Protein AF-0000000080300643 (afdb_homodimer)

pLDDT: mean 88.09, std 9.13, range [44.44, 97.56]

InterPro domains:
  IPR027417 P-loop containing nucleoside triphosphate hydrolase [G3DSA:3.40.50.300] (1-395)
  IPR027417 P-loop containing nucleoside triphosphate hydrolase [SSF52540] (1-370)

Organism: Bacteroides stercoris (NCBI:txid46506)

Solvent-accessible surface area (backbone atoms only — not comparable to full-atom values): 63311 Å² total; per-residue (Å²): 123,35,39,37,31,41,36,39,28,17,31,28,78,31,62,74,45,74,41,74,66,63,46,49,54,60,32,54,25,38,37,32,34,56,62,70,70,30,63,66,28,54,49,46,58,57,59,24,53,43,70,57,20,35,58,72,56,75,82,40,20,23,87,58,33,83,82,42,66,42,37,42,36,39,32,35,68,82,69,52,76,32,41,27,23,74,75,36,30,52,44,49,78,65,34,44,74,45,66,48,59,78,53,72,37,54,38,38,45,74,44,76,53,98,85,43,71,47,58,42,44,40,62,36,46,63,61,46,72,60,39,76,72,62,64,63,93,40,72,78,81,77,52,64,72,58,50,25,60,72,65,39,80,51,22,81,66,60,71,86,60,68,66,52,76,70,34,44,71,56,51,50,49,47,60,74,73,40,66,66,71,59,64,72,35,65,86,41,41,53,62,52,50,50,38,49,50,54,58,44,66,47,72,64,93,51,52,63,69,56,49,53,49,48,39,61,74,67,54,53,86,72,74,95,46,70,60,60,50,52,51,37,49,56,47,44,74,74,40,92,50,80,48,70,64,58,38,49,48,49,49,48,49,55,52,48,40,46,64,72,45,50,74,52,39,59,43,16,47,51,26,40,53,50,50,45,50,51,51,50,50,34,53,50,40,56,64,64,45,86,51,55,92,81,44,87,59,50,70,43,82,52,93,61,15,36,28,33,67,64,70,57,45,89,76,46,38,68,24,52,48,50,55,54,52,46,54,51,51,50,50,32,60,62,69,65,69,59,63,28,31,41,36,38,38,40,73,65,72,38,54,40,17,64,45,52,45,40,42,50,52,49,53,53,51,51,50,37,48,52,29,53,76,68,73,32,44,33,35,41,36,39,42,37,41,55,57,58,90,50,28,64,62,57,29,65,53,70,87,54,51,44,80,41,69,67,66,85,62,59,34,44,67,47,68,68,56,52,52,49,52,68,48,42,77,38,79,88,47,23,66,58,40,58,47,40,58,56,30,53,50,94,69,30,84,78,47,73,45,38,69,58,27,54,75,68,72,44,68,59,75,50,20,27,34,58,49,37,47,51,52,20,44,48,31,36,47,41,55,73,73,36,88,80,57,73,26,30,42,62,36,30,31,41,38,50,38,23,50,53,46,44,54,54,51,67,70,49,80,53,64,72,60,44,54,52,45,67,68,43,73,55,70,68,52,29,51,48,50,44,38,74,74,69,45,86,71,62,63,64,64,37,43,46,39,69,52,51,62,52,78,72,72,71,77,61,67,72,57,54,26,50,58,46,25,62,38,58,70,30,57,59,52,43,51,56,56,58,50,71,80,105,123,35,39,38,32,41,36,40,27,17,32,30,76,32,63,76,42,75,42,75,66,64,46,50,56,60,33,54,24,37,37,31,36,55,62,68,71,32,63,68,29,55,48,47,58,58,58,24,52,45,69,55,21,36,57,72,56,74,82,41,20,23,88,58,33,83,81,43,66,42,37,43,36,41,32,34,69,83,69,52,75,32,42,28,23,75,75,37,30,52,45,49,80,64,34,45,75,44,66,49,60,76,52,73,37,56,38,38,45,74,44,76,54,98,87,44,73,47,59,42,43,41,61,34,46,63,64,46,72,60,39,75,70,60,63,63,94,38,73,79,83,79,50,64,72,59,50,25,60,72,65,39,81,53,21,80,66,62,71,84,60,71,65,52,76,68,34,43,71,54,50,50,50,48,59,74,72,39,67,67,70,59,64,72,34,65,85,42,41,52,60,52,50,49,38,49,51,54,59,45,67,48,72,67,92,51,51,64,68,55,49,52,48,49,38,62,74,67,54,52,86,73,73,95,47,70,58,60,51,52,51,37,49,57,47,42,75,75,40,92,50,79,50,71,65,57,37,49,50,49,48,48,49,54,52,48,41,46,63,72,46,50,72,54,40,59,43,16,49,51,25,40,50,49,51,44,51,50,51,52,50,34,52,50,41,57,63,65,44,87,50,54,91,82,44,86,57,49,70,41,82,53,93,59,15,37,30,34,67,62,70,57,45,90,77,46,38,70,24,52,48,49,56,53,53,47,54,53,51,50,50,34,61,62,68,64,73,59,65,29,32,39,36,38,38,40,74,66,72,38,54,40,18,63,45,52,44,40,41,50,51,48,54,53,50,50,51,38,50,52,30,52,76,69,73,31,43,33,35,41,34,38,42,39,41,55,58,58,90,51,29,64,62,56,29,65,52,69,87,53,50,43,79,39,68,68,66,86,59,60,34,46,67,48,69,67,56,51,51,50,52,70,48,42,77,38,80,88,48,25,66,58,40,59,46,39,59,56,29,52,51,95,67,30,84,77,48,74,44,38,67,58,27,54,75,68,73,44,68,58,74,50,20,26,35,57,49,38,48,52,50,20,45,50,30,35,47,40,56,73,72,36,86,82,56,73,24,29,42,62,36,29,29,40,38,51,38,23,48,52,46,42,54,55,51,66,70,48,78,54,65,71,58,45,54,52,45,67,69,43,73,53,71,70,52,29,51,48,50,43,40,73,73,69,43,86,70,62,63,66,64,37,42,47,39,69,53,50,61,51,77,74,71,71,78,62,68,73,56,54,26,49,58,47,26,62,37,57,71,30,58,59,52,42,50,55,57,58,51,71,79,104

Sequence (1164 aa):
MVITELHIENIKGLQNFELKQSIQPNRPNILVAPNGFGKTSLAIAFKSLKNSKLDLDESSYYNGDNSNKPILRLKLSTGENLEADDSHNSISSKFDIYVINCQLKPKATAQRYGGRTIARASNDISPTVMIQTIPPKINFDYSLPRNKRDFGINGKLLTDISNIYSQYNLIIRISENINFEEFSLVRFKTPFNAIIAKINSIDNRKTAHSIKDEIIRENIIDINNQELTNLCDIIRQNSAFDNIVDVFLVAWQIIHVRNSMGVNYRKALAYANFLKKQVEIDSTLEKINPVSDRFEIKSAIKDHSLIIEWPKANMISNGQRDILTFISRLMECHYKESKACILVIDEFFDYLDDANLVAFQYYISTLIDSYRKNRRIIFPILLTHIDPNYLKHFCFNDKRLNICYLKNYKGKISDKMAQFIGARENLLIKNAVDTYYLHYHPNIDTIDITEEFKQLSLNLDWGTPRMFKKKVDRELRKYLLEPGKTYDPLAVCVSIRIKIEENAYNYIDADAHKQEFLITHGTTEKLNYAHDQGIVVPETYYLLGIIYNHPLHIAGDNDMSKQLSMKLENETIKSMIRHLWEMVITELHIENIKGLQNFELKQSIQPNRPNILVAPNGFGKTSLAIAFKSLKNSKLDLDESSYYNGDNSNKPILRLKLSTGENLEADDSHNSISSKFDIYVINCQLKPKATAQRYGGRTIARASNDISPTVMIQTIPPKINFDYSLPRNKRDFGINGKLLTDISNIYSQYNLIIRISENINFEEFSLVRFKTPFNAIIAKINSIDNRKTAHSIKDEIIRENIIDINNQELTNLCDIIRQNSAFDNIVDVFLVAWQIIHVRNSMGVNYRKALAYANFLKKQVEIDSTLEKINPVSDRFEIKSAIKDHSLIIEWPKANMISNGQRDILTFISRLMECHYKESKACILVIDEFFDYLDDANLVAFQYYISTLIDSYRKNRRIIFPILLTHIDPNYLKHFCFNDKRLNICYLKNYKGKISDKMAQFIGARENLLIKNAVDTYYLHYHPNIDTIDITEEFKQLSLNLDWGTPRMFKKKVDRELRKYLLEPGKTYDPLAVCVSIRIKIEENAYNYIDADAHKQEFLITHGTTEKLNYAHDQGIVVPETYYLLGIIYNHPLHIAGDNDMSKQLSMKLENETIKSMIRHLWE

Radius of gyration: 38.26 Å; Cα contacts (8 Å, |Δi|>4): 1865; chains: 2; bounding box: 90×126×102 Å

Nearest PDB structures (foldseek):
  1zr5-assembly2_B  TM=3.751E-01  e=1.104E+00  Homo sapiens
  2xd7-assembly2_B  TM=3.244E-01  e=1.161E+00  Homo sapiens
  7d3y-assembly1_B  TM=2.334E-01  e=1.925E+00  Oryza sativa Indica Group
  4cw7-assembly3_F  TM=3.597E-01  e=5.565E+00  Pyrococcus abyssi GE5
  1zr5-assembly2_B  TM=3.751E-01  e=1.079E+00  Homo sapiens

Structure (mmCIF, N/CA/C/O backbone):
data_AF-0000000080300643-model_v1
#
loop_
_entity.id
_entity.type
_entity.pdbx_description
1 polymer 'Putative DNA replication and repair protein, RecF-like'
#
loop_
_atom_site.group_PDB
_atom_site.id
_atom_site.type_symbol
_atom_site.label_atom_id
_atom_site.label_alt_id
_atom_site.label_comp_id
_atom_site.label_asym_id
_atom_site.label_entity_id
_atom_site.label_seq_id
_atom_site.pdbx_PDB_ins_code
_atom_site.Cartn_x
_atom_site.Cartn_y
_atom_site.Cartn_z
_atom_site.occupancy
_atom_site.B_iso_or_equiv
_atom_site.auth_seq_id
_atom_site.auth_comp_id
_atom_site.auth_asym_id
_atom_site.auth_atom_id
_atom_site.pdbx_PDB_model_num
ATOM 1 N N . MET A 1 1 ? -7.188 31 -7.984 1 88.94 1 MET A N 1
ATOM 2 C CA . MET A 1 1 ? -6.176 30.484 -8.906 1 88.94 1 MET A CA 1
ATOM 3 C C . MET A 1 1 ? -6.191 28.953 -8.93 1 88.94 1 MET A C 1
ATOM 5 O O . MET A 1 1 ? -6.121 28.312 -7.879 1 88.94 1 MET A O 1
ATOM 9 N N . VAL A 1 2 ? -6.465 28.344 -10.062 1 93.88 2 VAL A N 1
ATOM 10 C CA . VAL A 1 2 ? -6.523 26.906 -10.273 1 93.88 2 VAL A CA 1
ATOM 11 C C . VAL A 1 2 ? -5.602 26.516 -11.43 1 93.88 2 VAL A C 1
ATOM 13 O O . VAL A 1 2 ? -5.43 27.281 -12.383 1 93.88 2 VAL A O 1
ATOM 16 N N . ILE A 1 3 ? -4.867 25.469 -11.281 1 95.88 3 ILE A N 1
ATOM 17 C CA . ILE A 1 3 ? -4.102 24.938 -12.406 1 95.88 3 ILE A CA 1
ATOM 18 C C . ILE A 1 3 ? -5.012 24.094 -13.297 1 95.88 3 ILE A C 1
ATOM 20 O O . ILE A 1 3 ? -5.461 23.016 -12.898 1 95.88 3 ILE A O 1
ATOM 24 N N . THR A 1 4 ? -5.172 24.469 -14.461 1 95.19 4 THR A N 1
ATOM 25 C CA . THR A 1 4 ? -6.184 23.859 -15.312 1 95.19 4 THR A CA 1
ATOM 26 C C . THR A 1 4 ? -5.555 22.797 -16.219 1 95.19 4 THR A C 1
ATOM 28 O O . THR A 1 4 ? -6.223 21.859 -16.641 1 95.19 4 THR A O 1
ATOM 31 N N . GLU A 1 5 ? -4.332 23.094 -16.578 1 95.25 5 GLU A N 1
ATOM 32 C CA . GLU A 1 5 ? -3.639 22.141 -17.438 1 95.25 5 GLU A CA 1
ATOM 33 C C . GLU A 1 5 ? -2.174 22 -17.031 1 95.25 5 GLU A C 1
ATOM 35 O O . GLU A 1 5 ? -1.547 22.969 -16.594 1 95.25 5 GLU A O 1
ATOM 40 N N . LEU A 1 6 ? -1.697 20.828 -17.156 1 95.94 6 LEU A N 1
ATOM 41 C CA . LEU A 1 6 ? -0.293 20.5 -16.938 1 95.94 6 LEU A CA 1
ATOM 42 C C . LEU A 1 6 ? 0.27 19.719 -18.125 1 95.94 6 LEU A C 1
ATOM 44 O O . LEU A 1 6 ? -0.333 18.75 -18.578 1 95.94 6 LEU A O 1
ATOM 48 N N . HIS A 1 7 ? 1.347 20.266 -18.688 1 96.56 7 HIS A N 1
ATOM 49 C CA . HIS A 1 7 ? 1.972 19.625 -19.859 1 96.56 7 HIS A CA 1
ATOM 50 C C . HIS A 1 7 ? 3.455 19.375 -19.609 1 96.56 7 HIS A C 1
ATOM 52 O O . HIS A 1 7 ? 4.164 20.25 -19.094 1 96.56 7 HIS A O 1
ATOM 58 N N . ILE A 1 8 ? 3.902 18.172 -19.875 1 96.5 8 ILE A N 1
ATOM 59 C CA . ILE A 1 8 ? 5.305 17.781 -19.719 1 96.5 8 ILE A CA 1
ATOM 60 C C . ILE A 1 8 ? 5.812 17.172 -21.016 1 96.5 8 ILE A C 1
ATOM 62 O O . ILE A 1 8 ? 5.133 16.328 -21.625 1 96.5 8 ILE A O 1
ATOM 66 N N . GLU A 1 9 ? 7.012 17.641 -21.438 1 96.38 9 GLU A N 1
ATOM 67 C CA . GLU A 1 9 ? 7.641 17.062 -22.625 1 96.38 9 GLU A CA 1
ATOM 68 C C . GLU A 1 9 ? 9.07 16.609 -22.328 1 96.38 9 GLU A C 1
ATOM 70 O O . GLU A 1 9 ? 9.844 17.344 -21.703 1 96.38 9 GLU A O 1
ATOM 75 N N . ASN A 1 10 ? 9.398 15.391 -22.656 1 95 10 ASN A N 1
ATOM 76 C CA . ASN A 1 10 ? 10.758 14.852 -22.734 1 95 10 ASN A CA 1
ATOM 77 C C . ASN A 1 10 ? 11.422 14.82 -21.359 1 95 10 ASN A C 1
ATOM 79 O O . ASN A 1 10 ? 12.547 15.305 -21.203 1 95 10 ASN A O 1
ATOM 83 N N . ILE A 1 11 ? 10.867 14.297 -20.438 1 93.94 11 ILE A N 1
ATOM 84 C CA . ILE A 1 11 ? 11.445 14.117 -19.109 1 93.94 11 ILE A CA 1
ATOM 85 C C . ILE A 1 11 ? 11.32 12.656 -18.688 1 93.94 11 ILE A C 1
ATOM 87 O O . ILE A 1 11 ? 10.211 12.141 -18.516 1 93.94 11 ILE A O 1
ATOM 91 N N . LYS A 1 12 ? 12.398 12.016 -18.594 1 89.5 12 LYS A N 1
ATOM 92 C CA . LYS A 1 12 ? 12.516 10.617 -18.203 1 89.5 12 LYS A CA 1
ATOM 93 C C . LYS A 1 12 ? 11.602 9.734 -19.047 1 89.5 12 LYS A C 1
ATOM 95 O O . LYS A 1 12 ? 11.742 9.688 -20.281 1 89.5 12 LYS A O 1
ATOM 100 N N . GLY A 1 13 ? 10.5 9.273 -18.484 1 84.44 13 GLY A N 1
ATOM 101 C CA . GLY A 1 13 ? 9.641 8.344 -19.203 1 84.44 13 GLY A CA 1
ATOM 102 C C . GLY A 1 13 ? 8.492 9.031 -19.922 1 84.44 13 GLY A C 1
ATOM 103 O O . GLY A 1 13 ? 7.727 8.383 -20.641 1 84.44 13 GLY A O 1
ATOM 104 N N . LEU A 1 14 ? 8.422 10.328 -19.828 1 89.06 14 LEU A N 1
ATOM 105 C CA . LEU A 1 14 ? 7.328 11.07 -20.438 1 89.06 14 LEU A CA 1
ATOM 106 C C . LEU A 1 14 ? 7.809 11.82 -21.688 1 89.06 14 LEU A C 1
ATOM 108 O O . LEU A 1 14 ? 8.523 12.82 -21.578 1 89.06 14 LEU A O 1
ATOM 112 N N . GLN A 1 15 ? 7.426 11.336 -22.812 1 90.88 15 GLN A N 1
ATOM 113 C CA . GLN A 1 15 ? 7.727 12.055 -24.047 1 90.88 15 GLN A CA 1
ATOM 114 C C . GLN A 1 15 ? 6.793 13.25 -24.234 1 90.88 15 GLN A C 1
ATOM 116 O O . GLN A 1 15 ? 7.242 14.344 -24.578 1 90.88 15 GLN A O 1
ATOM 121 N N . ASN A 1 16 ? 5.605 12.992 -24.156 1 92.62 16 ASN A N 1
ATOM 122 C CA . ASN A 1 16 ? 4.543 13.984 -24.234 1 92.62 16 ASN A CA 1
ATOM 123 C C . ASN A 1 16 ? 3.361 13.617 -23.344 1 92.62 16 ASN A C 1
ATOM 125 O O . ASN A 1 16 ? 2.662 12.633 -23.609 1 92.62 16 ASN A O 1
ATOM 129 N N . PHE A 1 17 ? 3.182 14.453 -22.281 1 93.38 17 PHE A N 1
ATOM 130 C CA . PHE A 1 17 ? 2.121 14.172 -21.328 1 93.38 17 PHE A CA 1
ATOM 131 C C . PHE A 1 17 ? 1.286 15.422 -21.062 1 93.38 17 PHE A C 1
ATOM 133 O O . PHE A 1 17 ? 1.824 16.516 -20.938 1 93.38 17 PHE A O 1
ATOM 140 N N . GLU A 1 18 ? -0.03 15.188 -21.125 1 93.31 18 GLU A N 1
ATOM 141 C CA . GLU A 1 18 ? -0.949 16.281 -20.844 1 93.31 18 GLU A CA 1
ATOM 142 C C . GLU A 1 18 ? -2.01 15.867 -19.828 1 93.31 18 GLU A C 1
ATOM 144 O O . GLU A 1 18 ? -2.615 14.805 -19.953 1 93.31 18 GLU A O 1
ATOM 149 N N . LEU A 1 19 ? -2.135 16.609 -18.797 1 92.25 19 LEU A N 1
ATOM 150 C CA . LEU A 1 19 ? -3.215 16.453 -17.828 1 92.25 19 LEU A CA 1
ATOM 151 C C . LEU A 1 19 ? -4.207 17.609 -17.938 1 92.25 19 LEU A C 1
ATOM 153 O O . LEU A 1 19 ? -3.863 18.766 -17.672 1 92.25 19 LEU A O 1
ATOM 157 N N . LYS A 1 20 ? -5.453 17.312 -18.281 1 89 20 LYS A N 1
ATOM 158 C CA . LYS A 1 20 ? -6.465 18.344 -18.516 1 89 20 LYS A CA 1
ATOM 159 C C . LYS A 1 20 ? -7.402 18.469 -17.328 1 89 20 LYS A C 1
ATOM 161 O O . LYS A 1 20 ? -8.25 19.375 -17.297 1 89 20 LYS A O 1
ATOM 166 N N . GLN A 1 21 ? -7.246 17.703 -16.406 1 89.44 21 GLN A N 1
ATOM 167 C CA . GLN A 1 21 ? -8.023 17.844 -15.18 1 89.44 21 GLN A CA 1
ATOM 168 C C . GLN A 1 21 ? -7.387 18.875 -14.25 1 89.44 21 GLN A C 1
ATOM 170 O O . GLN A 1 21 ? -6.164 18.938 -14.109 1 89.44 21 GLN A O 1
ATOM 175 N N . SER A 1 22 ? -8.195 19.625 -13.648 1 93.19 22 SER A N 1
ATOM 176 C CA . SER A 1 22 ? -7.715 20.766 -12.859 1 93.19 22 SER A CA 1
ATOM 177 C C . SER A 1 22 ? -7.121 20.281 -11.531 1 93.19 22 SER A C 1
ATOM 179 O O . SER A 1 22 ? -7.637 19.359 -10.914 1 93.19 22 SER A O 1
ATOM 181 N N . ILE A 1 23 ? -6.086 20.891 -11.172 1 94.25 23 ILE A N 1
ATOM 182 C CA . ILE A 1 23 ? -5.496 20.734 -9.844 1 94.25 23 ILE A CA 1
ATOM 183 C C . ILE A 1 23 ? -5.992 21.844 -8.93 1 94.25 23 ILE A C 1
ATOM 185 O O . ILE A 1 23 ? -5.832 23.031 -9.234 1 94.25 23 ILE A O 1
ATOM 189 N N . GLN A 1 24 ? -6.555 21.469 -7.832 1 93.62 24 GLN A N 1
ATOM 190 C CA . GLN A 1 24 ? -7.273 22.406 -6.973 1 93.62 24 GLN A CA 1
ATOM 191 C C . GLN A 1 24 ? -6.371 22.922 -5.855 1 93.62 24 GLN A C 1
ATOM 193 O O . GLN A 1 24 ? -5.547 22.188 -5.32 1 93.62 24 GLN A O 1
ATOM 198 N N . PRO A 1 25 ? -6.547 24.188 -5.543 1 94.25 25 PRO A N 1
ATOM 199 C CA . PRO A 1 25 ? -5.777 24.766 -4.434 1 94.25 25 PRO A CA 1
ATOM 200 C C . PRO A 1 25 ? -6.316 24.359 -3.066 1 94.25 25 PRO A C 1
ATOM 202 O O . PRO A 1 25 ? -7.531 24.188 -2.902 1 94.25 25 PRO A O 1
ATOM 205 N N . ASN A 1 26 ? -5.473 24.203 -2.143 1 91.88 26 ASN A N 1
ATOM 206 C CA . ASN A 1 26 ? -5.773 24.016 -0.728 1 91.88 26 ASN A CA 1
ATOM 207 C C . ASN A 1 26 ? -6.656 22.781 -0.507 1 91.88 26 ASN A C 1
ATOM 209 O O . ASN A 1 26 ? -7.617 22.844 0.263 1 91.88 26 ASN A O 1
ATOM 213 N N . ARG A 1 27 ? -6.457 21.781 -1.267 1 88.88 27 ARG A N 1
ATOM 214 C CA . ARG A 1 27 ? -7.023 20.438 -1.088 1 88.88 27 ARG A CA 1
ATOM 215 C C . ARG A 1 27 ? -6.109 19.375 -1.677 1 88.88 27 ARG A C 1
ATOM 217 O O . ARG A 1 27 ? -5.324 19.656 -2.588 1 88.88 27 ARG A O 1
ATOM 224 N N . PRO A 1 28 ? -6.176 18.219 -1.135 1 88.19 28 PRO A N 1
ATOM 225 C CA . PRO A 1 28 ? -5.316 17.156 -1.669 1 88.19 28 PRO A CA 1
ATOM 226 C C . PRO A 1 28 ? -5.691 16.75 -3.096 1 88.19 28 PRO A C 1
ATOM 228 O O . PRO A 1 28 ? -6.863 16.484 -3.379 1 88.19 28 PRO A O 1
ATOM 231 N N . ASN A 1 29 ? -4.73 16.844 -3.975 1 91.44 29 ASN A N 1
ATOM 232 C CA . ASN A 1 29 ? -4.855 16.312 -5.332 1 91.44 29 ASN A CA 1
ATOM 233 C C . ASN A 1 29 ? -4.141 14.977 -5.484 1 91.44 29 ASN A C 1
ATOM 235 O O . ASN A 1 29 ? -2.91 14.914 -5.441 1 91.44 29 ASN A O 1
ATOM 239 N N . ILE A 1 30 ? -4.867 13.945 -5.648 1 88.44 30 ILE A N 1
ATOM 240 C CA . ILE A 1 30 ? -4.281 12.609 -5.773 1 88.44 30 ILE A CA 1
ATOM 241 C C . ILE A 1 30 ? -4.211 12.219 -7.246 1 88.44 30 ILE A C 1
ATOM 243 O O . ILE A 1 30 ? -5.238 12.086 -7.91 1 88.44 30 ILE A O 1
ATOM 247 N N . LEU A 1 31 ? -3.031 12.141 -7.707 1 90.25 31 LEU A N 1
ATOM 248 C CA . LEU A 1 31 ? -2.811 11.68 -9.07 1 90.25 31 LEU A CA 1
ATOM 249 C C . LEU A 1 31 ? -2.486 10.195 -9.102 1 90.25 31 LEU A C 1
ATOM 251 O O . LEU A 1 31 ? -1.458 9.766 -8.57 1 90.25 31 LEU A O 1
ATOM 255 N N . VAL A 1 32 ? -3.354 9.461 -9.719 1 86.06 32 VAL A N 1
ATOM 256 C CA . VAL A 1 32 ? -3.256 8.008 -9.703 1 86.06 32 VAL A CA 1
ATOM 257 C C . VAL A 1 32 ? -2.748 7.512 -11.055 1 86.06 32 VAL A C 1
ATOM 259 O O . VAL A 1 32 ? -3.225 7.949 -12.109 1 86.06 32 VAL A O 1
ATOM 262 N N . ALA A 1 33 ? -1.729 6.668 -10.992 1 87.12 33 ALA A N 1
ATOM 263 C CA . ALA A 1 33 ? -1.2 6.031 -12.195 1 87.12 33 ALA A CA 1
ATOM 264 C C . ALA A 1 33 ? -0.633 4.652 -11.883 1 87.12 33 ALA A C 1
ATOM 266 O O . ALA A 1 33 ? -0.049 4.441 -10.82 1 87.12 33 ALA A O 1
ATOM 267 N N . PRO A 1 34 ? -0.858 3.734 -12.812 1 85.25 34 PRO A N 1
ATOM 268 C CA . PRO A 1 34 ? -0.261 2.414 -12.594 1 85.25 34 PRO A CA 1
ATOM 269 C C . PRO A 1 34 ? 1.265 2.443 -12.625 1 85.25 34 PRO A C 1
ATOM 271 O O . PRO A 1 34 ? 1.86 3.484 -12.914 1 85.25 34 PRO A O 1
ATOM 274 N N . ASN A 1 35 ? 1.796 1.328 -12.273 1 85.19 35 ASN A N 1
ATOM 275 C CA . ASN A 1 35 ? 3.25 1.214 -12.258 1 85.19 35 ASN A CA 1
ATOM 276 C C . ASN A 1 35 ? 3.852 1.514 -13.633 1 85.19 35 ASN A C 1
ATOM 278 O O . ASN A 1 35 ? 3.383 0.995 -14.648 1 85.19 35 ASN A O 1
ATOM 282 N N . GLY A 1 36 ? 4.785 2.443 -13.68 1 83.69 36 GLY A N 1
ATOM 283 C CA . GLY A 1 36 ? 5.551 2.695 -14.891 1 83.69 36 GLY A CA 1
ATOM 284 C C . GLY A 1 36 ? 4.934 3.768 -15.766 1 83.69 36 GLY A C 1
ATOM 285 O O . GLY A 1 36 ? 5.426 4.031 -16.875 1 83.69 36 GLY A O 1
ATOM 286 N N . PHE A 1 37 ? 3.877 4.418 -15.273 1 83.75 37 PHE A N 1
ATOM 287 C CA . PHE A 1 37 ? 3.188 5.344 -16.156 1 83.75 37 PHE A CA 1
ATOM 288 C C . PHE A 1 37 ? 3.758 6.75 -16.031 1 83.75 37 PHE A C 1
ATOM 290 O O . PHE A 1 37 ? 3.266 7.691 -16.656 1 83.75 37 PHE A O 1
ATOM 297 N N . GLY A 1 38 ? 4.738 6.922 -15.156 1 86.19 38 GLY A N 1
ATOM 298 C CA . GLY A 1 38 ? 5.398 8.219 -15.211 1 86.19 38 GLY A CA 1
ATOM 299 C C . GLY A 1 38 ? 5.215 9.031 -13.945 1 86.19 38 GLY A C 1
ATOM 300 O O . GLY A 1 38 ? 5.477 10.242 -13.938 1 86.19 38 GLY A O 1
ATOM 301 N N . LYS A 1 39 ? 4.723 8.555 -12.922 1 88.56 39 LYS A N 1
ATOM 302 C CA . LYS A 1 39 ? 4.59 9.273 -11.656 1 88.56 39 LYS A CA 1
ATOM 303 C C . LYS A 1 39 ? 5.914 9.906 -11.242 1 88.56 39 LYS A C 1
ATOM 305 O O . LYS A 1 39 ? 5.973 11.102 -10.961 1 88.56 39 LYS A O 1
ATOM 310 N N . THR A 1 40 ? 6.961 9.102 -11.32 1 87.94 40 THR A N 1
ATOM 311 C CA . THR A 1 40 ? 8.281 9.586 -10.938 1 87.94 40 THR A CA 1
ATOM 312 C C . THR A 1 40 ? 8.773 10.648 -11.922 1 87.94 40 THR A C 1
ATOM 314 O O . THR A 1 40 ? 9.445 11.602 -11.523 1 87.94 40 THR A O 1
ATOM 317 N N . SER A 1 41 ? 8.43 10.492 -13.188 1 91.31 41 SER A N 1
ATOM 318 C CA . SER A 1 41 ? 8.797 11.484 -14.195 1 91.31 41 SER A CA 1
ATOM 319 C C . SER A 1 41 ? 8.164 12.836 -13.906 1 91.31 41 SER A C 1
ATOM 321 O O . SER A 1 41 ? 8.812 13.875 -14.055 1 91.31 41 SER A O 1
ATOM 323 N N . LEU A 1 42 ? 6.93 12.75 -13.516 1 93.94 42 LEU A N 1
ATOM 324 C CA . LEU A 1 42 ? 6.219 13.969 -13.156 1 93.94 42 LEU A CA 1
ATOM 325 C C . LEU A 1 42 ? 6.875 14.641 -11.953 1 93.94 42 LEU A C 1
ATOM 327 O O . LEU A 1 42 ? 7.074 15.859 -11.945 1 93.94 42 LEU A O 1
ATOM 331 N N . ALA A 1 43 ? 7.211 13.898 -10.969 1 93.19 43 ALA A N 1
ATOM 332 C CA . ALA A 1 43 ? 7.879 14.422 -9.781 1 93.19 43 ALA A CA 1
ATOM 333 C C . ALA A 1 43 ? 9.227 15.047 -10.148 1 93.19 43 ALA A C 1
ATOM 335 O O . ALA A 1 43 ? 9.586 16.109 -9.617 1 93.19 43 ALA A O 1
ATOM 336 N N . ILE A 1 44 ? 9.93 14.422 -11.039 1 93.31 44 ILE A N 1
ATOM 337 C CA . ILE A 1 44 ? 11.242 14.891 -11.453 1 93.31 44 ILE A CA 1
ATOM 338 C C . ILE A 1 44 ? 11.102 16.203 -12.211 1 93.31 44 ILE A C 1
ATOM 340 O O . ILE A 1 44 ? 11.953 17.094 -12.078 1 93.31 44 ILE A O 1
ATOM 344 N N . ALA A 1 45 ? 10.031 16.344 -12.961 1 95.62 45 ALA A N 1
ATOM 345 C CA . ALA A 1 45 ? 9.781 17.578 -13.68 1 95.62 45 ALA A CA 1
ATOM 346 C C . ALA A 1 45 ? 9.711 18.766 -12.727 1 95.62 45 ALA A C 1
ATOM 348 O O . ALA A 1 45 ? 10.336 19.812 -12.961 1 95.62 45 ALA A O 1
ATOM 349 N N . PHE A 1 46 ? 9.031 18.609 -11.664 1 96.06 46 PHE A N 1
ATOM 350 C CA . PHE A 1 46 ? 8.883 19.672 -10.68 1 96.06 46 PHE A CA 1
ATOM 351 C C . PHE A 1 46 ? 10.156 19.828 -9.859 1 96.06 46 PHE A C 1
ATOM 353 O O . PHE A 1 46 ? 10.555 20.953 -9.547 1 96.06 46 PHE A O 1
ATOM 360 N N . LYS A 1 47 ? 10.75 18.719 -9.547 1 93.56 47 LYS A N 1
ATOM 361 C CA . LYS A 1 47 ? 11.969 18.734 -8.734 1 93.56 47 LYS A CA 1
ATOM 362 C C . LYS A 1 47 ? 13.102 19.469 -9.469 1 93.56 47 LYS A C 1
ATOM 364 O O . LYS A 1 47 ? 13.961 20.078 -8.836 1 93.56 47 LYS A O 1
ATOM 369 N N . SER A 1 48 ? 13.07 19.406 -10.75 1 95.5 48 SER A N 1
ATOM 370 C CA . SER A 1 48 ? 14.156 19.938 -11.57 1 95.5 48 SER A CA 1
ATOM 371 C C . SER A 1 48 ? 13.977 21.422 -11.844 1 95.5 48 SER A C 1
ATOM 373 O O . SER A 1 48 ? 14.812 22.047 -12.508 1 95.5 48 SER A O 1
ATOM 375 N N . LEU A 1 49 ? 12.914 22 -11.344 1 95.06 49 LEU A N 1
ATOM 376 C CA . LEU A 1 49 ? 12.672 23.422 -11.539 1 95.06 49 LEU A CA 1
ATOM 377 C C . LEU A 1 49 ? 13.586 24.266 -10.656 1 95.06 49 LEU A C 1
ATOM 379 O O . LEU A 1 49 ? 13.539 24.156 -9.43 1 95.06 49 LEU A O 1
ATOM 383 N N . LYS A 1 50 ? 14.391 25.031 -11.266 1 93.12 50 LYS A N 1
ATOM 384 C CA . LYS A 1 50 ? 15.203 26.031 -10.586 1 93.12 50 LYS A CA 1
ATOM 385 C C . LYS A 1 50 ? 14.641 27.438 -10.828 1 93.12 50 LYS A C 1
ATOM 387 O O . LYS A 1 50 ? 13.586 27.594 -11.453 1 93.12 50 LYS A O 1
ATOM 392 N N . ASN A 1 51 ? 15.352 28.375 -10.359 1 91 51 ASN A N 1
ATOM 393 C CA . ASN A 1 51 ? 14.844 29.734 -10.477 1 91 51 ASN A CA 1
ATOM 394 C C . ASN A 1 51 ? 14.859 30.219 -11.922 1 91 51 ASN A C 1
ATOM 396 O O . ASN A 1 51 ? 13.938 30.891 -12.367 1 91 51 ASN A O 1
ATOM 400 N N . SER A 1 52 ? 15.859 29.75 -12.672 1 92.56 52 SER A N 1
ATOM 401 C CA . SER A 1 52 ? 16.047 30.359 -13.984 1 92.56 52 SER A CA 1
ATOM 402 C C . SER A 1 52 ? 15.68 29.391 -15.102 1 92.56 52 SER A C 1
ATOM 404 O O . SER A 1 52 ? 15.43 29.812 -16.234 1 92.56 52 SER A O 1
ATOM 406 N N . LYS A 1 53 ? 15.68 28.156 -14.727 1 94.31 53 LYS A N 1
ATOM 407 C CA . LYS A 1 53 ? 15.477 27.188 -15.805 1 94.31 53 LYS A CA 1
ATOM 408 C C . LYS A 1 53 ? 15.039 25.828 -15.25 1 94.31 53 LYS A C 1
ATOM 410 O O . LYS A 1 53 ? 14.945 25.656 -14.031 1 94.31 53 LYS A O 1
ATOM 415 N N . LEU A 1 54 ? 14.68 25 -16.188 1 95.62 54 LEU A N 1
ATOM 416 C CA . LEU A 1 54 ? 14.484 23.578 -15.906 1 95.62 54 LEU A CA 1
ATOM 417 C C . LEU A 1 54 ? 15.781 22.812 -16.109 1 95.62 54 LEU A C 1
ATOM 419 O O . LEU A 1 54 ? 16.234 22.625 -17.234 1 95.62 54 LEU A O 1
ATOM 423 N N . ASP A 1 55 ? 16.328 22.359 -14.953 1 94.12 55 ASP A N 1
ATOM 424 C CA . ASP A 1 55 ? 17.656 21.75 -14.969 1 94.12 55 ASP A CA 1
ATOM 425 C C . ASP A 1 55 ? 17.578 20.25 -14.68 1 94.12 55 ASP A C 1
ATOM 427 O O . ASP A 1 55 ? 17.562 19.844 -13.516 1 94.12 55 ASP A O 1
ATOM 431 N N . LEU A 1 56 ? 17.688 19.438 -15.734 1 92.81 56 LEU A N 1
ATOM 432 C CA . LEU A 1 56 ? 17.594 18 -15.578 1 92.81 56 LEU A CA 1
ATOM 433 C C . LEU A 1 56 ? 18.969 17.375 -15.398 1 92.81 56 LEU A C 1
ATOM 435 O O . LEU A 1 56 ? 19.938 17.797 -16.031 1 92.81 56 LEU A O 1
ATOM 439 N N . ASP A 1 57 ? 19 16.438 -14.508 1 88.06 57 ASP A N 1
ATOM 440 C CA . ASP A 1 57 ? 20.188 15.594 -14.445 1 88.06 57 ASP A CA 1
ATOM 441 C C . ASP A 1 57 ? 20.328 14.734 -15.695 1 88.06 57 ASP A C 1
ATOM 443 O O . ASP A 1 57 ? 19.344 14.453 -16.375 1 88.06 57 ASP A O 1
ATOM 447 N N . GLU A 1 58 ? 21.469 14.234 -15.938 1 84.62 58 GLU A N 1
ATOM 448 C CA . GLU A 1 58 ? 21.766 13.461 -17.141 1 84.62 58 GLU A CA 1
ATOM 449 C C . GLU A 1 58 ? 20.891 12.219 -17.234 1 84.62 58 GLU A C 1
ATOM 451 O O . GLU A 1 58 ? 20.469 11.836 -18.328 1 84.62 58 GLU A O 1
ATOM 456 N N . SER A 1 59 ? 20.578 11.68 -16.156 1 82.75 59 SER A N 1
ATOM 457 C CA . SER A 1 59 ? 19.812 10.43 -16.141 1 82.75 59 SER A CA 1
ATOM 458 C C . SER A 1 59 ? 18.312 10.695 -16.25 1 82.75 59 SER A C 1
ATOM 460 O O . SER A 1 59 ? 17.531 9.766 -16.422 1 82.75 59 SER A O 1
ATOM 462 N N . SER A 1 60 ? 17.938 11.961 -16.312 1 90.38 60 SER A N 1
ATOM 463 C CA . SER A 1 60 ? 16.516 12.273 -16.234 1 90.38 60 SER A CA 1
ATOM 464 C C . SER A 1 60 ? 15.984 12.75 -17.578 1 90.38 60 SER A C 1
ATOM 466 O O . SER A 1 60 ? 14.82 13.156 -17.688 1 90.38 60 SER A O 1
ATOM 468 N N . TYR A 1 61 ? 16.875 12.703 -18.609 1 91.31 61 TYR A N 1
ATOM 469 C CA . TYR A 1 61 ? 16.391 13.031 -19.953 1 91.31 61 TYR A CA 1
ATOM 470 C C . TYR A 1 61 ? 15.586 11.883 -20.547 1 91.31 61 TYR A C 1
ATOM 472 O O . TYR A 1 61 ? 15.859 10.711 -20.25 1 91.31 61 TYR A O 1
ATOM 480 N N . TYR A 1 62 ? 14.648 12.258 -21.312 1 89.44 62 TYR A N 1
ATOM 481 C CA . TYR A 1 62 ? 13.852 11.234 -21.969 1 89.44 62 TYR A CA 1
ATOM 482 C C . TYR A 1 62 ? 14.742 10.32 -22.812 1 89.44 62 TYR A C 1
ATOM 484 O O . TYR A 1 62 ? 15.516 10.797 -23.656 1 89.44 62 TYR A O 1
ATOM 492 N N . ASN A 1 63 ? 14.703 9.031 -22.531 1 80.19 63 ASN A N 1
ATOM 493 C CA . ASN A 1 63 ? 15.5 8.008 -23.203 1 80.19 63 ASN A CA 1
ATOM 494 C C . ASN A 1 63 ? 16.984 8.242 -23 1 80.19 63 ASN A C 1
ATOM 496 O O . ASN A 1 63 ? 17.812 7.805 -23.812 1 80.19 63 ASN A O 1
ATOM 500 N N . GLY A 1 64 ? 17.328 9.078 -22.031 1 82.44 64 GLY A N 1
ATOM 501 C CA . GLY A 1 64 ? 18.719 9.359 -21.75 1 82.44 64 GLY A CA 1
ATOM 502 C C . GLY A 1 64 ? 19.391 10.211 -22.812 1 82.44 64 GLY A C 1
ATOM 503 O O . GLY A 1 64 ? 20.625 10.242 -22.906 1 82.44 64 GLY A O 1
ATOM 504 N N . ASP A 1 65 ? 18.641 10.852 -23.672 1 87.94 65 ASP A N 1
ATOM 505 C CA . ASP A 1 65 ? 19.141 11.641 -24.797 1 87.94 65 ASP A CA 1
ATOM 506 C C . ASP A 1 65 ? 19.031 13.141 -24.5 1 87.94 65 ASP A C 1
ATOM 508 O O . ASP A 1 65 ? 17.922 13.688 -24.438 1 87.94 65 ASP A O 1
ATOM 512 N N . ASN A 1 66 ? 20.109 13.781 -24.422 1 90.31 66 ASN A N 1
ATOM 513 C CA . ASN A 1 66 ? 20.172 15.188 -24.062 1 90.31 66 ASN A CA 1
ATOM 514 C C . ASN A 1 66 ? 19.656 16.078 -25.172 1 90.31 66 ASN A C 1
ATOM 516 O O . ASN A 1 66 ? 19.406 17.281 -24.969 1 90.31 66 ASN A O 1
ATOM 520 N N . SER A 1 67 ? 19.359 15.523 -26.312 1 91.19 67 SER A N 1
ATOM 521 C CA . SER A 1 67 ? 18.781 16.281 -27.422 1 91.19 67 SER A CA 1
ATOM 522 C C . SER A 1 67 ? 17.281 16.5 -27.219 1 91.19 67 SER A C 1
ATOM 524 O O . SER A 1 67 ? 16.688 17.391 -27.812 1 91.19 67 SER A O 1
ATOM 526 N N . ASN A 1 68 ? 16.734 15.664 -26.453 1 93.31 68 ASN A N 1
ATOM 527 C CA . ASN A 1 68 ? 15.336 15.828 -26.078 1 93.31 68 ASN A CA 1
ATOM 528 C C . ASN A 1 68 ? 15.164 16.906 -25.016 1 93.31 68 ASN A C 1
ATOM 530 O O . ASN A 1 68 ? 15.203 16.609 -23.812 1 93.31 68 ASN A O 1
ATOM 534 N N . LYS A 1 69 ? 14.852 18.078 -25.453 1 93.94 69 LYS A N 1
ATOM 535 C CA . LYS A 1 69 ? 14.781 19.219 -24.531 1 93.94 69 LYS A CA 1
ATOM 536 C C . LYS A 1 69 ? 13.523 19.156 -23.672 1 93.94 69 LYS A C 1
ATOM 538 O O . LYS A 1 69 ? 12.422 18.953 -24.188 1 93.94 69 LYS A O 1
ATOM 543 N N . PRO A 1 70 ? 13.711 19.281 -22.375 1 95.75 70 PRO A N 1
ATOM 544 C CA . PRO A 1 70 ? 12.562 19.172 -21.469 1 95.75 70 PRO A CA 1
ATOM 545 C C . PRO A 1 70 ? 11.703 20.422 -21.438 1 95.75 70 PRO A C 1
ATOM 547 O O . PRO A 1 70 ? 12.219 21.531 -21.625 1 95.75 70 PRO A O 1
ATOM 550 N N . ILE A 1 71 ? 10.391 20.266 -21.328 1 97.19 71 ILE A N 1
ATOM 551 C CA . ILE A 1 71 ? 9.445 21.375 -21.188 1 97.19 71 ILE A CA 1
ATOM 552 C C . ILE A 1 71 ? 8.414 21.031 -20.125 1 97.19 71 ILE A C 1
ATOM 554 O O . ILE A 1 71 ? 7.941 19.906 -20.031 1 97.19 71 ILE A O 1
ATOM 558 N N . LEU A 1 72 ? 8.133 21.953 -19.234 1 97.44 72 LEU A N 1
ATOM 559 C CA . LEU A 1 72 ? 7.023 21.922 -18.281 1 97.44 72 LEU A CA 1
ATOM 560 C C . LEU A 1 72 ? 6.148 23.156 -18.422 1 97.44 72 LEU A C 1
ATOM 562 O O . LEU A 1 72 ? 6.641 24.281 -18.328 1 97.44 72 LEU A O 1
ATOM 566 N N . ARG A 1 73 ? 4.828 22.922 -18.719 1 97.31 73 ARG A N 1
ATOM 567 C CA . ARG A 1 73 ? 3.889 24.031 -18.891 1 97.31 73 ARG A CA 1
ATOM 568 C C . ARG A 1 73 ? 2.705 23.891 -17.938 1 97.31 73 ARG A C 1
ATOM 570 O O . ARG A 1 73 ? 2.203 22.797 -17.719 1 97.31 73 ARG A O 1
ATOM 577 N N . LEU A 1 74 ? 2.328 25.016 -17.359 1 97.06 74 LEU A N 1
ATOM 578 C CA . LEU A 1 74 ? 1.153 25.094 -16.5 1 97.06 74 LEU A CA 1
ATOM 579 C C . LEU A 1 74 ? 0.201 26.188 -17 1 97.06 74 LEU A C 1
ATOM 581 O O . LEU A 1 74 ? 0.622 27.312 -17.25 1 97.06 74 LEU A O 1
ATOM 585 N N . LYS A 1 75 ? -1.022 25.812 -17.188 1 96.75 75 LYS A N 1
ATOM 586 C CA . LYS A 1 75 ? -2.07 26.781 -17.469 1 96.75 75 LYS A CA 1
ATOM 587 C C . LYS A 1 75 ? -2.906 27.078 -16.234 1 96.75 75 LYS A C 1
ATOM 589 O O . LYS A 1 75 ? -3.365 26.156 -15.555 1 96.75 75 LYS A O 1
ATOM 594 N N . LEU A 1 76 ? -3.068 28.375 -15.961 1 95.88 76 LEU A N 1
ATOM 595 C CA . LEU A 1 76 ? -3.811 28.781 -14.773 1 95.88 76 LEU A CA 1
ATOM 596 C C . LEU A 1 76 ? -5.199 29.297 -15.148 1 95.88 76 LEU A C 1
ATOM 598 O O . LEU A 1 76 ? -5.41 29.75 -16.266 1 95.88 76 LEU A O 1
ATOM 602 N N . SER A 1 77 ? -6.113 29.172 -14.258 1 93.69 77 SER A N 1
ATOM 603 C CA . SER A 1 77 ? -7.48 29.641 -14.469 1 93.69 77 SER A CA 1
ATOM 604 C C . SER A 1 77 ? -7.516 31.156 -14.672 1 93.69 77 SER A C 1
ATOM 606 O O . SER A 1 77 ? -8.469 31.688 -15.25 1 93.69 77 SER A O 1
ATOM 608 N N . THR A 1 78 ? -6.5 31.844 -14.227 1 92.31 78 THR A N 1
ATOM 609 C CA . THR A 1 78 ? -6.395 33.281 -14.391 1 92.31 78 THR A CA 1
ATOM 610 C C . THR A 1 78 ? -6.074 33.656 -15.836 1 92.31 78 THR A C 1
ATOM 612 O O . THR A 1 78 ? -6.148 34.812 -16.219 1 92.31 78 THR A O 1
ATOM 615 N N . GLY A 1 79 ? -5.68 32.625 -16.656 1 91.38 79 GLY A N 1
ATOM 616 C CA . GLY A 1 79 ? -5.348 32.875 -18.047 1 91.38 79 GLY A CA 1
ATOM 617 C C . GLY A 1 79 ? -3.854 32.875 -18.312 1 91.38 79 GLY A C 1
ATOM 618 O O . GLY A 1 79 ? -3.424 32.875 -19.469 1 91.38 79 GLY A O 1
ATOM 619 N N . GLU A 1 80 ? -3.076 32.875 -17.266 1 94.5 80 GLU A N 1
ATOM 620 C CA . GLU A 1 80 ? -1.623 32.875 -17.406 1 94.5 80 GLU A CA 1
ATOM 621 C C . GLU A 1 80 ? -1.106 31.516 -17.844 1 94.5 80 GLU A C 1
ATOM 623 O O . GLU A 1 80 ? -1.612 30.484 -17.406 1 94.5 80 GLU A O 1
ATOM 628 N N . ASN A 1 81 ? -0.175 31.562 -18.766 1 95.75 81 ASN A N 1
ATOM 629 C CA . ASN A 1 81 ? 0.555 30.375 -19.203 1 95.75 81 ASN A CA 1
ATOM 630 C C . ASN A 1 81 ? 2.012 30.422 -18.75 1 95.75 81 ASN A C 1
ATOM 632 O O . ASN A 1 81 ? 2.781 31.281 -19.188 1 95.75 81 ASN A O 1
ATOM 636 N N . LEU A 1 82 ? 2.32 29.531 -17.875 1 97 82 LEU A N 1
ATOM 637 C CA . LEU A 1 82 ? 3.678 29.469 -17.344 1 97 82 LEU A CA 1
ATOM 638 C C . LEU A 1 82 ? 4.461 28.328 -18 1 97 82 LEU A C 1
ATOM 640 O O . LEU A 1 82 ? 3.898 27.281 -18.297 1 97 82 LEU A O 1
ATOM 644 N N . GLU A 1 83 ? 5.707 28.578 -18.234 1 97.31 83 GLU A N 1
ATOM 645 C CA . GLU A 1 83 ? 6.523 27.578 -18.906 1 97.31 83 GLU A CA 1
ATOM 646 C C . GLU A 1 83 ? 7.953 27.578 -18.391 1 97.31 83 GLU A C 1
ATOM 648 O O . GLU A 1 83 ? 8.461 28.625 -17.953 1 97.31 83 GLU A O 1
ATOM 653 N N . ALA A 1 84 ? 8.508 26.422 -18.312 1 97.56 84 ALA A N 1
ATOM 654 C CA . ALA A 1 84 ? 9.922 26.25 -17.984 1 97.56 84 ALA A CA 1
ATOM 655 C C . ALA A 1 84 ? 10.609 25.281 -18.938 1 97.56 84 ALA A C 1
ATOM 657 O O . ALA A 1 84 ? 10.031 24.266 -19.312 1 97.56 84 ALA A O 1
ATOM 658 N N . ASP A 1 85 ? 11.703 25.672 -19.469 1 96.44 85 ASP A N 1
ATOM 659 C CA . ASP A 1 85 ? 12.562 24.844 -20.297 1 96.44 85 ASP A CA 1
ATOM 660 C C . ASP A 1 85 ? 14.023 24.938 -19.875 1 96.44 85 ASP A C 1
ATOM 662 O O . ASP A 1 85 ? 14.312 25.297 -18.719 1 96.44 85 ASP A O 1
ATOM 666 N N . ASP A 1 86 ? 14.945 24.547 -20.719 1 93.75 86 ASP A N 1
ATOM 667 C CA . ASP A 1 86 ? 16.344 24.484 -20.328 1 93.75 86 ASP A CA 1
ATOM 668 C C . ASP A 1 86 ? 16.984 25.875 -20.328 1 93.75 86 ASP A C 1
ATOM 670 O O . ASP A 1 86 ? 18.141 26.047 -19.953 1 93.75 86 ASP A O 1
ATOM 674 N N . SER A 1 87 ? 16.156 26.906 -20.641 1 92.88 87 SER A N 1
ATOM 675 C CA . SER A 1 87 ? 16.734 28.25 -20.734 1 92.88 87 SER A CA 1
ATOM 676 C C . SER A 1 87 ? 15.891 29.266 -19.969 1 92.88 87 SER A C 1
ATOM 678 O O . SER A 1 87 ? 16.359 30.375 -19.688 1 92.88 87 SER A O 1
ATOM 680 N N . HIS A 1 88 ? 14.734 28.875 -19.766 1 94.69 88 HIS A N 1
ATOM 681 C CA . HIS A 1 88 ? 13.812 29.844 -19.188 1 94.69 88 HIS A CA 1
ATOM 682 C C . HIS A 1 88 ? 12.875 29.172 -18.188 1 94.69 88 HIS A C 1
ATOM 684 O O . HIS A 1 88 ? 12.602 27.969 -18.297 1 94.69 88 HIS A O 1
ATOM 690 N N . ASN A 1 89 ? 12.414 29.953 -17.109 1 96.25 89 ASN A N 1
ATOM 691 C CA . ASN A 1 89 ? 11.445 29.453 -16.141 1 96.25 89 ASN A CA 1
ATOM 692 C C . ASN A 1 89 ? 10.531 30.578 -15.641 1 96.25 89 ASN A C 1
ATOM 694 O O . ASN A 1 89 ? 10.914 31.359 -14.781 1 96.25 89 ASN A O 1
ATOM 698 N N . SER A 1 90 ? 9.344 30.578 -16.078 1 95.62 90 SER A N 1
ATOM 699 C CA . SER A 1 90 ? 8.367 31.562 -15.633 1 95.62 90 SER A CA 1
ATOM 700 C C . SER A 1 90 ? 7.543 31.031 -14.469 1 95.62 90 SER A C 1
ATOM 702 O O . SER A 1 90 ? 6.832 31.797 -13.797 1 95.62 90 SER A O 1
ATOM 704 N N . ILE A 1 91 ? 7.691 29.797 -14.125 1 96.06 91 ILE A N 1
ATOM 705 C CA . ILE A 1 91 ? 6.918 29.156 -13.062 1 96.06 91 ILE A CA 1
ATOM 706 C C . ILE A 1 91 ? 7.41 29.656 -11.703 1 96.06 91 ILE A C 1
ATOM 708 O O . ILE A 1 91 ? 6.613 29.844 -10.781 1 96.06 91 ILE A O 1
ATOM 712 N N . SER A 1 92 ? 8.664 29.906 -11.594 1 92.12 92 SER A N 1
ATOM 713 C CA . SER A 1 92 ? 9.289 30.297 -10.336 1 92.12 92 SER A CA 1
ATOM 714 C C . SER A 1 92 ? 8.805 31.672 -9.875 1 92.12 92 SER A C 1
ATOM 716 O O . SER A 1 92 ? 8.898 32 -8.695 1 92.12 92 SER A O 1
ATOM 718 N N . SER A 1 93 ? 8.281 32.438 -10.805 1 90.69 93 SER A N 1
ATOM 719 C CA . SER A 1 93 ? 7.793 33.781 -10.445 1 90.69 93 SER A CA 1
ATOM 720 C C . SER A 1 93 ? 6.477 33.688 -9.688 1 90.69 93 SER A C 1
ATOM 722 O O . SER A 1 93 ? 6.152 34.594 -8.906 1 90.69 93 SER A O 1
ATOM 724 N N . LYS A 1 94 ? 5.812 32.594 -9.867 1 91.94 94 LYS A N 1
ATOM 725 C CA . LYS A 1 94 ? 4.477 32.5 -9.289 1 91.94 94 LYS A CA 1
ATOM 726 C C . LYS A 1 94 ? 4.426 31.469 -8.172 1 91.94 94 LYS A C 1
ATOM 728 O O . LYS A 1 94 ? 3.584 31.562 -7.273 1 91.94 94 LYS A O 1
ATOM 733 N N . PHE A 1 95 ? 5.23 30.453 -8.359 1 94.44 95 PHE A N 1
ATOM 734 C CA . PHE A 1 95 ? 5.098 29.344 -7.434 1 94.44 95 PHE A CA 1
ATOM 735 C C . PHE A 1 95 ? 6.445 29 -6.805 1 94.44 95 PHE A C 1
ATOM 737 O O . PHE A 1 95 ? 7.477 29.047 -7.477 1 94.44 95 PHE A O 1
ATOM 744 N N . ASP A 1 96 ? 6.395 28.672 -5.512 1 93.62 96 ASP A N 1
ATOM 745 C CA . ASP A 1 96 ? 7.469 27.906 -4.895 1 93.62 96 ASP A CA 1
ATOM 746 C C . ASP A 1 96 ? 7.223 26.406 -5.039 1 93.62 96 ASP A C 1
ATOM 748 O O . ASP A 1 96 ? 6.094 25.938 -4.879 1 93.62 96 ASP A O 1
ATOM 752 N N . ILE A 1 97 ? 8.242 25.734 -5.422 1 94.31 97 ILE A N 1
ATOM 753 C CA . ILE A 1 97 ? 8.094 24.312 -5.695 1 94.31 97 ILE A CA 1
ATOM 754 C C . ILE A 1 97 ? 8.781 23.5 -4.598 1 94.31 97 ILE A C 1
ATOM 756 O O . ILE A 1 97 ? 9.93 23.766 -4.238 1 94.31 97 ILE A O 1
ATOM 760 N N . TYR A 1 98 ? 8.078 22.578 -4.078 1 93.12 98 TYR A N 1
ATOM 761 C CA . TYR A 1 98 ? 8.617 21.641 -3.105 1 93.12 98 TYR A CA 1
ATOM 762 C C . TYR A 1 98 ? 8.305 20.203 -3.504 1 93.12 98 TYR A C 1
ATOM 764 O O . TYR A 1 98 ? 7.152 19.859 -3.77 1 93.12 98 TYR A O 1
ATOM 772 N N . VAL A 1 99 ? 9.32 19.359 -3.59 1 92.81 99 VAL A N 1
ATOM 773 C CA . VAL A 1 99 ? 9.125 17.953 -3.941 1 92.81 99 VAL A CA 1
ATOM 774 C C . VAL A 1 99 ? 9.664 17.062 -2.822 1 92.81 99 VAL A C 1
ATOM 776 O O . VAL A 1 99 ? 10.82 17.203 -2.406 1 92.81 99 VAL A O 1
ATOM 779 N N . ILE A 1 100 ? 8.82 16.219 -2.312 1 90.44 100 ILE A N 1
ATOM 780 C CA . ILE A 1 100 ? 9.195 15.266 -1.272 1 90.44 100 ILE A CA 1
ATOM 781 C C . ILE A 1 100 ? 9.297 13.859 -1.87 1 90.44 100 ILE A C 1
ATOM 783 O O . ILE A 1 100 ? 8.32 13.344 -2.432 1 90.44 100 ILE A O 1
ATOM 787 N N . ASN A 1 101 ? 10.391 13.289 -1.848 1 84.94 101 ASN A N 1
ATOM 788 C CA . ASN A 1 101 ? 10.648 11.922 -2.287 1 84.94 101 ASN A CA 1
ATOM 789 C C . ASN A 1 101 ? 11.477 11.156 -1.265 1 84.94 101 ASN A C 1
ATOM 791 O O . ASN A 1 101 ? 11.812 11.688 -0.203 1 84.94 101 ASN A O 1
ATOM 795 N N . CYS A 1 102 ? 11.695 9.891 -1.583 1 76 102 CYS A N 1
ATOM 796 C CA . CYS A 1 102 ? 12.508 9.062 -0.696 1 76 102 CYS A CA 1
ATOM 797 C C . CYS A 1 102 ? 13.922 9.617 -0.593 1 76 102 CYS A C 1
ATOM 799 O O . CYS A 1 102 ? 14.508 10.031 -1.594 1 76 102 CYS A O 1
ATOM 801 N N . GLN A 1 103 ? 14.43 9.68 0.565 1 73 103 GLN A N 1
ATOM 802 C CA . GLN A 1 103 ? 15.734 10.297 0.799 1 73 103 GLN A CA 1
ATOM 803 C C . GLN A 1 103 ? 16.828 9.234 0.87 1 73 103 GLN A C 1
ATOM 805 O O . GLN A 1 103 ? 17.953 9.531 1.271 1 73 103 GLN A O 1
ATOM 810 N N . LEU A 1 104 ? 16.453 8.047 0.465 1 76.62 104 LEU A N 1
ATOM 811 C CA . LEU A 1 104 ? 17.453 6.988 0.456 1 76.62 104 LEU A CA 1
ATOM 812 C C . LEU A 1 104 ? 18.422 7.16 -0.715 1 76.62 104 LEU A C 1
ATOM 814 O O . LEU A 1 104 ? 17.984 7.328 -1.858 1 76.62 104 LEU A O 1
ATOM 818 N N . LYS A 1 105 ? 19.703 7.309 -0.476 1 73.69 105 LYS A N 1
ATOM 819 C CA . LYS A 1 105 ? 20.719 7.469 -1.505 1 73.69 105 LYS A CA 1
ATOM 820 C C . LYS A 1 105 ? 21.828 6.438 -1.339 1 73.69 105 LYS A C 1
ATOM 822 O O . LYS A 1 105 ? 22.234 6.125 -0.216 1 73.69 105 LYS A O 1
ATOM 827 N N . PRO A 1 106 ? 22.172 5.879 -2.504 1 72.69 106 PRO A N 1
ATOM 828 C CA . PRO A 1 106 ? 23.344 4.992 -2.42 1 72.69 106 PRO A CA 1
ATOM 829 C C . PRO A 1 106 ? 24.641 5.75 -2.127 1 72.69 106 PRO A C 1
ATOM 831 O O . PRO A 1 106 ? 24.828 6.859 -2.631 1 72.69 106 PRO A O 1
ATOM 834 N N . LYS A 1 107 ? 25.375 5.328 -1.255 1 68.31 107 LYS A N 1
ATOM 835 C CA . LYS A 1 107 ? 26.656 5.93 -0.893 1 68.31 107 LYS A CA 1
ATOM 836 C C . LYS A 1 107 ? 27.797 4.938 -1.086 1 68.31 107 LYS A C 1
ATOM 838 O O . LYS A 1 107 ? 27.656 3.746 -0.805 1 68.31 107 LYS A O 1
ATOM 843 N N . ALA A 1 108 ? 28.75 5.352 -1.808 1 70.94 108 ALA A N 1
ATOM 844 C CA . ALA A 1 108 ? 29.922 4.52 -1.999 1 70.94 108 ALA A CA 1
ATOM 845 C C . ALA A 1 108 ? 31.078 4.996 -1.12 1 70.94 108 ALA A C 1
ATOM 847 O O . ALA A 1 108 ? 31.328 6.199 -1.007 1 70.94 108 ALA A O 1
ATOM 848 N N . THR A 1 109 ? 31.578 4.16 -0.258 1 63.47 109 THR A N 1
ATOM 849 C CA . THR A 1 109 ? 32.75 4.469 0.541 1 63.47 109 THR A CA 1
ATOM 850 C C . THR A 1 109 ? 33.969 3.656 0.068 1 63.47 109 THR A C 1
ATOM 852 O O . THR A 1 109 ? 33.844 2.465 -0.22 1 63.47 109 THR A O 1
ATOM 855 N N . ALA A 1 110 ? 35 4.363 -0.343 1 61.97 110 ALA A N 1
ATOM 856 C CA . ALA A 1 110 ? 36.219 3.697 -0.767 1 61.97 110 ALA A CA 1
ATOM 857 C C . ALA A 1 110 ? 37.125 3.424 0.424 1 61.97 110 ALA A C 1
ATOM 859 O O . ALA A 1 110 ? 37.375 4.316 1.234 1 61.97 110 ALA A O 1
ATOM 860 N N . GLN A 1 111 ? 37.312 2.17 0.793 1 60.66 111 GLN A N 1
ATOM 861 C CA . GLN A 1 111 ? 38.25 1.824 1.846 1 60.66 111 GLN A CA 1
ATOM 862 C C . GLN A 1 111 ? 39.531 1.225 1.261 1 60.66 111 GLN A C 1
ATOM 864 O O . GLN A 1 111 ? 39.469 0.383 0.362 1 60.66 111 GLN A O 1
ATOM 869 N N . ARG A 1 112 ? 40.688 1.816 1.582 1 60.59 112 ARG A N 1
ATOM 870 C CA . ARG A 1 112 ? 41.969 1.326 1.128 1 60.59 112 ARG A CA 1
ATOM 871 C C . ARG A 1 112 ? 42.438 0.135 1.962 1 60.59 112 ARG A C 1
ATOM 873 O O . ARG A 1 112 ? 42.469 0.205 3.193 1 60.59 112 ARG A O 1
ATOM 880 N N . TYR A 1 113 ? 42.281 -1.068 1.472 1 55.78 113 TYR A N 1
ATOM 881 C CA . TYR A 1 113 ? 42.875 -2.215 2.15 1 55.78 113 TYR A CA 1
ATOM 882 C C . TYR A 1 113 ? 44.125 -2.715 1.403 1 55.78 113 TYR A C 1
ATOM 884 O O . TYR A 1 113 ? 44 -3.211 0.279 1 55.78 113 TYR A O 1
ATOM 892 N N . GLY A 1 114 ? 45.281 -2.889 2.045 1 54.34 114 GLY A N 1
ATOM 893 C CA . GLY A 1 114 ? 46.562 -3.412 1.558 1 54.34 114 GLY A CA 1
ATOM 894 C C . GLY A 1 114 ? 46.938 -2.883 0.185 1 54.34 114 GLY A C 1
ATOM 895 O O . GLY A 1 114 ? 47.406 -3.637 -0.667 1 54.34 114 GLY A O 1
ATOM 896 N N . GLY A 1 115 ? 46.562 -1.519 -0.189 1 57.62 115 GLY A N 1
ATOM 897 C CA . GLY A 1 115 ? 46.938 -0.903 -1.455 1 57.62 115 GLY A CA 1
ATOM 898 C C . GLY A 1 115 ? 45.812 -0.885 -2.457 1 57.62 115 GLY A C 1
ATOM 899 O O . GLY A 1 115 ? 45.875 -0.211 -3.486 1 57.62 115 GLY A O 1
ATOM 900 N N . ARG A 1 116 ? 45 -1.855 -2.297 1 60.59 116 ARG A N 1
ATOM 901 C CA . ARG A 1 116 ? 43.844 -1.875 -3.215 1 60.59 116 ARG A CA 1
ATOM 902 C C . ARG A 1 116 ? 42.656 -1.127 -2.627 1 60.59 116 ARG A C 1
ATOM 904 O O . ARG A 1 116 ? 42.438 -1.179 -1.419 1 60.59 116 ARG A O 1
ATOM 911 N N . THR A 1 117 ? 42.031 -0.199 -3.379 1 59.44 117 THR A N 1
ATOM 912 C CA . THR A 1 117 ? 40.875 0.555 -2.971 1 59.44 117 THR A CA 1
ATOM 913 C C . THR A 1 117 ? 39.594 -0.246 -3.236 1 59.44 117 THR A C 1
ATOM 915 O O . THR A 1 117 ? 39.312 -0.642 -4.375 1 59.44 117 THR A O 1
ATOM 918 N N . ILE A 1 118 ? 39.031 -0.815 -2.146 1 63.31 118 ILE A N 1
ATOM 919 C CA . ILE A 1 118 ? 37.75 -1.532 -2.277 1 63.31 118 ILE A CA 1
ATOM 920 C C . ILE A 1 118 ? 36.594 -0.58 -2.016 1 63.31 118 ILE A C 1
ATOM 922 O O . ILE A 1 118 ? 36.562 0.119 -1 1 63.31 118 ILE A O 1
ATOM 926 N N . ALA A 1 119 ? 35.781 -0.41 -3.031 1 61 119 ALA A N 1
ATOM 927 C CA . ALA A 1 119 ? 34.594 0.432 -2.896 1 61 119 ALA A CA 1
ATOM 928 C C . ALA A 1 119 ? 33.438 -0.352 -2.299 1 61 119 ALA A C 1
ATOM 930 O O . ALA A 1 119 ? 33.156 -1.482 -2.711 1 61 119 ALA A O 1
ATOM 931 N N . ARG A 1 120 ? 33.062 0.122 -1.08 1 66 120 ARG A N 1
ATOM 932 C CA . ARG A 1 120 ? 31.859 -0.45 -0.477 1 66 120 ARG A CA 1
ATOM 933 C C . ARG A 1 120 ? 30.656 0.472 -0.663 1 66 120 ARG A C 1
ATOM 935 O O . ARG A 1 120 ? 30.781 1.694 -0.571 1 66 120 ARG A O 1
ATOM 942 N N . ALA A 1 121 ? 29.469 -0.219 -1.085 1 70.06 121 ALA A N 1
ATOM 943 C CA . ALA A 1 121 ? 28.266 0.569 -1.321 1 70.06 121 ALA A CA 1
ATOM 944 C C . ALA A 1 121 ? 27.25 0.359 -0.204 1 70.06 121 ALA A C 1
ATOM 946 O O . ALA A 1 121 ? 27.156 -0.73 0.368 1 70.06 121 ALA A O 1
ATOM 947 N N . SER A 1 122 ? 26.781 1.48 0.391 1 71.75 122 SER A N 1
ATOM 948 C CA . SER A 1 122 ? 25.703 1.412 1.363 1 71.75 122 SER A CA 1
ATOM 949 C C . SER A 1 122 ? 24.609 2.438 1.052 1 71.75 122 SER A C 1
ATOM 951 O O . SER A 1 122 ? 24.812 3.34 0.238 1 71.75 122 SER A O 1
ATOM 953 N N . ASN A 1 123 ? 23.469 2.123 1.558 1 75.44 123 ASN A N 1
ATOM 954 C CA . ASN A 1 123 ? 22.391 3.111 1.47 1 75.44 123 ASN A CA 1
ATOM 955 C C . ASN A 1 123 ? 22.344 3.998 2.711 1 75.44 123 ASN A C 1
ATOM 957 O O . ASN A 1 123 ? 22.453 3.506 3.836 1 75.44 123 ASN A O 1
ATOM 961 N N . ASP A 1 124 ? 22.328 5.27 2.443 1 81.06 124 ASP A N 1
ATOM 962 C CA . ASP A 1 124 ? 22.219 6.234 3.533 1 81.06 124 ASP A CA 1
ATOM 963 C C . ASP A 1 124 ? 21.031 7.18 3.314 1 81.06 124 ASP A C 1
ATOM 965 O O . ASP A 1 124 ? 20.578 7.355 2.182 1 81.06 124 ASP A O 1
ATOM 969 N N . ILE A 1 125 ? 20.609 7.668 4.48 1 85.44 125 ILE A N 1
ATOM 970 C CA . ILE A 1 125 ? 19.547 8.672 4.414 1 85.44 125 ILE A CA 1
ATOM 971 C C . ILE A 1 125 ? 20.156 10.07 4.422 1 85.44 125 ILE A C 1
ATOM 973 O O . ILE A 1 125 ? 20.906 10.422 5.34 1 85.44 125 ILE A O 1
ATOM 977 N N . SER A 1 126 ? 19.906 10.883 3.461 1 86.88 126 SER A N 1
ATOM 978 C CA . SER A 1 126 ? 20.406 12.25 3.41 1 86.88 126 SER A CA 1
ATOM 979 C C . SER A 1 126 ? 19.812 13.094 4.543 1 86.88 126 SER A C 1
ATOM 981 O O . SER A 1 126 ? 18.625 12.984 4.859 1 86.88 126 SER A O 1
ATOM 983 N N . PRO A 1 127 ? 20.688 13.82 5.18 1 89.88 127 PRO A N 1
ATOM 984 C CA . PRO A 1 127 ? 20.156 14.711 6.215 1 89.88 127 PRO A CA 1
ATOM 985 C C . PRO A 1 127 ? 19.125 15.703 5.664 1 89.88 127 PRO A C 1
ATOM 987 O O . PRO A 1 127 ? 19.172 16.047 4.48 1 89.88 127 PRO A O 1
ATOM 990 N N . THR A 1 128 ? 18.25 16.062 6.488 1 91.44 128 THR A N 1
ATOM 991 C CA . THR A 1 128 ? 17.25 17.047 6.102 1 91.44 128 THR A CA 1
ATOM 992 C C . THR A 1 128 ? 17.641 18.438 6.59 1 91.44 128 THR A C 1
ATOM 994 O O . THR A 1 128 ? 17.828 18.656 7.789 1 91.44 128 THR A O 1
ATOM 997 N N . VAL A 1 129 ? 17.844 19.344 5.691 1 92.19 129 VAL A N 1
ATOM 998 C CA . VAL A 1 129 ? 18.141 20.734 6.047 1 92.19 129 VAL A CA 1
ATOM 999 C C . VAL A 1 129 ? 16.844 21.484 6.32 1 92.19 129 VAL A C 1
ATOM 1001 O O . VAL A 1 129 ? 16.062 21.766 5.398 1 92.19 129 VAL A O 1
ATOM 1004 N N . MET A 1 130 ? 16.594 21.781 7.512 1 92.44 130 MET A N 1
ATOM 1005 C CA . MET A 1 130 ? 15.359 22.453 7.906 1 92.44 130 MET A CA 1
ATOM 1006 C C . MET A 1 130 ? 15.438 23.953 7.629 1 92.44 130 MET A C 1
ATOM 1008 O O . MET A 1 130 ? 14.484 24.547 7.121 1 92.44 130 MET A O 1
ATOM 1012 N N . ILE A 1 131 ? 16.516 24.547 8.086 1 91.56 131 ILE A N 1
ATOM 1013 C CA . ILE A 1 131 ? 16.781 25.969 7.867 1 91.56 131 ILE A CA 1
ATOM 1014 C C . ILE A 1 131 ? 18.188 26.141 7.301 1 91.56 131 ILE A C 1
ATOM 1016 O O . ILE A 1 131 ? 19.172 25.75 7.93 1 91.56 131 ILE A O 1
ATOM 1020 N N . GLN A 1 132 ? 18.328 26.703 6.133 1 89.31 132 GLN A N 1
ATOM 1021 C CA . GLN A 1 132 ? 19.594 26.812 5.406 1 89.31 132 GLN A CA 1
ATOM 1022 C C . GLN A 1 132 ? 20.547 27.766 6.109 1 89.31 132 GLN A C 1
ATOM 1024 O O . GLN A 1 132 ? 21.75 27.484 6.215 1 89.31 132 GLN A O 1
ATOM 1029 N N . THR A 1 133 ? 19.984 28.953 6.555 1 91.44 133 THR A N 1
ATOM 1030 C CA . THR A 1 133 ? 20.844 29.953 7.207 1 91.44 133 THR A CA 1
ATOM 1031 C C . THR A 1 133 ? 20.219 30.406 8.523 1 91.44 133 THR A C 1
ATOM 1033 O O . THR A 1 133 ? 19.141 31 8.531 1 91.44 133 THR A O 1
ATOM 1036 N N . ILE A 1 134 ? 20.953 30.188 9.562 1 93.69 134 ILE A N 1
ATOM 1037 C CA . ILE A 1 134 ? 20.5 30.578 10.891 1 93.69 134 ILE A CA 1
ATOM 1038 C C . ILE A 1 134 ? 20.828 32.062 11.125 1 93.69 134 ILE A C 1
ATOM 1040 O O . ILE A 1 134 ? 21.906 32.531 10.789 1 93.69 134 ILE A O 1
ATOM 1044 N N . PRO A 1 135 ? 19.875 32.75 11.609 1 93.12 135 PRO A N 1
ATOM 1045 C CA . PRO A 1 135 ? 20.156 34.156 11.938 1 93.12 135 PRO A CA 1
ATOM 1046 C C . PRO A 1 135 ? 21.203 34.281 13.039 1 93.12 135 PRO A C 1
ATOM 1048 O O . PRO A 1 135 ? 21.391 33.375 13.844 1 93.12 135 PRO A O 1
ATOM 1051 N N . PRO A 1 136 ? 21.828 35.406 13.031 1 92.31 136 PRO A N 1
ATOM 1052 C CA . PRO A 1 136 ? 22.812 35.625 14.086 1 92.31 136 PRO A CA 1
ATOM 1053 C C . PRO A 1 136 ? 22.219 35.625 15.484 1 92.31 136 PRO A C 1
ATOM 1055 O O . PRO A 1 136 ? 21.094 36.094 15.688 1 92.31 136 PRO A O 1
ATOM 1058 N N . LYS A 1 137 ? 23.016 35.094 16.391 1 93 137 LYS A N 1
ATOM 1059 C CA . LYS A 1 137 ? 22.562 34.969 17.766 1 93 137 LYS A CA 1
ATOM 1060 C C . LYS A 1 137 ? 22.594 36.344 18.453 1 93 137 LYS A C 1
ATOM 1062 O O . LYS A 1 137 ? 23.641 36.75 18.953 1 93 137 LYS A O 1
ATOM 1067 N N . ILE A 1 138 ? 21.453 37 18.438 1 92.62 138 ILE A N 1
ATOM 1068 C CA . ILE A 1 138 ? 21.266 38.281 19.125 1 92.62 138 ILE A CA 1
ATOM 1069 C C . ILE A 1 138 ? 20.094 38.156 20.094 1 92.62 138 ILE A C 1
ATOM 1071 O O . ILE A 1 138 ? 18.984 37.812 19.703 1 92.62 138 ILE A O 1
ATOM 1075 N N . ASN A 1 139 ? 20.359 38.406 21.391 1 91.81 139 ASN A N 1
ATOM 1076 C CA . ASN A 1 139 ? 19.328 38.375 22.422 1 91.81 139 ASN A CA 1
ATOM 1077 C C . ASN A 1 139 ? 18.719 39.75 22.688 1 91.81 139 ASN A C 1
ATOM 1079 O O . ASN A 1 139 ? 19.297 40.75 22.297 1 91.81 139 ASN A O 1
ATOM 1083 N N . PHE A 1 140 ? 17.547 39.688 23.266 1 93.44 140 PHE A N 1
ATOM 1084 C CA . PHE A 1 140 ? 16.922 40.938 23.688 1 93.44 140 PHE A CA 1
ATOM 1085 C C . PHE A 1 140 ? 17.703 41.562 24.828 1 93.44 140 PHE A C 1
ATOM 1087 O O . PHE A 1 140 ? 18.125 40.875 25.75 1 93.44 140 PHE A O 1
ATOM 1094 N N . ASP A 1 141 ? 17.969 42.812 24.703 1 92.12 141 ASP A N 1
ATOM 1095 C CA . ASP A 1 141 ? 18.766 43.531 25.688 1 92.12 141 ASP A CA 1
ATOM 1096 C C . ASP A 1 141 ? 17.875 44.094 26.797 1 92.12 141 ASP A C 1
ATOM 1098 O O . ASP A 1 141 ? 17.703 45.312 26.891 1 92.12 141 ASP A O 1
ATOM 1102 N N . TYR A 1 142 ? 17.344 43.219 27.625 1 93.62 142 TYR A N 1
ATOM 1103 C CA . TYR A 1 142 ? 16.516 43.625 28.734 1 93.62 142 TYR A CA 1
ATOM 1104 C C . TYR A 1 142 ? 17.297 43.625 30.047 1 93.62 142 TYR A C 1
ATOM 1106 O O . TYR A 1 142 ? 18 42.656 30.344 1 93.62 142 TYR A O 1
ATOM 1114 N N . SER A 1 143 ? 17.297 44.75 30.75 1 93.44 143 SER A N 1
ATOM 1115 C CA . SER A 1 143 ? 17.875 44.906 32.094 1 93.44 143 SER A CA 1
ATOM 1116 C C . SER A 1 143 ? 16.953 45.688 33 1 93.44 143 SER A C 1
ATOM 1118 O O . SER A 1 143 ? 16.688 46.875 32.781 1 93.44 143 SER A O 1
ATOM 1120 N N . LEU A 1 144 ? 16.531 45.062 34.094 1 94.38 144 LEU A N 1
ATOM 1121 C CA . LEU A 1 144 ? 15.617 45.719 35 1 94.38 144 LEU A CA 1
ATOM 1122 C C . LEU A 1 144 ? 16.281 46.906 35.688 1 94.38 144 LEU A C 1
ATOM 1124 O O . LEU A 1 144 ? 15.703 48 35.75 1 94.38 144 LEU A O 1
ATOM 1128 N N . PRO A 1 145 ? 17.516 46.781 36.156 1 94.38 145 PRO A N 1
ATOM 1129 C CA . PRO A 1 145 ? 18.156 47.938 36.781 1 94.38 145 PRO A CA 1
ATOM 1130 C C . PRO A 1 145 ? 18.297 49.125 35.844 1 94.38 145 PRO A C 1
ATOM 1132 O O . PRO A 1 145 ? 18.094 50.281 36.25 1 94.38 145 PRO A O 1
ATOM 1135 N N . ARG A 1 146 ? 18.594 48.844 34.625 1 94.12 146 ARG A N 1
ATOM 1136 C CA . ARG A 1 146 ? 18.703 49.906 33.625 1 94.12 146 ARG A CA 1
ATOM 1137 C C . ARG A 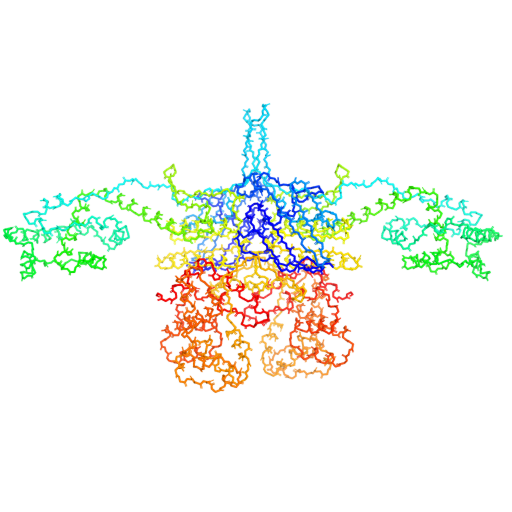1 146 ? 17.344 50.562 33.375 1 94.12 146 ARG A C 1
ATOM 1139 O O . ARG A 1 146 ? 17.234 51.781 33.25 1 94.12 146 ARG A O 1
ATOM 1146 N N . ASN A 1 147 ? 16.359 49.781 33.25 1 94.88 147 ASN A N 1
ATOM 1147 C CA . ASN A 1 147 ? 15.016 50.312 33.031 1 94.88 147 ASN A CA 1
ATOM 1148 C C . ASN A 1 147 ? 14.531 51.125 34.219 1 94.88 147 ASN A C 1
ATOM 1150 O O . ASN A 1 147 ? 13.859 52.156 34.062 1 94.88 147 ASN A O 1
ATOM 1154 N N . LYS A 1 148 ? 14.867 50.656 35.406 1 94.81 148 LYS A N 1
ATOM 1155 C CA . LYS A 1 148 ? 14.484 51.406 36.625 1 94.81 148 LYS A CA 1
ATOM 1156 C C . LYS A 1 148 ? 15.148 52.781 36.625 1 94.81 148 LYS A C 1
ATOM 1158 O O . LYS A 1 148 ? 14.516 53.781 37 1 94.81 148 LYS A O 1
ATOM 1163 N N . ARG A 1 149 ? 16.344 52.812 36.219 1 94.38 149 ARG A N 1
ATOM 1164 C CA . ARG A 1 149 ? 17.094 54.062 36.156 1 94.38 149 ARG A CA 1
ATOM 1165 C C . ARG A 1 149 ? 16.5 55 35.094 1 94.38 149 ARG A C 1
ATOM 1167 O O . ARG A 1 149 ? 16.297 56.188 35.344 1 94.38 149 ARG A O 1
ATOM 1174 N N . ASP A 1 150 ? 16.203 54.469 34 1 94.69 150 ASP A N 1
ATOM 1175 C CA . ASP A 1 150 ? 15.727 55.281 32.875 1 94.69 150 ASP A CA 1
ATOM 1176 C C . ASP A 1 150 ? 14.289 55.719 33.094 1 94.69 150 ASP A C 1
ATOM 1178 O O . ASP A 1 150 ? 13.867 56.75 32.562 1 94.69 150 ASP A O 1
ATOM 1182 N N . PHE A 1 151 ? 13.539 54.969 33.844 1 95.75 151 PHE A N 1
ATOM 1183 C CA . PHE A 1 151 ? 12.148 55.312 34.125 1 95.75 151 PHE A CA 1
ATOM 1184 C C . PHE A 1 151 ? 12.07 56.594 34.969 1 95.75 151 PHE A C 1
ATOM 1186 O O . PHE A 1 151 ? 11.227 57.438 34.75 1 95.75 151 PHE A O 1
ATOM 1193 N N . GLY A 1 152 ? 12.914 56.656 36.062 1 93.88 152 GLY A N 1
ATOM 1194 C CA . GLY A 1 152 ? 12.922 57.812 36.938 1 93.88 152 GLY A CA 1
ATOM 1195 C C . GLY A 1 152 ? 12.93 57.469 38.406 1 93.88 152 GLY A C 1
ATOM 1196 O O . GLY A 1 152 ? 13.336 56.375 38.781 1 93.88 152 GLY A O 1
ATOM 1197 N N . ILE A 1 153 ? 12.445 58.375 39.219 1 93.31 153 ILE A N 1
ATOM 1198 C CA . ILE A 1 153 ? 12.562 58.281 40.688 1 93.31 153 ILE A CA 1
ATOM 1199 C C . ILE A 1 153 ? 11.648 57.188 41.219 1 93.31 153 ILE A C 1
ATOM 1201 O O . ILE A 1 153 ? 11.953 56.531 42.219 1 93.31 153 ILE A O 1
ATOM 1205 N N . ASN A 1 154 ? 10.641 56.938 40.469 1 95.44 154 ASN A N 1
ATOM 1206 C CA . ASN A 1 154 ? 9.711 55.906 40.906 1 95.44 154 ASN A CA 1
ATOM 1207 C C . ASN A 1 154 ? 9.922 54.594 40.125 1 95.44 154 ASN A C 1
ATOM 1209 O O . ASN A 1 154 ? 8.961 53.906 39.812 1 95.44 154 ASN A O 1
ATOM 1213 N N . GLY A 1 155 ? 11.109 54.281 39.75 1 94.12 155 GLY A N 1
ATOM 1214 C CA . GLY A 1 155 ? 11.461 53.062 39 1 94.12 155 GLY A CA 1
ATOM 1215 C C . GLY A 1 155 ? 11.156 51.781 39.781 1 94.12 155 GLY A C 1
ATOM 1216 O O . GLY A 1 155 ? 11.07 50.719 39.188 1 94.12 155 GLY A O 1
ATOM 1217 N N . LYS A 1 156 ? 10.977 51.875 41.062 1 92.5 156 LYS A N 1
ATOM 1218 C CA . LYS A 1 156 ? 10.664 50.719 41.906 1 92.5 156 LYS A CA 1
ATOM 1219 C C . LYS A 1 156 ? 9.328 50.094 41.5 1 92.5 156 LYS A C 1
ATOM 1221 O O . LYS A 1 156 ? 9.047 48.938 41.875 1 92.5 156 LYS A O 1
ATOM 1226 N N . LEU A 1 157 ? 8.555 50.812 40.719 1 93.31 157 LEU A N 1
ATOM 1227 C CA . LEU A 1 157 ? 7.254 50.312 40.281 1 93.31 157 LEU A CA 1
ATOM 1228 C C . LEU A 1 157 ? 7.41 49.219 39.219 1 93.31 157 LEU A C 1
ATOM 1230 O O . LEU A 1 157 ? 6.484 48.438 39 1 93.31 157 LEU A O 1
ATOM 1234 N N . LEU A 1 158 ? 8.516 49.219 38.562 1 94 158 LEU A N 1
ATOM 1235 C CA . LEU A 1 158 ? 8.727 48.281 37.469 1 94 158 LEU A CA 1
ATOM 1236 C C . LEU A 1 158 ? 9 46.875 37.969 1 94 158 LEU A C 1
ATOM 1238 O O . LEU A 1 158 ? 9.75 46.688 38.938 1 94 158 LEU A O 1
ATOM 1242 N N . THR A 1 159 ? 8.289 45.938 37.438 1 91.19 159 THR A N 1
ATOM 1243 C CA . THR A 1 159 ? 8.492 44.531 37.75 1 91.19 159 THR A CA 1
ATOM 1244 C C . THR A 1 159 ? 9.352 43.844 36.688 1 91.19 159 THR A C 1
ATOM 1246 O O . THR A 1 159 ? 9.414 44.312 35.562 1 91.19 159 THR A O 1
ATOM 1249 N N . ASP A 1 160 ? 9.938 42.812 37.094 1 92.19 160 ASP A N 1
ATOM 1250 C CA . ASP A 1 160 ? 10.812 42.062 36.188 1 92.19 160 ASP A CA 1
ATOM 1251 C C . ASP A 1 160 ? 10 41.344 35.125 1 92.19 160 ASP A C 1
ATOM 1253 O O . ASP A 1 160 ? 9.086 40.562 35.438 1 92.19 160 ASP A O 1
ATOM 1257 N N . ILE A 1 161 ? 10.289 41.625 33.844 1 91.56 161 ILE A N 1
ATOM 1258 C CA . ILE A 1 161 ? 9.539 41 32.75 1 91.56 161 ILE A CA 1
ATOM 1259 C C . ILE A 1 161 ? 10.477 40.156 31.891 1 91.56 161 ILE A C 1
ATOM 1261 O O . ILE A 1 161 ? 10.242 39.969 30.688 1 91.56 161 ILE A O 1
ATOM 1265 N N . SER A 1 162 ? 11.547 39.719 32.438 1 89.94 162 SER A N 1
ATOM 1266 C CA . SER A 1 162 ? 12.508 38.906 31.719 1 89.94 162 SER A CA 1
ATOM 1267 C C . SER A 1 162 ? 11.852 37.656 31.156 1 89.94 162 SER A C 1
ATOM 1269 O O . SER A 1 162 ? 12.242 37.156 30.094 1 89.94 162 SER A O 1
ATOM 1271 N N . ASN A 1 163 ? 10.844 37.156 31.75 1 88.81 163 ASN A N 1
ATOM 1272 C CA . ASN A 1 163 ? 10.133 35.969 31.344 1 88.81 163 ASN A CA 1
ATOM 1273 C C . ASN A 1 163 ? 9.406 36.156 30.016 1 88.81 163 ASN A C 1
ATOM 1275 O O . ASN A 1 163 ? 9.148 35.188 29.297 1 88.81 163 ASN A O 1
ATOM 1279 N N . ILE A 1 164 ? 9.016 37.375 29.734 1 88.62 164 ILE A N 1
ATOM 1280 C CA . ILE A 1 164 ? 8.312 37.656 28.5 1 88.62 164 ILE A CA 1
ATOM 1281 C C . ILE A 1 164 ? 9.234 37.375 27.297 1 88.62 164 ILE A C 1
ATOM 1283 O O . ILE A 1 164 ? 8.789 36.875 26.266 1 88.62 164 ILE A O 1
ATOM 1287 N N . TYR A 1 165 ? 10.492 37.688 27.516 1 89.56 165 TYR A N 1
ATOM 1288 C CA . TYR A 1 165 ? 11.445 37.562 26.422 1 89.56 165 TYR A CA 1
ATOM 1289 C C . TYR A 1 165 ? 11.914 36.094 26.266 1 89.56 165 TYR A C 1
ATOM 1291 O O . TYR A 1 165 ? 12.547 35.75 25.281 1 89.56 165 TYR A O 1
ATOM 1299 N N . SER A 1 166 ? 11.531 35.25 27.219 1 87.19 166 SER A N 1
ATOM 1300 C CA . SER A 1 166 ? 11.812 33.812 27.094 1 87.19 166 SER A CA 1
ATOM 1301 C C . SER A 1 166 ? 10.641 33.094 26.438 1 87.19 166 SER A C 1
ATOM 1303 O O . SER A 1 166 ? 10.797 31.969 25.969 1 87.19 166 SER A O 1
ATOM 1305 N N . GLN A 1 167 ? 9.555 33.812 26.422 1 88.5 167 GLN A N 1
ATOM 1306 C CA . GLN A 1 167 ? 8.383 33.25 25.75 1 88.5 167 GLN A CA 1
ATOM 1307 C C . GLN A 1 167 ? 8.32 33.719 24.297 1 88.5 167 GLN A C 1
ATOM 1309 O O . GLN A 1 167 ? 7.617 34.656 23.969 1 88.5 167 GLN A O 1
ATOM 1314 N N . TYR A 1 168 ? 8.898 32.906 23.5 1 87.62 168 TYR A N 1
ATOM 1315 C CA . TYR A 1 168 ? 9.078 33.312 22.109 1 87.62 168 TYR A CA 1
ATOM 1316 C C . TYR A 1 168 ? 7.734 33.5 21.406 1 87.62 168 TYR A C 1
ATOM 1318 O O . TYR A 1 168 ? 7.57 34.375 20.578 1 87.62 168 TYR A O 1
ATOM 1326 N N . ASN A 1 169 ? 6.746 32.719 21.766 1 87.81 169 ASN A N 1
ATOM 1327 C CA . ASN A 1 169 ? 5.422 32.844 21.172 1 87.81 169 ASN A CA 1
ATOM 1328 C C . ASN A 1 169 ? 4.797 34.188 21.453 1 87.81 169 ASN A C 1
ATOM 1330 O O . ASN A 1 169 ? 4.176 34.812 20.578 1 87.81 169 ASN A O 1
ATOM 1334 N N . LEU A 1 170 ? 5.012 34.688 22.594 1 88.38 170 LEU A N 1
ATOM 1335 C CA . LEU A 1 170 ? 4.43 35.969 23 1 88.38 170 LEU A CA 1
ATOM 1336 C C . LEU A 1 170 ? 5.117 37.125 22.297 1 88.38 170 LEU A C 1
ATOM 1338 O O . LEU A 1 170 ? 4.453 38.031 21.797 1 88.38 170 LEU A O 1
ATOM 1342 N N . ILE A 1 171 ? 6.402 37.062 22.266 1 89.25 171 ILE A N 1
ATOM 1343 C CA . ILE A 1 171 ? 7.156 38.156 21.672 1 89.25 171 ILE A CA 1
ATOM 1344 C C . ILE A 1 171 ? 6.84 38.25 20.188 1 89.25 171 ILE A C 1
ATOM 1346 O O . ILE A 1 171 ? 6.742 39.344 19.625 1 89.25 171 ILE A O 1
ATOM 1350 N N . ILE A 1 172 ? 6.715 37.125 19.562 1 88.62 172 ILE A N 1
ATOM 1351 C CA . ILE A 1 172 ? 6.402 37.094 18.141 1 88.62 172 ILE A CA 1
ATOM 1352 C C . ILE A 1 172 ? 4.973 37.594 17.906 1 88.62 172 ILE A C 1
ATOM 1354 O O . ILE A 1 172 ? 4.711 38.344 16.969 1 88.62 172 ILE A O 1
ATOM 1358 N N . ARG A 1 173 ? 4.113 37.219 18.75 1 88.5 173 ARG A N 1
ATOM 1359 C CA . ARG A 1 173 ? 2.734 37.688 18.672 1 88.5 173 ARG A CA 1
ATOM 1360 C C . ARG A 1 173 ? 2.662 39.188 18.812 1 88.5 173 ARG A C 1
ATOM 1362 O O . ARG A 1 173 ? 1.904 39.875 18.109 1 88.5 173 ARG A O 1
ATOM 1369 N N . ILE A 1 174 ? 3.449 39.75 19.703 1 90.38 174 ILE A N 1
ATOM 1370 C CA . ILE A 1 174 ? 3.5 41.188 19.922 1 90.38 174 ILE A CA 1
ATOM 1371 C C . ILE A 1 174 ? 4.043 41.875 18.672 1 90.38 174 ILE A C 1
ATOM 1373 O O . ILE A 1 174 ? 3.484 42.875 18.234 1 90.38 174 ILE A O 1
ATOM 1377 N N . SER A 1 175 ? 5.047 41.281 18.125 1 88 175 SER A N 1
ATOM 1378 C CA . SER A 1 175 ? 5.684 41.906 16.969 1 88 175 SER A CA 1
ATOM 1379 C C . SER A 1 175 ? 4.762 41.844 15.75 1 88 175 SER A C 1
ATOM 1381 O O . SER A 1 175 ? 4.793 42.75 14.914 1 88 175 SER A O 1
ATOM 1383 N N . GLU A 1 176 ? 3.986 40.844 15.617 1 87.19 176 GLU A N 1
ATOM 1384 C CA . GLU A 1 176 ? 3.121 40.656 14.461 1 87.19 176 GLU A CA 1
ATOM 1385 C C . GLU A 1 176 ? 1.857 41.531 14.578 1 87.19 176 GLU A C 1
ATOM 1387 O O . GLU A 1 176 ? 1.297 41.938 13.562 1 87.19 176 GLU A O 1
ATOM 1392 N N . ASN A 1 177 ? 1.44 41.812 15.82 1 89.5 177 ASN A N 1
ATOM 1393 C CA . ASN A 1 177 ? 0.15 42.469 16 1 89.5 177 ASN A CA 1
ATOM 1394 C C . ASN A 1 177 ? 0.316 43.938 16.375 1 89.5 177 ASN A C 1
ATOM 1396 O O . ASN A 1 177 ? -0.654 44.688 16.375 1 89.5 177 ASN A O 1
ATOM 1400 N N . ILE A 1 178 ? 1.524 44.344 16.719 1 91.31 178 ILE A N 1
ATOM 1401 C CA . ILE A 1 178 ? 1.726 45.719 17.172 1 91.31 178 ILE A CA 1
ATOM 1402 C C . ILE A 1 178 ? 2.66 46.469 16.219 1 91.31 178 ILE A C 1
ATOM 1404 O O . ILE A 1 178 ? 3.713 45.938 15.844 1 91.31 178 ILE A O 1
ATOM 1408 N N . ASN A 1 179 ? 2.227 47.531 15.766 1 91.38 179 ASN A N 1
ATOM 1409 C CA . ASN A 1 179 ? 3.078 48.406 14.969 1 91.38 179 ASN A CA 1
ATOM 1410 C C . ASN A 1 179 ? 3.9 49.344 15.852 1 91.38 179 ASN A C 1
ATOM 1412 O O . ASN A 1 179 ? 3.443 50.438 16.203 1 91.38 179 ASN A O 1
ATOM 1416 N N . PHE A 1 180 ? 5.082 49.094 16.047 1 90.69 180 PHE A N 1
ATOM 1417 C CA . PHE A 1 180 ? 5.938 49.812 16.984 1 90.69 180 PHE A CA 1
ATOM 1418 C C . PHE A 1 180 ? 6.371 51.156 16.406 1 90.69 180 PHE A C 1
ATOM 1420 O O . PHE A 1 180 ? 6.844 52.031 17.141 1 90.69 180 PHE A O 1
ATOM 1427 N N . GLU A 1 181 ? 6.238 51.312 15.141 1 88.19 181 GLU A N 1
ATOM 1428 C CA . GLU A 1 181 ? 6.566 52.594 14.516 1 88.19 181 GLU A CA 1
ATOM 1429 C C . GLU A 1 181 ? 5.656 53.719 15.023 1 88.19 181 GLU A C 1
ATOM 1431 O O . GLU A 1 181 ? 6.051 54.875 15.062 1 88.19 181 GLU A O 1
ATOM 1436 N N . GLU A 1 182 ? 4.52 53.344 15.461 1 90.94 182 GLU A N 1
ATOM 1437 C CA . GLU A 1 182 ? 3.566 54.281 16.016 1 90.94 182 GLU A CA 1
ATOM 1438 C C . GLU A 1 182 ? 4.086 54.906 17.312 1 90.94 182 GLU A C 1
ATOM 1440 O O . GLU A 1 182 ? 3.795 56.062 17.625 1 90.94 182 GLU A O 1
ATOM 1445 N N . PHE A 1 183 ? 4.926 54.219 18.031 1 91.75 183 PHE A N 1
ATOM 1446 C CA . PHE A 1 183 ? 5.418 54.656 19.328 1 91.75 183 PHE A CA 1
ATOM 1447 C C . PHE A 1 183 ? 6.582 55.625 19.172 1 91.75 183 PHE A C 1
ATOM 1449 O O . PHE A 1 183 ? 7.02 56.25 20.141 1 91.75 183 PHE A O 1
ATOM 1456 N N . SER A 1 184 ? 7.078 55.781 18 1 86.94 184 SER A N 1
ATOM 1457 C CA . SER A 1 184 ? 8.18 56.688 17.719 1 86.94 184 SER A CA 1
ATOM 1458 C C . SER A 1 184 ? 7.672 58.062 17.266 1 86.94 184 SER A C 1
ATOM 1460 O O . SER A 1 184 ? 8.438 59.031 17.219 1 86.94 184 SER A O 1
ATOM 1462 N N . LEU A 1 185 ? 6.441 58.125 17.016 1 90.5 185 LEU A N 1
ATOM 1463 C CA . LEU A 1 185 ? 5.844 59.344 16.547 1 90.5 185 LEU A CA 1
ATOM 1464 C C . LEU A 1 185 ? 5.684 60.344 17.688 1 90.5 185 LEU A C 1
ATOM 1466 O O . LEU A 1 185 ? 5.43 59.969 18.828 1 90.5 185 LEU A O 1
ATOM 1470 N N . VAL A 1 186 ? 5.715 61.656 17.406 1 90.94 186 VAL A N 1
ATOM 1471 C CA . VAL A 1 186 ? 5.68 62.75 18.391 1 90.94 186 VAL A CA 1
ATOM 1472 C C . VAL A 1 186 ? 4.309 62.781 19.062 1 90.94 186 VAL A C 1
ATOM 1474 O O . VAL A 1 186 ? 4.199 63.062 20.25 1 90.94 186 VAL A O 1
ATOM 1477 N N . ARG A 1 187 ? 3.295 62.469 18.25 1 91.25 187 ARG A N 1
ATOM 1478 C CA . ARG A 1 187 ? 1.931 62.531 18.766 1 91.25 187 ARG A CA 1
ATOM 1479 C C . ARG A 1 187 ? 1.721 61.531 19.875 1 91.25 187 ARG A C 1
ATOM 1481 O O . ARG A 1 187 ? 0.848 61.719 20.734 1 91.25 187 ARG A O 1
ATOM 1488 N N . PHE A 1 188 ? 2.52 60.469 19.875 1 93 188 PHE A N 1
ATOM 1489 C CA . PHE A 1 188 ? 2.441 59.469 20.938 1 93 188 PHE A CA 1
ATOM 1490 C C . PHE A 1 188 ? 3.451 59.781 22.047 1 93 188 PHE A C 1
ATOM 1492 O O . PHE A 1 188 ? 3.121 59.75 23.219 1 93 188 PHE A O 1
ATOM 1499 N N . LYS A 1 189 ? 4.625 60.125 21.703 1 92.06 189 LYS A N 1
ATOM 1500 C CA . LYS A 1 189 ? 5.734 60.281 22.641 1 92.06 189 LYS A CA 1
ATOM 1501 C C . LYS A 1 189 ? 5.457 61.406 23.641 1 92.06 189 LYS A C 1
ATOM 1503 O O . LYS A 1 189 ? 5.785 61.281 24.828 1 92.06 189 LYS A O 1
ATOM 1508 N N . THR A 1 190 ? 4.832 62.5 23.203 1 92.94 190 THR A N 1
ATOM 1509 C CA . THR A 1 190 ? 4.617 63.656 24.047 1 92.94 190 THR A CA 1
ATOM 1510 C C . THR A 1 190 ? 3.65 63.312 25.188 1 92.94 190 THR A C 1
ATOM 1512 O O . THR A 1 190 ? 3.994 63.438 26.359 1 92.94 190 THR A O 1
ATOM 1515 N N . PRO A 1 191 ? 2.479 62.812 24.75 1 93.75 191 PRO A N 1
ATOM 1516 C CA . PRO A 1 191 ? 1.576 62.469 25.844 1 93.75 191 PRO A CA 1
ATOM 1517 C C . PRO A 1 191 ? 2.098 61.312 26.688 1 93.75 191 PRO A C 1
ATOM 1519 O O . PRO A 1 191 ? 1.867 61.25 27.891 1 93.75 191 PRO A O 1
ATOM 1522 N N . PHE A 1 192 ? 2.766 60.438 26.109 1 94.75 192 PHE A N 1
ATOM 1523 C CA . PHE A 1 192 ? 3.287 59.25 26.797 1 94.75 192 PHE A CA 1
ATOM 1524 C C . PHE A 1 192 ? 4.355 59.656 27.812 1 94.75 192 PHE A C 1
ATOM 1526 O O . PHE A 1 192 ? 4.344 59.188 28.953 1 94.75 192 PHE A O 1
ATOM 1533 N N . ASN A 1 193 ? 5.234 60.531 27.453 1 93.38 193 ASN A N 1
ATOM 1534 C CA . ASN A 1 193 ? 6.27 61.031 28.359 1 93.38 193 ASN A CA 1
ATOM 1535 C C . ASN A 1 193 ? 5.684 61.906 29.453 1 93.38 193 ASN A C 1
ATOM 1537 O O . ASN A 1 193 ? 6.207 61.938 30.578 1 93.38 193 ASN A O 1
ATOM 1541 N N . ALA A 1 194 ? 4.582 62.594 29.094 1 94.12 194 ALA A N 1
ATOM 1542 C CA . ALA A 1 194 ? 3.902 63.406 30.109 1 94.12 194 ALA A CA 1
ATOM 1543 C C . ALA A 1 194 ? 3.344 62.531 31.234 1 94.12 194 ALA A C 1
ATOM 1545 O O . ALA A 1 194 ? 3.365 62.906 32.406 1 94.12 194 ALA A O 1
ATOM 1546 N N . ILE A 1 195 ? 2.873 61.375 30.812 1 95.19 195 ILE A N 1
ATOM 1547 C CA . ILE A 1 195 ? 2.338 60.438 31.797 1 95.19 195 ILE A CA 1
ATOM 1548 C C . ILE A 1 195 ? 3.463 59.938 32.688 1 95.19 195 ILE A C 1
ATOM 1550 O O . ILE A 1 195 ? 3.301 59.875 33.938 1 95.19 195 ILE A O 1
ATOM 1554 N N . ILE A 1 196 ? 4.57 59.656 32.125 1 95.06 196 ILE A N 1
ATOM 1555 C CA . ILE A 1 196 ? 5.711 59.156 32.906 1 95.06 196 ILE A CA 1
ATOM 1556 C C . ILE A 1 196 ? 6.219 60.25 33.844 1 95.06 196 ILE A C 1
ATOM 1558 O O . ILE A 1 196 ? 6.566 59.969 35 1 95.06 196 ILE A O 1
ATOM 1562 N N . ALA A 1 197 ? 6.184 61.5 33.375 1 94.44 197 ALA A N 1
ATOM 1563 C CA . ALA A 1 197 ? 6.602 62.594 34.188 1 94.44 197 ALA A CA 1
ATOM 1564 C C . ALA A 1 197 ? 5.656 62.781 35.375 1 94.44 197 ALA A C 1
ATOM 1566 O O . ALA A 1 197 ? 6.098 63.094 36.5 1 94.44 197 ALA A O 1
ATOM 1567 N N . LYS A 1 198 ? 4.395 62.594 35.094 1 94.94 198 LYS A N 1
ATOM 1568 C CA . LYS A 1 198 ? 3.402 62.719 36.156 1 94.94 198 LYS A CA 1
ATOM 1569 C C . LYS A 1 198 ? 3.578 61.594 37.219 1 94.94 198 LYS A C 1
ATOM 1571 O O . LYS A 1 198 ? 3.408 61.844 38.406 1 94.94 198 LYS A O 1
ATOM 1576 N N . ILE A 1 199 ? 3.904 60.469 36.719 1 95.25 199 ILE A N 1
ATOM 1577 C CA . ILE A 1 199 ? 4.125 59.344 37.625 1 95.25 199 ILE A CA 1
ATOM 1578 C C . ILE A 1 199 ? 5.352 59.594 38.5 1 95.25 199 ILE A C 1
ATOM 1580 O O . ILE A 1 199 ? 5.344 59.312 39.719 1 95.25 199 ILE A O 1
ATOM 1584 N N . ASN A 1 200 ? 6.305 60.219 37.906 1 94.81 200 ASN A N 1
ATOM 1585 C CA . ASN A 1 200 ? 7.543 60.469 38.656 1 94.81 200 ASN A CA 1
ATOM 1586 C C . ASN A 1 200 ? 7.445 61.719 39.5 1 94.81 200 ASN A C 1
ATOM 1588 O O . ASN A 1 200 ? 8.359 62.031 40.25 1 94.81 200 ASN A O 1
ATOM 1592 N N . SER A 1 201 ? 6.324 62.469 39.438 1 93.94 201 SER A N 1
ATOM 1593 C CA . SER A 1 201 ? 6.086 63.625 40.281 1 93.94 201 SER A CA 1
ATOM 1594 C C . SER A 1 201 ? 5.465 63.219 41.625 1 93.94 201 SER A C 1
ATOM 1596 O O . SER A 1 201 ? 5.473 63.969 42.594 1 93.94 201 SER A O 1
ATOM 1598 N N . ILE A 1 202 ? 5.039 62.031 41.625 1 94.06 202 ILE A N 1
ATOM 1599 C CA . ILE A 1 202 ? 4.477 61.5 42.844 1 94.06 202 ILE A CA 1
ATOM 1600 C C . ILE A 1 202 ? 5.594 61.25 43.875 1 94.06 202 ILE A C 1
ATOM 1602 O O . ILE A 1 202 ? 6.699 60.844 43.5 1 94.06 202 ILE A O 1
ATOM 1606 N N . ASP A 1 203 ? 5.285 61.406 45.125 1 91.31 203 ASP A N 1
ATOM 1607 C CA . ASP A 1 203 ? 6.27 61.281 46.188 1 91.31 203 ASP A CA 1
ATOM 1608 C C . ASP A 1 203 ? 6.832 59.875 46.219 1 91.31 203 ASP A C 1
ATOM 1610 O O . ASP A 1 203 ? 6.082 58.906 46.375 1 91.31 203 ASP A O 1
ATOM 1614 N N . ASN A 1 204 ? 8.094 59.812 46.094 1 87 204 ASN A N 1
ATOM 1615 C CA . ASN A 1 204 ? 8.766 58.531 46.031 1 87 204 ASN A CA 1
ATOM 1616 C C . ASN A 1 204 ? 8.883 57.844 47.406 1 87 204 ASN A C 1
ATOM 1618 O O . ASN A 1 204 ? 9.328 56.719 47.5 1 87 204 ASN A O 1
ATOM 1622 N N . ARG A 1 205 ? 8.656 58.531 48.656 1 84.44 205 ARG A N 1
ATOM 1623 C CA . ARG A 1 205 ? 8.68 58 50.031 1 84.44 205 ARG A CA 1
ATOM 1624 C C . ARG A 1 205 ? 7.496 57.062 50.25 1 84.44 205 ARG A C 1
ATOM 1626 O O . ARG A 1 205 ? 7.504 56.281 51.219 1 84.44 205 ARG A O 1
ATOM 1633 N N . LYS A 1 206 ? 6.539 57.094 49.219 1 91.19 206 LYS A N 1
ATOM 1634 C CA . LYS A 1 206 ? 5.359 56.25 49.312 1 91.19 206 LYS A CA 1
ATOM 1635 C C . LYS A 1 206 ? 5.668 54.812 48.844 1 91.19 206 LYS A C 1
ATOM 1637 O O . LYS A 1 206 ? 6.652 54.594 48.156 1 91.19 206 LYS A O 1
ATOM 1642 N N . THR A 1 207 ? 4.852 53.906 49.375 1 92.38 207 THR A N 1
ATOM 1643 C CA . THR A 1 207 ? 5.039 52.531 48.938 1 92.38 207 THR A CA 1
ATOM 1644 C C . THR A 1 207 ? 4.574 52.312 47.5 1 92.38 207 THR A C 1
ATOM 1646 O O . THR A 1 207 ? 3.756 53.094 47 1 92.38 207 THR A O 1
ATOM 1649 N N . ALA A 1 208 ? 5.191 51.344 46.812 1 91.38 208 ALA A N 1
ATOM 1650 C CA . ALA A 1 208 ? 4.828 51.031 45.438 1 91.38 208 ALA A CA 1
ATOM 1651 C C . ALA A 1 208 ? 3.318 50.875 45.312 1 91.38 208 ALA A C 1
ATOM 1653 O O . ALA A 1 208 ? 2.725 51.312 44.312 1 91.38 208 ALA A O 1
ATOM 1654 N N . HIS A 1 209 ? 2.662 50.219 46.25 1 92.12 209 HIS A N 1
ATOM 1655 C CA . HIS A 1 209 ? 1.224 49.969 46.219 1 92.12 209 HIS A CA 1
ATOM 1656 C C . HIS A 1 209 ? 0.445 51.281 46.312 1 92.12 209 HIS A C 1
ATOM 1658 O O . HIS A 1 209 ? -0.554 51.469 45.625 1 92.12 209 HIS A O 1
ATOM 1664 N N . SER A 1 210 ? 0.945 52.219 47.156 1 93.12 210 SER A N 1
ATOM 1665 C CA . SER A 1 210 ? 0.285 53.5 47.375 1 93.12 210 SER A CA 1
ATOM 1666 C C . SER A 1 210 ? 0.408 54.375 46.125 1 93.12 210 SER A C 1
ATOM 1668 O O . SER A 1 210 ? -0.525 55.094 45.781 1 93.12 210 SER A O 1
ATOM 1670 N N . ILE A 1 211 ? 1.57 54.219 45.562 1 94 211 ILE A N 1
ATOM 1671 C CA . ILE A 1 211 ? 1.787 55 44.344 1 94 211 ILE A CA 1
ATOM 1672 C C . ILE A 1 211 ? 0.865 54.5 43.25 1 94 211 ILE A C 1
ATOM 1674 O O . ILE A 1 211 ? 0.27 55.312 42.5 1 94 211 ILE A O 1
ATOM 1678 N N . LYS A 1 212 ? 0.733 53.188 43.094 1 93.31 212 LYS A N 1
ATOM 1679 C CA . LYS A 1 212 ? -0.137 52.594 42.094 1 93.31 212 LYS A CA 1
ATOM 1680 C C . LYS A 1 212 ? -1.594 53 42.312 1 93.31 212 LYS A C 1
ATOM 1682 O O . LYS A 1 212 ? -2.324 53.281 41.344 1 93.31 212 LYS A O 1
ATOM 1687 N N . ASP A 1 213 ? -1.909 53.031 43.594 1 93 213 ASP A N 1
ATOM 1688 C CA . ASP A 1 213 ? -3.27 53.438 43.938 1 93 213 ASP A CA 1
ATOM 1689 C C . ASP A 1 213 ? -3.525 54.875 43.562 1 93 213 ASP A C 1
ATOM 1691 O O . ASP A 1 213 ? -4.625 55.25 43.125 1 93 213 ASP A O 1
ATOM 1695 N N . GLU A 1 214 ? -2.547 55.688 43.844 1 94.06 214 GLU A N 1
ATOM 1696 C CA . GLU A 1 214 ? -2.664 57.125 43.5 1 94.06 214 GLU A CA 1
ATOM 1697 C C . GLU A 1 214 ? -2.768 57.312 42 1 94.06 214 GLU A C 1
ATOM 1699 O O . GLU A 1 214 ? -3.512 58.188 41.531 1 94.06 214 GLU A O 1
ATOM 1704 N N . ILE A 1 215 ? -2.031 56.5 41.281 1 93.81 215 ILE A N 1
ATOM 1705 C CA . ILE A 1 215 ? -2.064 56.562 39.812 1 93.81 215 ILE A CA 1
ATOM 1706 C C . ILE A 1 215 ? -3.471 56.25 39.312 1 93.81 215 ILE A C 1
ATOM 1708 O O . ILE A 1 215 ? -3.967 56.875 38.375 1 93.81 215 ILE A O 1
ATOM 1712 N N . ILE A 1 216 ? -4.113 55.281 39.906 1 92.69 216 ILE A N 1
ATOM 1713 C CA . ILE A 1 216 ? -5.453 54.844 39.5 1 92.69 216 ILE A CA 1
ATOM 1714 C C . ILE A 1 216 ? -6.473 55.906 39.938 1 92.69 216 ILE A C 1
ATOM 1716 O O . ILE A 1 216 ? -7.363 56.281 39.156 1 92.69 216 ILE A O 1
ATOM 1720 N N . ARG A 1 217 ? -6.34 56.469 41.125 1 91.75 217 ARG A N 1
ATOM 1721 C CA . ARG A 1 217 ? -7.277 57.438 41.688 1 91.75 217 ARG A CA 1
ATOM 1722 C C . ARG A 1 217 ? -7.273 58.719 40.875 1 91.75 217 ARG A C 1
ATOM 1724 O O . ARG A 1 217 ? -8.328 59.312 40.625 1 91.75 217 ARG A O 1
ATOM 1731 N N . GLU A 1 218 ? -6.098 59.156 40.531 1 93.12 218 GLU A N 1
ATOM 1732 C CA . GLU A 1 218 ? -5.961 60.406 39.812 1 93.12 218 GLU A CA 1
ATOM 1733 C C . GLU A 1 218 ? -6.082 60.188 38.312 1 93.12 218 GLU A C 1
ATOM 1735 O O . GLU A 1 218 ? -5.969 61.156 37.531 1 93.12 218 GLU A O 1
ATOM 1740 N N . ASN A 1 219 ? -6.305 59.031 37.844 1 90.88 219 ASN A N 1
ATOM 1741 C CA . ASN A 1 219 ? -6.434 58.688 36.438 1 90.88 219 ASN A CA 1
ATOM 1742 C C . ASN A 1 219 ? -5.285 59.25 35.625 1 90.88 219 ASN A C 1
ATOM 1744 O O . ASN A 1 219 ? -5.516 59.969 34.625 1 90.88 219 ASN A O 1
ATOM 1748 N N . ILE A 1 220 ? -4.062 58.938 36.062 1 91.81 220 ILE A N 1
ATOM 1749 C CA . ILE A 1 220 ? -2.861 59.5 35.438 1 91.81 220 ILE A CA 1
ATOM 1750 C C . ILE A 1 220 ? -2.654 58.906 34.062 1 91.81 220 ILE A C 1
ATOM 1752 O O . ILE A 1 220 ? -2.232 59.594 33.125 1 91.81 220 ILE A O 1
ATOM 1756 N N . ILE A 1 221 ? -2.979 57.562 33.969 1 90.75 221 ILE A N 1
ATOM 1757 C CA . ILE A 1 221 ? -2.787 56.875 32.688 1 90.75 221 ILE A CA 1
ATOM 1758 C C . ILE A 1 221 ? -3.965 57.156 31.766 1 90.75 221 ILE A C 1
ATOM 1760 O O . ILE A 1 221 ? -4.906 56.375 31.688 1 90.75 221 ILE A O 1
ATOM 1764 N N . ASP A 1 222 ? -3.939 58.281 31.156 1 87.38 222 ASP A N 1
ATOM 1765 C CA . ASP A 1 222 ? -4.996 58.719 30.234 1 87.38 222 ASP A CA 1
ATOM 1766 C C . ASP A 1 222 ? -4.434 59 28.844 1 87.38 222 ASP A C 1
ATOM 1768 O O . ASP A 1 222 ? -4.023 60.125 28.562 1 87.38 222 ASP A O 1
ATOM 1772 N N . ILE A 1 223 ? -4.207 57.969 28.109 1 87.25 223 ILE A N 1
ATOM 1773 C CA . ILE A 1 223 ? -3.713 58.094 26.75 1 87.25 223 ILE A CA 1
ATOM 1774 C C . ILE A 1 223 ? -4.586 57.281 25.797 1 87.25 223 ILE A C 1
ATOM 1776 O O . ILE A 1 223 ? -4.906 56.125 26.078 1 87.25 223 ILE A O 1
ATOM 1780 N N . ASN A 1 224 ? -5.082 57.969 24.828 1 86.62 224 ASN A N 1
ATOM 1781 C CA . ASN A 1 224 ? -5.914 57.281 23.828 1 86.62 224 ASN A CA 1
ATOM 1782 C C . ASN A 1 224 ? -5.105 56.906 22.594 1 86.62 224 ASN A C 1
ATOM 1784 O O . ASN A 1 224 ? -4.992 57.688 21.656 1 86.62 224 ASN A O 1
ATOM 1788 N N . ASN A 1 225 ? -4.496 55.812 22.594 1 91.38 225 ASN A N 1
ATOM 1789 C CA . ASN A 1 225 ? -3.758 55.219 21.469 1 91.38 225 ASN A CA 1
ATOM 1790 C C . ASN A 1 225 ? -4.129 53.781 21.234 1 91.38 225 ASN A C 1
ATOM 1792 O O . ASN A 1 225 ? -4.004 52.938 22.141 1 91.38 225 ASN A O 1
ATOM 1796 N N . GLN A 1 226 ? -4.492 53.562 20.062 1 92.31 226 GLN A N 1
ATOM 1797 C CA . GLN A 1 226 ? -5.008 52.25 19.75 1 92.31 226 GLN A CA 1
ATOM 1798 C C . GLN A 1 226 ? -3.91 51.188 19.844 1 92.31 226 GLN A C 1
ATOM 1800 O O . GLN A 1 226 ? -4.152 50.062 20.328 1 92.31 226 GLN A O 1
ATOM 1805 N N . GLU A 1 227 ? -2.729 51.438 19.406 1 93.19 227 GLU A N 1
ATOM 1806 C CA . GLU A 1 227 ? -1.629 50.5 19.422 1 93.19 227 GLU A CA 1
ATOM 1807 C C . GLU A 1 227 ? -1.226 50.156 20.859 1 93.19 227 GLU A C 1
ATOM 1809 O O . GLU A 1 227 ? -0.88 49 21.156 1 93.19 227 GLU A O 1
ATOM 1814 N N . LEU A 1 228 ? -1.192 51.156 21.703 1 94.06 228 LEU A N 1
ATOM 1815 C CA . LEU A 1 228 ? -0.868 50.906 23.109 1 94.06 228 LEU A CA 1
ATOM 1816 C C . LEU A 1 228 ? -1.936 50.031 23.766 1 94.06 228 LEU A C 1
ATOM 1818 O O . LEU A 1 228 ? -1.617 49.156 24.578 1 94.06 228 LEU A O 1
ATOM 1822 N N . THR A 1 229 ? -3.145 50.344 23.391 1 93.44 229 THR A N 1
ATOM 1823 C CA . THR A 1 229 ? -4.242 49.531 23.922 1 93.44 229 THR A CA 1
ATOM 1824 C C . THR A 1 229 ? -4.113 48.094 23.484 1 93.44 229 THR A C 1
ATOM 1826 O O . THR A 1 229 ? -4.332 47.156 24.266 1 93.44 229 THR A O 1
ATOM 1829 N N . ASN A 1 230 ? -3.75 47.875 22.219 1 94.06 230 ASN A N 1
ATOM 1830 C CA . ASN A 1 230 ? -3.547 46.531 21.703 1 94.06 230 ASN A CA 1
ATOM 1831 C C . ASN A 1 230 ? -2.418 45.812 22.438 1 94.06 230 ASN A C 1
ATOM 1833 O O . ASN A 1 230 ? -2.531 44.625 22.75 1 94.06 230 ASN A O 1
ATOM 1837 N N . LEU A 1 231 ? -1.343 46.5 22.641 1 93.81 231 LEU A N 1
ATOM 1838 C CA . LEU A 1 231 ? -0.202 45.938 23.344 1 93.81 231 LEU A CA 1
ATOM 1839 C C . LEU A 1 231 ? -0.586 45.531 24.766 1 93.81 231 LEU A C 1
ATOM 1841 O O . LEU A 1 231 ? -0.236 44.438 25.219 1 93.81 231 LEU A O 1
ATOM 1845 N N . CYS A 1 232 ? -1.343 46.406 25.453 1 92.44 232 CYS A N 1
ATOM 1846 C CA . CYS A 1 232 ? -1.779 46.125 26.812 1 92.44 232 CYS A CA 1
ATOM 1847 C C . CYS A 1 232 ? -2.715 44.938 26.859 1 92.44 232 CYS A C 1
ATOM 1849 O O . CYS A 1 232 ? -2.662 44.125 27.781 1 92.44 232 CYS A O 1
ATOM 1851 N N . ASP A 1 233 ? -3.49 44.781 25.875 1 91.88 233 ASP A N 1
ATOM 1852 C CA . ASP A 1 233 ? -4.414 43.656 25.797 1 91.88 233 ASP A CA 1
ATOM 1853 C C . ASP A 1 233 ? -3.656 42.344 25.641 1 91.88 233 ASP A C 1
ATOM 1855 O O . ASP A 1 233 ? -4.008 41.344 26.266 1 91.88 233 ASP A O 1
ATOM 1859 N N . ILE A 1 234 ? -2.689 42.281 24.75 1 92.06 234 ILE A N 1
ATOM 1860 C CA . ILE A 1 234 ? -1.893 41.094 24.531 1 92.06 234 ILE A CA 1
ATOM 1861 C C . ILE A 1 234 ? -1.182 40.688 25.812 1 92.06 234 ILE A C 1
ATOM 1863 O O . ILE A 1 234 ? -1.091 39.5 26.156 1 92.06 234 ILE A O 1
ATOM 1867 N N . ILE A 1 235 ? -0.715 41.75 26.547 1 89.81 235 ILE A N 1
ATOM 1868 C CA . ILE A 1 235 ? 0.003 41.5 27.797 1 89.81 235 ILE A CA 1
ATOM 1869 C C . ILE A 1 235 ? -0.959 40.938 28.844 1 89.81 235 ILE A C 1
ATOM 1871 O O . ILE A 1 235 ? -0.61 40.031 29.609 1 89.81 235 ILE A O 1
ATOM 1875 N N . ARG A 1 236 ? -2.133 41.438 28.859 1 88.44 236 ARG A N 1
ATOM 1876 C CA . ARG A 1 236 ? -3.135 41.031 29.844 1 88.44 236 ARG A CA 1
ATOM 1877 C C . ARG A 1 236 ? -3.561 39.594 29.594 1 88.44 236 ARG A C 1
ATOM 1879 O O . ARG A 1 236 ? -3.781 38.812 30.547 1 88.44 236 ARG A O 1
ATOM 1886 N N . GLN A 1 237 ? -3.678 39.188 28.438 1 85.62 237 GLN A N 1
ATOM 1887 C CA . GLN A 1 237 ? -4.133 37.875 28.078 1 85.62 237 GLN A CA 1
ATOM 1888 C C . GLN A 1 237 ? -3.09 36.812 28.438 1 85.62 237 GLN A C 1
ATOM 1890 O O . GLN A 1 237 ? -3.432 35.656 28.719 1 85.62 237 GLN A O 1
ATOM 1895 N N . ASN A 1 238 ? -1.876 37.125 28.438 1 75.31 238 ASN A N 1
ATOM 1896 C CA . ASN A 1 238 ? -0.843 36.094 28.531 1 75.31 238 ASN A CA 1
ATOM 1897 C C . ASN A 1 238 ? -0.117 36.188 29.875 1 75.31 238 ASN A C 1
ATOM 1899 O O . ASN A 1 238 ? 0.705 35.312 30.188 1 75.31 238 ASN A O 1
ATOM 1903 N N . SER A 1 239 ? -0.289 37.281 30.547 1 67.88 239 SER A N 1
ATOM 1904 C CA . SER A 1 239 ? 0.475 37.406 31.781 1 67.88 239 SER A CA 1
ATOM 1905 C C . SER A 1 239 ? -0.447 37.531 33 1 67.88 239 SER A C 1
ATOM 1907 O O . SER A 1 239 ? -1.659 37.719 32.844 1 67.88 239 SER A O 1
ATOM 1909 N N . ALA A 1 240 ? 0.125 37.219 34.062 1 68.25 240 ALA A N 1
ATOM 1910 C CA . ALA A 1 240 ? -0.553 37.219 35.344 1 68.25 240 ALA A CA 1
ATOM 1911 C C . ALA A 1 240 ? -0.757 38.625 35.875 1 68.25 240 ALA A C 1
ATOM 1913 O O . ALA A 1 240 ? -1.11 38.844 37.031 1 68.25 240 ALA A O 1
ATOM 1914 N N . PHE A 1 241 ? -0.669 39.594 34.938 1 76.31 241 PHE A N 1
ATOM 1915 C CA . PHE A 1 241 ? -0.798 40.969 35.406 1 76.31 241 PHE A CA 1
ATOM 1916 C C . PHE A 1 241 ? -2.254 41.438 35.406 1 76.31 241 PHE A C 1
ATOM 1918 O O . PHE A 1 241 ? -2.908 41.375 34.344 1 76.31 241 PHE A O 1
ATOM 1925 N N . ASP A 1 242 ? -2.834 41.562 36.438 1 72.88 242 ASP A N 1
ATOM 1926 C CA . ASP A 1 242 ? -4.25 41.938 36.5 1 72.88 242 ASP A CA 1
ATOM 1927 C C . ASP A 1 242 ? -4.434 43.438 36.688 1 72.88 242 ASP A C 1
ATOM 1929 O O . ASP A 1 242 ? -5.434 44 36.219 1 72.88 242 ASP A O 1
ATOM 1933 N N . ASN A 1 243 ? -3.445 44.062 37.219 1 85.75 243 ASN A N 1
ATOM 1934 C CA . ASN A 1 243 ? -3.568 45.5 37.5 1 85.75 243 ASN A CA 1
ATOM 1935 C C . ASN A 1 243 ? -3.213 46.344 36.281 1 85.75 243 ASN A C 1
ATOM 1937 O O . ASN A 1 243 ? -2.281 46.031 35.562 1 85.75 243 ASN A O 1
ATOM 1941 N N . ILE A 1 244 ? -4.062 47.344 35.969 1 88.44 244 ILE A N 1
ATOM 1942 C CA . ILE A 1 244 ? -3.93 48.219 34.781 1 88.44 244 ILE A CA 1
ATOM 1943 C C . ILE A 1 244 ? -2.582 48.938 34.844 1 88.44 244 ILE A C 1
ATOM 1945 O O . ILE A 1 244 ? -1.951 49.125 33.781 1 88.44 244 ILE A O 1
ATOM 1949 N N . VAL A 1 245 ? -2.135 49.312 36 1 92.81 245 VAL A N 1
ATOM 1950 C CA . VAL A 1 245 ? -0.876 50.062 36.156 1 92.81 245 VAL A CA 1
ATOM 1951 C C . VAL A 1 245 ? 0.292 49.125 35.812 1 92.81 245 VAL A C 1
ATOM 1953 O O . VAL A 1 245 ? 1.229 49.531 35.125 1 92.81 245 VAL A O 1
ATOM 1956 N N . ASP A 1 246 ? 0.187 47.938 36.281 1 92.94 246 ASP A N 1
ATOM 1957 C CA . ASP A 1 246 ? 1.255 46.969 36.031 1 92.94 246 ASP A CA 1
ATOM 1958 C C . ASP A 1 246 ? 1.368 46.688 34.531 1 92.94 246 ASP A C 1
ATOM 1960 O O . ASP A 1 246 ? 2.473 46.562 34 1 92.94 246 ASP A O 1
ATOM 1964 N N . VAL A 1 247 ? 0.236 46.531 33.875 1 93.81 247 VAL A N 1
ATOM 1965 C CA . VAL A 1 247 ? 0.203 46.25 32.438 1 93.81 247 VAL A CA 1
ATOM 1966 C C . VAL A 1 247 ? 0.833 47.406 31.688 1 93.81 247 VAL A C 1
ATOM 1968 O O . VAL A 1 247 ? 1.589 47.188 30.734 1 93.81 247 VAL A O 1
ATOM 1971 N N . PHE A 1 248 ? 0.49 48.594 32.125 1 94.44 248 PHE A N 1
ATOM 1972 C CA . PHE A 1 248 ? 1.042 49.781 31.516 1 94.44 248 PHE A CA 1
ATOM 1973 C C . PHE A 1 248 ? 2.553 49.844 31.688 1 94.44 248 PHE A C 1
ATOM 1975 O O . PHE A 1 248 ? 3.283 50.219 30.766 1 94.44 248 PHE A O 1
ATOM 1982 N N . LEU A 1 249 ? 2.986 49.562 32.875 1 94.56 249 LEU A N 1
ATOM 1983 C CA . LEU A 1 249 ? 4.414 49.625 33.156 1 94.56 249 LEU A CA 1
ATOM 1984 C C . LEU A 1 249 ? 5.172 48.562 32.375 1 94.56 249 LEU A C 1
ATOM 1986 O O . LEU A 1 249 ? 6.316 48.781 31.969 1 94.56 249 LEU A O 1
ATOM 1990 N N . VAL A 1 250 ? 4.551 47.438 32.156 1 94.31 250 VAL A N 1
ATOM 1991 C CA . VAL A 1 250 ? 5.156 46.406 31.344 1 94.31 250 VAL A CA 1
ATOM 1992 C C . VAL A 1 250 ? 5.246 46.875 29.891 1 94.31 250 VAL A C 1
ATOM 1994 O O . VAL A 1 250 ? 6.258 46.656 29.219 1 94.31 250 VAL A O 1
ATOM 1997 N N . ALA A 1 251 ? 4.18 47.469 29.438 1 94.25 251 ALA A N 1
ATOM 1998 C CA . ALA A 1 251 ? 4.164 48 28.094 1 94.25 251 ALA A CA 1
ATOM 1999 C C . ALA A 1 251 ? 5.27 49.031 27.906 1 94.25 251 ALA A C 1
ATOM 2001 O O . ALA A 1 251 ? 5.926 49.062 26.859 1 94.25 251 ALA A O 1
ATOM 2002 N N . TRP A 1 252 ? 5.398 49.844 28.938 1 95.25 252 TRP A N 1
ATOM 2003 C CA . TRP A 1 252 ? 6.465 50.844 28.875 1 95.25 252 TRP A CA 1
ATOM 2004 C C . TRP A 1 252 ? 7.828 50.188 28.734 1 95.25 252 TRP A C 1
ATOM 2006 O O . TRP A 1 252 ? 8.672 50.625 27.969 1 95.25 252 TRP A O 1
ATOM 2016 N N . GLN A 1 253 ? 8.016 49.188 29.469 1 94.81 253 GLN A N 1
ATOM 2017 C CA . GLN A 1 253 ? 9.297 48.5 29.438 1 94.81 253 GLN A CA 1
ATOM 2018 C C . GLN A 1 253 ? 9.57 47.906 28.062 1 94.81 253 GLN A C 1
ATOM 2020 O O . GLN A 1 253 ? 10.688 47.969 27.562 1 94.81 253 GLN A O 1
ATOM 2025 N N . ILE A 1 254 ? 8.586 47.25 27.438 1 94 254 ILE A N 1
ATOM 2026 C CA . ILE A 1 254 ? 8.719 46.625 26.125 1 94 254 ILE A CA 1
ATOM 2027 C C . ILE A 1 254 ? 9.055 47.688 25.078 1 94 254 ILE A C 1
ATOM 2029 O O . ILE A 1 254 ? 9.945 47.5 24.25 1 94 254 ILE A O 1
ATOM 2033 N N . ILE A 1 255 ? 8.352 48.812 25.188 1 93.81 255 ILE A N 1
ATOM 2034 C CA . ILE A 1 255 ? 8.578 49.906 24.25 1 93.81 255 ILE A CA 1
ATOM 2035 C C . ILE A 1 255 ? 9.977 50.469 24.453 1 93.81 255 ILE A C 1
ATOM 2037 O O . ILE A 1 255 ? 10.672 50.781 23.469 1 93.81 255 ILE A O 1
ATOM 2041 N N . HIS A 1 256 ? 10.344 50.594 25.719 1 93.81 256 HIS A N 1
ATOM 2042 C CA . HIS A 1 256 ? 11.656 51.125 26.047 1 93.81 256 HIS A CA 1
ATOM 2043 C C . HIS A 1 256 ? 12.773 50.25 25.516 1 93.81 256 HIS A C 1
ATOM 2045 O O . HIS A 1 256 ? 13.75 50.75 24.953 1 93.81 256 HIS A O 1
ATOM 2051 N N . VAL A 1 257 ? 12.641 49 25.703 1 93.62 257 VAL A N 1
ATOM 2052 C CA . VAL A 1 257 ? 13.648 48.031 25.234 1 93.62 257 VAL A CA 1
ATOM 2053 C C . VAL A 1 257 ? 13.742 48.094 23.703 1 93.62 257 VAL A C 1
ATOM 2055 O O . VAL A 1 257 ? 14.836 48.094 23.141 1 93.62 257 VAL A O 1
ATOM 2058 N N . ARG A 1 258 ? 12.648 48.062 23.016 1 92.38 258 ARG A N 1
ATOM 2059 C CA . ARG A 1 258 ? 12.609 48.125 21.562 1 92.38 258 ARG A CA 1
ATOM 2060 C C . ARG A 1 258 ? 13.305 49.406 21.047 1 92.38 258 ARG A C 1
ATOM 2062 O O . ARG A 1 258 ? 14.094 49.344 20.109 1 92.38 258 ARG A O 1
ATOM 2069 N N . ASN A 1 259 ? 13.008 50.531 21.734 1 89.06 259 ASN A N 1
ATOM 2070 C CA . ASN A 1 259 ? 13.602 51.781 21.312 1 89.06 259 ASN A CA 1
ATOM 2071 C C . ASN A 1 259 ? 15.102 51.812 21.578 1 89.06 259 ASN A C 1
ATOM 2073 O O . ASN A 1 259 ? 15.867 52.375 20.797 1 89.06 259 ASN A O 1
ATOM 2077 N N . SER A 1 260 ? 15.477 51.281 22.672 1 90.5 260 SER A N 1
ATOM 2078 C CA . SER A 1 260 ? 16.891 51.281 23.047 1 90.5 260 SER A CA 1
ATOM 2079 C C . SER A 1 260 ? 17.703 50.375 22.125 1 90.5 260 SER A C 1
ATOM 2081 O O . SER A 1 260 ? 18.859 50.688 21.828 1 90.5 260 SER A O 1
ATOM 2083 N N . MET A 1 261 ? 17.156 49.312 21.625 1 92.25 261 MET A N 1
ATOM 2084 C CA . MET A 1 261 ? 17.891 48.344 20.828 1 92.25 261 MET A CA 1
ATOM 2085 C C . MET A 1 261 ? 17.953 48.75 19.359 1 92.25 261 MET A C 1
ATOM 2087 O O . MET A 1 261 ? 18.891 48.375 18.641 1 92.25 261 MET A O 1
ATOM 2091 N N . GLY A 1 262 ? 17.047 49.469 18.812 1 87 262 GLY A N 1
ATOM 2092 C CA . GLY A 1 262 ? 17.031 49.906 17.422 1 87 262 GLY A CA 1
ATOM 2093 C C . GLY A 1 262 ? 16.984 48.75 16.422 1 87 262 GLY A C 1
ATOM 2094 O O . GLY A 1 262 ? 16.109 47.906 16.5 1 87 262 GLY A O 1
ATOM 2095 N N . VAL A 1 263 ? 18.047 48.688 15.617 1 88.69 263 VAL A N 1
ATOM 2096 C CA . VAL A 1 263 ? 18.125 47.688 14.539 1 88.69 263 VAL A CA 1
ATOM 2097 C C . VAL A 1 263 ? 18.359 46.312 15.125 1 88.69 263 VAL A C 1
ATOM 2099 O O . VAL A 1 263 ? 17.906 45.312 14.555 1 88.69 263 VAL A O 1
ATOM 2102 N N . ASN A 1 264 ? 18.922 46.281 16.234 1 93 264 ASN A N 1
ATOM 2103 C CA . ASN A 1 264 ? 19.234 45 16.859 1 93 264 ASN A CA 1
ATOM 2104 C C . ASN A 1 264 ? 17.969 44.281 17.328 1 93 264 ASN A C 1
ATOM 2106 O O . ASN A 1 264 ? 17.984 43.062 17.531 1 93 264 ASN A O 1
ATOM 2110 N N . TYR A 1 265 ? 16.922 45 17.5 1 92.12 265 TYR A N 1
ATOM 2111 C CA . TYR A 1 265 ? 15.664 44.406 17.922 1 92.12 265 TYR A CA 1
ATOM 2112 C C . TYR A 1 265 ? 15.125 43.469 16.844 1 92.12 265 TYR A C 1
ATOM 2114 O O . TYR A 1 265 ? 14.648 42.375 17.156 1 92.12 265 TYR A O 1
ATOM 2122 N N . ARG A 1 266 ? 15.25 43.906 15.633 1 90.75 266 ARG A N 1
ATOM 2123 C CA . ARG A 1 266 ? 14.797 43.094 14.523 1 90.75 266 ARG A CA 1
ATOM 2124 C C . ARG A 1 266 ? 15.633 41.812 14.414 1 90.75 266 ARG A C 1
ATOM 2126 O O . ARG A 1 266 ? 15.109 40.75 14.102 1 90.75 266 ARG A O 1
ATOM 2133 N N . LYS A 1 267 ? 16.844 41.938 14.68 1 93.88 267 LYS A N 1
ATOM 2134 C CA . LYS A 1 267 ? 17.734 40.781 14.648 1 93.88 267 LYS A CA 1
ATOM 2135 C C . LYS A 1 267 ? 17.422 39.844 15.789 1 93.88 267 LYS A C 1
ATOM 2137 O O . LYS A 1 267 ? 17.453 38.625 15.609 1 93.88 267 LYS A O 1
ATOM 2142 N N . ALA A 1 268 ? 17.125 40.438 16.875 1 93.25 268 ALA A N 1
ATOM 2143 C CA . ALA A 1 268 ? 16.75 39.594 18.016 1 93.25 268 ALA A CA 1
ATOM 2144 C C . ALA A 1 268 ? 15.438 38.875 17.766 1 93.25 268 ALA A C 1
ATOM 2146 O O . ALA A 1 268 ? 15.266 37.719 18.172 1 93.25 268 ALA A O 1
ATOM 2147 N N . LEU A 1 269 ? 14.633 39.562 17.125 1 92.31 269 LEU A N 1
ATOM 2148 C CA . LEU A 1 269 ? 13.344 38.969 16.781 1 92.31 269 LEU A CA 1
ATOM 2149 C C . LEU A 1 269 ? 13.523 37.812 15.805 1 92.31 269 LEU A C 1
ATOM 2151 O O . LEU A 1 269 ? 12.859 36.781 15.922 1 92.31 269 LEU A O 1
ATOM 2155 N N . ALA A 1 270 ? 14.367 38 14.859 1 92.62 270 ALA A N 1
ATOM 2156 C CA . ALA A 1 270 ? 14.656 36.938 13.898 1 92.62 270 ALA A CA 1
ATOM 2157 C C . ALA A 1 270 ? 15.234 35.688 14.586 1 92.62 270 ALA A C 1
ATOM 2159 O O . ALA A 1 270 ? 14.906 34.562 14.242 1 92.62 270 ALA A O 1
ATOM 2160 N N . TYR A 1 271 ? 16.031 35.969 15.469 1 93.44 271 TYR A N 1
ATOM 2161 C CA . TYR A 1 271 ? 16.625 34.844 16.203 1 93.44 271 TYR A CA 1
ATOM 2162 C C . TYR A 1 271 ? 15.602 34.188 17.094 1 93.44 271 TYR A C 1
ATOM 2164 O O . TYR A 1 271 ? 15.594 32.938 17.234 1 93.44 271 TYR A O 1
ATOM 2172 N N . ALA A 1 272 ? 14.812 34.938 17.719 1 92.06 272 ALA A N 1
ATOM 2173 C CA . ALA A 1 272 ? 13.742 34.375 18.547 1 92.06 272 ALA A CA 1
ATOM 2174 C C . ALA A 1 272 ? 12.812 33.5 17.703 1 92.06 272 ALA A C 1
ATOM 2176 O O . ALA A 1 272 ? 12.344 32.469 18.172 1 92.06 272 ALA A O 1
ATOM 2177 N N . ASN A 1 273 ? 12.531 33.969 16.547 1 91.44 273 ASN A N 1
ATOM 2178 C CA . ASN A 1 273 ? 11.711 33.188 15.633 1 91.44 273 ASN A CA 1
ATOM 2179 C C . ASN A 1 273 ? 12.383 31.844 15.281 1 91.44 273 ASN A C 1
ATOM 2181 O O . ASN A 1 273 ? 11.711 30.828 15.133 1 91.44 273 ASN A O 1
ATOM 2185 N N . PHE A 1 274 ? 13.641 31.938 15.078 1 92.31 274 PHE A N 1
ATOM 2186 C CA . PHE A 1 274 ? 14.414 30.734 14.812 1 92.31 274 PHE A CA 1
ATOM 2187 C C . PHE A 1 274 ? 14.328 29.75 15.977 1 92.31 274 PHE A C 1
ATOM 2189 O O . PHE A 1 274 ? 14.102 28.562 15.773 1 92.31 274 PHE A O 1
ATOM 2196 N N . LEU A 1 275 ? 14.492 30.281 17.156 1 91.94 275 LEU A N 1
ATOM 2197 C CA . LEU A 1 275 ? 14.438 29.422 18.328 1 91.94 275 LEU A CA 1
ATOM 2198 C C . LEU A 1 275 ? 13.055 28.797 18.5 1 91.94 275 LEU A C 1
ATOM 2200 O O . LEU A 1 275 ? 12.93 27.641 18.891 1 91.94 275 LEU A O 1
ATOM 2204 N N . LYS A 1 276 ? 12.109 29.562 18.25 1 91.31 276 LYS A N 1
ATOM 2205 C CA . LYS A 1 276 ? 10.742 29.047 18.297 1 91.31 276 LYS A CA 1
ATOM 2206 C C . LYS A 1 276 ? 10.562 27.891 17.328 1 91.31 276 LYS A C 1
ATOM 2208 O O . LYS A 1 276 ? 10.008 26.844 17.703 1 91.31 276 LYS A O 1
ATOM 2213 N N . LYS A 1 277 ? 11.008 28.047 16.125 1 91.25 277 LYS A N 1
ATOM 2214 C CA . LYS A 1 277 ? 10.906 27 15.102 1 91.25 277 LYS A CA 1
ATOM 2215 C C . LYS A 1 277 ? 11.672 25.75 15.516 1 91.25 277 LYS A C 1
ATOM 2217 O O . LYS A 1 277 ? 11.211 24.625 15.297 1 91.25 277 LYS A O 1
ATOM 2222 N N . GLN A 1 278 ? 12.836 26 16.062 1 93.06 278 GLN A N 1
ATOM 2223 C CA . GLN A 1 278 ? 13.656 24.875 16.5 1 93.06 278 GLN A CA 1
ATOM 2224 C C . GLN A 1 278 ? 12.938 24.047 17.562 1 93.06 278 GLN A C 1
ATOM 2226 O O . GLN A 1 278 ? 12.93 22.828 17.5 1 93.06 278 GLN A O 1
ATOM 2231 N N . VAL A 1 279 ? 12.359 24.75 18.5 1 91.88 279 VAL A N 1
ATOM 2232 C CA . VAL A 1 279 ? 11.641 24.078 19.562 1 91.88 279 VAL A CA 1
ATOM 2233 C C . VAL A 1 279 ? 10.453 23.312 18.984 1 91.88 279 VAL A C 1
ATOM 2235 O O . VAL A 1 279 ? 10.164 22.188 19.406 1 91.88 279 VAL A O 1
ATOM 2238 N N . GLU A 1 280 ? 9.773 23.891 18.156 1 90.38 280 GLU A N 1
ATOM 2239 C CA . GLU A 1 280 ? 8.625 23.25 17.516 1 90.38 280 GLU A CA 1
ATOM 2240 C C . GLU A 1 280 ? 9.047 22 16.734 1 90.38 280 GLU A C 1
ATOM 2242 O O . GLU A 1 280 ? 8.367 20.984 16.781 1 90.38 280 GLU A O 1
ATOM 2247 N N . ILE A 1 281 ? 10.094 22.125 15.984 1 93.06 281 ILE A N 1
ATOM 2248 C CA . ILE A 1 281 ? 10.617 21 15.203 1 93.06 281 ILE A CA 1
ATOM 2249 C C . ILE A 1 281 ? 10.977 19.844 16.125 1 93.06 281 ILE A C 1
ATOM 2251 O O . ILE A 1 281 ? 10.555 18.703 15.898 1 93.06 281 ILE A O 1
ATOM 2255 N N . ASP A 1 282 ? 11.688 20.172 17.125 1 94.06 282 ASP A N 1
ATOM 2256 C CA . ASP A 1 282 ? 12.164 19.125 18.031 1 94.06 282 ASP A CA 1
ATOM 2257 C C . ASP A 1 282 ? 11 18.5 18.797 1 94.06 282 ASP A C 1
ATOM 2259 O O . ASP A 1 282 ? 10.992 17.281 19.047 1 94.06 282 ASP A O 1
ATOM 2263 N N . SER A 1 283 ? 10.094 19.297 19.188 1 90.44 283 SER A N 1
ATOM 2264 C CA . SER A 1 283 ? 8.914 18.781 19.875 1 90.44 283 SER A CA 1
ATOM 2265 C C . SER A 1 283 ? 8.125 17.844 18.969 1 90.44 283 SER A C 1
ATOM 2267 O O . SER A 1 283 ? 7.672 16.781 19.422 1 90.44 283 SER A O 1
ATOM 2269 N N . THR A 1 284 ? 7.941 18.203 17.766 1 87.88 284 THR A N 1
ATOM 2270 C CA . THR A 1 284 ? 7.215 17.359 16.812 1 87.88 284 THR A CA 1
ATOM 2271 C C . THR A 1 284 ? 7.961 16.047 16.562 1 87.88 284 THR A C 1
ATOM 2273 O O . THR A 1 284 ? 7.352 14.984 16.547 1 87.88 284 THR A O 1
ATOM 2276 N N . LEU A 1 285 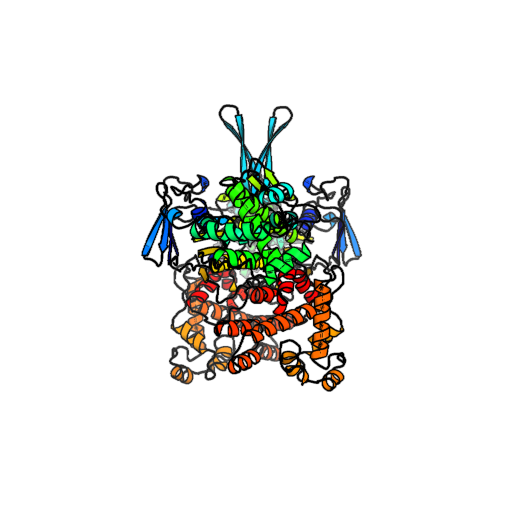? 9.211 16.141 16.359 1 89.81 285 LEU A N 1
ATOM 2277 C CA . LEU A 1 285 ? 10.023 14.945 16.109 1 89.81 285 LEU A CA 1
ATOM 2278 C C . LEU A 1 285 ? 9.977 13.992 17.297 1 89.81 285 LEU A C 1
ATOM 2280 O O . LEU A 1 285 ? 9.953 12.773 17.109 1 89.81 285 LEU A O 1
ATOM 2284 N N . GLU A 1 286 ? 9.977 14.586 18.406 1 88.38 286 GLU A N 1
ATOM 2285 C CA . GLU A 1 286 ? 9.906 13.758 19.609 1 88.38 286 GLU A CA 1
ATOM 2286 C C . GLU A 1 286 ? 8.586 13 19.688 1 88.38 286 GLU A C 1
ATOM 2288 O O . GLU A 1 286 ? 8.555 11.836 20.078 1 88.38 286 GLU A O 1
ATOM 2293 N N . LYS A 1 287 ? 7.594 13.617 19.359 1 80.31 287 LYS A N 1
ATOM 2294 C CA . LYS A 1 287 ? 6.258 13.031 19.422 1 80.31 287 LYS A CA 1
ATOM 2295 C C . LYS A 1 287 ? 6.082 11.93 18.375 1 80.31 287 LYS A C 1
ATOM 2297 O O . LYS A 1 287 ? 5.391 10.945 18.625 1 80.31 287 LYS A O 1
ATOM 2302 N N . ILE A 1 288 ? 6.68 12.109 17.25 1 83.12 288 ILE A N 1
ATOM 2303 C CA . ILE A 1 288 ? 6.387 11.211 16.141 1 83.12 288 ILE A CA 1
ATOM 2304 C C . ILE A 1 288 ? 7.465 10.133 16.047 1 83.12 288 ILE A C 1
ATOM 2306 O O . ILE A 1 288 ? 7.32 9.164 15.305 1 83.12 288 ILE A O 1
ATOM 2310 N N . ASN A 1 289 ? 8.523 10.227 16.75 1 86.12 289 ASN A N 1
ATOM 2311 C CA . ASN A 1 289 ? 9.648 9.312 16.625 1 86.12 289 ASN A CA 1
ATOM 2312 C C . ASN A 1 289 ? 9.273 7.895 17.047 1 86.12 289 ASN A C 1
ATOM 2314 O O . ASN A 1 289 ? 9.211 7.59 18.234 1 86.12 289 ASN A O 1
ATOM 2318 N N . PRO A 1 290 ? 9.133 7.043 16.078 1 79.56 290 PRO A N 1
ATOM 2319 C CA . PRO A 1 290 ? 8.766 5.664 16.406 1 79.56 290 PRO A CA 1
ATOM 2320 C C . PRO A 1 290 ? 9.93 4.867 16.984 1 79.56 290 PRO A C 1
ATOM 2322 O O . PRO A 1 290 ? 9.727 3.791 17.562 1 79.56 290 PRO A O 1
ATOM 2325 N N . VAL A 1 291 ? 11.133 5.34 16.875 1 82.56 291 VAL A N 1
ATOM 2326 C CA . VAL A 1 291 ? 12.312 4.625 17.359 1 82.56 291 VAL A CA 1
ATOM 2327 C C . VAL A 1 291 ? 12.93 5.375 18.531 1 82.56 291 VAL A C 1
ATOM 2329 O O . VAL A 1 291 ? 14.156 5.414 18.672 1 82.56 291 VAL A O 1
ATOM 2332 N N . SER A 1 292 ? 12.141 5.961 19.25 1 83.5 292 SER A N 1
ATOM 2333 C CA . SER A 1 292 ? 12.617 6.801 20.344 1 83.5 292 SER A CA 1
ATOM 2334 C C . SER A 1 292 ? 13.375 5.977 21.375 1 83.5 292 SER A C 1
ATOM 2336 O O . SER A 1 292 ? 14.219 6.508 22.094 1 83.5 292 SER A O 1
ATOM 2338 N N . ASP A 1 293 ? 13.133 4.668 21.438 1 80.94 293 ASP A N 1
ATOM 2339 C CA . ASP A 1 293 ? 13.789 3.791 22.406 1 80.94 293 ASP A CA 1
ATOM 2340 C C . ASP A 1 293 ? 15.258 3.576 22.031 1 80.94 293 ASP A C 1
ATOM 2342 O O . ASP A 1 293 ? 16.078 3.256 22.891 1 80.94 293 ASP A O 1
ATOM 2346 N N . ARG A 1 294 ? 15.656 3.836 20.797 1 81.81 294 ARG A N 1
ATOM 2347 C CA . ARG A 1 294 ? 17.016 3.531 20.328 1 81.81 294 ARG A CA 1
ATOM 2348 C C . ARG A 1 294 ? 17.734 4.797 19.891 1 81.81 294 ARG A C 1
ATOM 2350 O O . ARG A 1 294 ? 18.953 4.898 20.047 1 81.81 294 ARG A O 1
ATOM 2357 N N . PHE A 1 295 ? 16.922 5.703 19.297 1 87.56 295 PHE A N 1
ATOM 2358 C CA . PHE A 1 295 ? 17.562 6.875 18.688 1 87.56 295 PHE A CA 1
ATOM 2359 C C . PHE A 1 295 ? 16.844 8.148 19.125 1 87.56 295 PHE A C 1
ATOM 2361 O O . PHE A 1 295 ? 15.617 8.242 19.031 1 87.56 295 PHE A O 1
ATOM 2368 N N . GLU A 1 296 ? 17.641 9.023 19.594 1 90.5 296 GLU A N 1
ATOM 2369 C CA . GLU A 1 296 ? 17.125 10.375 19.797 1 90.5 296 GLU A CA 1
ATOM 2370 C C . GLU A 1 296 ? 17.281 11.219 18.531 1 90.5 296 GLU A C 1
ATOM 2372 O O . GLU A 1 296 ? 18.391 11.391 18.031 1 90.5 296 GLU A O 1
ATOM 2377 N N . ILE A 1 297 ? 16.25 11.609 17.969 1 92.31 297 ILE A N 1
ATOM 2378 C CA . ILE A 1 297 ? 16.266 12.406 16.75 1 92.31 297 ILE A CA 1
ATOM 2379 C C . ILE A 1 297 ? 15.93 13.859 17.078 1 92.31 297 ILE A C 1
ATOM 2381 O O . ILE A 1 297 ? 14.828 14.156 17.531 1 92.31 297 ILE A O 1
ATOM 2385 N N . LYS A 1 298 ? 16.828 14.688 16.891 1 93.31 298 LYS A N 1
ATOM 2386 C CA . LYS A 1 298 ? 16.656 16.125 17.156 1 93.31 298 LYS A CA 1
ATOM 2387 C C . LYS A 1 298 ? 17.406 16.953 16.094 1 93.31 298 LYS A C 1
ATOM 2389 O O . LYS A 1 298 ? 18.234 16.422 15.359 1 93.31 298 LYS A O 1
ATOM 2394 N N . SER A 1 299 ? 16.938 18.156 16.031 1 94.38 299 SER A N 1
ATOM 2395 C CA . SER A 1 299 ? 17.641 19.062 15.125 1 94.38 299 SER A CA 1
ATOM 2396 C C . SER A 1 299 ? 19 19.469 15.695 1 94.38 299 SER A C 1
ATOM 2398 O O . SER A 1 299 ? 19.188 19.484 16.906 1 94.38 299 SER A O 1
ATOM 2400 N N . ALA A 1 300 ? 19.969 19.641 14.836 1 94.44 300 ALA A N 1
ATOM 2401 C CA . ALA A 1 300 ? 21.312 20.062 15.219 1 94.44 300 ALA A CA 1
ATOM 2402 C C . ALA A 1 300 ? 21.812 21.156 14.297 1 94.44 300 ALA A C 1
ATOM 2404 O O . ALA A 1 300 ? 21.406 21.25 13.141 1 94.44 300 ALA A O 1
ATOM 2405 N N . ILE A 1 301 ? 22.625 22.031 14.875 1 93.56 301 ILE A N 1
ATOM 2406 C CA . ILE A 1 301 ? 23.219 23.109 14.094 1 93.56 301 ILE A CA 1
ATOM 2407 C C . ILE A 1 301 ? 24.547 22.656 13.516 1 93.56 301 ILE A C 1
ATOM 2409 O O . ILE A 1 301 ? 25.438 22.219 14.258 1 93.56 301 ILE A O 1
ATOM 2413 N N . LYS A 1 302 ? 24.578 22.609 12.203 1 92.56 302 LYS A N 1
ATOM 2414 C CA . LYS A 1 302 ? 25.812 22.266 11.492 1 92.56 302 LYS A CA 1
ATOM 2415 C C . LYS A 1 302 ? 26.078 23.266 10.367 1 92.56 302 LYS A C 1
ATOM 2417 O O . LYS A 1 302 ? 25.203 23.516 9.539 1 92.56 302 LYS A O 1
ATOM 2422 N N . ASP A 1 303 ? 27.219 23.859 10.242 1 91.44 303 ASP A N 1
ATOM 2423 C CA . ASP A 1 303 ? 27.641 24.781 9.18 1 91.44 303 ASP A CA 1
ATOM 2424 C C . ASP A 1 303 ? 26.641 25.922 9 1 91.44 303 ASP A C 1
ATOM 2426 O O . ASP A 1 303 ? 26.172 26.172 7.891 1 91.44 303 ASP A O 1
ATOM 2430 N N . HIS A 1 304 ? 26.078 26.469 10.109 1 91.75 304 HIS A N 1
ATOM 2431 C CA . HIS A 1 304 ? 25.172 27.625 10.141 1 91.75 304 HIS A CA 1
ATOM 2432 C C . HIS A 1 304 ? 23.797 27.266 9.617 1 91.75 304 HIS A C 1
ATOM 2434 O O . HIS A 1 304 ? 23.031 28.141 9.195 1 91.75 304 HIS A O 1
ATOM 2440 N N . SER A 1 305 ? 23.594 26.016 9.492 1 93.88 305 SER A N 1
ATOM 2441 C CA . SER A 1 305 ? 22.266 25.531 9.094 1 93.88 305 SER A CA 1
ATOM 2442 C C . SER A 1 305 ? 21.672 24.641 10.172 1 93.88 305 SER A C 1
ATOM 2444 O O . SER A 1 305 ? 22.391 24.047 10.977 1 93.88 305 SER A O 1
ATOM 2446 N N . LEU A 1 306 ? 20.422 24.641 10.258 1 94.75 306 LEU A N 1
ATOM 2447 C CA . LEU A 1 306 ? 19.703 23.719 11.125 1 94.75 306 LEU A CA 1
ATOM 2448 C C . LEU A 1 306 ? 19.359 22.422 10.383 1 94.75 306 LEU A C 1
ATOM 2450 O O . LEU A 1 306 ? 18.641 22.453 9.383 1 94.75 306 LEU A O 1
ATOM 2454 N N . ILE A 1 307 ? 19.953 21.312 10.82 1 95 307 ILE A N 1
ATOM 2455 C CA . ILE A 1 307 ? 19.781 20.078 10.078 1 95 307 ILE A CA 1
ATOM 2456 C C . ILE A 1 307 ? 19.297 18.969 11.023 1 95 307 ILE A C 1
ATOM 2458 O O . ILE A 1 307 ? 19.422 19.094 12.242 1 95 307 ILE A O 1
ATOM 2462 N N . ILE A 1 308 ? 18.688 18 10.453 1 94.25 308 ILE A N 1
ATOM 2463 C CA . ILE A 1 308 ? 18.328 16.766 11.148 1 94.25 308 ILE A CA 1
ATOM 2464 C C . ILE A 1 308 ? 19.141 15.602 10.578 1 94.25 308 ILE A C 1
ATOM 2466 O O . ILE A 1 308 ? 19.109 15.336 9.375 1 94.25 308 ILE A O 1
ATOM 2470 N N . GLU A 1 309 ? 19.812 14.969 11.445 1 92.06 309 GLU A N 1
ATOM 2471 C CA . GLU A 1 309 ? 20.562 13.773 11.055 1 92.06 309 GLU A CA 1
ATOM 2472 C C . GLU A 1 309 ? 19.766 12.508 11.375 1 92.06 309 GLU A C 1
ATOM 2474 O O . GLU A 1 309 ? 19.156 12.398 12.43 1 92.06 309 GLU A O 1
ATOM 2479 N N . TRP A 1 310 ? 19.844 11.648 10.422 1 91.19 310 TRP A N 1
ATOM 2480 C CA . TRP A 1 310 ? 19.062 10.422 10.539 1 91.19 310 TRP A CA 1
ATOM 2481 C C . TRP A 1 310 ? 19.969 9.242 10.883 1 91.19 310 TRP A C 1
ATOM 2483 O O . TRP A 1 310 ? 21.156 9.242 10.57 1 91.19 310 TRP A O 1
ATOM 2493 N N . PRO A 1 311 ? 19.375 8.219 11.57 1 87.19 311 PRO A N 1
ATOM 2494 C CA . PRO A 1 311 ? 20.125 6.973 11.742 1 87.19 311 PRO A CA 1
ATOM 2495 C C . PRO A 1 311 ? 20.438 6.27 10.422 1 87.19 311 PRO A C 1
ATOM 2497 O O . PRO A 1 311 ? 19.875 6.633 9.383 1 87.19 311 PRO A O 1
ATOM 2500 N N . LYS A 1 312 ? 21.312 5.344 10.5 1 85 312 LYS A N 1
ATOM 2501 C CA . LYS A 1 312 ? 21.641 4.574 9.297 1 85 312 LYS A CA 1
ATOM 2502 C C . LYS A 1 312 ? 20.406 3.846 8.766 1 85 312 LYS A C 1
ATOM 2504 O O . LYS A 1 312 ? 19.578 3.361 9.547 1 85 312 LYS A O 1
ATOM 2509 N N . ALA A 1 313 ? 20.359 3.736 7.461 1 83.12 313 ALA A N 1
ATOM 2510 C CA . ALA A 1 313 ? 19.188 3.186 6.785 1 83.12 313 ALA A CA 1
ATOM 2511 C C . ALA A 1 313 ? 18.938 1.743 7.215 1 83.12 313 ALA A C 1
ATOM 2513 O O . ALA A 1 313 ? 17.797 1.305 7.289 1 83.12 313 ALA A O 1
ATOM 2514 N N . ASN A 1 314 ? 19.984 1.05 7.484 1 79.12 314 ASN A N 1
ATOM 2515 C CA . ASN A 1 314 ? 19.828 -0.366 7.801 1 79.12 314 ASN A CA 1
ATOM 2516 C C . ASN A 1 314 ? 19.438 -0.574 9.258 1 79.12 314 ASN A C 1
ATOM 2518 O O . ASN A 1 314 ? 19.172 -1.702 9.688 1 79.12 314 ASN A O 1
ATOM 2522 N N . MET A 1 315 ? 19.312 0.533 10.039 1 83.25 315 MET A N 1
ATOM 2523 C CA . MET A 1 315 ? 19.016 0.417 11.461 1 83.25 315 MET A CA 1
ATOM 2524 C C . MET A 1 315 ? 17.562 0.779 11.742 1 83.25 315 MET A C 1
ATOM 2526 O O . MET A 1 315 ? 17.094 0.65 12.875 1 83.25 315 MET A O 1
ATOM 2530 N N . ILE A 1 316 ? 16.922 1.287 10.805 1 84.88 316 ILE A N 1
ATOM 2531 C CA . ILE A 1 316 ? 15.508 1.633 10.938 1 84.88 316 ILE A CA 1
ATOM 2532 C C . ILE A 1 316 ? 14.719 1.016 9.789 1 84.88 316 ILE A C 1
ATOM 2534 O O . ILE A 1 316 ? 15.266 0.772 8.711 1 84.88 316 ILE A O 1
ATOM 2538 N N . SER A 1 317 ? 13.461 0.711 10.078 1 85.94 317 SER A N 1
ATOM 2539 C CA . SER A 1 317 ? 12.641 0.149 9.008 1 85.94 317 SER A CA 1
ATOM 2540 C C . SER A 1 317 ? 12.32 1.194 7.945 1 85.94 317 SER A C 1
ATOM 2542 O O . SER A 1 317 ? 12.422 2.396 8.203 1 85.94 317 SER A O 1
ATOM 2544 N N . ASN A 1 318 ? 11.938 0.734 6.738 1 83.69 318 ASN A N 1
ATOM 2545 C CA . ASN A 1 318 ? 11.586 1.634 5.645 1 83.69 318 ASN A CA 1
ATOM 2546 C C . ASN A 1 318 ? 10.398 2.52 6.004 1 83.69 318 ASN A C 1
ATOM 2548 O O . ASN A 1 318 ? 10.391 3.715 5.699 1 83.69 318 ASN A O 1
ATOM 2552 N N . GLY A 1 319 ? 9.43 1.983 6.676 1 85.75 319 GLY A N 1
ATOM 2553 C CA . GLY A 1 319 ? 8.258 2.76 7.074 1 85.75 319 GLY A CA 1
ATOM 2554 C C . GLY A 1 319 ? 8.578 3.816 8.117 1 85.75 319 GLY A C 1
ATOM 2555 O O . GLY A 1 319 ? 8.047 4.93 8.055 1 85.75 319 GLY A O 1
ATOM 2556 N N . GLN A 1 320 ? 9.391 3.463 9.062 1 86.44 320 GLN A N 1
ATOM 2557 C CA . GLN A 1 320 ? 9.812 4.41 10.086 1 86.44 320 GLN A CA 1
ATOM 2558 C C . GLN A 1 320 ? 10.602 5.562 9.484 1 86.44 320 GLN A C 1
ATOM 2560 O O . GLN A 1 320 ? 10.367 6.727 9.812 1 86.44 320 GLN A O 1
ATOM 2565 N N . ARG A 1 321 ? 11.469 5.203 8.656 1 87.38 321 ARG A N 1
ATOM 2566 C CA . ARG A 1 321 ? 12.273 6.199 7.953 1 87.38 321 ARG A CA 1
ATOM 2567 C C . ARG A 1 321 ? 11.383 7.156 7.16 1 87.38 321 ARG A C 1
ATOM 2569 O O . ARG A 1 321 ? 11.539 8.375 7.25 1 87.38 321 ARG A O 1
ATOM 2576 N N . ASP A 1 322 ? 10.477 6.594 6.434 1 87.38 322 ASP A N 1
ATOM 2577 C CA . ASP A 1 322 ? 9.672 7.387 5.504 1 87.38 322 ASP A CA 1
ATOM 2578 C C . ASP A 1 322 ? 8.75 8.344 6.258 1 87.38 322 ASP A C 1
ATOM 2580 O O . ASP A 1 322 ? 8.586 9.5 5.852 1 87.38 322 ASP A O 1
ATOM 2584 N N . ILE A 1 323 ? 8.156 7.918 7.367 1 87.06 323 ILE A N 1
ATOM 2585 C CA . ILE A 1 323 ? 7.246 8.797 8.102 1 87.06 323 ILE A CA 1
ATOM 2586 C C . ILE A 1 323 ? 8.039 9.93 8.742 1 87.06 323 ILE A C 1
ATOM 2588 O O . ILE A 1 323 ? 7.586 11.078 8.766 1 87.06 323 ILE A O 1
ATOM 2592 N N . LEU A 1 324 ? 9.211 9.625 9.266 1 88.81 324 LEU A N 1
ATOM 2593 C CA . LEU A 1 324 ? 10.055 10.633 9.906 1 88.81 324 LEU A CA 1
ATOM 2594 C C . LEU A 1 324 ? 10.539 11.664 8.891 1 88.81 324 LEU A C 1
ATOM 2596 O O . LEU A 1 324 ? 10.438 12.867 9.125 1 88.81 324 LEU A O 1
ATOM 2600 N N . THR A 1 325 ? 11.055 11.18 7.82 1 89.56 325 THR A N 1
ATOM 2601 C CA . THR A 1 325 ? 11.578 12.078 6.793 1 89.56 325 THR A CA 1
ATOM 2602 C C . THR A 1 325 ? 10.445 12.883 6.152 1 89.56 325 THR A C 1
ATOM 2604 O O . THR A 1 325 ? 10.625 14.047 5.812 1 89.56 325 THR A O 1
ATOM 2607 N N . PHE A 1 326 ? 9.359 12.305 6.02 1 90.12 326 PHE A N 1
ATOM 2608 C CA . PHE A 1 326 ? 8.219 12.984 5.418 1 90.12 326 PHE A CA 1
ATOM 2609 C C . PHE A 1 326 ? 7.781 14.164 6.273 1 90.12 326 PHE A C 1
ATOM 2611 O O . PHE A 1 326 ? 7.637 15.281 5.77 1 90.12 326 PHE A O 1
ATOM 2618 N N . ILE A 1 327 ? 7.543 13.859 7.543 1 88.19 327 ILE A N 1
ATOM 2619 C CA . ILE A 1 327 ? 7.055 14.898 8.445 1 88.19 327 ILE A CA 1
ATOM 2620 C C . ILE A 1 327 ? 8.078 16.031 8.539 1 88.19 327 ILE A C 1
ATOM 2622 O O . ILE A 1 327 ? 7.707 17.203 8.562 1 88.19 327 ILE A O 1
ATOM 2626 N N . SER A 1 328 ? 9.32 15.641 8.547 1 91.62 328 SER A N 1
ATOM 2627 C CA . SER A 1 328 ? 10.367 16.656 8.586 1 91.62 328 SER A CA 1
ATOM 2628 C C . SER A 1 328 ? 10.344 17.516 7.332 1 91.62 328 SER A C 1
ATOM 2630 O O . SER A 1 328 ? 10.477 18.75 7.418 1 91.62 328 SER A O 1
ATOM 2632 N N . ARG A 1 329 ? 10.164 16.906 6.23 1 91.44 329 ARG A N 1
ATOM 2633 C CA . ARG A 1 329 ? 10.125 17.656 4.973 1 91.44 329 ARG A CA 1
ATOM 2634 C C . ARG A 1 329 ? 8.867 18.516 4.883 1 91.44 329 ARG A C 1
ATOM 2636 O O . ARG A 1 329 ? 8.891 19.594 4.297 1 91.44 329 ARG A O 1
ATOM 2643 N N . LEU A 1 330 ? 7.84 18.031 5.383 1 90.5 330 LEU A N 1
ATOM 2644 C CA . LEU A 1 330 ? 6.605 18.812 5.41 1 90.5 330 LEU A CA 1
ATOM 2645 C C . LEU A 1 330 ? 6.777 20.062 6.262 1 90.5 330 LEU A C 1
ATOM 2647 O O . LEU A 1 330 ? 6.266 21.125 5.914 1 90.5 330 LEU A O 1
ATOM 2651 N N . MET A 1 331 ? 7.43 19.859 7.383 1 90.06 331 MET A N 1
ATOM 2652 C CA . MET A 1 331 ? 7.711 21.016 8.234 1 90.06 331 MET A CA 1
ATOM 2653 C C . MET A 1 331 ? 8.594 22.016 7.504 1 90.06 331 MET A C 1
ATOM 2655 O O . MET A 1 331 ? 8.391 23.234 7.629 1 90.06 331 MET A O 1
ATOM 2659 N N . GLU A 1 332 ? 9.539 21.453 6.781 1 89.81 332 GLU A N 1
ATOM 2660 C CA . GLU A 1 332 ? 10.383 22.328 5.969 1 89.81 332 GLU A CA 1
ATOM 2661 C C . GLU A 1 332 ? 9.539 23.172 5.012 1 89.81 332 GLU A C 1
ATOM 2663 O O . GLU A 1 332 ? 9.781 24.375 4.867 1 89.81 332 GLU A O 1
ATOM 2668 N N . CYS A 1 333 ? 8.625 22.547 4.383 1 88.69 333 CYS A N 1
ATOM 2669 C CA . CYS A 1 333 ? 7.727 23.234 3.463 1 88.69 333 CYS A CA 1
ATOM 2670 C C . CYS A 1 333 ? 6.902 24.281 4.191 1 88.69 333 CYS A C 1
ATOM 2672 O O . CYS A 1 333 ? 6.688 25.375 3.672 1 88.69 333 CYS A O 1
ATOM 2674 N N . HIS A 1 334 ? 6.504 23.969 5.363 1 86.44 334 HIS A N 1
ATOM 2675 C CA . HIS A 1 334 ? 5.684 24.875 6.164 1 86.44 334 HIS A CA 1
ATOM 2676 C C . HIS A 1 334 ? 6.449 26.141 6.539 1 86.44 334 HIS A C 1
ATOM 2678 O O . HIS A 1 334 ? 5.895 27.234 6.523 1 86.44 334 HIS A O 1
ATOM 2684 N N . TYR A 1 335 ? 7.691 26.062 6.785 1 83.56 335 TYR A N 1
ATOM 2685 C CA . TYR A 1 335 ? 8.484 27.172 7.293 1 83.56 335 TYR A CA 1
ATOM 2686 C C . TYR A 1 335 ? 8.953 28.078 6.156 1 83.56 335 TYR A C 1
ATOM 2688 O O . TYR A 1 335 ? 9.336 29.219 6.387 1 83.56 335 TYR A O 1
ATOM 2696 N N . LYS A 1 336 ? 9.023 27.688 4.879 1 78.44 336 LYS A N 1
ATOM 2697 C CA . LYS A 1 336 ? 9.445 28.516 3.754 1 78.44 336 LYS A CA 1
ATOM 2698 C C . LYS A 1 336 ? 8.391 29.562 3.412 1 78.44 336 LYS A C 1
ATOM 2700 O O . LYS A 1 336 ? 8.711 30.594 2.838 1 78.44 336 LYS A O 1
ATOM 2705 N N . GLU A 1 337 ? 7.465 29.875 4.105 1 70.44 337 GLU A N 1
ATOM 2706 C CA . GLU A 1 337 ? 6.387 30.859 4.051 1 70.44 337 GLU A CA 1
ATOM 2707 C C . GLU A 1 337 ? 6.203 31.391 2.633 1 70.44 337 GLU A C 1
ATOM 2709 O O . GLU A 1 337 ? 6.449 32.562 2.371 1 70.44 337 GLU A O 1
ATOM 2714 N N . SER A 1 338 ? 5.832 30.562 1.663 1 76.5 338 SER A N 1
ATOM 2715 C CA . SER A 1 338 ? 5.531 30.953 0.29 1 76.5 338 SER A CA 1
ATOM 2716 C C . SER A 1 338 ? 4.055 31.297 0.125 1 76.5 338 SER A C 1
ATOM 2718 O O . SER A 1 338 ? 3.205 30.797 0.858 1 76.5 338 SER A O 1
ATOM 2720 N N . LYS A 1 339 ? 3.828 32.375 -0.778 1 78.62 339 LYS A N 1
ATOM 2721 C CA . LYS A 1 339 ? 2.438 32.75 -1.031 1 78.62 339 LYS A CA 1
ATOM 2722 C C . LYS A 1 339 ? 1.711 31.641 -1.789 1 78.62 339 LYS A C 1
ATOM 2724 O O . LYS A 1 339 ? 0.58 31.281 -1.449 1 78.62 339 LYS A O 1
ATOM 2729 N N . ALA A 1 340 ? 2.375 31.125 -2.846 1 92.62 340 ALA A N 1
ATOM 2730 C CA . ALA A 1 340 ? 1.818 30 -3.588 1 92.62 340 ALA A CA 1
ATOM 2731 C C . ALA A 1 340 ? 2.85 28.891 -3.746 1 92.62 340 ALA A C 1
ATOM 2733 O O . ALA A 1 340 ? 3.988 29.141 -4.145 1 92.62 340 ALA A O 1
ATOM 2734 N N . CYS A 1 341 ? 2.42 27.719 -3.359 1 95.19 341 CYS A N 1
ATOM 2735 C CA . CYS A 1 341 ? 3.363 26.609 -3.334 1 95.19 341 CYS A CA 1
ATOM 2736 C C . CYS A 1 341 ? 2.777 25.375 -4.02 1 95.19 341 CYS A C 1
ATOM 2738 O O . CYS A 1 341 ? 1.593 25.078 -3.861 1 95.19 341 CYS A O 1
ATOM 2740 N N . ILE A 1 342 ? 3.535 24.766 -4.895 1 96.06 342 ILE A N 1
ATOM 2741 C CA . ILE A 1 342 ? 3.205 23.438 -5.418 1 96.06 342 ILE A CA 1
ATOM 2742 C C . ILE A 1 342 ? 4.016 22.375 -4.68 1 96.06 342 ILE A C 1
ATOM 2744 O O . ILE A 1 342 ? 5.246 22.375 -4.727 1 96.06 342 ILE A O 1
ATOM 2748 N N . LEU A 1 343 ? 3.328 21.578 -3.955 1 95.31 343 LEU A N 1
ATOM 2749 C CA . LEU A 1 343 ? 3.943 20.5 -3.197 1 95.31 343 LEU A CA 1
ATOM 2750 C C . LEU A 1 343 ? 3.697 19.156 -3.877 1 95.31 343 LEU A C 1
ATOM 2752 O O . LEU A 1 343 ? 2.551 18.719 -4.004 1 95.31 343 LEU A O 1
ATOM 2756 N N . VAL A 1 344 ? 4.742 18.5 -4.344 1 95.56 344 VAL A N 1
ATOM 2757 C CA . VAL A 1 344 ? 4.633 17.203 -4.996 1 95.56 344 VAL A CA 1
ATOM 2758 C C . VAL A 1 344 ? 5.203 16.109 -4.086 1 95.56 344 VAL A C 1
ATOM 2760 O O . VAL A 1 344 ? 6.344 16.219 -3.621 1 95.56 344 VAL A O 1
ATOM 2763 N N . ILE A 1 345 ? 4.418 15.156 -3.785 1 92.31 345 ILE A N 1
ATOM 2764 C CA . ILE A 1 345 ? 4.828 14.039 -2.945 1 92.31 345 ILE A CA 1
ATOM 2765 C C . ILE A 1 345 ? 4.836 12.75 -3.77 1 92.31 345 ILE A C 1
ATOM 2767 O O . ILE A 1 345 ? 3.807 12.359 -4.324 1 92.31 345 ILE A O 1
ATOM 2771 N N . ASP A 1 346 ? 6.004 12.117 -3.84 1 88.5 346 ASP A N 1
ATOM 2772 C CA . ASP A 1 346 ? 6.164 10.906 -4.633 1 88.5 346 ASP A CA 1
ATOM 2773 C C . ASP A 1 346 ? 6.613 9.734 -3.764 1 88.5 346 ASP A C 1
ATOM 2775 O O . ASP A 1 346 ? 7.488 9.891 -2.906 1 88.5 346 ASP A O 1
ATOM 2779 N N . GLU A 1 347 ? 6.094 8.531 -3.965 1 74.69 347 GLU A N 1
ATOM 2780 C CA . GLU A 1 347 ? 6.512 7.25 -3.395 1 74.69 347 GLU A CA 1
ATOM 2781 C C . GLU A 1 347 ? 6.336 7.238 -1.879 1 74.69 347 GLU A C 1
ATOM 2783 O O . GLU A 1 347 ? 7.203 6.75 -1.152 1 74.69 347 GLU A O 1
ATOM 2788 N N . PHE A 1 348 ? 5.531 7.828 -1.182 1 66.06 348 PHE A N 1
ATOM 2789 C CA . PHE A 1 348 ? 5.551 7.812 0.276 1 66.06 348 PHE A CA 1
ATOM 2790 C C . PHE A 1 348 ? 4.5 6.852 0.821 1 66.06 348 PHE A C 1
ATOM 2792 O O . PHE A 1 348 ? 4.641 6.332 1.931 1 66.06 348 PHE A O 1
ATOM 2799 N N . PHE A 1 349 ? 3.676 6.363 0.044 1 68.06 349 PHE A N 1
ATOM 2800 C CA . PHE A 1 349 ? 2.643 5.535 0.656 1 68.06 349 PHE A CA 1
ATOM 2801 C C . PHE A 1 349 ? 3.008 4.059 0.57 1 68.06 349 PHE A C 1
ATOM 2803 O O . PHE A 1 349 ? 2.332 3.211 1.156 1 68.06 349 PHE A O 1
ATOM 2810 N N . ASP A 1 350 ? 4.27 3.969 0.251 1 75.44 350 ASP A N 1
ATOM 2811 C CA . ASP A 1 350 ? 4.469 2.58 -0.155 1 75.44 350 ASP A CA 1
ATOM 2812 C C . ASP A 1 350 ? 4.805 1.699 1.047 1 75.44 350 ASP A C 1
ATOM 2814 O O . ASP A 1 350 ? 4.34 0.562 1.14 1 75.44 350 ASP A O 1
ATOM 2818 N N . TYR A 1 351 ? 5.527 2.309 1.998 1 79.19 351 TYR A N 1
ATOM 2819 C CA . TYR A 1 351 ? 6.008 1.477 3.096 1 79.19 351 TYR A CA 1
ATOM 2820 C C . TYR A 1 351 ? 5.238 1.767 4.379 1 79.19 351 TYR A C 1
ATOM 2822 O O . TYR A 1 351 ? 5.508 1.162 5.418 1 79.19 351 TYR A O 1
ATOM 2830 N N . LEU A 1 352 ? 4.305 2.641 4.297 1 81.19 352 LEU A N 1
ATOM 2831 C CA . LEU A 1 352 ? 3.615 3.043 5.52 1 81.19 352 LEU A CA 1
ATOM 2832 C C . LEU A 1 352 ? 2.518 2.049 5.879 1 81.19 352 LEU A C 1
ATOM 2834 O O . LEU A 1 352 ? 1.796 1.571 5 1 81.19 352 LEU A O 1
ATOM 2838 N N . ASP A 1 353 ? 2.502 1.719 7.102 1 81.81 353 ASP A N 1
ATOM 2839 C CA . ASP A 1 353 ? 1.401 0.877 7.559 1 81.81 353 ASP A CA 1
ATOM 2840 C C . ASP A 1 353 ? 0.11 1.683 7.688 1 81.81 353 ASP A C 1
ATOM 2842 O O . ASP A 1 353 ? 0.077 2.869 7.355 1 81.81 353 ASP A O 1
ATOM 2846 N N . ASP A 1 354 ? -0.92 1.091 8.18 1 78.38 354 ASP A N 1
ATOM 2847 C CA . ASP A 1 354 ? -2.24 1.713 8.227 1 78.38 354 ASP A CA 1
ATOM 2848 C C . ASP A 1 354 ? -2.227 2.971 9.094 1 78.38 354 ASP A C 1
ATOM 2850 O O . ASP A 1 354 ? -2.717 4.023 8.68 1 78.38 354 ASP A O 1
ATOM 2854 N N . ALA A 1 355 ? -1.704 2.883 10.258 1 80.19 355 ALA A N 1
ATOM 2855 C CA . ALA A 1 355 ? -1.691 3.998 11.195 1 80.19 355 ALA A CA 1
ATOM 2856 C C . ALA A 1 355 ? -0.852 5.156 10.664 1 80.19 355 ALA A C 1
ATOM 2858 O O . ALA A 1 355 ? -1.257 6.316 10.758 1 80.19 355 ALA A O 1
ATOM 2859 N N . ASN A 1 356 ? 0.253 4.816 10.117 1 82.56 356 ASN A N 1
ATOM 2860 C CA . ASN A 1 356 ? 1.145 5.848 9.602 1 82.56 356 ASN A CA 1
ATOM 2861 C C . ASN A 1 356 ? 0.581 6.492 8.336 1 82.56 356 ASN A C 1
ATOM 2863 O O . ASN A 1 356 ? 0.885 7.645 8.031 1 82.56 356 ASN A O 1
ATOM 2867 N N . LEU A 1 357 ? -0.149 5.762 7.613 1 81.81 357 LEU A N 1
ATOM 2868 C CA . LEU A 1 357 ? -0.827 6.348 6.461 1 81.81 357 LEU A CA 1
ATOM 2869 C C . LEU A 1 357 ? -1.816 7.422 6.898 1 81.81 357 LEU A C 1
ATOM 2871 O O . LEU A 1 357 ? -1.953 8.453 6.234 1 81.81 357 LEU A O 1
ATOM 2875 N N . VAL A 1 358 ? -2.473 7.133 7.941 1 83.12 358 VAL A N 1
ATOM 2876 C CA . VAL A 1 358 ? -3.41 8.109 8.484 1 83.12 358 VAL A CA 1
ATOM 2877 C C . VAL A 1 358 ? -2.643 9.305 9.039 1 83.12 358 VAL A C 1
ATOM 2879 O O . VAL A 1 358 ? -3.059 10.453 8.859 1 83.12 358 VAL A O 1
ATOM 2882 N N . ALA A 1 359 ? -1.576 9.016 9.742 1 82.38 359 ALA A N 1
ATOM 2883 C CA . ALA A 1 359 ? -0.733 10.094 10.242 1 82.38 359 ALA A CA 1
ATOM 2884 C C . ALA A 1 359 ? -0.267 11 9.109 1 82.38 359 ALA A C 1
ATOM 2886 O O . ALA A 1 359 ? -0.29 12.227 9.234 1 82.38 359 ALA A O 1
ATOM 2887 N N . PHE A 1 360 ? 0.11 10.406 8.078 1 84.94 360 PHE A N 1
ATOM 2888 C CA . PHE A 1 360 ? 0.509 11.133 6.875 1 84.94 360 PHE A CA 1
ATOM 2889 C C . PHE A 1 360 ? -0.597 12.078 6.422 1 84.94 360 PHE A C 1
ATOM 2891 O O . PHE A 1 360 ? -0.344 13.25 6.148 1 84.94 360 PHE A O 1
ATOM 2898 N N . GLN A 1 361 ? -1.739 11.531 6.324 1 83.75 361 GLN A N 1
ATOM 2899 C CA . GLN A 1 361 ? -2.887 12.32 5.891 1 83.75 361 GLN A CA 1
ATOM 2900 C C . GLN A 1 361 ? -3.168 13.461 6.867 1 83.75 361 GLN A C 1
ATOM 2902 O O . GLN A 1 361 ? -3.547 14.555 6.457 1 83.75 361 GLN A O 1
ATOM 2907 N N . TYR A 1 362 ? -2.963 13.172 8.109 1 85.44 362 TYR A N 1
ATOM 2908 C CA . TYR A 1 362 ? -3.174 14.172 9.148 1 85.44 362 TYR A CA 1
ATOM 2909 C C . TYR A 1 362 ? -2.234 15.352 8.969 1 85.44 362 TYR A C 1
ATOM 2911 O O . TYR A 1 362 ? -2.664 16.516 9.008 1 85.44 362 TYR A O 1
ATOM 2919 N N . TYR A 1 363 ? -1.05 15.094 8.742 1 86.19 363 TYR A N 1
ATOM 2920 C CA . TYR A 1 363 ? -0.057 16.156 8.648 1 86.19 363 TYR A CA 1
ATOM 2921 C C . TYR A 1 363 ? -0.241 16.953 7.367 1 86.19 363 TYR A C 1
ATOM 2923 O O . TYR A 1 363 ? -0.036 18.172 7.352 1 86.19 363 TYR A O 1
ATOM 2931 N N . ILE A 1 364 ? -0.619 16.344 6.312 1 87.81 364 ILE A N 1
ATOM 2932 C CA . ILE A 1 364 ? -0.905 17.047 5.07 1 87.81 364 ILE A CA 1
ATOM 2933 C C . ILE A 1 364 ? -2.111 17.969 5.266 1 87.81 364 ILE A C 1
ATOM 2935 O O . ILE A 1 364 ? -2.1 19.125 4.824 1 87.81 364 ILE A O 1
ATOM 2939 N N . SER A 1 365 ? -3.123 17.391 5.898 1 86.5 365 SER A N 1
ATOM 2940 C CA . SER A 1 365 ? -4.328 18.172 6.145 1 86.5 365 SER A CA 1
ATOM 2941 C C . SER A 1 365 ? -4.035 19.375 7.035 1 86.5 365 SER A C 1
ATOM 2943 O O . SER A 1 365 ? -4.574 20.469 6.812 1 86.5 365 SER A O 1
ATOM 2945 N N . THR A 1 366 ? -3.209 19.125 8.016 1 86.44 366 THR A N 1
ATOM 2946 C CA . THR A 1 366 ? -2.828 20.203 8.906 1 86.44 366 THR A CA 1
ATOM 2947 C C . THR A 1 366 ? -2.064 21.297 8.148 1 86.44 366 THR A C 1
ATOM 2949 O O . THR A 1 366 ? -2.24 22.484 8.414 1 86.44 366 THR A O 1
ATOM 2952 N N . LEU A 1 367 ? -1.22 20.906 7.273 1 89.38 367 LEU A N 1
ATOM 2953 C CA . LEU A 1 367 ? -0.489 21.859 6.449 1 89.38 367 LEU A CA 1
ATOM 2954 C C . LEU A 1 367 ? -1.445 22.672 5.574 1 89.38 367 LEU A C 1
ATOM 2956 O O . LEU A 1 367 ? -1.334 23.891 5.488 1 89.38 367 LEU A O 1
ATOM 2960 N N . ILE A 1 368 ? -2.359 22.016 4.965 1 89.75 368 ILE A N 1
ATOM 2961 C CA . ILE A 1 368 ? -3.334 22.656 4.094 1 89.75 368 ILE A CA 1
ATOM 2962 C C . ILE A 1 368 ? -4.156 23.672 4.898 1 89.75 368 ILE A C 1
ATOM 2964 O O . ILE A 1 368 ? -4.383 24.797 4.445 1 89.75 368 ILE A O 1
ATOM 2968 N N . ASP A 1 369 ? -4.539 23.25 6.07 1 87.44 369 ASP A N 1
ATOM 2969 C CA . ASP A 1 369 ? -5.32 24.141 6.934 1 87.44 369 ASP A CA 1
ATOM 2970 C C . ASP A 1 369 ? -4.512 25.375 7.336 1 87.44 369 ASP A C 1
ATOM 2972 O O . ASP A 1 369 ? -5.059 26.469 7.445 1 87.44 369 ASP A O 1
ATOM 2976 N N . SER A 1 370 ? -3.293 25.156 7.609 1 87.19 370 SER A N 1
ATOM 2977 C CA . SER A 1 370 ? -2.428 26.281 7.949 1 87.19 370 SER A CA 1
ATOM 2978 C C . SER A 1 370 ? -2.338 27.281 6.801 1 87.19 370 SER A C 1
ATOM 2980 O O . SER A 1 370 ? -2.369 28.484 7.02 1 87.19 370 SER A O 1
ATOM 2982 N N . TYR A 1 371 ? -2.236 26.781 5.578 1 90 371 TYR A N 1
ATOM 2983 C CA . TYR A 1 371 ? -2.213 27.656 4.406 1 90 371 TYR A CA 1
ATOM 2984 C C . TYR A 1 371 ? -3.535 28.391 4.25 1 90 371 TYR A C 1
ATOM 2986 O O . TYR A 1 371 ? -3.549 29.594 3.963 1 90 371 TYR A O 1
ATOM 2994 N N . ARG A 1 372 ? -4.57 27.75 4.52 1 86.75 372 ARG A N 1
ATOM 2995 C CA . ARG A 1 372 ? -5.895 28.359 4.414 1 86.75 372 ARG A CA 1
ATOM 2996 C C . ARG A 1 372 ? -6.066 29.469 5.438 1 86.75 372 ARG A C 1
ATOM 2998 O O . ARG A 1 372 ? -6.562 30.547 5.109 1 86.75 372 ARG A O 1
ATOM 3005 N N . LYS A 1 373 ? -5.672 29.188 6.621 1 85.56 373 LYS A N 1
ATOM 3006 C CA . LYS A 1 373 ? -5.801 30.156 7.711 1 85.56 373 LYS A CA 1
ATOM 3007 C C . LYS A 1 373 ? -4.988 31.406 7.422 1 85.56 373 LYS A C 1
ATOM 3009 O O . LYS A 1 373 ? -5.395 32.531 7.785 1 85.56 373 LYS A O 1
ATOM 3014 N N . ASN A 1 374 ? -3.9 31.281 6.75 1 86.62 374 ASN A N 1
ATOM 3015 C CA . ASN A 1 374 ? -3.02 32.406 6.461 1 86.62 374 ASN A CA 1
ATOM 3016 C C . ASN A 1 374 ? -3.289 33 5.078 1 86.62 374 ASN A C 1
ATOM 3018 O O . ASN A 1 374 ? -2.484 33.75 4.559 1 86.62 374 ASN A O 1
ATOM 3022 N N . ARG A 1 375 ? -4.348 32.5 4.391 1 89.69 375 ARG A N 1
ATOM 3023 C CA . ARG A 1 375 ? -4.777 32.969 3.08 1 89.69 375 ARG A CA 1
ATOM 3024 C C . ARG A 1 375 ? -3.686 32.75 2.037 1 89.69 375 ARG A C 1
ATOM 3026 O O . ARG A 1 375 ? -3.404 33.656 1.233 1 89.69 375 ARG A O 1
ATOM 3033 N N . ARG A 1 376 ? -2.994 31.719 2.232 1 92.12 376 ARG A N 1
ATOM 3034 C CA . ARG A 1 376 ? -2.002 31.25 1.269 1 92.12 376 ARG A CA 1
ATOM 3035 C C . ARG A 1 376 ? -2.547 30.094 0.432 1 92.12 376 ARG A C 1
ATOM 3037 O O . ARG A 1 376 ? -3.574 29.516 0.772 1 92.12 376 ARG A O 1
ATOM 3044 N N . ILE A 1 377 ? -1.824 29.891 -0.704 1 94.38 377 ILE A N 1
ATOM 3045 C CA . ILE A 1 377 ? -2.312 28.875 -1.635 1 94.38 377 ILE A CA 1
ATOM 3046 C C . ILE A 1 377 ? -1.289 27.75 -1.754 1 94.38 377 ILE A C 1
ATOM 3048 O O . ILE A 1 377 ? -0.091 28 -1.896 1 94.38 377 ILE A O 1
ATOM 3052 N N . ILE A 1 378 ? -1.769 26.594 -1.58 1 94.88 378 ILE A N 1
ATOM 3053 C CA . ILE A 1 378 ? -0.907 25.422 -1.755 1 94.88 378 ILE A CA 1
ATOM 3054 C C . ILE A 1 378 ? -1.6 24.406 -2.65 1 94.88 378 ILE A C 1
ATOM 3056 O O . ILE A 1 378 ? -2.816 24.219 -2.568 1 94.88 378 ILE A O 1
ATOM 3060 N N . PHE A 1 379 ? -0.868 23.812 -3.578 1 95.69 379 PHE A N 1
ATOM 3061 C CA . PHE A 1 379 ? -1.335 22.719 -4.43 1 95.69 379 PHE A CA 1
ATOM 3062 C C . PHE A 1 379 ? -0.642 21.422 -4.066 1 95.69 379 PHE A C 1
ATOM 3064 O O . PHE A 1 379 ? 0.345 21.031 -4.699 1 95.69 379 PHE A O 1
ATOM 3071 N N . PRO A 1 380 ? -1.169 20.719 -3.047 1 93.5 380 PRO A N 1
ATOM 3072 C CA . PRO A 1 380 ? -0.578 19.422 -2.729 1 93.5 380 PRO A CA 1
ATOM 3073 C C . PRO A 1 380 ? -0.898 18.359 -3.775 1 93.5 380 PRO A C 1
ATOM 3075 O O . PRO A 1 380 ? -2.07 18.047 -4.02 1 93.5 380 PRO A O 1
ATOM 3078 N N . ILE A 1 381 ? 0.083 17.797 -4.398 1 94.5 381 ILE A N 1
ATOM 3079 C CA . ILE A 1 381 ? -0.046 16.75 -5.402 1 94.5 381 ILE A CA 1
ATOM 3080 C C . ILE A 1 381 ? 0.543 15.453 -4.863 1 94.5 381 ILE A C 1
ATOM 3082 O O . ILE A 1 381 ? 1.752 15.352 -4.641 1 94.5 381 ILE A O 1
ATOM 3086 N N . LEU A 1 382 ? -0.294 14.539 -4.656 1 90.69 382 LEU A N 1
ATOM 3087 C CA . LEU A 1 382 ? 0.123 13.219 -4.184 1 90.69 382 LEU A CA 1
ATOM 3088 C C . LEU A 1 382 ? 0.115 12.203 -5.32 1 90.69 382 LEU A C 1
ATOM 3090 O O . LEU A 1 382 ? -0.931 11.945 -5.922 1 90.69 382 LEU A O 1
ATOM 3094 N N . LEU A 1 383 ? 1.267 11.672 -5.637 1 91.12 383 LEU A N 1
ATOM 3095 C CA . LEU A 1 383 ? 1.379 10.656 -6.68 1 91.12 383 LEU A CA 1
ATOM 3096 C C . LEU A 1 383 ? 1.287 9.258 -6.086 1 91.12 383 LEU A C 1
ATOM 3098 O O . LEU A 1 383 ? 2.014 8.922 -5.145 1 91.12 383 LEU A O 1
ATOM 3102 N N . THR A 1 384 ? 0.383 8.445 -6.574 1 85.81 384 THR A N 1
ATOM 3103 C CA . THR A 1 384 ? 0.228 7.109 -6.016 1 85.81 384 THR A CA 1
ATOM 3104 C C . THR A 1 384 ? -0.123 6.105 -7.109 1 85.81 384 THR A C 1
ATOM 3106 O O . THR A 1 384 ? -0.568 6.488 -8.195 1 85.81 384 THR A O 1
ATOM 3109 N N . HIS A 1 385 ? 0.201 4.891 -6.781 1 84.19 385 HIS A N 1
ATOM 3110 C CA . HIS A 1 385 ? -0.165 3.805 -7.684 1 84.19 385 HIS A CA 1
ATOM 3111 C C . HIS A 1 385 ? -1.41 3.076 -7.188 1 84.19 385 HIS A C 1
ATOM 3113 O O . HIS A 1 385 ? -1.943 2.209 -7.883 1 84.19 385 HIS A O 1
ATOM 3119 N N . ILE A 1 386 ? -1.83 3.393 -6.105 1 76 386 ILE A N 1
ATOM 3120 C CA . ILE A 1 386 ? -2.99 2.727 -5.523 1 76 386 ILE A CA 1
ATOM 3121 C C . ILE A 1 386 ? -4.219 3.621 -5.66 1 76 386 ILE A C 1
ATOM 3123 O O . ILE A 1 386 ? -4.152 4.824 -5.398 1 76 386 ILE A O 1
ATOM 3127 N N . ASP A 1 387 ? -5.246 3.051 -6.012 1 74.06 387 ASP A N 1
ATOM 3128 C CA . ASP A 1 387 ? -6.508 3.779 -6.105 1 74.06 387 ASP A CA 1
ATOM 3129 C C . ASP A 1 387 ? -7.094 4.047 -4.723 1 74.06 387 ASP A C 1
ATOM 3131 O O . ASP A 1 387 ? -7.383 3.113 -3.971 1 74.06 387 ASP A O 1
ATOM 3135 N N . PRO A 1 388 ? -7.25 5.277 -4.406 1 70 388 PRO A N 1
ATOM 3136 C CA . PRO A 1 388 ? -7.754 5.625 -3.072 1 70 388 PRO A CA 1
ATOM 3137 C C . PRO A 1 388 ? -9.133 5.035 -2.791 1 70 388 PRO A C 1
ATOM 3139 O O . PRO A 1 388 ? -9.5 4.84 -1.629 1 70 388 PRO A O 1
ATOM 3142 N N . ASN A 1 389 ? -9.875 4.75 -3.773 1 65.94 389 ASN A N 1
ATOM 3143 C CA . ASN A 1 389 ? -11.203 4.191 -3.562 1 65.94 389 ASN A CA 1
ATOM 3144 C C . ASN A 1 389 ? -11.133 2.729 -3.129 1 65.94 389 ASN A C 1
ATOM 3146 O O . ASN A 1 389 ? -12.117 2.178 -2.627 1 65.94 389 ASN A O 1
ATOM 3150 N N . TYR A 1 390 ? -10.016 2.238 -3.295 1 62.19 390 TYR A N 1
ATOM 3151 C CA . TYR A 1 390 ? -9.867 0.834 -2.928 1 62.19 390 TYR A CA 1
ATOM 3152 C C . TYR A 1 390 ? -9.047 0.688 -1.652 1 62.19 390 TYR A C 1
ATOM 3154 O O . TYR A 1 390 ? -8.719 -0.428 -1.243 1 62.19 390 TYR A O 1
ATOM 3162 N N . LEU A 1 391 ? -8.625 1.784 -1.211 1 60.53 391 LEU A N 1
ATOM 3163 C CA . LEU A 1 391 ? -7.898 1.754 0.056 1 60.53 391 LEU A CA 1
ATOM 3164 C C . LEU A 1 391 ? -8.758 2.318 1.184 1 60.53 391 LEU A C 1
ATOM 3166 O O . LEU A 1 391 ? -9.133 3.494 1.156 1 60.53 391 LEU A O 1
ATOM 3170 N N . LYS A 1 392 ? -9.18 1.534 1.964 1 59.5 392 LYS A N 1
ATOM 3171 C CA . LYS A 1 392 ? -9.938 2.01 3.115 1 59.5 392 LYS A CA 1
ATOM 3172 C C . LYS A 1 392 ? -9.109 2.963 3.969 1 59.5 392 LYS A C 1
ATOM 3174 O O . LYS A 1 392 ? -9.648 3.695 4.797 1 59.5 392 LYS A O 1
ATOM 3179 N N . HIS A 1 393 ? -7.926 3.008 3.57 1 55.72 393 HIS A N 1
ATOM 3180 C CA . HIS A 1 393 ? -7.02 3.775 4.414 1 55.72 393 HIS A CA 1
ATOM 3181 C C . HIS A 1 393 ? -6.988 5.242 4 1 55.72 393 HIS A C 1
ATOM 3183 O O . HIS A 1 393 ? -6.473 6.09 4.734 1 55.72 393 HIS A O 1
ATOM 3189 N N . PHE A 1 394 ? -7.48 5.441 2.861 1 44.81 394 PHE A N 1
ATOM 3190 C CA . PHE A 1 394 ? -7.578 6.852 2.504 1 44.81 394 PHE A CA 1
ATOM 3191 C C . PHE A 1 394 ? -8.82 7.48 3.117 1 44.81 394 PHE A C 1
ATOM 3193 O O . PHE A 1 394 ? -9.93 7.305 2.605 1 44.81 394 PHE A O 1
ATOM 3200 N N . CYS A 1 395 ? -8.641 8.094 4.207 1 47.59 395 CYS A N 1
ATOM 3201 C CA . CYS A 1 395 ? -9.758 8.547 5.027 1 47.59 395 CYS A CA 1
ATOM 3202 C C . CYS A 1 395 ? -10 10.039 4.844 1 47.59 395 CYS A C 1
ATOM 3204 O O . CYS A 1 395 ? -10.664 10.672 5.668 1 47.59 395 CYS A O 1
ATOM 3206 N N . PHE A 1 396 ? -9.43 10.562 3.719 1 47.34 396 PHE A N 1
ATOM 3207 C CA . PHE A 1 396 ? -9.719 11.969 3.465 1 47.34 396 PHE A CA 1
ATOM 3208 C C . PHE A 1 396 ? -11.211 12.188 3.248 1 47.34 396 PHE A C 1
ATOM 3210 O O . PHE A 1 396 ? -11.938 11.242 2.92 1 47.34 396 PHE A O 1
ATOM 3217 N N . ASN A 1 397 ? -11.547 13.406 3.617 1 57.81 397 ASN A N 1
ATOM 3218 C CA . ASN A 1 397 ? -12.898 13.797 3.23 1 57.81 397 ASN A CA 1
ATOM 3219 C C . ASN A 1 397 ? -13.102 13.695 1.721 1 57.81 397 ASN A C 1
ATOM 3221 O O . ASN A 1 397 ? -12.453 14.414 0.957 1 57.81 397 ASN A O 1
ATOM 3225 N N . ASP A 1 398 ? -13.883 12.82 1.309 1 59.94 398 ASP A N 1
ATOM 3226 C CA . ASP A 1 398 ? -14.109 12.531 -0.104 1 59.94 398 ASP A CA 1
ATOM 3227 C C . ASP A 1 398 ? -14.508 13.789 -0.868 1 59.94 398 ASP A C 1
ATOM 3229 O O . ASP A 1 398 ? -14.172 13.938 -2.045 1 59.94 398 ASP A O 1
ATOM 3233 N N . LYS A 1 399 ? -15.07 14.633 -0.155 1 64 399 LYS A N 1
ATOM 3234 C CA . LYS A 1 399 ? -15.547 15.844 -0.816 1 64 399 LYS A CA 1
ATOM 3235 C C . LYS A 1 399 ? -14.406 16.844 -1.036 1 64 399 LYS A C 1
ATOM 3237 O O . LYS A 1 399 ? -14.516 17.75 -1.863 1 64 399 LYS A O 1
ATOM 3242 N N . ARG A 1 400 ? -13.391 16.625 -0.377 1 72.19 400 ARG A N 1
ATOM 3243 C CA . ARG A 1 400 ? -12.242 17.516 -0.488 1 72.19 400 ARG A CA 1
ATOM 3244 C C . ARG A 1 400 ? -11.109 16.875 -1.274 1 72.19 400 ARG A C 1
ATOM 3246 O O . ARG A 1 400 ? -10.031 17.453 -1.406 1 72.19 400 ARG A O 1
ATOM 3253 N N . LEU A 1 401 ? -11.461 15.812 -1.8 1 77.88 401 LEU A N 1
ATOM 3254 C CA . LEU A 1 401 ? -10.438 15.078 -2.529 1 77.88 401 LEU A CA 1
ATOM 3255 C C . LEU A 1 401 ? -10.602 15.258 -4.035 1 77.88 401 LEU A C 1
ATOM 3257 O O . LEU A 1 401 ? -11.727 15.227 -4.543 1 77.88 401 LEU A O 1
ATOM 3261 N N . ASN A 1 402 ? -9.508 15.641 -4.652 1 83.94 402 ASN A N 1
ATOM 3262 C CA . ASN A 1 402 ? -9.477 15.688 -6.109 1 83.94 402 ASN A CA 1
ATOM 3263 C C . ASN A 1 402 ? -8.656 14.539 -6.688 1 83.94 402 ASN A C 1
ATOM 3265 O O . ASN A 1 402 ? -7.43 14.508 -6.547 1 83.94 402 ASN A O 1
ATOM 3269 N N . ILE A 1 403 ? -9.281 13.617 -7.281 1 84.31 403 ILE A N 1
ATOM 3270 C CA . ILE A 1 403 ? -8.594 12.445 -7.824 1 84.31 403 ILE A CA 1
ATOM 3271 C C . ILE A 1 403 ? -8.438 12.594 -9.336 1 84.31 403 ILE A C 1
ATOM 3273 O O . ILE A 1 403 ? -9.406 12.883 -10.047 1 84.31 403 ILE A O 1
ATOM 3277 N N . CYS A 1 404 ? -7.188 12.492 -9.758 1 86.69 404 CYS A N 1
ATOM 3278 C CA . CYS A 1 404 ? -6.875 12.562 -11.18 1 86.69 404 CYS A CA 1
ATOM 3279 C C . CYS A 1 404 ? -6.188 11.289 -11.656 1 86.69 404 CYS A C 1
ATOM 3281 O O . CYS A 1 404 ? -5.195 10.859 -11.062 1 86.69 404 CYS A O 1
ATOM 3283 N N . TYR A 1 405 ? -6.707 10.695 -12.664 1 85.44 405 TYR A N 1
ATOM 3284 C CA . TYR A 1 405 ? -6.07 9.523 -13.266 1 85.44 405 TYR A CA 1
ATOM 3285 C C . TYR A 1 405 ? -5.191 9.93 -14.438 1 85.44 405 TYR A C 1
ATOM 3287 O O . TYR A 1 405 ? -5.664 10.555 -15.391 1 85.44 405 TYR A O 1
ATOM 3295 N N . LEU A 1 406 ? -3.998 9.586 -14.367 1 86.31 406 LEU A N 1
ATOM 3296 C CA . LEU A 1 406 ? -3.01 10.086 -15.32 1 86.31 406 LEU A CA 1
ATOM 3297 C C . LEU A 1 406 ? -3.09 9.328 -16.641 1 86.31 406 LEU A C 1
ATOM 3299 O O . LEU A 1 406 ? -2.877 9.906 -17.703 1 86.31 406 LEU A O 1
ATOM 3303 N N . LYS A 1 407 ? -3.279 8.078 -16.547 1 83.31 407 LYS A N 1
ATOM 3304 C CA . LYS A 1 407 ? -3.289 7.258 -17.75 1 83.31 407 LYS A CA 1
ATOM 3305 C C . LYS A 1 407 ? -4.66 7.281 -18.422 1 83.31 407 LYS A C 1
ATOM 3307 O O . LYS A 1 407 ? -5.688 7.242 -17.734 1 83.31 407 LYS A O 1
ATOM 3312 N N . ASN A 1 408 ? -4.613 7.52 -19.688 1 78.88 408 ASN A N 1
ATOM 3313 C CA . ASN A 1 408 ? -5.836 7.371 -20.484 1 78.88 408 ASN A CA 1
ATOM 3314 C C . ASN A 1 408 ? -6.09 5.91 -20.844 1 78.88 408 ASN A C 1
ATOM 3316 O O . ASN A 1 408 ? -5.172 5.195 -21.25 1 78.88 408 ASN A O 1
ATOM 3320 N N . TYR A 1 409 ? -7.215 5.488 -20.547 1 80.5 409 TYR A N 1
ATOM 3321 C CA . TYR A 1 409 ? -7.555 4.094 -20.797 1 80.5 409 TYR A CA 1
ATOM 3322 C C . TYR A 1 409 ? -8.516 3.971 -21.969 1 80.5 409 TYR A C 1
ATOM 3324 O O . TYR A 1 409 ? -9.141 4.953 -22.375 1 80.5 409 TYR A O 1
ATOM 3332 N N . LYS A 1 410 ? -8.586 2.834 -22.516 1 81.31 410 LYS A N 1
ATOM 3333 C CA . LYS A 1 410 ? -9.43 2.535 -23.672 1 81.31 410 LYS A CA 1
ATOM 3334 C C . LYS A 1 410 ? -10.867 2.268 -23.25 1 81.31 410 LYS A C 1
ATOM 3336 O O . LYS A 1 410 ? -11.781 2.336 -24.078 1 81.31 410 LYS A O 1
ATOM 3341 N N . GLY A 1 411 ? -11.008 2.068 -22.047 1 86.19 411 GLY A N 1
ATOM 3342 C CA . GLY A 1 411 ? -12.344 1.773 -21.547 1 86.19 411 GLY A CA 1
ATOM 3343 C C . GLY A 1 411 ? -13.242 2.994 -21.5 1 86.19 411 GLY A C 1
ATOM 3344 O O . GLY A 1 411 ? -12.844 4.039 -20.984 1 86.19 411 GLY A O 1
ATOM 3345 N N . LYS A 1 412 ? -14.422 2.854 -22.172 1 88.62 412 LYS A N 1
ATOM 3346 C CA . LYS A 1 412 ? -15.445 3.898 -22.125 1 88.62 412 LYS A CA 1
ATOM 3347 C C . LYS A 1 412 ? -16.828 3.305 -21.891 1 88.62 412 LYS A C 1
ATOM 3349 O O . LYS A 1 412 ? -17.25 2.4 -22.609 1 88.62 412 LYS A O 1
ATOM 3354 N N . ILE A 1 413 ? -17.438 3.84 -20.891 1 90.06 413 ILE A N 1
ATOM 3355 C CA . ILE A 1 413 ? -18.781 3.359 -20.594 1 90.06 413 ILE A CA 1
ATOM 3356 C C . ILE A 1 413 ? -19.781 3.994 -21.562 1 90.06 413 ILE A C 1
ATOM 3358 O O . ILE A 1 413 ? -19.797 5.215 -21.734 1 90.06 413 ILE A O 1
ATOM 3362 N N . SER A 1 414 ? -20.547 3.156 -22.188 1 89.56 414 SER A N 1
ATOM 3363 C CA . SER A 1 414 ? -21.547 3.656 -23.125 1 89.56 414 SER A CA 1
ATOM 3364 C C . SER A 1 414 ? -22.672 4.398 -22.391 1 89.56 414 SER A C 1
ATOM 3366 O O . SER A 1 414 ? -22.953 4.113 -21.234 1 89.56 414 SER A O 1
ATOM 3368 N N . ASP A 1 415 ? -23.25 5.316 -23.109 1 89.75 415 ASP A N 1
ATOM 3369 C CA . ASP A 1 415 ? -24.344 6.082 -22.547 1 89.75 415 ASP A CA 1
ATOM 3370 C C . ASP A 1 415 ? -25.5 5.172 -22.156 1 89.75 415 ASP A C 1
ATOM 3372 O O . ASP A 1 415 ? -26.141 5.371 -21.109 1 89.75 415 ASP A O 1
ATOM 3376 N N . LYS A 1 416 ? -25.75 4.273 -22.969 1 91.88 416 LYS A N 1
ATOM 3377 C CA . LYS A 1 416 ? -26.844 3.346 -22.703 1 91.88 416 LYS A CA 1
ATOM 3378 C C . LYS A 1 416 ? -26.594 2.539 -21.438 1 91.88 416 LYS A C 1
ATOM 3380 O O . LYS A 1 416 ? -27.5 2.338 -20.625 1 91.88 416 LYS A O 1
ATOM 3385 N N . MET A 1 417 ? -25.406 2.123 -21.312 1 91.81 417 MET A N 1
ATOM 3386 C CA . MET A 1 417 ? -25.047 1.354 -20.125 1 91.81 417 MET A CA 1
ATOM 3387 C C . MET A 1 417 ? -25.109 2.225 -18.875 1 91.81 417 MET A C 1
ATOM 3389 O O . MET A 1 417 ? -25.562 1.77 -17.828 1 91.81 417 MET A O 1
ATOM 3393 N N . ALA A 1 418 ? -24.625 3.408 -19.016 1 89.25 418 ALA A N 1
ATOM 3394 C CA . ALA A 1 418 ? -24.656 4.344 -17.906 1 89.25 418 ALA A CA 1
ATOM 3395 C C . ALA A 1 418 ? -26.078 4.629 -17.453 1 89.25 418 ALA A C 1
ATOM 3397 O O . ALA A 1 418 ? -26.375 4.684 -16.25 1 89.25 418 ALA A O 1
ATOM 3398 N N . GLN A 1 419 ? -26.938 4.785 -18.422 1 90.12 419 GLN A N 1
ATOM 3399 C CA . GLN A 1 419 ? -28.344 5.035 -18.125 1 90.12 419 GLN A CA 1
ATOM 3400 C C . GLN A 1 419 ? -28.984 3.826 -17.438 1 90.12 419 GLN A C 1
ATOM 3402 O O . GLN A 1 419 ? -29.781 3.977 -16.5 1 90.12 419 GLN A O 1
ATOM 3407 N N . PHE A 1 420 ? -28.672 2.762 -17.953 1 92.25 420 PHE A N 1
ATOM 3408 C CA . PHE A 1 420 ? -29.219 1.522 -17.406 1 92.25 420 PHE A CA 1
ATOM 3409 C C . PHE A 1 420 ? -28.812 1.346 -15.953 1 92.25 420 PHE A C 1
ATOM 3411 O O . PHE A 1 420 ? -29.672 1.099 -15.094 1 92.25 420 PHE A O 1
ATOM 3418 N N . ILE A 1 421 ? -27.547 1.526 -15.641 1 88.69 421 ILE A N 1
ATOM 3419 C CA . ILE A 1 421 ? -27.047 1.327 -14.289 1 88.69 421 ILE A CA 1
ATOM 3420 C C . ILE A 1 421 ? -27.578 2.422 -13.367 1 88.69 421 ILE A C 1
ATOM 3422 O O . ILE A 1 421 ? -27.844 2.176 -12.188 1 88.69 421 ILE A O 1
ATOM 3426 N N . GLY A 1 422 ? -27.688 3.57 -13.922 1 86.25 422 GLY A N 1
ATOM 3427 C CA . GLY A 1 422 ? -28.25 4.656 -13.141 1 86.25 422 GLY A CA 1
ATOM 3428 C C . GLY A 1 422 ? -29.688 4.398 -12.711 1 86.25 422 GLY A C 1
ATOM 3429 O O . GLY A 1 422 ? -30.094 4.836 -11.641 1 86.25 422 GLY A O 1
ATOM 3430 N N . ALA A 1 423 ? -30.391 3.637 -13.484 1 89.69 423 ALA A N 1
ATOM 3431 C CA . ALA A 1 423 ? -31.797 3.387 -13.234 1 89.69 423 ALA A CA 1
ATOM 3432 C C . ALA A 1 423 ? -32 2.08 -12.469 1 89.69 423 ALA A C 1
ATOM 3434 O O . ALA A 1 423 ? -33.125 1.721 -12.125 1 89.69 423 ALA A O 1
ATOM 3435 N N . ARG A 1 424 ? -30.953 1.498 -12.109 1 87.81 424 ARG A N 1
ATOM 3436 C CA . ARG A 1 424 ? -31.047 0.136 -11.594 1 87.81 424 ARG A CA 1
ATOM 3437 C C . ARG A 1 424 ? -31.734 0.114 -10.234 1 87.81 424 ARG A C 1
ATOM 3439 O O . ARG A 1 424 ? -32.312 -0.899 -9.844 1 87.81 424 ARG A O 1
ATOM 3446 N N . GLU A 1 425 ? -31.672 1.244 -9.57 1 86.62 425 GLU A N 1
ATOM 3447 C CA . GLU A 1 425 ? -32.25 1.277 -8.227 1 86.62 425 GLU A CA 1
ATOM 3448 C C . GLU A 1 425 ? -33.719 1.616 -8.266 1 86.62 425 GLU A C 1
ATOM 3450 O O . GLU A 1 425 ? -34.406 1.573 -7.234 1 86.62 425 GLU A O 1
ATOM 3455 N N . ASN A 1 426 ? -34.25 1.867 -9.43 1 89.75 426 ASN A N 1
ATOM 3456 C CA . ASN A 1 426 ? -35.656 2.131 -9.57 1 89.75 426 ASN A CA 1
ATOM 3457 C C . ASN A 1 426 ? -36.5 0.904 -9.211 1 89.75 426 ASN A C 1
ATOM 3459 O O . ASN A 1 426 ? -36.219 -0.203 -9.672 1 89.75 426 ASN A O 1
ATOM 3463 N N . LEU A 1 427 ? -37.562 1.029 -8.438 1 89.94 427 LEU A N 1
ATOM 3464 C CA . LEU A 1 427 ? -38.344 -0.049 -7.867 1 89.94 427 LEU A CA 1
ATOM 3465 C C . LEU A 1 427 ? -39.031 -0.858 -8.961 1 89.94 427 LEU A C 1
ATOM 3467 O O . LEU A 1 427 ? -39.312 -2.045 -8.781 1 89.94 427 LEU A O 1
ATOM 3471 N N . LEU A 1 428 ? -39.312 -0.25 -10.102 1 91.19 428 LEU A N 1
ATOM 3472 C CA . LEU A 1 428 ? -40.031 -0.913 -11.203 1 91.19 428 LEU A CA 1
ATOM 3473 C C . LEU A 1 428 ? -39.188 -2.07 -11.75 1 91.19 428 LEU A C 1
ATOM 3475 O O . LEU A 1 428 ? -39.75 -3.078 -12.195 1 91.19 428 LEU A O 1
ATOM 3479 N N . ILE A 1 429 ? -37.844 -1.861 -11.719 1 92.5 429 ILE A N 1
ATOM 3480 C CA . ILE A 1 429 ? -37.031 -2.857 -12.406 1 92.5 429 ILE A CA 1
ATOM 3481 C C . ILE A 1 429 ? -36 -3.408 -11.453 1 92.5 429 ILE A C 1
ATOM 3483 O O . ILE A 1 429 ? -35.281 -4.359 -11.789 1 92.5 429 ILE A O 1
ATOM 3487 N N . LYS A 1 430 ? -35.812 -2.906 -10.312 1 92.94 430 LYS A N 1
ATOM 3488 C CA . LYS A 1 430 ? -34.719 -3.182 -9.398 1 92.94 430 LYS A CA 1
ATOM 3489 C C . LYS A 1 430 ? -34.562 -4.68 -9.164 1 92.94 430 LYS A C 1
ATOM 3491 O O . LYS A 1 430 ? -33.469 -5.227 -9.336 1 92.94 430 LYS A O 1
ATOM 3496 N N . ASN A 1 431 ? -35.562 -5.359 -8.836 1 91.94 431 ASN A N 1
ATOM 3497 C CA . ASN A 1 431 ? -35.5 -6.773 -8.492 1 91.94 431 ASN A CA 1
ATOM 3498 C C . ASN A 1 431 ? -35.125 -7.625 -9.703 1 91.94 431 ASN A C 1
ATOM 3500 O O . ASN A 1 431 ? -34.281 -8.523 -9.602 1 91.94 431 ASN A O 1
ATOM 3504 N N . ALA A 1 432 ? -35.781 -7.316 -10.789 1 93.12 432 ALA A N 1
ATOM 3505 C CA . ALA A 1 432 ? -35.5 -8.086 -12 1 93.12 432 ALA A CA 1
ATOM 3506 C C . ALA A 1 432 ? -34.062 -7.859 -12.477 1 93.12 432 ALA A C 1
ATOM 3508 O O . ALA A 1 432 ? -33.375 -8.805 -12.891 1 93.12 432 ALA A O 1
ATOM 3509 N N . VAL A 1 433 ? -33.656 -6.672 -12.43 1 93.5 433 VAL A N 1
ATOM 3510 C CA . VAL A 1 433 ? -32.312 -6.316 -12.906 1 93.5 433 VAL A CA 1
ATOM 3511 C C . VAL A 1 433 ? -31.25 -6.945 -12.008 1 93.5 433 VAL A C 1
ATOM 3513 O O . VAL A 1 433 ? -30.281 -7.531 -12.492 1 93.5 433 VAL A O 1
ATOM 3516 N N . ASP A 1 434 ? -31.438 -6.91 -10.758 1 91.75 434 ASP A N 1
ATOM 3517 C CA . ASP A 1 434 ? -30.453 -7.434 -9.805 1 91.75 434 ASP A CA 1
ATOM 3518 C C . ASP A 1 434 ? -30.375 -8.953 -9.883 1 91.75 434 ASP A C 1
ATOM 3520 O O . ASP A 1 434 ? -29.297 -9.531 -9.711 1 91.75 434 ASP A O 1
ATOM 3524 N N . THR A 1 435 ? -31.438 -9.531 -10.203 1 93.06 435 THR A N 1
ATOM 3525 C CA . THR A 1 435 ? -31.5 -10.992 -10.141 1 93.06 435 THR A CA 1
ATOM 3526 C C . THR A 1 435 ? -31.141 -11.609 -11.492 1 93.06 435 THR A C 1
ATOM 3528 O O . THR A 1 435 ? -30.406 -12.594 -11.555 1 93.06 435 THR A O 1
ATOM 3531 N N . TYR A 1 436 ? -31.625 -10.922 -12.555 1 93.69 436 TYR A N 1
ATOM 3532 C CA . TYR A 1 436 ? -31.562 -11.633 -13.828 1 93.69 436 TYR A CA 1
ATOM 3533 C C . TYR A 1 436 ? -30.609 -10.953 -14.797 1 93.69 436 TYR A C 1
ATOM 3535 O O . TYR A 1 436 ? -30.188 -11.555 -15.797 1 93.69 436 TYR A O 1
ATOM 3543 N N . TYR A 1 437 ? -30.25 -9.734 -14.578 1 94.75 437 TYR A N 1
ATOM 3544 C CA . TYR A 1 437 ? -29.406 -9.008 -15.508 1 94.75 437 TYR A CA 1
ATOM 3545 C C . TYR A 1 437 ? -27.969 -8.945 -15.008 1 94.75 437 TYR A C 1
ATOM 3547 O O . TYR A 1 437 ? -27.031 -9.203 -15.766 1 94.75 437 TYR A O 1
ATOM 3555 N N . LEU A 1 438 ? -27.812 -8.641 -13.727 1 93.88 438 LEU A N 1
ATOM 3556 C CA . LEU A 1 438 ? -26.484 -8.367 -13.188 1 93.88 438 LEU A CA 1
ATOM 3557 C C . LEU A 1 438 ? -25.875 -9.625 -12.57 1 93.88 438 LEU A C 1
ATOM 3559 O O . LEU A 1 438 ? -24.672 -9.672 -12.312 1 93.88 438 LEU A O 1
ATOM 3563 N N . HIS A 1 439 ? -26.656 -10.602 -12.359 1 94.81 439 HIS A N 1
ATOM 3564 C CA . HIS A 1 439 ? -26.203 -11.867 -11.797 1 94.81 439 HIS A CA 1
ATOM 3565 C C . HIS A 1 439 ? -26.688 -13.047 -12.625 1 94.81 439 HIS A C 1
ATOM 3567 O O . HIS A 1 439 ? -27.609 -12.906 -13.445 1 94.81 439 HIS A O 1
ATOM 3573 N N . TYR A 1 440 ? -26.078 -14.148 -12.43 1 95.69 440 TYR A N 1
ATOM 3574 C CA . TYR A 1 440 ? -26.453 -15.359 -13.164 1 95.69 440 TYR A CA 1
ATOM 3575 C C . TYR A 1 440 ? -27.766 -15.93 -12.625 1 95.69 440 TYR A C 1
ATOM 3577 O O . TYR A 1 440 ? -27.984 -15.938 -11.414 1 95.69 440 TYR A O 1
ATOM 3585 N N . HIS A 1 441 ? -28.562 -16.297 -13.477 1 95 441 HIS A N 1
ATOM 3586 C CA . HIS A 1 441 ? -29.781 -17.047 -13.172 1 95 441 HIS A CA 1
ATOM 3587 C C . HIS A 1 441 ? -30.141 -17.984 -14.312 1 95 441 HIS A C 1
ATOM 3589 O O . HIS A 1 441 ? -30.062 -17.609 -15.484 1 95 441 HIS A O 1
ATOM 3595 N N . PRO A 1 442 ? -30.484 -19.172 -13.969 1 93.5 442 PRO A N 1
ATOM 3596 C CA . PRO A 1 442 ? -30.766 -20.141 -15.016 1 93.5 442 PRO A CA 1
ATOM 3597 C C . PRO A 1 442 ? -32.062 -19.844 -15.766 1 93.5 442 PRO A C 1
ATOM 3599 O O . PRO A 1 442 ? -32.219 -20.25 -16.922 1 93.5 442 PRO A O 1
ATOM 3602 N N . ASN A 1 443 ? -33.031 -19.047 -15.242 1 90.81 443 ASN A N 1
ATOM 3603 C CA . ASN A 1 443 ? -34.344 -18.797 -15.844 1 90.81 443 ASN A CA 1
ATOM 3604 C C . ASN A 1 443 ? -34.406 -17.406 -16.453 1 90.81 443 ASN A C 1
ATOM 3606 O O . ASN A 1 443 ? -35.406 -16.703 -16.281 1 90.81 443 ASN A O 1
ATOM 3610 N N . ILE A 1 444 ? -33.406 -17.031 -17.156 1 91.25 444 ILE A N 1
ATOM 3611 C CA . ILE A 1 444 ? -33.375 -15.664 -17.672 1 91.25 444 ILE A CA 1
ATOM 3612 C C . ILE A 1 444 ? -34.281 -15.555 -18.891 1 91.25 444 ILE A C 1
ATOM 3614 O O . ILE A 1 444 ? -34.75 -14.469 -19.219 1 91.25 444 ILE A O 1
ATOM 3618 N N . ASP A 1 445 ? -34.656 -16.656 -19.516 1 89 445 ASP A N 1
ATOM 3619 C CA . ASP A 1 445 ? -35.438 -16.656 -20.734 1 89 445 ASP A CA 1
ATOM 3620 C C . ASP A 1 445 ? -36.906 -16.391 -20.453 1 89 445 ASP A C 1
ATOM 3622 O O . ASP A 1 445 ? -37.688 -16.031 -21.359 1 89 445 ASP A O 1
ATOM 3626 N N . THR A 1 446 ? -37.312 -16.469 -19.188 1 90.44 446 THR A N 1
ATOM 3627 C CA . THR A 1 446 ? -38.719 -16.312 -18.844 1 90.44 446 THR A CA 1
ATOM 3628 C C . THR A 1 446 ? -39 -14.875 -18.422 1 90.44 446 THR A C 1
ATOM 3630 O O . THR A 1 446 ? -40.156 -14.508 -18.203 1 90.44 446 THR A O 1
ATOM 3633 N N . ILE A 1 447 ? -38.031 -14.07 -18.391 1 92.88 447 ILE A N 1
ATOM 3634 C CA . ILE A 1 447 ? -38.219 -12.727 -17.859 1 92.88 447 ILE A CA 1
ATOM 3635 C C . ILE A 1 447 ? -38.281 -11.719 -19.016 1 92.88 447 ILE A C 1
ATOM 3637 O O . ILE A 1 447 ? -37.469 -11.781 -19.938 1 92.88 447 ILE A O 1
ATOM 3641 N N . ASP A 1 448 ? -39.312 -10.922 -19.062 1 94 448 ASP A N 1
ATOM 3642 C CA . ASP A 1 448 ? -39.438 -9.844 -20.031 1 94 448 ASP A CA 1
ATOM 3643 C C . ASP A 1 448 ? -39.969 -8.578 -19.359 1 94 448 ASP A C 1
ATOM 3645 O O . ASP A 1 448 ? -41.125 -8.539 -18.922 1 94 448 ASP A O 1
ATOM 3649 N N . ILE A 1 449 ? -39.125 -7.57 -19.281 1 94.75 449 ILE A N 1
ATOM 3650 C CA . ILE A 1 449 ? -39.531 -6.328 -18.641 1 94.75 449 ILE A CA 1
ATOM 3651 C C . ILE A 1 449 ? -39.406 -5.168 -19.625 1 94.75 449 ILE A C 1
ATOM 3653 O O . ILE A 1 449 ? -38.938 -4.082 -19.266 1 94.75 449 ILE A O 1
ATOM 3657 N N . THR A 1 450 ? -39.719 -5.355 -20.859 1 94.31 450 THR A N 1
ATOM 3658 C CA . THR A 1 450 ? -39.625 -4.371 -21.922 1 94.31 450 THR A CA 1
ATOM 3659 C C . THR A 1 450 ? -40.562 -3.182 -21.656 1 94.31 450 THR A C 1
ATOM 3661 O O . THR A 1 450 ? -40.188 -2.039 -21.953 1 94.31 450 THR A O 1
ATOM 3664 N N . GLU A 1 451 ? -41.688 -3.484 -21.094 1 93.75 451 GLU A N 1
ATOM 3665 C CA . GLU A 1 451 ? -42.625 -2.408 -20.781 1 93.75 451 GLU A CA 1
ATOM 3666 C C . GLU A 1 451 ? -42.062 -1.474 -19.719 1 93.75 451 GLU A C 1
ATOM 3668 O O . GLU A 1 451 ? -42.25 -0.256 -19.797 1 93.75 451 GLU A O 1
ATOM 3673 N N . GLU A 1 452 ? -41.5 -2.018 -18.719 1 94.94 452 GLU A N 1
ATOM 3674 C CA . GLU A 1 452 ? -40.875 -1.22 -17.656 1 94.94 452 GLU A CA 1
ATOM 3675 C C . GLU A 1 452 ? -39.719 -0.391 -18.203 1 94.94 452 GLU A C 1
ATOM 3677 O O . GLU A 1 452 ? -39.531 0.756 -17.797 1 94.94 452 GLU A O 1
ATOM 3682 N N . PHE A 1 453 ? -38.969 -0.924 -19.125 1 94.75 453 PHE A N 1
ATOM 3683 C CA . PHE A 1 453 ? -37.844 -0.217 -19.75 1 94.75 453 PHE A CA 1
ATOM 3684 C C . PHE A 1 453 ? -38.344 0.975 -20.547 1 94.75 453 PHE A C 1
ATOM 3686 O O . PHE A 1 453 ? -37.719 2.023 -20.594 1 94.75 453 PHE A O 1
ATOM 3693 N N . LYS A 1 454 ? -39.469 0.749 -21.172 1 93.75 454 LYS A N 1
ATOM 3694 C CA . LYS A 1 454 ? -40.062 1.829 -21.938 1 93.75 454 LYS A CA 1
ATOM 3695 C C . LYS A 1 454 ? -40.469 2.988 -21.031 1 93.75 454 LYS A C 1
ATOM 3697 O O . LYS A 1 454 ? -40.281 4.152 -21.375 1 93.75 454 LYS A O 1
ATOM 3702 N N . GLN A 1 455 ? -41 2.666 -19.953 1 94 455 GLN A N 1
ATOM 3703 C CA . GLN A 1 455 ? -41.406 3.68 -19 1 94 455 GLN A CA 1
ATOM 3704 C C . GLN A 1 455 ? -40.219 4.488 -18.484 1 94 455 GLN A C 1
ATOM 3706 O O . GLN A 1 455 ? -40.375 5.672 -18.172 1 94 455 GLN A O 1
ATOM 3711 N N . LEU A 1 456 ? -39.125 3.861 -18.406 1 94.31 456 LEU A N 1
ATOM 3712 C CA . LEU A 1 456 ? -37.938 4.512 -17.859 1 94.31 456 LEU A CA 1
ATOM 3713 C C . LEU A 1 456 ? -37.031 5.047 -18.969 1 94.31 456 LEU A C 1
ATOM 3715 O O . LEU A 1 456 ? -35.938 5.512 -18.703 1 94.31 456 LEU A O 1
ATOM 3719 N N . SER A 1 457 ? -37.438 4.957 -20.297 1 92.94 457 SER A N 1
ATOM 3720 C CA . SER A 1 457 ? -36.719 5.449 -21.453 1 92.94 457 SER A CA 1
ATOM 3721 C C . SER A 1 457 ? -35.344 4.785 -21.578 1 92.94 457 SER A C 1
ATOM 3723 O O . SER A 1 457 ? -34.344 5.461 -21.797 1 92.94 457 SER A O 1
ATOM 3725 N N . LEU A 1 458 ? -35.375 3.537 -21.25 1 94.81 458 LEU A N 1
ATOM 3726 C CA . LEU A 1 458 ? -34.125 2.762 -21.375 1 94.81 458 LEU A CA 1
ATOM 3727 C C . LEU A 1 458 ? -34.062 2.061 -22.734 1 94.81 458 LEU A C 1
ATOM 3729 O O . LEU A 1 458 ? -35 2.143 -23.516 1 94.81 458 LEU A O 1
ATOM 3733 N N . ASN A 1 459 ? -32.969 1.524 -23.047 1 93.69 459 ASN A N 1
ATOM 3734 C CA . ASN A 1 459 ? -32.781 0.795 -24.312 1 93.69 459 ASN A CA 1
ATOM 3735 C C . ASN A 1 459 ? -33.719 -0.421 -24.375 1 93.69 459 ASN A C 1
ATOM 3737 O O . ASN A 1 459 ? -33.531 -1.38 -23.625 1 93.69 459 ASN A O 1
ATOM 3741 N N . LEU A 1 460 ? -34.562 -0.499 -25.281 1 92.62 460 LEU A N 1
ATOM 3742 C CA . LEU A 1 460 ? -35.594 -1.516 -25.375 1 92.62 460 LEU A CA 1
ATOM 3743 C C . LEU A 1 460 ? -35 -2.861 -25.781 1 92.62 460 LEU A C 1
ATOM 3745 O O . LEU A 1 460 ? -35.594 -3.91 -25.484 1 92.62 460 LEU A O 1
ATOM 3749 N N . ASP A 1 461 ? -33.875 -2.779 -26.453 1 9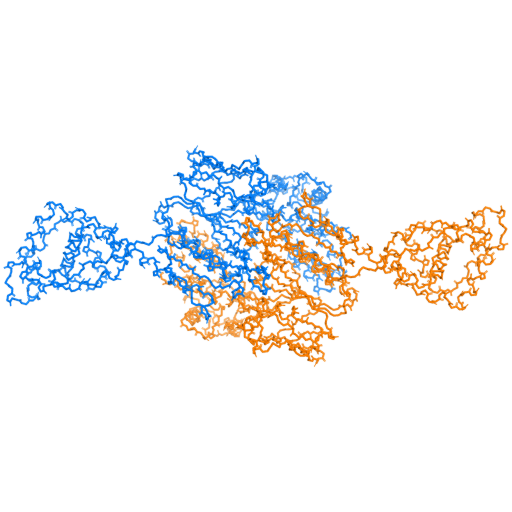2.44 461 ASP A N 1
ATOM 3750 C CA . ASP A 1 461 ? -33.219 -4.02 -26.859 1 92.44 461 ASP A CA 1
ATOM 3751 C C . ASP A 1 461 ? -32.844 -4.855 -25.641 1 92.44 461 ASP A C 1
ATOM 3753 O O . ASP A 1 461 ? -32.688 -6.074 -25.734 1 92.44 461 ASP A O 1
ATOM 3757 N N . TRP A 1 462 ? -32.719 -4.137 -24.469 1 93.94 462 TRP A N 1
ATOM 3758 C CA . TRP A 1 462 ? -32.25 -4.805 -23.25 1 93.94 462 TRP A CA 1
ATOM 3759 C C . TRP A 1 462 ? -33.438 -5.148 -22.328 1 93.94 462 TRP A C 1
ATOM 3761 O O . TRP A 1 462 ? -33.25 -5.391 -21.141 1 93.94 462 TRP A O 1
ATOM 3771 N N . GLY A 1 463 ? -34.531 -5.184 -22.953 1 92.44 463 GLY A N 1
ATOM 3772 C CA . GLY A 1 463 ? -35.719 -5.512 -22.172 1 92.44 463 GLY A CA 1
ATOM 3773 C C . GLY A 1 463 ? -35.719 -6.941 -21.656 1 92.44 463 GLY A C 1
ATOM 3774 O O . GLY A 1 463 ? -36.375 -7.254 -20.656 1 92.44 463 GLY A O 1
ATOM 3775 N N . THR A 1 464 ? -35.062 -7.754 -22.391 1 94.19 464 THR A N 1
ATOM 3776 C CA . THR A 1 464 ? -34.844 -9.133 -21.969 1 94.19 464 THR A CA 1
ATOM 3777 C C . THR A 1 464 ? -33.406 -9.367 -21.516 1 94.19 464 THR A C 1
ATOM 3779 O O . THR A 1 464 ? -32.469 -8.883 -22.141 1 94.19 464 THR A O 1
ATOM 3782 N N . PRO A 1 465 ? -33.281 -10.109 -20.391 1 95.19 465 PRO A N 1
ATOM 3783 C CA . PRO A 1 465 ? -31.938 -10.367 -19.875 1 95.19 465 PRO A CA 1
ATOM 3784 C C . PRO A 1 465 ? -31.047 -11.086 -20.891 1 95.19 465 PRO A C 1
ATOM 3786 O O . PRO A 1 465 ? -29.828 -10.883 -20.891 1 95.19 465 PRO A O 1
ATOM 3789 N N . ARG A 1 466 ? -31.641 -11.867 -21.719 1 94.25 466 ARG A N 1
ATOM 3790 C CA . ARG A 1 466 ? -30.875 -12.609 -22.703 1 94.25 466 ARG A CA 1
ATOM 3791 C C . ARG A 1 466 ? -30.188 -11.664 -23.688 1 94.25 466 ARG A C 1
ATOM 3793 O O . ARG A 1 466 ? -29.016 -11.852 -24.016 1 94.25 466 ARG A O 1
ATOM 3800 N N . MET A 1 467 ? -30.938 -10.727 -24.125 1 94.25 467 MET A N 1
ATOM 3801 C CA . MET A 1 467 ? -30.375 -9.766 -25.062 1 94.25 467 MET A CA 1
ATOM 3802 C C . MET A 1 467 ? -29.312 -8.906 -24.406 1 94.25 467 MET A C 1
ATOM 3804 O O . MET A 1 467 ? -28.312 -8.547 -25.031 1 94.25 467 MET A O 1
ATOM 3808 N N . PHE A 1 468 ? -29.547 -8.586 -23.203 1 95.75 468 PHE A N 1
ATOM 3809 C CA . PHE A 1 468 ? -28.547 -7.836 -22.453 1 95.75 468 PHE A CA 1
ATOM 3810 C C . PHE A 1 468 ? -27.266 -8.648 -22.266 1 95.75 468 PHE A C 1
ATOM 3812 O O . PHE A 1 468 ? -26.172 -8.125 -22.438 1 95.75 468 PHE A O 1
ATOM 3819 N N . LYS A 1 469 ? -27.438 -9.867 -21.922 1 95.75 469 LYS A N 1
ATOM 3820 C CA . LYS A 1 469 ? -26.297 -10.758 -21.766 1 95.75 469 LYS A CA 1
ATOM 3821 C C . LYS A 1 469 ? -25.484 -10.852 -23.047 1 95.75 469 LYS A C 1
ATOM 3823 O O . LYS A 1 469 ? -24.25 -10.867 -23.016 1 95.75 469 LYS A O 1
ATOM 3828 N N . LYS A 1 470 ? -26.141 -10.93 -24.109 1 94.75 470 LYS A N 1
ATOM 3829 C CA . LYS A 1 470 ? -25.469 -10.969 -25.406 1 94.75 470 LYS A CA 1
ATOM 3830 C C . LYS A 1 470 ? -24.625 -9.719 -25.609 1 94.75 470 LYS A C 1
ATOM 3832 O O . LYS A 1 470 ? -23.5 -9.797 -26.141 1 94.75 470 LYS A O 1
ATOM 3837 N N . LYS A 1 471 ? -25.203 -8.688 -25.25 1 94.5 471 LYS A N 1
ATOM 3838 C CA . LYS A 1 471 ? -24.484 -7.422 -25.406 1 94.5 471 LYS A CA 1
ATOM 3839 C C . LYS A 1 471 ? -23.234 -7.398 -24.531 1 94.5 471 LYS A C 1
ATOM 3841 O O . LYS A 1 471 ? -22.156 -7.012 -25 1 94.5 471 LYS A O 1
ATOM 3846 N N . VAL A 1 472 ? -23.359 -7.766 -23.281 1 95.56 472 VAL A N 1
ATOM 3847 C CA . VAL A 1 472 ? -22.219 -7.703 -22.359 1 95.56 472 VAL A CA 1
ATOM 3848 C C . VAL A 1 472 ? -21.156 -8.719 -22.766 1 95.56 472 VAL A C 1
ATOM 3850 O O . VAL A 1 472 ? -19.969 -8.461 -22.641 1 95.56 472 VAL A O 1
ATOM 3853 N N . ASP A 1 473 ? -21.578 -9.812 -23.312 1 95.62 473 ASP A N 1
ATOM 3854 C CA . ASP A 1 473 ? -20.641 -10.82 -23.766 1 95.62 473 ASP A CA 1
ATOM 3855 C C . ASP A 1 473 ? -19.875 -10.344 -25 1 95.62 473 ASP A C 1
ATOM 3857 O O . ASP A 1 473 ? -18.703 -10.68 -25.188 1 95.62 473 ASP A O 1
ATOM 3861 N N . ARG A 1 474 ? -20.578 -9.656 -25.797 1 94.44 474 ARG A N 1
ATOM 3862 C CA . ARG A 1 474 ? -19.922 -9.078 -26.969 1 94.44 474 ARG A CA 1
ATOM 3863 C C . ARG A 1 474 ? -18.828 -8.109 -26.547 1 94.44 474 ARG A C 1
ATOM 3865 O O . ARG A 1 474 ? -17.75 -8.094 -27.156 1 94.44 474 ARG A O 1
ATOM 3872 N N . GLU A 1 475 ? -19.141 -7.355 -25.594 1 94.56 475 GLU A N 1
ATOM 3873 C CA . GLU A 1 475 ? -18.141 -6.418 -25.094 1 94.56 475 GLU A CA 1
ATOM 3874 C C . GLU A 1 475 ? -16.938 -7.152 -24.484 1 94.56 475 GLU A C 1
ATOM 3876 O O . GLU A 1 475 ? -15.805 -6.695 -24.594 1 94.56 475 GLU A O 1
ATOM 3881 N N . LEU A 1 476 ? -17.188 -8.18 -23.828 1 95.44 476 LEU A N 1
ATOM 3882 C CA . LEU A 1 476 ? -16.109 -8.992 -23.266 1 95.44 476 LEU A CA 1
ATOM 3883 C C . LEU A 1 476 ? -15.227 -9.555 -24.375 1 95.44 476 LEU A C 1
ATOM 3885 O O . LEU A 1 476 ? -14 -9.555 -24.25 1 95.44 476 LEU A O 1
ATOM 3889 N N . ARG A 1 477 ? -15.852 -10.023 -25.391 1 94 477 ARG A N 1
ATOM 3890 C CA . ARG A 1 477 ? -15.094 -10.562 -26.516 1 94 477 ARG A CA 1
ATOM 3891 C C . ARG A 1 477 ? -14.234 -9.477 -27.156 1 94 477 ARG A C 1
ATOM 3893 O O . ARG A 1 477 ? -13.078 -9.727 -27.516 1 94 477 ARG A O 1
ATOM 3900 N N . LYS A 1 478 ? -14.836 -8.344 -27.312 1 93.44 478 LYS A N 1
ATOM 3901 C CA . LYS A 1 478 ? -14.078 -7.211 -27.844 1 93.44 478 LYS A CA 1
ATOM 3902 C C . LYS A 1 478 ? -12.875 -6.895 -26.953 1 93.44 478 LYS A C 1
ATOM 3904 O O . LYS A 1 478 ? -11.781 -6.645 -27.469 1 93.44 478 LYS A O 1
ATOM 3909 N N . TYR A 1 479 ? -13.047 -6.93 -25.75 1 93.88 479 TYR A N 1
ATOM 3910 C CA . TYR A 1 479 ? -12.008 -6.656 -24.766 1 93.88 479 TYR A CA 1
ATOM 3911 C C . TYR A 1 479 ? -10.898 -7.699 -24.828 1 93.88 479 TYR A C 1
ATOM 3913 O O . TYR A 1 479 ? -9.711 -7.359 -24.812 1 93.88 479 TYR A O 1
ATOM 3921 N N . LEU A 1 480 ? -11.188 -8.906 -25 1 92.75 480 LEU A N 1
ATOM 3922 C CA . LEU A 1 480 ? -10.219 -9.992 -24.938 1 92.75 480 LEU A CA 1
ATOM 3923 C C . LEU A 1 480 ? -9.531 -10.195 -26.281 1 92.75 480 LEU A C 1
ATOM 3925 O O . LEU A 1 480 ? -8.336 -10.469 -26.344 1 92.75 480 LEU A O 1
ATOM 3929 N N . LEU A 1 481 ? -10.273 -10 -27.375 1 90.88 481 LEU A N 1
ATOM 3930 C CA . LEU A 1 481 ? -9.789 -10.461 -28.672 1 90.88 481 LEU A CA 1
ATOM 3931 C C . LEU A 1 481 ? -9.367 -9.289 -29.547 1 90.88 481 LEU A C 1
ATOM 3933 O O . LEU A 1 481 ? -8.633 -9.461 -30.531 1 90.88 481 LEU A O 1
ATOM 3937 N N . GLU A 1 482 ? -9.789 -8.133 -29.266 1 90.5 482 GLU A N 1
ATOM 3938 C CA . GLU A 1 482 ? -9.445 -6.965 -30.062 1 90.5 482 GLU A CA 1
ATOM 3939 C C . GLU A 1 482 ? -8.664 -5.941 -29.25 1 90.5 482 GLU A C 1
ATOM 3941 O O . GLU A 1 482 ? -9.227 -4.934 -28.812 1 90.5 482 GLU A O 1
ATOM 3946 N N . PRO A 1 483 ? -7.289 -6.254 -29.344 1 79.38 483 PRO A N 1
ATOM 3947 C CA . PRO A 1 483 ? -6.422 -5.375 -28.547 1 79.38 483 PRO A CA 1
ATOM 3948 C C . PRO A 1 483 ? -6.297 -3.975 -29.156 1 79.38 483 PRO A C 1
ATOM 3950 O O . PRO A 1 483 ? -6.102 -3.832 -30.359 1 79.38 483 PRO A O 1
ATOM 3953 N N . GLY A 1 484 ? -7.148 -2.977 -29.016 1 78.88 484 GLY A N 1
ATOM 3954 C CA . GLY A 1 484 ? -7.051 -1.605 -29.5 1 78.88 484 GLY A CA 1
ATOM 3955 C C . GLY A 1 484 ? -8.391 -0.91 -29.594 1 78.88 484 GLY A C 1
ATOM 3956 O O . GLY A 1 484 ? -8.461 0.316 -29.703 1 78.88 484 GLY A O 1
ATOM 3957 N N . LYS A 1 485 ? -9.25 -1.727 -29.547 1 87.25 485 LYS A N 1
ATOM 3958 C CA . LYS A 1 485 ? -10.586 -1.144 -29.672 1 87.25 485 LYS A CA 1
ATOM 3959 C C . LYS A 1 485 ? -11.133 -0.73 -28.312 1 87.25 485 LYS A C 1
ATOM 3961 O O . LYS A 1 485 ? -10.742 -1.281 -27.281 1 87.25 485 LYS A O 1
ATOM 3966 N N . THR A 1 486 ? -11.992 0.246 -28.438 1 92.25 486 THR A N 1
ATOM 3967 C CA . THR A 1 486 ? -12.656 0.701 -27.219 1 92.25 486 THR A CA 1
ATOM 3968 C C . THR A 1 486 ? -13.695 -0.32 -26.766 1 92.25 486 THR A C 1
ATOM 3970 O O . THR A 1 486 ? -14.383 -0.929 -27.594 1 92.25 486 THR A O 1
ATOM 3973 N N . TYR A 1 487 ? -13.672 -0.598 -25.547 1 92.88 487 TYR A N 1
ATOM 3974 C CA . TYR A 1 487 ? -14.633 -1.52 -24.953 1 92.88 487 TYR A CA 1
ATOM 3975 C C . TYR A 1 487 ? -15.336 -0.881 -23.75 1 92.88 487 TYR A C 1
ATOM 3977 O O . TYR A 1 487 ? -14.914 0.176 -23.266 1 92.88 487 TYR A O 1
ATOM 3985 N N . ASP A 1 488 ? -16.438 -1.454 -23.344 1 94.19 488 ASP A N 1
ATOM 3986 C CA . ASP A 1 488 ? -17.172 -1 -22.172 1 94.19 488 ASP A CA 1
ATOM 3987 C C . ASP A 1 488 ? -16.766 -1.787 -20.938 1 94.19 488 ASP A C 1
ATOM 3989 O O . ASP A 1 488 ? -17.188 -2.936 -20.75 1 94.19 488 ASP A O 1
ATOM 3993 N N . PRO A 1 489 ? -16.016 -1.144 -20.047 1 93 489 PRO A N 1
ATOM 3994 C CA . PRO A 1 489 ? -15.508 -1.863 -18.875 1 93 489 PRO A CA 1
ATOM 3995 C C . PRO A 1 489 ? -16.625 -2.359 -17.969 1 93 489 PRO A C 1
ATOM 3997 O O . PRO A 1 489 ? -16.469 -3.385 -17.297 1 93 489 PRO A O 1
ATOM 4000 N N . LEU A 1 490 ? -17.688 -1.679 -17.922 1 92.69 490 LEU A N 1
ATOM 4001 C CA . LEU A 1 490 ? -18.797 -2.098 -17.062 1 92.69 490 LEU A CA 1
ATOM 4002 C C . LEU A 1 490 ? -19.453 -3.357 -17.625 1 92.69 490 LEU A C 1
ATOM 4004 O O . LEU A 1 490 ? -19.828 -4.25 -16.859 1 92.69 490 LEU A O 1
ATOM 4008 N N . ALA A 1 491 ? -19.641 -3.34 -18.844 1 94.38 491 ALA A N 1
ATOM 4009 C CA . ALA A 1 491 ? -20.203 -4.531 -19.5 1 94.38 491 ALA A CA 1
ATOM 4010 C C . ALA A 1 491 ? -19.297 -5.746 -19.25 1 94.38 491 ALA A C 1
ATOM 4012 O O . ALA A 1 491 ? -19.797 -6.848 -19 1 94.38 491 ALA A O 1
ATOM 4013 N N . VAL A 1 492 ? -18.047 -5.508 -19.406 1 94.69 492 VAL A N 1
ATOM 4014 C CA . VAL A 1 492 ? -17.078 -6.574 -19.172 1 94.69 492 VAL A CA 1
ATOM 4015 C C . VAL A 1 492 ? -17.188 -7.07 -17.734 1 94.69 492 VAL A C 1
ATOM 4017 O O . VAL A 1 492 ? -17.172 -8.281 -17.484 1 94.69 492 VAL A O 1
ATOM 4020 N N . CYS A 1 493 ? -17.281 -6.141 -16.828 1 94.38 493 CYS A N 1
ATOM 4021 C CA . CYS A 1 493 ? -17.422 -6.469 -15.422 1 94.38 493 CYS A CA 1
ATOM 4022 C C . CYS A 1 493 ? -18.625 -7.363 -15.188 1 94.38 493 CYS A C 1
ATOM 4024 O O . CYS A 1 493 ? -18.516 -8.391 -14.516 1 94.38 493 CYS A O 1
ATOM 4026 N N . VAL A 1 494 ? -19.719 -7.039 -15.742 1 94.38 494 VAL A N 1
ATOM 4027 C CA . VAL A 1 494 ? -20.953 -7.777 -15.562 1 94.38 494 VAL A CA 1
ATOM 4028 C C . VAL A 1 494 ? -20.828 -9.164 -16.188 1 94.38 494 VAL A C 1
ATOM 4030 O O . VAL A 1 494 ? -21.266 -10.156 -15.602 1 94.38 494 VAL A O 1
ATOM 4033 N N . SER A 1 495 ? -20.297 -9.219 -17.344 1 95.94 495 SER A N 1
ATOM 4034 C CA . SER A 1 495 ? -20.125 -10.5 -18.016 1 95.94 495 SER A CA 1
ATOM 4035 C C . SER A 1 495 ? -19.266 -11.461 -17.188 1 95.94 495 SER A C 1
ATOM 4037 O O . SER A 1 495 ? -19.578 -12.648 -17.094 1 95.94 495 SER A O 1
ATOM 4039 N N . ILE A 1 496 ? -18.219 -10.93 -16.672 1 95.69 496 ILE A N 1
ATOM 4040 C CA . ILE A 1 496 ? -17.344 -11.734 -15.836 1 95.69 496 ILE A CA 1
ATOM 4041 C C . ILE A 1 496 ? -18.109 -12.25 -14.625 1 95.69 496 ILE A C 1
ATOM 4043 O O . ILE A 1 496 ? -18 -13.43 -14.266 1 95.69 496 ILE A O 1
ATOM 4047 N N . ARG A 1 497 ? -18.844 -11.383 -14.031 1 94.88 497 ARG A N 1
ATOM 4048 C CA . ARG A 1 497 ? -19.641 -11.742 -12.859 1 94.88 497 ARG A CA 1
ATOM 4049 C C . ARG A 1 497 ? -20.594 -12.883 -13.18 1 94.88 497 ARG A C 1
ATOM 4051 O O . ARG A 1 497 ? -20.656 -13.875 -12.453 1 94.88 497 ARG A O 1
ATOM 4058 N N . ILE A 1 498 ? -21.281 -12.758 -14.227 1 95.69 498 ILE A N 1
ATOM 4059 C CA . ILE A 1 498 ? -22.266 -13.75 -14.641 1 95.69 498 ILE A CA 1
ATOM 4060 C C . ILE A 1 498 ? -21.578 -15.078 -14.93 1 95.69 498 ILE A C 1
ATOM 4062 O O . ILE A 1 498 ? -22.047 -16.141 -14.5 1 95.69 498 ILE A O 1
ATOM 4066 N N . LYS A 1 499 ? -20.5 -15.031 -15.586 1 95.69 499 LYS A N 1
ATOM 4067 C CA . LYS A 1 499 ? -19.781 -16.25 -15.961 1 95.69 499 LYS A CA 1
ATOM 4068 C C . LYS A 1 499 ? -19.25 -16.969 -14.727 1 95.69 499 LYS A C 1
ATOM 4070 O O . LYS A 1 499 ? -19.344 -18.203 -14.633 1 95.69 499 LYS A O 1
ATOM 4075 N N . ILE A 1 500 ? -18.719 -16.266 -13.859 1 95.25 500 ILE A N 1
ATOM 4076 C CA . ILE A 1 500 ? -18.172 -16.859 -12.641 1 95.25 500 ILE A CA 1
ATOM 4077 C C . ILE A 1 500 ? -19.281 -17.516 -11.836 1 95.25 500 ILE A C 1
ATOM 4079 O O . ILE A 1 500 ? -19.141 -18.641 -11.359 1 95.25 500 ILE A O 1
ATOM 4083 N N . GLU A 1 501 ? -20.391 -16.766 -11.703 1 95.69 501 GLU A N 1
ATOM 4084 C CA . GLU A 1 501 ? -21.531 -17.328 -10.984 1 95.69 501 GLU A CA 1
ATOM 4085 C C . GLU A 1 501 ? -22.094 -18.547 -11.703 1 95.69 501 GLU A C 1
ATOM 4087 O O . GLU A 1 501 ? -22.5 -19.516 -11.055 1 95.69 501 GLU A O 1
ATOM 4092 N N . GLU A 1 502 ? -22.125 -18.484 -12.977 1 95.25 502 GLU A N 1
ATOM 4093 C CA . GLU A 1 502 ? -22.578 -19.625 -13.773 1 95.25 502 GLU A CA 1
ATOM 4094 C C . GLU A 1 502 ? -21.703 -20.844 -13.539 1 95.25 502 GLU A C 1
ATOM 4096 O O . GLU A 1 502 ? -22.203 -21.953 -13.32 1 95.25 502 GLU A O 1
ATOM 4101 N N . ASN A 1 503 ? -20.406 -20.672 -13.664 1 95.12 503 ASN A N 1
ATOM 4102 C CA . ASN A 1 503 ? -19.453 -21.75 -13.438 1 95.12 503 ASN A CA 1
ATOM 4103 C C . ASN A 1 503 ? -19.625 -22.359 -12.047 1 95.12 503 ASN A C 1
ATOM 4105 O O . ASN A 1 503 ? -19.641 -23.578 -11.891 1 95.12 503 ASN A O 1
ATOM 4109 N N . ALA A 1 504 ? -19.766 -21.5 -11.062 1 93.69 504 ALA A N 1
ATOM 4110 C CA . ALA A 1 504 ? -19.922 -21.969 -9.688 1 93.69 504 ALA A CA 1
ATOM 4111 C C . ALA A 1 504 ? -21.234 -22.734 -9.523 1 93.69 504 ALA A C 1
ATOM 4113 O O . ALA A 1 504 ? -21.281 -23.75 -8.828 1 93.69 504 ALA A O 1
ATOM 4114 N N . TYR A 1 505 ? -22.25 -22.141 -10.141 1 94.94 505 TYR A N 1
ATOM 4115 C CA . TYR A 1 505 ? -23.547 -22.797 -10.109 1 94.94 505 TYR A CA 1
ATOM 4116 C C . TYR A 1 505 ? -23.469 -24.203 -10.711 1 94.94 505 TYR A C 1
ATOM 4118 O O . TYR A 1 505 ? -24.062 -25.141 -10.172 1 94.94 505 TYR A O 1
ATOM 4126 N N . ASN A 1 506 ? -22.719 -24.391 -11.75 1 93.94 506 ASN A N 1
ATOM 4127 C CA . ASN A 1 506 ? -22.609 -25.656 -12.469 1 93.94 506 ASN A CA 1
ATOM 4128 C C . ASN A 1 506 ? -21.797 -26.672 -11.672 1 93.94 506 ASN A C 1
ATOM 4130 O O . ASN A 1 506 ? -21.906 -27.891 -11.914 1 93.94 506 ASN A O 1
ATOM 4134 N N . TYR A 1 507 ? -20.984 -26.234 -10.781 1 92.25 507 TYR A N 1
ATOM 4135 C CA . TYR A 1 507 ? -20.219 -27.125 -9.938 1 92.25 507 TYR A CA 1
ATOM 4136 C C . TYR A 1 507 ? -21.109 -27.781 -8.891 1 92.25 507 TYR A C 1
ATOM 4138 O O . TYR A 1 507 ? -20.75 -28.828 -8.336 1 92.25 507 TYR A O 1
ATOM 4146 N N . ILE A 1 508 ? -22.25 -27.078 -8.625 1 93.19 508 ILE A N 1
ATOM 4147 C CA . ILE A 1 508 ? -23.125 -27.562 -7.574 1 93.19 508 ILE A CA 1
ATOM 4148 C C . ILE A 1 508 ? -24.078 -28.609 -8.148 1 93.19 508 ILE A C 1
ATOM 4150 O O . ILE A 1 508 ? -24.75 -28.359 -9.164 1 93.19 508 ILE A O 1
ATOM 4154 N N . ASP A 1 509 ? -24.172 -29.781 -7.547 1 90 509 ASP A N 1
ATOM 4155 C CA . ASP A 1 509 ? -24.984 -30.891 -8.086 1 90 509 ASP A CA 1
ATOM 4156 C C . ASP A 1 509 ? -26.375 -30.906 -7.473 1 90 509 ASP A C 1
ATOM 4158 O O . ASP A 1 509 ? -27.375 -30.969 -8.188 1 90 509 ASP A O 1
ATOM 4162 N N . ALA A 1 510 ? -26.453 -30.766 -6.129 1 91.88 510 ALA A N 1
ATOM 4163 C CA . ALA A 1 510 ? -27.734 -30.891 -5.43 1 91.88 510 ALA A CA 1
ATOM 4164 C C . ALA A 1 510 ? -28.625 -29.703 -5.719 1 91.88 510 ALA A C 1
ATOM 4166 O O . ALA A 1 510 ? -28.188 -28.547 -5.625 1 91.88 510 ALA A O 1
ATOM 4167 N N . ASP A 1 511 ? -29.875 -29.984 -6.078 1 91.75 511 ASP A N 1
ATOM 4168 C CA . ASP A 1 511 ? -30.844 -28.953 -6.453 1 91.75 511 ASP A CA 1
ATOM 4169 C C . ASP A 1 511 ? -31.125 -28.016 -5.277 1 91.75 511 ASP A C 1
ATOM 4171 O O . ASP A 1 511 ? -31.297 -26.812 -5.461 1 91.75 511 ASP A O 1
ATOM 4175 N N . ALA A 1 512 ? -31.203 -28.562 -4.184 1 91.88 512 ALA A N 1
ATOM 4176 C CA . ALA A 1 512 ? -31.453 -27.75 -3 1 91.88 512 ALA A CA 1
ATOM 4177 C C . ALA A 1 512 ? -30.344 -26.719 -2.799 1 91.88 512 ALA A C 1
ATOM 4179 O O . ALA A 1 512 ? -30.609 -25.562 -2.438 1 91.88 512 ALA A O 1
ATOM 4180 N N . HIS A 1 513 ? -29.141 -27.172 -3.039 1 93.75 513 HIS A N 1
ATOM 4181 C CA . HIS A 1 513 ? -27.984 -26.281 -2.881 1 93.75 513 HIS A CA 1
ATOM 4182 C C . HIS A 1 513 ? -27.938 -25.25 -4 1 93.75 513 HIS A C 1
ATOM 4184 O O . HIS A 1 513 ? -27.484 -24.109 -3.791 1 93.75 513 HIS A O 1
ATOM 4190 N N . LYS A 1 514 ? -28.438 -25.594 -5.133 1 94.5 514 LYS A N 1
ATOM 4191 C CA . LYS A 1 514 ? -28.5 -24.656 -6.258 1 94.5 514 LYS A CA 1
ATOM 4192 C C . LYS A 1 514 ? -29.469 -23.516 -5.977 1 94.5 514 LYS A C 1
ATOM 4194 O O . LYS A 1 514 ? -29.188 -22.359 -6.301 1 94.5 514 LYS A O 1
ATOM 4199 N N . GLN A 1 515 ? -30.594 -23.828 -5.391 1 93.81 515 GLN A N 1
ATOM 4200 C CA . GLN A 1 515 ? -31.578 -22.812 -5.066 1 93.81 515 GLN A CA 1
ATOM 4201 C C . GLN A 1 515 ? -31.047 -21.844 -4.012 1 93.81 515 GLN A C 1
ATOM 4203 O O . GLN A 1 515 ? -31.25 -20.625 -4.117 1 93.81 515 GLN A O 1
ATOM 4208 N N . GLU A 1 516 ? -30.422 -22.375 -3.074 1 94.44 516 GLU A N 1
ATOM 4209 C CA . GLU A 1 516 ? -29.844 -21.516 -2.041 1 94.44 516 GLU A CA 1
ATOM 4210 C C . GLU A 1 516 ? -28.766 -20.609 -2.617 1 94.44 516 GLU A C 1
ATOM 4212 O O . GLU A 1 516 ? -28.609 -19.453 -2.195 1 94.44 516 GLU A O 1
ATOM 4217 N N . PHE A 1 517 ? -28 -21.188 -3.537 1 95.06 517 PHE A N 1
ATOM 4218 C CA . PHE A 1 517 ? -26.969 -20.422 -4.219 1 95.06 517 PHE A CA 1
ATOM 4219 C C . PHE A 1 517 ? -27.562 -19.219 -4.93 1 95.06 517 PHE A C 1
ATOM 4221 O O . PHE A 1 517 ? -27 -18.125 -4.875 1 95.06 517 PHE A O 1
ATOM 4228 N N . LEU A 1 518 ? -28.734 -19.406 -5.492 1 93.69 518 LEU A N 1
ATOM 4229 C CA . LEU A 1 518 ? -29.375 -18.344 -6.285 1 93.69 518 LEU A CA 1
ATOM 4230 C C . LEU A 1 518 ? -29.953 -17.266 -5.379 1 93.69 518 LEU A C 1
ATOM 4232 O O . LEU A 1 518 ? -30.031 -16.109 -5.773 1 93.69 518 LEU A O 1
ATOM 4236 N N . ILE A 1 519 ? -30.25 -17.594 -4.152 1 91.19 519 ILE A N 1
ATOM 4237 C CA . ILE A 1 519 ? -30.891 -16.656 -3.234 1 91.19 519 ILE A CA 1
ATOM 4238 C C . ILE A 1 519 ? -29.812 -15.875 -2.477 1 91.19 519 ILE A C 1
ATOM 4240 O O . ILE A 1 519 ? -30.078 -14.773 -1.978 1 91.19 519 ILE A O 1
ATOM 4244 N N . THR A 1 520 ? -28.656 -16.438 -2.494 1 90.56 520 THR A N 1
ATOM 4245 C CA . THR A 1 520 ? -27.562 -15.758 -1.812 1 90.56 520 THR A CA 1
ATOM 4246 C C . THR A 1 520 ? -27.172 -14.477 -2.557 1 90.56 520 THR A C 1
ATOM 4248 O O . THR A 1 520 ? -27.016 -14.492 -3.779 1 90.56 520 THR A O 1
ATOM 4251 N N . HIS A 1 521 ? -27.062 -13.438 -1.818 1 87.44 521 HIS A N 1
ATOM 4252 C CA . HIS A 1 521 ? -26.75 -12.156 -2.428 1 87.44 521 HIS A CA 1
ATOM 4253 C C . HIS A 1 521 ? -25.25 -11.898 -2.434 1 87.44 521 HIS A C 1
ATOM 4255 O O . HIS A 1 521 ? -24.578 -12.117 -1.424 1 87.44 521 HIS A O 1
ATOM 4261 N N . GLY A 1 522 ? -24.797 -11.469 -3.615 1 89.25 522 GLY A N 1
ATOM 4262 C CA . GLY A 1 522 ? -23.375 -11.164 -3.766 1 89.25 522 GLY A CA 1
ATOM 4263 C C . GLY A 1 522 ? -22.578 -12.305 -4.367 1 89.25 522 GLY A C 1
ATOM 4264 O O . GLY A 1 522 ? -22.766 -13.461 -3.99 1 89.25 522 GLY A O 1
ATOM 4265 N N . THR A 1 523 ? -21.75 -11.961 -5.258 1 90.12 523 THR A N 1
ATOM 4266 C CA . THR A 1 523 ? -20.984 -12.984 -5.961 1 90.12 523 THR A CA 1
ATOM 4267 C C . THR A 1 523 ? -19.969 -13.633 -5.027 1 90.12 523 THR A C 1
ATOM 4269 O O . THR A 1 523 ? -19.797 -14.859 -5.039 1 90.12 523 THR A O 1
ATOM 4272 N N . THR A 1 524 ? -19.281 -12.852 -4.219 1 87.19 524 THR A N 1
ATOM 4273 C CA . THR A 1 524 ? -18.312 -13.398 -3.283 1 87.19 524 THR A CA 1
ATOM 4274 C C . THR A 1 524 ? -18.984 -14.336 -2.287 1 87.19 524 THR A C 1
ATOM 4276 O O . THR A 1 524 ? -18.453 -15.406 -1.972 1 87.19 524 THR A O 1
ATOM 4279 N N . GLU A 1 525 ? -20.078 -13.898 -1.845 1 88.62 525 GLU A N 1
ATOM 4280 C CA . GLU A 1 525 ? -20.812 -14.727 -0.897 1 88.62 525 GLU A CA 1
ATOM 4281 C C . GLU A 1 525 ? -21.312 -16 -1.558 1 88.62 525 GLU A C 1
ATOM 4283 O O . GLU A 1 525 ? -21.359 -17.062 -0.921 1 88.62 525 GLU A O 1
ATOM 4288 N N . LYS A 1 526 ? -21.719 -15.898 -2.768 1 93.06 526 LYS A N 1
ATOM 4289 C CA . LYS A 1 526 ? -22.125 -17.094 -3.518 1 93.06 526 LYS A CA 1
ATOM 4290 C C . LYS A 1 526 ? -20.969 -18.078 -3.637 1 93.06 526 LYS A C 1
ATOM 4292 O O . LYS A 1 526 ? -21.156 -19.281 -3.479 1 93.06 526 LYS A O 1
ATOM 4297 N N . LEU A 1 527 ? -19.828 -17.531 -3.932 1 90.81 527 LEU A N 1
ATOM 4298 C CA . LEU A 1 527 ? -18.641 -18.375 -4.039 1 90.81 527 LEU A CA 1
ATOM 4299 C C . LEU A 1 527 ? -18.312 -19.016 -2.695 1 90.81 527 LEU A C 1
ATOM 4301 O O . LEU A 1 527 ? -17.938 -20.188 -2.641 1 90.81 527 LEU A O 1
ATOM 4305 N N . ASN A 1 528 ? -18.453 -18.219 -1.682 1 88.38 528 ASN A N 1
ATOM 4306 C CA . ASN A 1 528 ? -18.234 -18.766 -0.344 1 88.38 528 ASN A CA 1
ATOM 4307 C C . ASN A 1 528 ? -19.203 -19.891 -0.014 1 88.38 528 ASN A C 1
ATOM 4309 O O . ASN A 1 528 ? -18.828 -20.875 0.607 1 88.38 528 ASN A O 1
ATOM 4313 N N . TYR A 1 529 ? -20.406 -19.656 -0.379 1 91.12 529 TYR A N 1
ATOM 4314 C CA . TYR A 1 529 ? -21.406 -20.688 -0.167 1 91.12 529 TYR A CA 1
ATOM 4315 C C . TYR A 1 529 ? -21.031 -21.984 -0.89 1 91.12 529 TYR A C 1
ATOM 4317 O O . TYR A 1 529 ? -21.094 -23.062 -0.313 1 91.12 529 TYR A O 1
ATOM 4325 N N . ALA A 1 530 ? -20.672 -21.828 -2.127 1 91.56 530 ALA A N 1
ATOM 4326 C CA . ALA A 1 530 ? -20.234 -23 -2.893 1 91.56 530 ALA A CA 1
ATOM 4327 C C . ALA A 1 530 ? -19.047 -23.688 -2.219 1 91.56 530 ALA A C 1
ATOM 4329 O O . ALA A 1 530 ? -19.016 -24.922 -2.135 1 91.56 530 ALA A O 1
ATOM 4330 N N . HIS A 1 531 ? -18.172 -22.906 -1.771 1 88.25 531 HIS A N 1
ATOM 4331 C CA . HIS A 1 531 ? -17.016 -23.438 -1.066 1 88.25 531 HIS A CA 1
ATOM 4332 C C . HIS A 1 531 ? -17.438 -24.188 0.187 1 88.25 531 HIS A C 1
ATOM 4334 O O . HIS A 1 531 ? -16.891 -25.266 0.481 1 88.25 531 HIS A O 1
ATOM 4340 N N . ASP A 1 532 ? -18.359 -23.672 0.88 1 88.56 532 ASP A N 1
ATOM 4341 C CA . ASP A 1 532 ? -18.844 -24.281 2.121 1 88.56 532 ASP A CA 1
ATOM 4342 C C . ASP A 1 532 ? -19.547 -25.609 1.848 1 88.56 532 ASP A C 1
ATOM 4344 O O . ASP A 1 532 ? -19.641 -26.469 2.727 1 88.56 532 ASP A O 1
ATOM 4348 N N . GLN A 1 533 ? -20.047 -25.734 0.666 1 90 533 GLN A N 1
ATOM 4349 C CA . GLN A 1 533 ? -20.719 -26.969 0.273 1 90 533 GLN A CA 1
ATOM 4350 C C . GLN A 1 533 ? -19.719 -28.016 -0.21 1 90 533 GLN A C 1
ATOM 4352 O O . GLN A 1 533 ? -20.094 -29.078 -0.703 1 90 533 GLN A O 1
ATOM 4357 N N . GLY A 1 534 ? -18.406 -27.703 -0.153 1 86 534 GLY A N 1
ATOM 4358 C CA . GLY A 1 534 ? -17.359 -28.672 -0.456 1 86 534 GLY A CA 1
ATOM 4359 C C . GLY A 1 534 ? -16.828 -28.562 -1.874 1 86 534 GLY A C 1
ATOM 4360 O O . GLY A 1 534 ? -16.031 -29.375 -2.309 1 86 534 GLY A O 1
ATOM 4361 N N . ILE A 1 535 ? -17.344 -27.641 -2.584 1 89.06 535 ILE A N 1
ATOM 4362 C CA . ILE A 1 535 ? -16.875 -27.453 -3.953 1 89.06 535 ILE A CA 1
ATOM 4363 C C . ILE A 1 535 ? -15.539 -26.719 -3.945 1 89.06 535 ILE A C 1
ATOM 4365 O O . ILE A 1 535 ? -15.336 -25.781 -3.168 1 89.06 535 ILE A O 1
ATOM 4369 N N . VAL A 1 536 ? -14.664 -27.203 -4.793 1 85.06 536 VAL A N 1
ATOM 4370 C CA . VAL A 1 536 ? -13.367 -26.547 -4.922 1 85.06 536 VAL A CA 1
ATOM 4371 C C . VAL A 1 536 ? -13.469 -25.391 -5.922 1 85.06 536 VAL A C 1
ATOM 4373 O O . VAL A 1 536 ? -13.344 -25.609 -7.133 1 85.06 536 VAL A O 1
ATOM 4376 N N . VAL A 1 537 ? -13.625 -24.234 -5.391 1 87.62 537 VAL A N 1
ATOM 4377 C CA . VAL A 1 537 ? -13.711 -23.047 -6.23 1 87.62 537 VAL A CA 1
ATOM 4378 C C . VAL A 1 537 ? -12.305 -22.547 -6.562 1 87.62 537 VAL A C 1
ATOM 4380 O O . VAL A 1 537 ? -11.484 -22.344 -5.668 1 87.62 537 VAL A O 1
ATOM 4383 N N . PRO A 1 538 ? -12.039 -22.359 -7.832 1 86.12 538 PRO A N 1
ATOM 4384 C CA . PRO A 1 538 ? -10.727 -21.828 -8.211 1 86.12 538 PRO A CA 1
ATOM 4385 C C . PRO A 1 538 ? -10.438 -20.469 -7.57 1 86.12 538 PRO A C 1
ATOM 4387 O O . PRO A 1 538 ? -11.336 -19.625 -7.465 1 86.12 538 PRO A O 1
ATOM 4390 N N . GLU A 1 539 ? -9.227 -20.266 -7.16 1 85.69 539 GLU A N 1
ATOM 4391 C CA . GLU A 1 539 ? -8.812 -19.016 -6.523 1 85.69 539 GLU A CA 1
ATOM 4392 C C . GLU A 1 539 ? -8.992 -17.828 -7.465 1 85.69 539 GLU A C 1
ATOM 4394 O O . GLU A 1 539 ? -9.25 -16.719 -7.016 1 85.69 539 GLU A O 1
ATOM 4399 N N . THR A 1 540 ? -8.891 -18.109 -8.727 1 87.25 540 THR A N 1
ATOM 4400 C CA . THR A 1 540 ? -9.008 -17.062 -9.742 1 87.25 540 THR A CA 1
ATOM 4401 C C . THR A 1 540 ? -10.367 -16.359 -9.641 1 87.25 540 THR A C 1
ATOM 4403 O O . THR A 1 540 ? -10.477 -15.164 -9.906 1 87.25 540 THR A O 1
ATOM 4406 N N . TYR A 1 541 ? -11.375 -17.109 -9.203 1 90.19 541 TYR A N 1
ATOM 4407 C CA . TYR A 1 541 ? -12.703 -16.547 -9.086 1 90.19 541 TYR A CA 1
ATOM 4408 C C . TYR A 1 541 ? -12.75 -15.5 -7.98 1 90.19 541 TYR A C 1
ATOM 4410 O O . TYR A 1 541 ? -13.422 -14.469 -8.117 1 90.19 541 TYR A O 1
ATOM 4418 N N . TYR A 1 542 ? -12.039 -15.758 -6.934 1 85.94 542 TYR A N 1
ATOM 4419 C CA . TYR A 1 542 ? -11.984 -14.805 -5.832 1 85.94 542 TYR A CA 1
ATOM 4420 C C . TYR A 1 542 ? -11.125 -13.594 -6.203 1 85.94 542 TYR A C 1
ATOM 4422 O O . TYR A 1 542 ? -11.477 -12.453 -5.895 1 85.94 542 TYR A O 1
ATOM 4430 N N . LEU A 1 543 ? -10.039 -13.867 -6.879 1 84.81 543 LEU A N 1
ATOM 4431 C CA . LEU A 1 543 ? -9.109 -12.797 -7.23 1 84.81 543 LEU A CA 1
ATOM 4432 C C . LEU A 1 543 ? -9.766 -11.805 -8.18 1 84.81 543 LEU A C 1
ATOM 4434 O O . LEU A 1 543 ? -9.516 -10.594 -8.086 1 84.81 543 LEU A O 1
ATOM 4438 N N . LEU A 1 544 ? -10.578 -12.312 -9.023 1 88.5 544 LEU A N 1
ATOM 4439 C CA . LEU A 1 544 ? -11.242 -11.445 -9.992 1 88.5 544 LEU A CA 1
ATOM 4440 C C . LEU A 1 544 ? -12.32 -10.609 -9.312 1 88.5 544 LEU A C 1
ATOM 4442 O O . LEU A 1 544 ? -12.961 -9.773 -9.953 1 88.5 544 LEU A O 1
ATOM 4446 N N . GLY A 1 545 ? -12.477 -10.773 -8.008 1 86.88 545 GLY A N 1
ATOM 4447 C CA . GLY A 1 545 ? -13.367 -9.93 -7.23 1 86.88 545 GLY A CA 1
ATOM 4448 C C . GLY A 1 545 ? -13 -8.461 -7.293 1 86.88 545 GLY A C 1
ATOM 4449 O O . GLY A 1 545 ? -13.859 -7.59 -7.125 1 86.88 545 GLY A O 1
ATOM 4450 N N . ILE A 1 546 ? -11.797 -8.219 -7.621 1 83.06 546 ILE A N 1
ATOM 4451 C CA . ILE A 1 546 ? -11.336 -6.844 -7.754 1 83.06 546 ILE A CA 1
ATOM 4452 C C . ILE A 1 546 ? -12.07 -6.16 -8.898 1 83.06 546 ILE A C 1
ATOM 4454 O O . ILE A 1 546 ? -12.18 -4.93 -8.938 1 83.06 546 ILE A O 1
ATOM 4458 N N . ILE A 1 547 ? -12.555 -6.996 -9.828 1 87.81 547 ILE A N 1
ATOM 4459 C CA . ILE A 1 547 ? -13.266 -6.469 -10.984 1 87.81 547 ILE A CA 1
ATOM 4460 C C . ILE A 1 547 ? -14.773 -6.559 -10.742 1 87.81 547 ILE A C 1
ATOM 4462 O O . ILE A 1 547 ? -15.461 -5.535 -10.664 1 87.81 547 ILE A O 1
ATOM 4466 N N . TYR A 1 548 ? -15.234 -7.715 -10.391 1 89.38 548 TYR A N 1
ATOM 4467 C CA . TYR A 1 548 ? -16.688 -7.906 -10.43 1 89.38 548 TYR A CA 1
ATOM 4468 C C . TYR A 1 548 ? -17.344 -7.352 -9.172 1 89.38 548 TYR A C 1
ATOM 4470 O O . TYR A 1 548 ? -18.562 -7.191 -9.125 1 89.38 548 TYR A O 1
ATOM 4478 N N . ASN A 1 549 ? -16.594 -7.02 -8.156 1 82.88 549 ASN A N 1
ATOM 4479 C CA . ASN A 1 549 ? -17.172 -6.422 -6.957 1 82.88 549 ASN A CA 1
ATOM 4480 C C . ASN A 1 549 ? -17.141 -4.898 -7.012 1 82.88 549 ASN A C 1
ATOM 4482 O O . ASN A 1 549 ? -17.469 -4.227 -6.035 1 82.88 549 ASN A O 1
ATOM 4486 N N . HIS A 1 550 ? -16.734 -4.406 -8.086 1 80.12 550 HIS A N 1
ATOM 4487 C CA . HIS A 1 550 ? -16.688 -2.955 -8.234 1 80.12 550 HIS A CA 1
ATOM 4488 C C . HIS A 1 550 ? -18.062 -2.344 -8.008 1 80.12 550 HIS A C 1
ATOM 4490 O O . HIS A 1 550 ? -19.062 -2.855 -8.516 1 80.12 550 HIS A O 1
ATOM 4496 N N . PRO A 1 551 ? -18.016 -1.282 -7.121 1 71.06 551 PRO A N 1
ATOM 4497 C CA . PRO A 1 551 ? -19.312 -0.653 -6.891 1 71.06 551 PRO A CA 1
ATOM 4498 C C . PRO A 1 551 ? -19.906 -0.038 -8.156 1 71.06 551 PRO A C 1
ATOM 4500 O O . PRO A 1 551 ? -19.203 0.63 -8.914 1 71.06 551 PRO A O 1
ATOM 4503 N N . LEU A 1 552 ? -21.141 -0.349 -8.406 1 67.12 552 LEU A N 1
ATOM 4504 C CA . LEU A 1 552 ? -21.797 0.099 -9.625 1 67.12 552 LEU A CA 1
ATOM 4505 C C . LEU A 1 552 ? -22.484 1.441 -9.406 1 67.12 552 LEU A C 1
ATOM 4507 O O . LEU A 1 552 ? -23.281 1.88 -10.242 1 67.12 552 LEU A O 1
ATOM 4511 N N . HIS A 1 553 ? -22.125 2.09 -8.141 1 59.47 553 HIS A N 1
ATOM 4512 C CA . HIS A 1 553 ? -22.781 3.381 -7.945 1 59.47 553 HIS A CA 1
ATOM 4513 C C . HIS A 1 553 ? -22.047 4.488 -8.695 1 59.47 553 HIS A C 1
ATOM 4515 O O . HIS A 1 553 ? -20.812 4.539 -8.688 1 59.47 553 HIS A O 1
ATOM 4521 N N . ILE A 1 554 ? -22.609 5 -9.711 1 50.94 554 ILE A N 1
ATOM 4522 C CA . ILE A 1 554 ? -22.078 5.969 -10.664 1 50.94 554 ILE A CA 1
ATOM 4523 C C . ILE A 1 554 ? -21.891 7.316 -9.977 1 50.94 554 ILE A C 1
ATOM 4525 O O . ILE A 1 554 ? -22.844 8.055 -9.758 1 50.94 554 ILE A O 1
ATOM 4529 N N . ALA A 1 555 ? -21.219 7.363 -8.805 1 47.88 555 ALA A N 1
ATOM 4530 C CA . ALA A 1 555 ? -20.984 8.781 -8.562 1 47.88 555 ALA A CA 1
ATOM 4531 C C . ALA A 1 555 ? -19.953 9.336 -9.547 1 47.88 555 ALA A C 1
ATOM 4533 O O . ALA A 1 555 ? -18.781 8.945 -9.508 1 47.88 555 ALA A O 1
ATOM 4534 N N . GLY A 1 556 ? -20.422 10.078 -10.578 1 53 556 GLY A N 1
ATOM 4535 C CA . GLY A 1 556 ? -19.719 10.758 -11.656 1 53 556 GLY A CA 1
ATOM 4536 C C . GLY A 1 556 ? -19.031 9.805 -12.617 1 53 556 GLY A C 1
ATOM 4537 O O . GLY A 1 556 ? -18.109 9.086 -12.234 1 53 556 GLY A O 1
ATOM 4538 N N . ASP A 1 557 ? -19.609 9.289 -13.805 1 50.12 557 ASP A N 1
ATOM 4539 C CA . ASP A 1 557 ? -19.391 8.289 -14.852 1 50.12 557 ASP A CA 1
ATOM 4540 C C . ASP A 1 557 ? -17.906 8.164 -15.188 1 50.12 557 ASP A C 1
ATOM 4542 O O . ASP A 1 557 ? -17.391 7.059 -15.375 1 50.12 557 ASP A O 1
ATOM 4546 N N . ASN A 1 558 ? -17.219 9.242 -15.25 1 55.97 558 ASN A N 1
ATOM 4547 C CA . ASN A 1 558 ? -15.875 9.273 -15.805 1 55.97 558 ASN A CA 1
ATOM 4548 C C . ASN A 1 558 ? -14.867 8.617 -14.867 1 55.97 558 ASN A C 1
ATOM 4550 O O . ASN A 1 558 ? -13.969 7.902 -15.312 1 55.97 558 ASN A O 1
ATOM 4554 N N . ASP A 1 559 ? -15.219 8.445 -13.656 1 70.31 559 ASP A N 1
ATOM 4555 C CA . ASP A 1 559 ? -14.234 7.945 -12.703 1 70.31 559 ASP A CA 1
ATOM 4556 C C . ASP A 1 559 ? -14.305 6.422 -12.594 1 70.31 559 ASP A C 1
ATOM 4558 O O . ASP A 1 559 ? -13.273 5.75 -12.555 1 70.31 559 ASP A O 1
ATOM 4562 N N . MET A 1 560 ? -15.391 5.926 -13.016 1 78.69 560 MET A N 1
ATOM 4563 C CA . MET A 1 560 ? -15.555 4.48 -12.883 1 78.69 560 MET A CA 1
ATOM 4564 C C . MET A 1 560 ? -14.875 3.748 -14.031 1 78.69 560 MET A C 1
ATOM 4566 O O . MET A 1 560 ? -14.266 2.693 -13.836 1 78.69 560 MET A O 1
ATOM 4570 N N . SER A 1 561 ? -15.047 4.352 -15.211 1 85 561 SER A N 1
ATOM 4571 C CA . SER A 1 561 ? -14.43 3.75 -16.391 1 85 561 SER A CA 1
ATOM 4572 C C . SER A 1 561 ? -12.922 3.627 -16.219 1 85 561 SER A C 1
ATOM 4574 O O . SER A 1 561 ? -12.344 2.586 -16.547 1 85 561 SER A O 1
ATOM 4576 N N . LYS A 1 562 ? -12.367 4.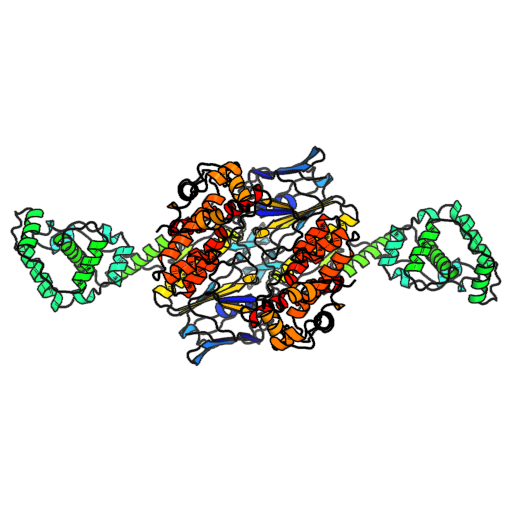645 -15.703 1 82.62 562 LYS A N 1
ATOM 4577 C CA . LYS A 1 562 ? -10.914 4.66 -15.547 1 82.62 562 LYS A CA 1
ATOM 4578 C C . LYS A 1 562 ? -10.469 3.678 -14.469 1 82.62 562 LYS A C 1
ATOM 4580 O O . LYS A 1 562 ? -9.461 2.992 -14.625 1 82.62 562 LYS A O 1
ATOM 4585 N N . GLN A 1 563 ? -11.242 3.564 -13.461 1 81.62 563 GLN A N 1
ATOM 4586 C CA . GLN A 1 563 ? -10.914 2.672 -12.352 1 81.62 563 GLN A CA 1
ATOM 4587 C C . GLN A 1 563 ? -10.922 1.214 -12.805 1 81.62 563 GLN A C 1
ATOM 4589 O O . GLN A 1 563 ? -10.008 0.456 -12.477 1 81.62 563 GLN A O 1
ATOM 4594 N N . LEU A 1 564 ? -11.891 0.875 -13.531 1 87 564 LEU A N 1
ATOM 4595 C CA . LEU A 1 564 ? -12.023 -0.502 -13.992 1 87 564 LEU A CA 1
ATOM 4596 C C . LEU A 1 564 ? -11 -0.811 -15.078 1 87 564 LEU A C 1
ATOM 4598 O O . LEU A 1 564 ? -10.406 -1.892 -15.094 1 87 564 LEU A O 1
ATOM 4602 N N . SER A 1 565 ? -10.844 0.136 -15.914 1 88.06 565 SER A N 1
ATOM 4603 C CA . SER A 1 565 ? -9.93 -0.078 -17.031 1 88.06 565 SER A CA 1
ATOM 4604 C C . SER A 1 565 ? -8.5 -0.246 -16.547 1 88.06 565 SER A C 1
ATOM 4606 O O . SER A 1 565 ? -7.719 -0.992 -17.156 1 88.06 565 SER A O 1
ATOM 4608 N N . MET A 1 566 ? -8.188 0.435 -15.531 1 84.94 566 MET A N 1
ATOM 4609 C CA . MET A 1 566 ? -6.848 0.337 -14.953 1 84.94 566 MET A CA 1
ATOM 4610 C C . MET A 1 566 ? -6.535 -1.098 -14.547 1 84.94 566 MET A C 1
ATOM 4612 O O . MET A 1 566 ? -5.402 -1.557 -14.695 1 84.94 566 MET A O 1
ATOM 4616 N N . LYS A 1 567 ? -7.488 -1.771 -14.109 1 86.25 567 LYS A N 1
ATOM 4617 C CA . LYS A 1 567 ? -7.316 -3.16 -13.688 1 86.25 567 LYS A CA 1
ATOM 4618 C C . LYS A 1 567 ? -7.438 -4.113 -14.875 1 86.25 567 LYS A C 1
ATOM 4620 O O . LYS A 1 567 ? -6.645 -5.043 -15.008 1 86.25 567 LYS A O 1
ATOM 4625 N N . LEU A 1 568 ? -8.359 -3.811 -15.75 1 89.5 568 LEU A N 1
ATOM 4626 C CA . LEU A 1 568 ? -8.688 -4.707 -16.859 1 89.5 568 LEU A CA 1
ATOM 4627 C C . LEU A 1 568 ? -7.559 -4.734 -17.875 1 89.5 568 LEU A C 1
ATOM 4629 O O . LEU A 1 568 ? -7.402 -5.715 -18.609 1 89.5 568 LEU A O 1
ATOM 4633 N N . GLU A 1 569 ? -6.824 -3.75 -17.938 1 87.38 569 GLU A N 1
ATOM 4634 C CA . GLU A 1 569 ? -5.789 -3.678 -18.969 1 87.38 569 GLU A CA 1
ATOM 4635 C C . GLU A 1 569 ? -4.508 -4.363 -18.5 1 87.38 569 GLU A C 1
ATOM 4637 O O . GLU A 1 569 ? -3.523 -4.414 -19.25 1 87.38 569 GLU A O 1
ATOM 4642 N N . ASN A 1 570 ? -4.473 -4.898 -17.344 1 84.31 570 ASN A N 1
ATOM 4643 C CA . ASN A 1 570 ? -3.377 -5.75 -16.891 1 84.31 570 ASN A CA 1
ATOM 4644 C C . ASN A 1 570 ? -3.406 -7.113 -17.578 1 84.31 570 ASN A C 1
ATOM 4646 O O . ASN A 1 570 ? -4.441 -7.781 -17.594 1 84.31 570 ASN A O 1
ATOM 4650 N N . GLU A 1 571 ? -2.309 -7.543 -18.016 1 83.62 571 GLU A N 1
ATOM 4651 C CA . GLU A 1 571 ? -2.26 -8.75 -18.844 1 83.62 571 GLU A CA 1
ATOM 4652 C C . GLU A 1 571 ? -2.523 -10 -18 1 83.62 571 GLU A C 1
ATOM 4654 O O . GLU A 1 571 ? -3.1 -10.969 -18.5 1 83.62 571 GLU A O 1
ATOM 4659 N N . THR A 1 572 ? -2.045 -10.016 -16.859 1 84.19 572 THR A N 1
ATOM 4660 C CA . THR A 1 572 ? -2.301 -11.172 -16 1 84.19 572 THR A CA 1
ATOM 4661 C C . THR A 1 572 ? -3.793 -11.305 -15.711 1 84.19 572 THR A C 1
ATOM 4663 O O . THR A 1 572 ? -4.34 -12.406 -15.75 1 84.19 572 THR A O 1
ATOM 4666 N N . ILE A 1 573 ? -4.402 -10.18 -15.438 1 87.25 573 ILE A N 1
ATOM 4667 C CA . ILE A 1 573 ? -5.836 -10.188 -15.18 1 87.25 573 ILE A CA 1
ATOM 4668 C C . ILE A 1 573 ? -6.586 -10.633 -16.438 1 87.25 573 ILE A C 1
ATOM 4670 O O . ILE A 1 573 ? -7.523 -11.43 -16.359 1 87.25 573 ILE A O 1
ATOM 4674 N N . LYS A 1 574 ? -6.137 -10.164 -17.562 1 89.56 574 LYS A N 1
ATOM 4675 C CA . LYS A 1 574 ? -6.734 -10.57 -18.828 1 89.56 574 LYS A CA 1
ATOM 4676 C C . LYS A 1 574 ? -6.617 -12.078 -19.031 1 89.56 574 LYS A C 1
ATOM 4678 O O . LYS A 1 574 ? -7.562 -12.727 -19.484 1 89.56 574 LYS A O 1
ATOM 4683 N N . SER A 1 575 ? -5.488 -12.609 -18.672 1 87.25 575 SER A N 1
ATOM 4684 C CA . SER A 1 575 ? -5.27 -14.047 -18.781 1 87.25 575 SER A CA 1
ATOM 4685 C C . SER A 1 575 ? -6.188 -14.82 -17.828 1 87.25 575 SER A C 1
ATOM 4687 O O . SER A 1 575 ? -6.734 -15.859 -18.203 1 87.25 575 SER A O 1
ATOM 4689 N N . MET A 1 576 ? -6.348 -14.344 -16.656 1 88.94 576 MET A N 1
ATOM 4690 C CA . MET A 1 576 ? -7.25 -14.977 -15.703 1 88.94 576 MET A CA 1
ATOM 4691 C C . MET A 1 576 ? -8.672 -15.023 -16.25 1 88.94 576 MET A C 1
ATOM 4693 O O . MET A 1 576 ? -9.367 -16.031 -16.094 1 88.94 576 MET A O 1
ATOM 4697 N N . ILE A 1 577 ? -9.039 -13.906 -16.859 1 93.19 577 ILE A N 1
ATOM 4698 C CA . ILE A 1 577 ? -10.398 -13.797 -17.391 1 93.19 577 ILE A CA 1
ATOM 4699 C C . ILE A 1 577 ? -10.586 -14.773 -18.547 1 93.19 577 ILE A C 1
ATOM 4701 O O . ILE A 1 577 ? -11.625 -15.43 -18.656 1 93.19 577 ILE A O 1
ATOM 4705 N N . ARG A 1 578 ? -9.602 -14.938 -19.344 1 90.81 578 ARG A N 1
ATOM 4706 C CA . ARG A 1 578 ? -9.664 -15.852 -20.469 1 90.81 578 ARG A CA 1
ATOM 4707 C C . ARG A 1 578 ? -9.883 -17.297 -20 1 90.81 578 ARG A C 1
ATOM 4709 O O . ARG A 1 578 ? -10.578 -18.062 -20.672 1 90.81 578 ARG A O 1
ATOM 4716 N N . HIS A 1 579 ? -9.367 -17.609 -18.891 1 89.19 579 HIS A N 1
ATOM 4717 C CA . HIS A 1 579 ? -9.414 -18.969 -18.391 1 89.19 579 HIS A CA 1
ATOM 4718 C C . HIS A 1 579 ? -10.797 -19.312 -17.828 1 89.19 579 HIS A C 1
ATOM 4720 O O . HIS A 1 579 ? -11.094 -20.469 -17.562 1 89.19 579 HIS A O 1
ATOM 4726 N N . LEU A 1 580 ? -11.633 -18.297 -17.703 1 91 580 LEU A N 1
ATOM 4727 C CA . LEU A 1 580 ? -12.977 -18.547 -17.203 1 91 580 LEU A CA 1
ATOM 4728 C C . LEU A 1 580 ? -13.773 -19.406 -18.172 1 91 580 LEU A C 1
ATOM 4730 O O . LEU A 1 580 ? -14.734 -20.078 -17.781 1 91 580 LEU A O 1
ATOM 4734 N N . TRP A 1 581 ? -13.422 -19.422 -19.453 1 85.69 581 TRP A N 1
ATOM 4735 C CA . TRP A 1 581 ? -14.164 -20.141 -20.484 1 85.69 581 TRP A CA 1
ATOM 4736 C C . TRP A 1 581 ? -13.438 -21.422 -20.891 1 85.69 581 TRP A C 1
ATOM 4738 O O . TRP A 1 581 ? -13.875 -22.141 -21.797 1 85.69 581 TRP A O 1
ATOM 4748 N N . GLU A 1 582 ? -12.352 -21.766 -20.328 1 76.69 582 GLU A N 1
ATOM 4749 C CA . GLU A 1 582 ? -11.625 -23 -20.609 1 76.69 582 GLU A CA 1
ATOM 4750 C C . GLU A 1 582 ? -12.031 -24.109 -19.656 1 76.69 582 GLU A C 1
ATOM 4752 O O . GLU A 1 582 ? -12.438 -23.844 -18.516 1 76.69 582 GLU A O 1
ATOM 4757 N N . MET B 1 1 ? 1.438 -32.062 8.492 1 89 1 MET B N 1
ATOM 4758 C CA . MET B 1 1 ? 2.52 -31.328 9.141 1 89 1 MET B CA 1
ATOM 4759 C C . MET B 1 1 ? 2.203 -29.844 9.203 1 89 1 MET B C 1
ATOM 4761 O O . MET B 1 1 ? 1.877 -29.234 8.188 1 89 1 MET B O 1
ATOM 4765 N N . VAL B 1 2 ? 2.117 -29.281 10.375 1 93.94 2 VAL B N 1
ATOM 4766 C CA . VAL B 1 2 ? 1.824 -27.875 10.633 1 93.94 2 VAL B CA 1
ATOM 4767 C C . VAL B 1 2 ? 2.906 -27.281 11.531 1 93.94 2 VAL B C 1
ATOM 4769 O O . VAL B 1 2 ? 3.455 -27.969 12.398 1 93.94 2 VAL B O 1
ATOM 4772 N N . ILE B 1 3 ? 3.348 -26.094 11.234 1 95.94 3 ILE B N 1
ATOM 4773 C CA . ILE B 1 3 ? 4.25 -25.406 12.141 1 95.94 3 ILE B CA 1
ATOM 4774 C C . ILE B 1 3 ? 3.443 -24.734 13.258 1 95.94 3 ILE B C 1
ATOM 4776 O O . ILE B 1 3 ? 2.699 -23.781 13.008 1 95.94 3 ILE B O 1
ATOM 4780 N N . THR B 1 4 ? 3.652 -25.109 14.406 1 95.25 4 THR B N 1
ATOM 4781 C CA . THR B 1 4 ? 2.791 -24.672 15.5 1 95.25 4 THR B CA 1
ATOM 4782 C C . THR B 1 4 ? 3.402 -23.5 16.234 1 95.25 4 THR B C 1
ATOM 4784 O O . THR B 1 4 ? 2.684 -22.688 16.828 1 95.25 4 THR B O 1
ATOM 4787 N N . GLU B 1 5 ? 4.707 -23.531 16.281 1 95.25 5 GLU B N 1
ATOM 4788 C CA . GLU B 1 5 ? 5.391 -22.438 16.953 1 95.25 5 GLU B CA 1
ATOM 4789 C C . GLU B 1 5 ? 6.648 -22.016 16.203 1 95.25 5 GLU B C 1
ATOM 4791 O O . GLU B 1 5 ? 7.324 -22.844 15.602 1 95.25 5 GLU B O 1
ATOM 4796 N N . LEU B 1 6 ? 6.887 -20.766 16.219 1 96 6 LEU B N 1
ATOM 4797 C CA . LEU B 1 6 ? 8.094 -20.172 15.672 1 96 6 LEU B CA 1
ATOM 4798 C C . LEU B 1 6 ? 8.773 -19.266 16.703 1 96 6 LEU B C 1
ATOM 4800 O O . LEU B 1 6 ? 8.117 -18.422 17.312 1 96 6 LEU B O 1
ATOM 4804 N N . HIS B 1 7 ? 10.047 -19.562 16.969 1 96.62 7 HIS B N 1
ATOM 4805 C CA . HIS B 1 7 ? 10.805 -18.781 17.953 1 96.62 7 HIS B CA 1
ATOM 4806 C C . HIS B 1 7 ? 12.094 -18.25 17.344 1 96.62 7 HIS B C 1
ATOM 4808 O O . HIS B 1 7 ? 12.812 -18.969 16.656 1 96.62 7 HIS B O 1
ATOM 4814 N N . ILE B 1 8 ? 12.344 -16.984 17.516 1 96.5 8 ILE B N 1
ATOM 4815 C CA . ILE B 1 8 ? 13.555 -16.328 17.031 1 96.5 8 ILE B CA 1
ATOM 4816 C C . ILE B 1 8 ? 14.242 -15.586 18.172 1 96.5 8 ILE B C 1
ATOM 4818 O O . ILE B 1 8 ? 13.586 -14.883 18.938 1 96.5 8 ILE B O 1
ATOM 4822 N N . GLU B 1 9 ? 15.57 -15.781 18.266 1 96.38 9 GLU B N 1
ATOM 4823 C CA . GLU B 1 9 ? 16.344 -15.062 19.266 1 96.38 9 GLU B CA 1
ATOM 4824 C C . GLU B 1 9 ? 17.531 -14.336 18.625 1 96.38 9 GLU B C 1
ATOM 4826 O O . GLU B 1 9 ? 18.266 -14.922 17.828 1 96.38 9 GLU B O 1
ATOM 4831 N N . ASN B 1 10 ? 17.703 -13.078 18.906 1 95.06 10 ASN B N 1
ATOM 4832 C CA . ASN B 1 10 ? 18.891 -12.281 18.656 1 95.06 10 ASN B CA 1
ATOM 4833 C C . ASN B 1 10 ? 19.188 -12.148 17.156 1 95.06 10 ASN B C 1
ATOM 4835 O O . ASN B 1 10 ? 20.297 -12.406 16.719 1 95.06 10 ASN B O 1
ATOM 4839 N N . ILE B 1 11 ? 18.297 -11.773 16.422 1 94 11 ILE B N 1
ATOM 4840 C CA . ILE B 1 11 ? 18.484 -11.508 14.992 1 94 11 ILE B CA 1
ATOM 4841 C C . ILE B 1 11 ? 17.969 -10.109 14.656 1 94 11 ILE B C 1
ATOM 4843 O O . ILE B 1 11 ? 16.766 -9.836 14.781 1 94 11 ILE B O 1
ATOM 4847 N N . LYS B 1 12 ? 18.844 -9.273 14.32 1 89.5 12 LYS B N 1
ATOM 4848 C CA . LYS B 1 12 ? 18.562 -7.887 13.945 1 89.5 12 LYS B CA 1
ATOM 4849 C C . LYS B 1 12 ? 17.734 -7.184 15.016 1 89.5 12 LYS B C 1
ATOM 4851 O O . LYS B 1 12 ? 18.156 -7.102 16.172 1 89.5 12 LYS B O 1
ATOM 4856 N N . GLY B 1 13 ? 16.469 -6.965 14.75 1 84.5 13 GLY B N 1
ATOM 4857 C CA . GLY B 1 13 ? 15.648 -6.211 15.688 1 84.5 13 GLY B CA 1
ATOM 4858 C C . GLY B 1 13 ? 14.867 -7.098 16.641 1 84.5 13 GLY B C 1
ATOM 4859 O O . GLY B 1 13 ? 14.195 -6.602 17.547 1 84.5 13 GLY B O 1
ATOM 4860 N N . LEU B 1 14 ? 15.047 -8.383 16.531 1 89.25 14 LEU B N 1
ATOM 4861 C CA . LEU B 1 14 ? 14.312 -9.312 17.391 1 89.25 14 LEU B CA 1
ATOM 4862 C C . LEU B 1 14 ? 15.227 -9.914 18.453 1 89.25 14 LEU B C 1
ATOM 4864 O O . LEU B 1 14 ? 16.078 -10.742 18.141 1 89.25 14 LEU B O 1
ATOM 4868 N N . GLN B 1 15 ? 15.047 -9.5 19.641 1 90.88 15 GLN B N 1
ATOM 4869 C CA . GLN B 1 15 ? 15.789 -10.109 20.75 1 90.88 15 GLN B CA 1
ATOM 4870 C C . GLN B 1 15 ? 15.195 -11.461 21.125 1 90.88 15 GLN B C 1
ATOM 4872 O O . GLN B 1 15 ? 15.922 -12.438 21.312 1 90.88 15 GLN B O 1
ATOM 4877 N N . ASN B 1 16 ? 14 -11.461 21.359 1 92.62 16 ASN B N 1
ATOM 4878 C CA . ASN B 1 16 ? 13.211 -12.648 21.688 1 92.62 16 ASN B CA 1
ATOM 4879 C C . ASN B 1 16 ? 11.789 -12.547 21.125 1 92.62 16 ASN B C 1
ATOM 4881 O O . ASN B 1 16 ? 10.992 -11.734 21.609 1 92.62 16 ASN B O 1
ATOM 4885 N N . PHE B 1 17 ? 11.523 -13.422 20.125 1 93.38 17 PHE B N 1
ATOM 4886 C CA . PHE B 1 17 ? 10.227 -13.383 19.484 1 93.38 17 PHE B CA 1
ATOM 4887 C C . PHE B 1 17 ? 9.617 -14.773 19.391 1 93.38 17 PHE B C 1
ATOM 4889 O O . PHE B 1 17 ? 10.32 -15.75 19.125 1 93.38 17 PHE B O 1
ATOM 4896 N N . GLU B 1 18 ? 8.344 -14.812 19.797 1 93.38 18 GLU B N 1
ATOM 4897 C CA . GLU B 1 18 ? 7.621 -16.078 19.719 1 93.38 18 GLU B CA 1
ATOM 4898 C C . GLU B 1 18 ? 6.277 -15.906 19.016 1 93.38 18 GLU B C 1
ATOM 4900 O O . GLU B 1 18 ? 5.52 -14.984 19.328 1 93.38 18 GLU B O 1
ATOM 4905 N N . LEU B 1 19 ? 6.043 -16.672 18.031 1 92.25 19 LEU B N 1
ATOM 4906 C CA . LEU B 1 19 ? 4.746 -16.766 17.375 1 92.25 19 LEU B CA 1
ATOM 4907 C C . LEU B 1 19 ? 4.062 -18.094 17.703 1 92.25 19 LEU B C 1
ATOM 4909 O O . LEU B 1 19 ? 4.551 -19.156 17.328 1 92.25 19 LEU B O 1
ATOM 4913 N N . LYS B 1 20 ? 2.916 -18.031 18.359 1 89 20 LYS B N 1
ATOM 4914 C CA . LYS B 1 20 ? 2.225 -19.234 18.812 1 89 20 LYS B CA 1
ATOM 4915 C C . LYS B 1 20 ? 1.062 -19.594 17.891 1 89 20 LYS B C 1
ATOM 4917 O O . LYS B 1 20 ? 0.422 -20.625 18.062 1 89 20 LYS B O 1
ATOM 4922 N N . GLN B 1 21 ? 0.825 -18.844 16.984 1 89.5 21 GLN B N 1
ATOM 4923 C CA . GLN B 1 21 ? -0.186 -19.172 15.984 1 89.5 21 GLN B CA 1
ATOM 4924 C C . GLN B 1 21 ? 0.388 -20.078 14.898 1 89.5 21 GLN B C 1
ATOM 4926 O O . GLN B 1 21 ? 1.522 -19.891 14.461 1 89.5 21 GLN B O 1
ATOM 4931 N N . SER B 1 22 ? -0.373 -21 14.508 1 93.19 22 SER B N 1
ATOM 4932 C CA . SER B 1 22 ? 0.109 -22.016 13.586 1 93.19 22 SER B CA 1
ATOM 4933 C C . SER B 1 22 ? 0.244 -21.469 12.172 1 93.19 22 SER B C 1
ATOM 4935 O O . SER B 1 22 ? -0.584 -20.672 11.727 1 93.19 22 SER B O 1
ATOM 4937 N N . ILE B 1 23 ? 1.247 -21.859 11.547 1 94.25 23 ILE B N 1
ATOM 4938 C CA . ILE B 1 23 ? 1.44 -21.625 10.117 1 94.25 23 ILE B CA 1
ATOM 4939 C C . ILE B 1 23 ? 0.964 -22.844 9.328 1 94.25 23 ILE B C 1
ATOM 4941 O O . ILE B 1 23 ? 1.435 -23.953 9.547 1 94.25 23 ILE B O 1
ATOM 4945 N N . GLN B 1 24 ? 0.08 -22.609 8.422 1 93.62 24 GLN B N 1
ATOM 4946 C CA . GLN B 1 24 ? -0.627 -23.703 7.746 1 93.62 24 GLN B CA 1
ATOM 4947 C C . GLN B 1 24 ? 0.046 -24.047 6.426 1 93.62 24 GLN B C 1
ATOM 4949 O O . GLN B 1 24 ? 0.542 -23.172 5.719 1 93.62 24 GLN B O 1
ATOM 4954 N N . PRO B 1 25 ? 0.059 -25.344 6.121 1 94.19 25 PRO B N 1
ATOM 4955 C CA . PRO B 1 25 ? 0.625 -25.781 4.84 1 94.19 25 PRO B CA 1
ATOM 4956 C C . PRO B 1 25 ? -0.317 -25.531 3.666 1 94.19 25 PRO B C 1
ATOM 4958 O O . PRO B 1 25 ? -1.538 -25.609 3.82 1 94.19 25 PRO B O 1
ATOM 4961 N N . ASN B 1 26 ? 0.219 -25.219 2.562 1 91.81 26 ASN B N 1
ATOM 4962 C CA . ASN B 1 26 ? -0.463 -25.125 1.275 1 91.81 26 ASN B CA 1
ATOM 4963 C C . ASN B 1 26 ? -1.602 -24.109 1.315 1 91.81 26 ASN B C 1
ATOM 4965 O O . ASN B 1 26 ? -2.693 -24.375 0.81 1 91.81 26 ASN B O 1
ATOM 4969 N N . ARG B 1 27 ? -1.424 -23.062 2.02 1 88.88 27 ARG B N 1
ATOM 4970 C CA . ARG B 1 27 ? -2.271 -21.875 2.02 1 88.88 27 ARG B CA 1
ATOM 4971 C C . ARG B 1 27 ? -1.473 -20.641 2.389 1 88.88 27 ARG B C 1
ATOM 4973 O O . ARG B 1 27 ? -0.445 -20.734 3.064 1 88.88 27 ARG B O 1
ATOM 4980 N N . PRO B 1 28 ? -1.902 -19.516 1.915 1 88.12 28 PRO B N 1
ATOM 4981 C CA . PRO B 1 28 ? -1.168 -18.297 2.244 1 88.12 28 PRO B CA 1
ATOM 4982 C C . PRO B 1 28 ? -1.241 -17.953 3.729 1 88.12 28 PRO B C 1
ATOM 4984 O O . PRO B 1 28 ? -2.33 -17.922 4.309 1 88.12 28 PRO B O 1
ATOM 4987 N N . ASN B 1 29 ? -0.101 -17.812 4.336 1 91.44 29 ASN B N 1
ATOM 4988 C CA . ASN B 1 29 ? 0.022 -17.281 5.695 1 91.44 29 ASN B CA 1
ATOM 4989 C C . ASN B 1 29 ? 0.47 -15.828 5.695 1 91.44 29 ASN B C 1
ATOM 4991 O O . ASN B 1 29 ? 1.61 -15.523 5.344 1 91.44 29 ASN B O 1
ATOM 4995 N N . ILE B 1 30 ? -0.378 -14.969 6.074 1 88.5 30 ILE B N 1
ATOM 4996 C CA . ILE B 1 30 ? -0.061 -13.539 6.082 1 88.5 30 ILE B CA 1
ATOM 4997 C C . ILE B 1 30 ? 0.301 -13.102 7.5 1 88.5 30 ILE B C 1
ATOM 4999 O O . ILE B 1 30 ? -0.531 -13.164 8.406 1 88.5 30 ILE B O 1
ATOM 5003 N N . LEU B 1 31 ? 1.511 -12.758 7.652 1 90.25 31 LEU B N 1
ATOM 5004 C CA . LEU B 1 31 ? 1.97 -12.227 8.93 1 90.25 31 LEU B CA 1
ATOM 5005 C C . LEU B 1 31 ? 1.987 -10.703 8.914 1 90.25 31 LEU B C 1
ATOM 5007 O O . LEU B 1 31 ? 2.738 -10.094 8.148 1 90.25 31 LEU B O 1
ATOM 5011 N N . VAL B 1 32 ? 1.181 -10.156 9.75 1 86.12 32 VAL B N 1
ATOM 5012 C CA . VAL B 1 32 ? 0.978 -8.711 9.75 1 86.12 32 VAL B CA 1
ATOM 5013 C C . VAL B 1 32 ? 1.702 -8.086 10.945 1 86.12 32 VAL B C 1
ATOM 5015 O O . VAL B 1 32 ? 1.604 -8.586 12.062 1 86.12 32 VAL B O 1
ATOM 5018 N N . ALA B 1 33 ? 2.482 -7.051 10.656 1 87.25 33 ALA B N 1
ATOM 5019 C CA . ALA B 1 33 ? 3.16 -6.289 11.703 1 87.25 33 ALA B CA 1
ATOM 5020 C C . ALA B 1 33 ? 3.342 -4.832 11.289 1 87.25 33 ALA B C 1
ATOM 5022 O O . ALA B 1 33 ? 3.586 -4.539 10.117 1 87.25 33 ALA B O 1
ATOM 5023 N N . PRO B 1 34 ? 3.18 -3.969 12.266 1 85.25 34 PRO B N 1
ATOM 5024 C CA . PRO B 1 34 ? 3.424 -2.562 11.938 1 85.25 34 PRO B CA 1
ATOM 5025 C C . PRO B 1 34 ? 4.883 -2.285 11.578 1 85.25 34 PRO B C 1
ATOM 5027 O O . PRO B 1 34 ? 5.727 -3.18 11.672 1 85.25 34 PRO B O 1
ATOM 5030 N N . ASN B 1 35 ? 5.066 -1.084 11.141 1 85.06 35 ASN B N 1
ATOM 5031 C CA . ASN B 1 35 ? 6.418 -0.682 10.758 1 85.06 35 ASN B CA 1
ATOM 5032 C C . ASN B 1 35 ? 7.395 -0.821 11.922 1 85.06 35 ASN B C 1
ATOM 5034 O O . ASN B 1 35 ? 7.105 -0.378 13.031 1 85.06 35 ASN B O 1
ATOM 5038 N N . GLY B 1 36 ? 8.477 -1.546 11.711 1 83.5 36 GLY B N 1
ATOM 5039 C CA . GLY B 1 36 ? 9.562 -1.611 12.68 1 83.5 36 GLY B CA 1
ATOM 5040 C C . GLY B 1 36 ? 9.414 -2.758 13.656 1 83.5 36 GLY B C 1
ATOM 5041 O O . GLY B 1 36 ? 10.211 -2.889 14.594 1 83.5 36 GLY B O 1
ATOM 5042 N N . PHE B 1 37 ? 8.414 -3.617 13.422 1 83.75 37 PHE B N 1
ATOM 5043 C CA . PHE B 1 37 ? 8.172 -4.637 14.438 1 83.75 37 PHE B CA 1
ATOM 5044 C C . PHE B 1 37 ? 8.961 -5.906 14.125 1 83.75 37 PHE B C 1
ATOM 5046 O O . PHE B 1 37 ? 8.844 -6.906 14.836 1 83.75 37 PHE B O 1
ATOM 5053 N N . GLY B 1 38 ? 9.711 -5.898 13.023 1 86.12 38 GLY B N 1
ATOM 5054 C CA . GLY B 1 38 ? 10.602 -7.031 12.883 1 86.12 38 GLY B CA 1
ATOM 5055 C C . GLY B 1 38 ? 10.273 -7.906 11.688 1 86.12 38 GLY B C 1
ATOM 5056 O O . GLY B 1 38 ? 10.766 -9.031 11.586 1 86.12 38 GLY B O 1
ATOM 5057 N N . LYS B 1 39 ? 9.453 -7.57 10.828 1 88.5 39 LYS B N 1
ATOM 5058 C CA . LYS B 1 39 ? 9.156 -8.336 9.625 1 88.5 39 LYS B CA 1
ATOM 5059 C C . LYS B 1 39 ? 10.43 -8.703 8.875 1 88.5 39 LYS B C 1
ATOM 5061 O O . LYS B 1 39 ? 10.656 -9.875 8.555 1 88.5 39 LYS B O 1
ATOM 5066 N N . THR B 1 40 ? 11.281 -7.707 8.695 1 87.94 40 THR B N 1
ATOM 5067 C CA . THR B 1 40 ? 12.531 -7.93 7.984 1 87.94 40 THR B CA 1
ATOM 5068 C C . THR B 1 40 ? 13.461 -8.844 8.781 1 87.94 40 THR B C 1
ATOM 5070 O O . THR B 1 40 ? 14.188 -9.656 8.211 1 87.94 40 THR B O 1
ATOM 5073 N N . SER B 1 41 ? 13.422 -8.727 10.109 1 91.31 41 SER B N 1
ATOM 5074 C CA . SER B 1 41 ? 14.219 -9.594 10.961 1 91.31 41 SER B CA 1
ATOM 5075 C C . SER B 1 41 ? 13.82 -11.055 10.797 1 91.31 41 SER B C 1
ATOM 5077 O O . SER B 1 41 ? 14.672 -11.945 10.758 1 91.31 41 SER B O 1
ATOM 5079 N N . LEU B 1 42 ? 12.531 -11.234 10.75 1 93.94 42 LEU B N 1
ATOM 5080 C CA . LEU B 1 42 ? 12.016 -12.578 10.539 1 93.94 42 LEU B CA 1
ATOM 5081 C C . LEU B 1 42 ? 12.469 -13.141 9.195 1 93.94 42 LEU B C 1
ATOM 5083 O O . LEU B 1 42 ? 12.898 -14.289 9.109 1 93.94 42 LEU B O 1
ATOM 5087 N N . ALA B 1 43 ? 12.391 -12.367 8.18 1 93.25 43 ALA B N 1
ATOM 5088 C CA . ALA B 1 43 ? 12.828 -12.781 6.852 1 93.25 43 ALA B CA 1
ATOM 5089 C C . ALA B 1 43 ? 14.32 -13.117 6.848 1 93.25 43 ALA B C 1
ATOM 5091 O O . ALA B 1 43 ? 14.742 -14.094 6.223 1 93.25 43 ALA B O 1
ATOM 5092 N N . ILE B 1 44 ? 15.086 -12.328 7.547 1 93.31 44 ILE B N 1
ATOM 5093 C CA . ILE B 1 44 ? 16.531 -12.523 7.609 1 93.31 44 ILE B CA 1
ATOM 5094 C C . ILE B 1 44 ? 16.844 -13.82 8.344 1 93.31 44 ILE B C 1
ATOM 5096 O O . ILE B 1 44 ? 17.797 -14.531 7.98 1 93.31 44 ILE B O 1
ATOM 5100 N N . ALA B 1 45 ? 16.047 -14.148 9.336 1 95.69 45 ALA B N 1
ATOM 5101 C CA . ALA B 1 45 ? 16.25 -15.398 10.07 1 95.69 45 ALA B CA 1
ATOM 5102 C C . ALA B 1 45 ? 16.172 -16.594 9.133 1 95.69 45 ALA B C 1
ATOM 5104 O O . ALA B 1 45 ? 17.031 -17.484 9.18 1 95.69 45 ALA B O 1
ATOM 5105 N N . PHE B 1 46 ? 15.227 -16.594 8.273 1 96.06 46 PHE B N 1
ATOM 5106 C CA . PHE B 1 46 ? 15.062 -17.703 7.336 1 96.06 46 PHE B CA 1
ATOM 5107 C C . PHE B 1 46 ? 16.094 -17.625 6.223 1 96.06 46 PHE B C 1
ATOM 5109 O O . PHE B 1 46 ? 16.625 -18.656 5.789 1 96.06 46 PHE B O 1
ATOM 5116 N N . LYS B 1 47 ? 16.359 -16.422 5.793 1 93.62 47 LYS B N 1
ATOM 5117 C CA . LYS B 1 47 ? 17.312 -16.219 4.707 1 93.62 47 LYS B CA 1
ATOM 5118 C C . LYS B 1 47 ? 18.703 -16.688 5.109 1 93.62 47 LYS B C 1
ATOM 5120 O O . LYS B 1 47 ? 19.484 -17.141 4.266 1 93.62 47 LYS B O 1
ATOM 5125 N N . SER B 1 48 ? 19 -16.609 6.363 1 95.5 48 SER B N 1
ATOM 5126 C CA . SER B 1 48 ? 20.328 -16.875 6.875 1 95.5 48 SER B CA 1
ATOM 5127 C C . SER B 1 48 ? 20.531 -18.359 7.148 1 95.5 48 SER B C 1
ATOM 5129 O O . SER B 1 48 ? 21.609 -18.781 7.562 1 95.5 48 SER B O 1
ATOM 5131 N N . LEU B 1 49 ? 19.516 -19.156 6.91 1 95.06 49 LEU B N 1
ATOM 5132 C CA . LEU B 1 49 ? 19.625 -20.594 7.129 1 95.06 49 LEU B CA 1
ATOM 5133 C C . LEU B 1 49 ? 20.438 -21.266 6.023 1 95.06 49 LEU B C 1
ATOM 5135 O O . LEU B 1 49 ? 20.062 -21.188 4.848 1 95.06 49 LEU B O 1
ATOM 5139 N N . LYS B 1 50 ? 21.5 -21.828 6.383 1 93.25 50 LYS B N 1
ATOM 5140 C CA . LYS B 1 50 ? 22.297 -22.688 5.504 1 93.25 50 LYS B CA 1
ATOM 5141 C C . LYS B 1 50 ? 22.109 -24.156 5.84 1 93.25 50 LYS B C 1
ATOM 5143 O O . LYS B 1 50 ? 21.297 -24.5 6.707 1 93.25 50 LYS B O 1
ATOM 5148 N N . ASN B 1 51 ? 22.828 -24.953 5.199 1 91.06 51 ASN B N 1
ATOM 5149 C CA . ASN B 1 51 ? 22.656 -26.375 5.406 1 91.06 51 ASN B CA 1
ATOM 5150 C C . ASN B 1 51 ? 23.125 -26.812 6.789 1 91.06 51 ASN B C 1
ATOM 5152 O O . ASN B 1 51 ? 22.5 -27.656 7.434 1 91.06 51 ASN B O 1
ATOM 5156 N N . SER B 1 52 ? 24.188 -26.141 7.266 1 92.62 52 SER B N 1
ATOM 5157 C CA . SER B 1 52 ? 24.812 -26.656 8.469 1 92.62 52 SER B CA 1
ATOM 5158 C C . SER B 1 52 ? 24.547 -25.75 9.672 1 92.62 52 SER B C 1
ATOM 5160 O O . SER B 1 52 ? 24.672 -26.188 10.82 1 92.62 52 SER B O 1
ATOM 5162 N N . LYS B 1 53 ? 24.203 -24.547 9.344 1 94.31 53 LYS B N 1
ATOM 5163 C CA . LYS B 1 53 ? 24.078 -23.609 10.461 1 94.31 53 LYS B CA 1
ATOM 5164 C C . LYS B 1 53 ? 23.266 -22.391 10.078 1 94.31 53 LYS B C 1
ATOM 5166 O O . LYS B 1 53 ? 22.828 -22.266 8.922 1 94.31 53 LYS B O 1
ATOM 5171 N N . LEU B 1 54 ? 22.984 -21.625 11.078 1 95.62 54 LEU B N 1
ATOM 5172 C CA . LEU B 1 54 ? 22.453 -20.281 10.891 1 95.62 54 LEU B CA 1
ATOM 5173 C C . LEU B 1 54 ? 23.578 -19.266 10.773 1 95.62 54 LEU B C 1
ATOM 5175 O O . LEU B 1 54 ? 24.266 -18.969 11.758 1 95.62 54 LEU B O 1
ATOM 5179 N N . ASP B 1 55 ? 23.719 -18.734 9.547 1 94.12 55 ASP B N 1
ATOM 5180 C CA . ASP B 1 55 ? 24.859 -17.859 9.242 1 94.12 55 ASP B CA 1
ATOM 5181 C C . ASP B 1 55 ? 24.406 -16.422 9.023 1 94.12 55 ASP B C 1
ATOM 5183 O O . ASP B 1 55 ? 24.016 -16.062 7.91 1 94.12 55 ASP B O 1
ATOM 5187 N N . LEU B 1 56 ? 24.625 -15.586 10.039 1 92.81 56 LEU B N 1
ATOM 5188 C CA . LEU B 1 56 ? 24.188 -14.195 9.953 1 92.81 56 LEU B CA 1
ATOM 5189 C C . LEU B 1 56 ? 25.328 -13.305 9.453 1 92.81 56 LEU B C 1
ATOM 5191 O O . LEU B 1 56 ? 26.484 -13.508 9.82 1 92.81 56 LEU B O 1
ATOM 5195 N N . ASP B 1 57 ? 24.953 -12.391 8.594 1 88.06 57 ASP B N 1
ATOM 5196 C CA . ASP B 1 57 ? 25.891 -11.344 8.258 1 88.06 57 ASP B CA 1
ATOM 5197 C C . ASP B 1 57 ? 26.172 -10.438 9.453 1 88.06 57 ASP B C 1
ATOM 5199 O O . ASP B 1 57 ? 25.344 -10.336 10.367 1 88.06 57 ASP B O 1
ATOM 5203 N N . GLU B 1 58 ? 27.203 -9.719 9.43 1 84.56 58 GLU B N 1
ATOM 5204 C CA . GLU B 1 58 ? 27.641 -8.875 10.539 1 84.56 58 GLU B CA 1
ATOM 5205 C C . GLU B 1 58 ? 26.578 -7.824 10.875 1 84.56 58 GLU B C 1
ATOM 5207 O O . GLU B 1 58 ? 26.375 -7.5 12.047 1 84.56 58 GLU B O 1
ATOM 5212 N N . SER B 1 59 ? 25.906 -7.387 9.914 1 82.81 59 SER B N 1
ATOM 5213 C CA . SER B 1 59 ? 24.938 -6.312 10.125 1 82.81 59 SER B CA 1
ATOM 5214 C C . SER B 1 59 ? 23.609 -6.863 10.602 1 82.81 59 SER B C 1
ATOM 5216 O O . SER B 1 59 ? 22.719 -6.098 10.984 1 82.81 59 SER B O 1
ATOM 5218 N N . SER B 1 60 ? 23.5 -8.172 10.727 1 90.38 60 SER B N 1
ATOM 5219 C CA . SER B 1 60 ? 22.203 -8.766 11 1 90.38 60 SER B CA 1
ATOM 5220 C C . SER B 1 60 ? 22.125 -9.305 12.422 1 90.38 60 SER B C 1
ATOM 5222 O O . SER B 1 60 ? 21.141 -9.922 12.812 1 90.38 60 SER B O 1
ATOM 5224 N N . TYR B 1 61 ? 23.219 -9.062 13.203 1 91.38 61 TYR B N 1
ATOM 5225 C CA . TYR B 1 61 ? 23.172 -9.445 14.609 1 91.38 61 TYR B CA 1
ATOM 5226 C C . TYR B 1 61 ? 22.328 -8.469 15.414 1 91.38 61 TYR B C 1
ATOM 5228 O O . TYR B 1 61 ? 22.281 -7.273 15.094 1 91.38 61 TYR B O 1
ATOM 5236 N N . TYR B 1 62 ? 21.703 -9 16.375 1 89.56 62 TYR B N 1
ATOM 5237 C CA . TYR B 1 62 ? 20.906 -8.133 17.25 1 89.56 62 TYR B CA 1
ATOM 5238 C C . TYR B 1 62 ? 21.781 -7.043 17.859 1 89.56 62 TYR B C 1
ATOM 5240 O O . TYR B 1 62 ? 22.812 -7.332 18.469 1 89.56 62 TYR B O 1
ATOM 5248 N N . ASN B 1 63 ? 21.406 -5.785 17.625 1 80.5 63 ASN B N 1
ATOM 5249 C CA . ASN B 1 63 ? 22.125 -4.605 18.094 1 80.5 63 ASN B CA 1
ATOM 5250 C C . ASN B 1 63 ? 23.547 -4.543 17.516 1 80.5 63 ASN B C 1
ATOM 5252 O O . ASN B 1 63 ? 24.438 -3.922 18.109 1 80.5 63 ASN B O 1
ATOM 5256 N N . GLY B 1 64 ? 23.797 -5.332 16.484 1 82.5 64 GLY B N 1
ATOM 5257 C CA . GLY B 1 64 ? 25.094 -5.34 15.844 1 82.5 64 GLY B CA 1
ATOM 5258 C C . GLY B 1 64 ? 26.172 -6.012 16.688 1 82.5 64 GLY B C 1
ATOM 5259 O O . GLY B 1 64 ? 27.359 -5.801 16.453 1 82.5 64 GLY B O 1
ATOM 5260 N N . ASP B 1 65 ? 25.797 -6.75 17.703 1 87.94 65 ASP B N 1
ATOM 5261 C CA . ASP B 1 65 ? 26.703 -7.402 18.641 1 87.94 65 ASP B CA 1
ATOM 5262 C C . ASP B 1 65 ? 26.828 -8.891 18.344 1 87.94 65 ASP B C 1
ATOM 5264 O O . ASP B 1 65 ? 25.875 -9.648 18.531 1 87.94 65 ASP B O 1
ATOM 5268 N N . ASN B 1 66 ? 27.969 -9.312 17.984 1 90.31 66 ASN B N 1
ATOM 5269 C CA . ASN B 1 66 ? 28.203 -10.695 17.562 1 90.31 66 ASN B CA 1
ATOM 5270 C C . ASN B 1 66 ? 28.188 -11.648 18.766 1 90.31 66 ASN B C 1
ATOM 5272 O O . ASN B 1 66 ? 28.141 -12.867 18.578 1 90.31 66 ASN B O 1
ATOM 5276 N N . SER B 1 67 ? 28.078 -11.125 19.953 1 91.19 67 SER B N 1
ATOM 5277 C CA . SER B 1 67 ? 27.969 -11.961 21.141 1 91.19 67 SER B CA 1
ATOM 5278 C C . SER B 1 67 ? 26.531 -12.469 21.312 1 91.19 67 SER B C 1
ATOM 5280 O O . SER B 1 67 ? 26.297 -13.453 22.016 1 91.19 67 SER B O 1
ATOM 5282 N N . ASN B 1 68 ? 25.656 -11.797 20.734 1 93.31 68 ASN B N 1
ATOM 5283 C CA . ASN B 1 68 ? 24.266 -12.242 20.719 1 93.31 68 ASN B CA 1
ATOM 5284 C C . ASN B 1 68 ? 24.047 -13.359 19.703 1 93.31 68 ASN B C 1
ATOM 5286 O O . ASN B 1 68 ? 23.734 -13.094 18.531 1 93.31 68 ASN B O 1
ATOM 5290 N N . LYS B 1 69 ? 24.094 -14.57 20.172 1 93.88 69 LYS B N 1
ATOM 5291 C CA . LYS B 1 69 ? 24.016 -15.719 19.281 1 93.88 69 LYS B CA 1
ATOM 5292 C C . LYS B 1 69 ? 22.594 -15.93 18.766 1 93.88 69 LYS B C 1
ATOM 5294 O O . LYS B 1 69 ? 21.641 -15.938 19.547 1 93.88 69 LYS B O 1
ATOM 5299 N N . PRO B 1 70 ? 22.484 -16.047 17.453 1 95.75 70 PRO B N 1
ATOM 5300 C CA . PRO B 1 70 ? 21.141 -16.188 16.859 1 95.75 70 PRO B CA 1
ATOM 5301 C C . PRO B 1 70 ? 20.578 -17.594 17.031 1 95.75 70 PRO B C 1
ATOM 5303 O O . PRO B 1 70 ? 21.328 -18.578 17.047 1 95.75 70 PRO B O 1
ATOM 5306 N N . ILE B 1 71 ? 19.266 -17.703 17.234 1 97.12 71 ILE B N 1
ATOM 5307 C CA . ILE B 1 71 ? 18.562 -18.969 17.312 1 97.12 71 ILE B CA 1
ATOM 5308 C C . ILE B 1 71 ? 17.25 -18.875 16.547 1 97.12 71 ILE B C 1
ATOM 5310 O O . ILE B 1 71 ? 16.547 -17.859 16.609 1 97.12 71 ILE B O 1
ATOM 5314 N N . LEU B 1 72 ? 16.938 -19.859 15.742 1 97.44 72 LEU B N 1
ATOM 5315 C CA . LEU B 1 72 ? 15.648 -20.062 15.102 1 97.44 72 LEU B CA 1
ATOM 5316 C C . LEU B 1 72 ? 15.094 -21.453 15.414 1 97.44 72 LEU B C 1
ATOM 5318 O O . LEU B 1 72 ? 15.766 -22.469 15.172 1 97.44 72 LEU B O 1
ATOM 5322 N N . ARG B 1 73 ? 13.883 -21.469 16.047 1 97.31 73 ARG B N 1
ATOM 5323 C CA . ARG B 1 73 ? 13.258 -22.734 16.422 1 97.31 73 ARG B CA 1
ATOM 5324 C C . ARG B 1 73 ? 11.867 -22.875 15.805 1 97.31 73 ARG B C 1
ATOM 5326 O O . ARG B 1 73 ? 11.117 -21.891 15.742 1 97.31 73 ARG B O 1
ATOM 5333 N N . LEU B 1 74 ? 11.594 -24.062 15.32 1 97.06 74 LEU B N 1
ATOM 5334 C CA . LEU B 1 74 ? 10.281 -24.406 14.781 1 97.06 74 LEU B CA 1
ATOM 5335 C C . LEU B 1 74 ? 9.719 -25.641 15.469 1 97.06 74 LEU B C 1
ATOM 5337 O O . LEU B 1 74 ? 10.406 -26.656 15.594 1 97.06 74 LEU B O 1
ATOM 5341 N N . LYS B 1 75 ? 8.539 -25.516 15.961 1 96.75 75 LYS B N 1
ATOM 5342 C CA . LYS B 1 75 ? 7.809 -26.672 16.484 1 96.75 75 LYS B CA 1
ATOM 5343 C C . LYS B 1 75 ? 6.766 -27.156 15.484 1 96.75 75 LYS B C 1
ATOM 5345 O O . LYS B 1 75 ? 5.98 -26.359 14.961 1 96.75 75 LYS B O 1
ATOM 5350 N N . LEU B 1 76 ? 6.797 -28.469 15.227 1 95.94 76 LEU B N 1
ATOM 5351 C CA . LEU B 1 76 ? 5.879 -29.047 14.258 1 95.94 76 LEU B CA 1
ATOM 5352 C C . LEU B 1 76 ? 4.762 -29.812 14.953 1 95.94 76 LEU B C 1
ATOM 5354 O O . LEU B 1 76 ? 4.934 -30.281 16.078 1 95.94 76 LEU B O 1
ATOM 5358 N N . SER B 1 77 ? 3.646 -29.906 14.328 1 93.69 77 SER B N 1
ATOM 5359 C CA . SER B 1 77 ? 2.502 -30.641 14.852 1 93.69 77 SER B CA 1
ATOM 5360 C C . SER B 1 77 ? 2.824 -32.125 15.023 1 93.69 77 SER B C 1
ATOM 5362 O O . SER B 1 77 ? 2.176 -32.812 15.805 1 93.69 77 SER B O 1
ATOM 5364 N N . THR B 1 78 ? 3.814 -32.594 14.328 1 92.38 78 THR B N 1
ATOM 5365 C CA . THR B 1 78 ? 4.246 -33.969 14.414 1 92.38 78 THR B CA 1
ATOM 5366 C C . THR B 1 78 ? 4.984 -34.25 15.727 1 92.38 78 THR B C 1
ATOM 5368 O O . THR B 1 78 ? 5.254 -35.375 16.078 1 92.38 78 THR B O 1
ATOM 5371 N N . GLY B 1 79 ? 5.363 -33.125 16.453 1 91.44 79 GLY B N 1
ATOM 5372 C CA . GLY B 1 79 ? 6.074 -33.281 17.719 1 91.44 79 GLY B CA 1
ATOM 5373 C C . GLY B 1 79 ? 7.555 -32.969 17.594 1 91.44 79 GLY B C 1
ATOM 5374 O O . GLY B 1 79 ? 8.25 -32.844 18.609 1 91.44 79 GLY B O 1
ATOM 5375 N N . GLU B 1 80 ? 8.023 -32.844 16.375 1 94.5 80 GLU B N 1
ATOM 5376 C CA . GLU B 1 80 ? 9.438 -32.562 16.156 1 94.5 80 GLU B CA 1
ATOM 5377 C C . GLU B 1 80 ? 9.766 -31.109 16.484 1 94.5 80 GLU B C 1
ATOM 5379 O O . GLU B 1 80 ? 8.969 -30.203 16.219 1 94.5 80 GLU B O 1
ATOM 5384 N N . ASN B 1 81 ? 10.883 -30.953 17.141 1 95.75 81 ASN B N 1
ATOM 5385 C CA . ASN B 1 81 ? 11.445 -29.625 17.406 1 95.75 81 ASN B CA 1
ATOM 5386 C C . ASN B 1 81 ? 12.719 -29.391 16.594 1 95.75 81 ASN B C 1
ATOM 5388 O O . ASN B 1 81 ? 13.734 -30.062 16.812 1 95.75 81 ASN B O 1
ATOM 5392 N N . LEU B 1 82 ? 12.625 -28.484 15.703 1 97 82 LEU B N 1
ATOM 5393 C CA . LEU B 1 82 ? 13.766 -28.156 14.852 1 97 82 LEU B CA 1
ATOM 5394 C C . LEU B 1 82 ? 14.438 -26.875 15.32 1 97 82 LEU B C 1
ATOM 5396 O O . LEU B 1 82 ? 13.773 -25.953 15.773 1 97 82 LEU B O 1
ATOM 5400 N N . GLU B 1 83 ? 15.734 -26.859 15.211 1 97.31 83 GLU B N 1
ATOM 5401 C CA . GLU B 1 83 ? 16.484 -25.688 15.695 1 97.31 83 GLU B CA 1
ATOM 5402 C C . GLU B 1 83 ? 17.703 -25.422 14.82 1 97.31 83 GLU B C 1
ATOM 5404 O O . GLU B 1 83 ? 18.281 -26.359 14.258 1 97.31 83 GLU B O 1
ATOM 5409 N N . ALA B 1 84 ? 17.969 -24.172 14.641 1 97.5 84 ALA B N 1
ATOM 5410 C CA . ALA B 1 84 ? 19.188 -23.734 13.961 1 97.5 84 ALA B CA 1
ATOM 5411 C C . ALA B 1 84 ? 19.891 -22.641 14.75 1 97.5 84 ALA B C 1
ATOM 5413 O O . ALA B 1 84 ? 19.234 -21.734 15.281 1 97.5 84 ALA B O 1
ATOM 5414 N N . ASP B 1 85 ? 21.141 -22.781 14.977 1 96.44 85 ASP B N 1
ATOM 5415 C CA . ASP B 1 85 ? 21.984 -21.781 15.602 1 96.44 85 ASP B CA 1
ATOM 5416 C C . ASP B 1 85 ? 23.281 -21.594 14.82 1 96.44 85 ASP B C 1
ATOM 5418 O O . ASP B 1 85 ? 23.359 -21.922 13.625 1 96.44 85 ASP B O 1
ATOM 5422 N N . ASP B 1 86 ? 24.281 -21.016 15.398 1 93.81 86 ASP B N 1
ATOM 5423 C CA . ASP B 1 86 ? 25.516 -20.688 14.672 1 93.81 86 ASP B CA 1
ATOM 5424 C C . ASP B 1 86 ? 26.391 -21.922 14.484 1 93.81 86 ASP B C 1
ATOM 5426 O O . ASP B 1 86 ? 27.422 -21.859 13.828 1 93.81 86 ASP B O 1
ATOM 5430 N N . SER B 1 87 ? 25.891 -23.078 14.977 1 92.88 87 SER B N 1
ATOM 5431 C CA . SER B 1 87 ? 26.734 -24.281 14.883 1 92.88 87 SER B CA 1
ATOM 5432 C C . SER B 1 87 ? 25.938 -25.469 14.352 1 92.88 87 SER B C 1
ATOM 5434 O O . SER B 1 87 ? 26.531 -26.469 13.93 1 92.88 87 SER B O 1
ATOM 5436 N N . HIS B 1 88 ? 24.719 -25.328 14.438 1 94.62 88 HIS B N 1
ATOM 5437 C CA . HIS B 1 88 ? 23.891 -26.469 14.078 1 94.62 88 HIS B CA 1
ATOM 5438 C C . HIS B 1 88 ? 22.625 -26.016 13.367 1 94.62 88 HIS B C 1
ATOM 5440 O O . HIS B 1 88 ? 22.156 -24.891 13.562 1 94.62 88 HIS B O 1
ATOM 5446 N N . ASN B 1 89 ? 22.078 -26.906 12.414 1 96.19 89 ASN B N 1
ATOM 5447 C CA . ASN B 1 89 ? 20.812 -26.641 11.727 1 96.19 89 ASN B CA 1
ATOM 5448 C C . ASN B 1 89 ? 20.047 -27.922 11.453 1 96.19 89 ASN B C 1
ATOM 5450 O O . ASN B 1 89 ? 20.359 -28.656 10.508 1 96.19 89 ASN B O 1
ATOM 5454 N N . SER B 1 90 ? 19.031 -28.156 12.164 1 95.62 90 SER B N 1
ATOM 5455 C CA . SER B 1 90 ? 18.188 -29.328 11.945 1 95.62 90 SER B CA 1
ATOM 5456 C C . SER B 1 90 ? 17 -29 11.039 1 95.62 90 SER B C 1
ATOM 5458 O O . SER B 1 90 ? 16.312 -29.906 10.555 1 95.62 90 SER B O 1
ATOM 5460 N N . ILE B 1 91 ? 16.812 -27.766 10.719 1 96 91 ILE B N 1
ATOM 5461 C CA . ILE B 1 91 ? 15.688 -27.312 9.898 1 96 91 ILE B CA 1
ATOM 5462 C C . ILE B 1 91 ? 15.914 -27.734 8.445 1 96 91 ILE B C 1
ATOM 5464 O O . ILE B 1 91 ? 14.961 -28.109 7.75 1 96 91 ILE B O 1
ATOM 5468 N N . SER B 1 92 ? 17.109 -27.75 8.016 1 92 92 SER B N 1
ATOM 5469 C CA . SER B 1 92 ? 17.469 -28.031 6.629 1 92 92 SER B CA 1
ATOM 5470 C C . SER B 1 92 ? 17.156 -29.484 6.273 1 92 92 SER B C 1
ATOM 5472 O O . SER B 1 92 ? 17.031 -29.828 5.098 1 92 92 SER B O 1
ATOM 5474 N N . SER B 1 93 ? 17.062 -30.312 7.281 1 90.62 93 SER B N 1
ATOM 5475 C CA . SER B 1 93 ? 16.781 -31.734 7.02 1 90.62 93 SER B CA 1
ATOM 5476 C C . SER B 1 93 ? 15.32 -31.938 6.617 1 90.62 93 SER B C 1
ATOM 5478 O O . SER B 1 93 ? 14.992 -32.906 5.918 1 90.62 93 SER B O 1
ATOM 5480 N N . LYS B 1 94 ? 14.523 -30.984 7 1 91.88 94 LYS B N 1
ATOM 5481 C CA . LYS B 1 94 ? 13.094 -31.188 6.777 1 91.88 94 LYS B CA 1
ATOM 5482 C C . LYS B 1 94 ? 12.555 -30.203 5.734 1 91.88 94 LYS B C 1
ATOM 5484 O O . LYS B 1 94 ? 11.555 -30.484 5.07 1 91.88 94 LYS B O 1
ATOM 5489 N N . PHE B 1 95 ? 13.164 -29.047 5.738 1 94.38 95 PHE B N 1
ATOM 5490 C CA . PHE B 1 95 ? 12.586 -28 4.906 1 94.38 95 PHE B CA 1
ATOM 5491 C C . PHE B 1 95 ? 13.633 -27.406 3.971 1 94.38 95 PHE B C 1
ATOM 5493 O O . PHE B 1 95 ? 14.789 -27.234 4.359 1 94.38 95 PHE B O 1
ATOM 5500 N N . ASP B 1 96 ? 13.195 -27.141 2.742 1 93.5 96 ASP B N 1
ATOM 5501 C CA . ASP B 1 96 ? 13.906 -26.203 1.891 1 93.5 96 ASP B CA 1
ATOM 5502 C C . ASP B 1 96 ? 13.406 -24.766 2.131 1 93.5 96 ASP B C 1
ATOM 5504 O O . ASP B 1 96 ? 12.203 -24.547 2.268 1 93.5 96 ASP B O 1
ATOM 5508 N N . ILE B 1 97 ? 14.336 -23.891 2.262 1 94.25 97 ILE B N 1
ATOM 5509 C CA . ILE B 1 97 ? 13.977 -22.516 2.598 1 94.25 97 ILE B CA 1
ATOM 5510 C C . ILE B 1 97 ? 14.195 -21.609 1.384 1 94.25 97 ILE B C 1
ATOM 5512 O O . ILE B 1 97 ? 15.242 -21.672 0.74 1 94.25 97 ILE B O 1
ATOM 5516 N N . TYR B 1 98 ? 13.211 -20.859 1.081 1 93.06 98 TYR B N 1
ATOM 5517 C CA . TYR B 1 98 ? 13.289 -19.859 0.025 1 93.06 98 TYR B CA 1
ATOM 5518 C C . TYR B 1 98 ? 12.805 -18.516 0.521 1 93.06 98 TYR B C 1
ATOM 5520 O O . TYR B 1 98 ? 11.703 -18.391 1.072 1 93.06 98 TYR B O 1
ATOM 5528 N N . VAL B 1 99 ? 13.617 -17.484 0.387 1 92.81 99 VAL B N 1
ATOM 5529 C CA . VAL B 1 99 ? 13.25 -16.141 0.811 1 92.81 99 VAL B CA 1
ATOM 5530 C C . VAL B 1 99 ? 13.297 -15.188 -0.385 1 92.81 99 VAL B C 1
ATOM 5532 O O . VAL B 1 99 ? 14.312 -15.102 -1.077 1 92.81 99 VAL B O 1
ATOM 5535 N N . ILE B 1 100 ? 12.195 -14.531 -0.653 1 90.5 100 ILE B N 1
ATOM 5536 C CA . ILE B 1 100 ? 12.094 -13.555 -1.73 1 90.5 100 ILE B CA 1
ATOM 5537 C C . ILE B 1 100 ? 12.062 -12.141 -1.146 1 90.5 100 ILE B C 1
ATOM 5539 O O . ILE B 1 100 ? 11.172 -11.812 -0.352 1 90.5 100 ILE B O 1
ATOM 5543 N N . ASN B 1 101 ? 12.984 -11.359 -1.421 1 85.06 101 ASN B N 1
ATOM 5544 C CA . ASN B 1 101 ? 13.07 -9.961 -1.026 1 85.06 101 ASN B CA 1
ATOM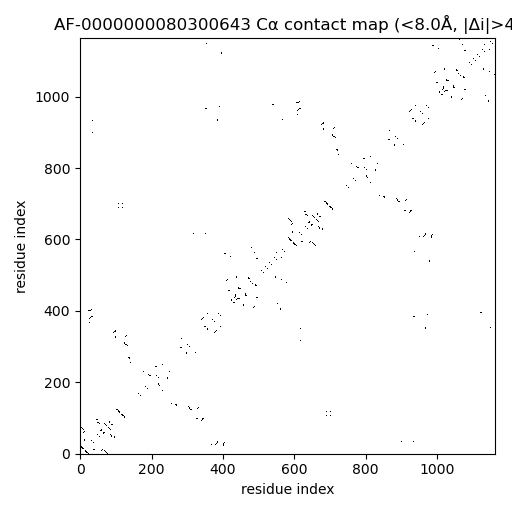 5545 C C . ASN B 1 101 ? 13.438 -9.062 -2.205 1 85.06 101 ASN B C 1
ATOM 5547 O O . ASN B 1 101 ? 13.594 -9.547 -3.33 1 85.06 101 ASN B O 1
ATOM 5551 N N . CYS B 1 102 ? 13.461 -7.781 -1.924 1 75.69 102 CYS B N 1
ATOM 5552 C CA . CYS B 1 102 ? 13.836 -6.836 -2.969 1 75.69 102 CYS B CA 1
ATOM 5553 C C . CYS B 1 102 ? 15.266 -7.086 -3.443 1 75.69 102 CYS B C 1
ATOM 5555 O O . CYS B 1 102 ? 16.156 -7.359 -2.637 1 75.69 102 CYS B O 1
ATOM 5557 N N . GLN B 1 103 ? 15.469 -7.074 -4.691 1 72.5 103 GLN B N 1
ATOM 5558 C CA . GLN B 1 103 ? 16.766 -7.414 -5.27 1 72.5 103 GLN B CA 1
ATOM 5559 C C . GLN B 1 103 ? 17.578 -6.156 -5.578 1 72.5 103 GLN B C 1
ATOM 5561 O O . GLN B 1 103 ? 18.594 -6.227 -6.25 1 72.5 103 GLN B O 1
ATOM 5566 N N . LEU B 1 104 ? 17.062 -5.062 -5.059 1 75.94 104 LEU B N 1
ATOM 5567 C CA . LEU B 1 104 ? 17.797 -3.824 -5.273 1 75.94 104 LEU B CA 1
ATOM 5568 C C . LEU B 1 104 ? 19.047 -3.768 -4.387 1 75.94 104 LEU B C 1
ATOM 5570 O O . LEU B 1 104 ? 18.953 -3.992 -3.176 1 75.94 104 LEU B O 1
ATOM 5574 N N . LYS B 1 105 ? 20.219 -3.662 -4.934 1 73.19 105 LYS B N 1
ATOM 5575 C CA . LYS B 1 105 ? 21.484 -3.59 -4.199 1 73.19 105 LYS B CA 1
ATOM 5576 C C . LYS B 1 105 ? 22.297 -2.363 -4.617 1 73.19 105 LYS B C 1
ATOM 5578 O O . LYS B 1 105 ? 22.328 -2.004 -5.793 1 73.19 105 LYS B O 1
ATOM 5583 N N . PRO B 1 106 ? 22.797 -1.728 -3.559 1 71.62 106 PRO B N 1
ATOM 5584 C CA . PRO B 1 106 ? 23.703 -0.633 -3.914 1 71.62 106 PRO B CA 1
ATOM 5585 C C . PRO B 1 106 ? 25.016 -1.125 -4.543 1 71.62 106 PRO B C 1
ATOM 5587 O O . PRO B 1 106 ? 25.547 -2.16 -4.137 1 71.62 106 PRO B O 1
ATOM 5590 N N . LYS B 1 107 ? 25.406 -0.603 -5.566 1 68.38 107 LYS B N 1
ATOM 5591 C CA . LYS B 1 107 ? 26.641 -0.947 -6.258 1 68.38 107 LYS B CA 1
ATOM 5592 C C . LYS B 1 107 ? 27.578 0.256 -6.336 1 68.38 107 LYS B C 1
ATOM 5594 O O . LYS B 1 107 ? 27.141 1.385 -6.547 1 68.38 107 LYS B O 1
ATOM 5599 N N . ALA B 1 108 ? 28.75 0.054 -5.871 1 70.5 108 ALA B N 1
ATOM 5600 C CA . ALA B 1 108 ? 29.75 1.112 -5.965 1 70.5 108 ALA B CA 1
ATOM 5601 C C . ALA B 1 108 ? 30.703 0.856 -7.121 1 70.5 108 ALA B C 1
ATOM 5603 O O . ALA B 1 108 ? 31.141 -0.277 -7.336 1 70.5 108 ALA B O 1
ATOM 5604 N N . THR B 1 109 ? 30.797 1.759 -8.055 1 63.41 109 THR B N 1
ATOM 5605 C CA . THR B 1 109 ? 31.766 1.666 -9.133 1 63.41 109 THR B CA 1
ATOM 5606 C C . THR B 1 109 ? 32.875 2.711 -8.961 1 63.41 109 THR B C 1
ATOM 5608 O O . THR B 1 109 ? 32.594 3.859 -8.609 1 63.41 109 THR B O 1
ATOM 5611 N N . ALA B 1 110 ? 34.094 2.234 -8.844 1 61.81 110 ALA B N 1
ATOM 5612 C CA . ALA B 1 110 ? 35.219 3.137 -8.734 1 61.81 110 ALA B CA 1
ATOM 5613 C C . ALA B 1 110 ? 35.75 3.541 -10.109 1 61.81 110 ALA B C 1
ATOM 5615 O O . ALA B 1 110 ? 35.969 2.688 -10.977 1 61.81 110 ALA B O 1
ATOM 5616 N N . GLN B 1 111 ? 35.562 4.785 -10.5 1 60.38 111 GLN B N 1
ATOM 5617 C CA . GLN B 1 111 ? 36.125 5.273 -11.75 1 60.38 111 GLN B CA 1
ATOM 5618 C C . GLN B 1 111 ? 37.375 6.137 -11.492 1 60.38 111 GLN B C 1
ATOM 5620 O O . GLN B 1 111 ? 37.375 6.98 -10.602 1 60.38 111 GLN B O 1
ATOM 5625 N N . ARG B 1 112 ? 38.5 5.777 -12.102 1 60.09 112 ARG B N 1
ATOM 5626 C CA . ARG B 1 112 ? 39.75 6.535 -11.984 1 60.09 112 ARG B CA 1
ATOM 5627 C C . ARG B 1 112 ? 39.719 7.766 -12.891 1 60.09 112 ARG B C 1
ATOM 5629 O O . ARG B 1 112 ? 39.469 7.656 -14.086 1 60.09 112 ARG B O 1
ATOM 5636 N N . TYR B 1 113 ? 39.469 8.922 -12.359 1 55.16 113 TYR B N 1
ATOM 5637 C CA . TYR B 1 113 ? 39.625 10.141 -13.148 1 55.16 113 TYR B CA 1
ATOM 5638 C C . TYR B 1 113 ? 40.844 10.914 -12.719 1 55.16 113 TYR B C 1
ATOM 5640 O O . TYR B 1 113 ? 40.938 11.414 -11.594 1 55.16 113 TYR B O 1
ATOM 5648 N N . GLY B 1 114 ? 41.781 11.32 -13.633 1 53.84 114 GLY B N 1
ATOM 5649 C CA . GLY B 1 114 ? 43 12.117 -13.477 1 53.84 114 GLY B CA 1
ATOM 5650 C C . GLY B 1 114 ? 43.812 11.727 -12.258 1 53.84 114 GLY B C 1
ATOM 5651 O O . GLY B 1 114 ? 44.312 12.586 -11.539 1 53.84 114 GLY B O 1
ATOM 5652 N N . GLY B 1 115 ? 43.844 10.336 -11.844 1 57.31 115 GLY B N 1
ATOM 5653 C CA . GLY B 1 115 ? 44.625 9.852 -10.727 1 57.31 115 GLY B CA 1
ATOM 5654 C C . GLY B 1 115 ? 43.812 9.633 -9.469 1 57.31 115 GLY B C 1
ATOM 5655 O O . GLY B 1 115 ? 44.312 9.023 -8.508 1 57.31 115 GLY B O 1
ATOM 5656 N N . ARG B 1 116 ? 42.812 10.398 -9.375 1 59.94 116 ARG B N 1
ATOM 5657 C CA . ARG B 1 116 ? 41.969 10.219 -8.195 1 59.94 116 ARG B CA 1
ATOM 5658 C C . ARG B 1 116 ? 40.875 9.227 -8.477 1 59.94 116 ARG B C 1
ATOM 5660 O O . ARG B 1 116 ? 40.312 9.195 -9.578 1 59.94 116 ARG B O 1
ATOM 5667 N N . THR B 1 117 ? 40.656 8.211 -7.625 1 59.16 117 THR B N 1
ATOM 5668 C CA . THR B 1 117 ? 39.594 7.219 -7.727 1 59.16 117 THR B CA 1
ATOM 5669 C C . THR B 1 117 ? 38.281 7.754 -7.129 1 59.16 117 THR B C 1
ATOM 5671 O O . THR B 1 117 ? 38.25 8.117 -5.953 1 59.16 117 THR B O 1
ATOM 5674 N N . ILE B 1 118 ? 37.344 8.172 -8.016 1 62.84 118 ILE B N 1
ATOM 5675 C CA . ILE B 1 118 ? 36.031 8.625 -7.551 1 62.84 118 ILE B CA 1
ATOM 5676 C C . ILE B 1 118 ? 35.062 7.449 -7.527 1 62.84 118 ILE B C 1
ATOM 5678 O O . ILE B 1 118 ? 34.906 6.73 -8.516 1 62.84 118 ILE B O 1
ATOM 5682 N N . ALA B 1 119 ? 34.594 7.145 -6.332 1 60.66 119 ALA B N 1
ATOM 5683 C CA . ALA B 1 119 ? 33.594 6.078 -6.18 1 60.66 119 ALA B CA 1
ATOM 5684 C C . ALA B 1 119 ? 32.188 6.602 -6.434 1 60.66 119 ALA B C 1
ATOM 5686 O O . ALA B 1 119 ? 31.828 7.668 -5.938 1 60.66 119 ALA B O 1
ATOM 5687 N N . ARG B 1 120 ? 31.625 6.023 -7.523 1 65.31 120 ARG B N 1
ATOM 5688 C CA . ARG B 1 120 ? 30.219 6.332 -7.781 1 65.31 120 ARG B CA 1
ATOM 5689 C C . ARG B 1 120 ? 29.312 5.191 -7.328 1 65.31 120 ARG B C 1
ATOM 5691 O O . ARG B 1 120 ? 29.656 4.02 -7.484 1 65.31 120 ARG B O 1
ATOM 5698 N N . ALA B 1 121 ? 28.141 5.645 -6.594 1 69.88 121 ALA B N 1
ATOM 5699 C CA . ALA B 1 121 ? 27.219 4.629 -6.09 1 69.88 121 ALA B CA 1
ATOM 5700 C C . ALA B 1 121 ? 25.922 4.617 -6.898 1 69.88 121 ALA B C 1
ATOM 5702 O O . ALA B 1 121 ? 25.484 5.66 -7.387 1 69.88 121 ALA B O 1
ATOM 5703 N N . SER B 1 122 ? 25.562 3.422 -7.414 1 71.19 122 SER B N 1
ATOM 5704 C CA . SER B 1 122 ? 24.266 3.256 -8.07 1 71.19 122 SER B CA 1
ATOM 5705 C C . SER B 1 122 ? 23.516 2.039 -7.531 1 71.19 122 SER B C 1
ATOM 5707 O O . SER B 1 122 ? 24.109 1.206 -6.836 1 71.19 122 SER B O 1
ATOM 5709 N N . ASN B 1 123 ? 22.234 2.113 -7.703 1 75.25 123 ASN B N 1
ATOM 5710 C CA . ASN B 1 123 ? 21.453 0.93 -7.379 1 75.25 123 ASN B CA 1
ATOM 5711 C C . ASN B 1 123 ? 21.266 0.023 -8.594 1 75.25 123 ASN B C 1
ATOM 5713 O O . ASN B 1 123 ? 21.016 0.501 -9.695 1 75.25 123 ASN B O 1
ATOM 5717 N N . ASP B 1 124 ? 21.578 -1.223 -8.367 1 80.94 124 ASP B N 1
ATOM 5718 C CA . ASP B 1 124 ? 21.391 -2.215 -9.422 1 80.94 124 ASP B CA 1
ATOM 5719 C C . ASP B 1 124 ? 20.516 -3.373 -8.938 1 80.94 124 ASP B C 1
ATOM 5721 O O . ASP B 1 124 ? 20.406 -3.615 -7.734 1 80.94 124 ASP B O 1
ATOM 5725 N N . ILE B 1 125 ? 19.922 -3.965 -9.977 1 85.25 125 ILE B N 1
ATOM 5726 C CA . ILE B 1 125 ? 19.141 -5.156 -9.68 1 85.25 125 ILE B CA 1
ATOM 5727 C C . ILE B 1 125 ? 20 -6.406 -9.883 1 85.25 125 ILE B C 1
ATOM 5729 O O . ILE B 1 125 ? 20.531 -6.625 -10.969 1 85.25 125 ILE B O 1
ATOM 5733 N N . SER B 1 126 ? 20.156 -7.23 -8.906 1 86.75 126 SER B N 1
ATOM 5734 C CA . SER B 1 126 ? 20.922 -8.469 -9.023 1 86.75 126 SER B CA 1
ATOM 5735 C C . SER B 1 126 ? 20.25 -9.438 -9.992 1 86.75 126 SER B C 1
ATOM 5737 O O . SER B 1 126 ? 19.016 -9.57 -10 1 86.75 126 SER B O 1
ATOM 5739 N N . PRO B 1 127 ? 21.062 -9.992 -10.852 1 89.81 127 PRO B N 1
ATOM 5740 C CA . PRO B 1 127 ? 20.469 -11 -11.734 1 89.81 127 PRO B CA 1
ATOM 5741 C C . PRO B 1 127 ? 19.844 -12.156 -10.969 1 89.81 127 PRO B C 1
ATOM 5743 O O . PRO B 1 127 ? 20.25 -12.453 -9.836 1 89.81 127 PRO B O 1
ATOM 5746 N N . THR B 1 128 ? 18.875 -12.727 -11.562 1 91.38 128 THR B N 1
ATOM 5747 C CA . THR B 1 128 ? 18.219 -13.875 -10.961 1 91.38 128 THR B CA 1
ATOM 5748 C C . THR B 1 128 ? 18.734 -15.18 -11.57 1 91.38 128 THR B C 1
ATOM 5750 O O . THR B 1 128 ? 18.656 -15.375 -12.781 1 91.38 128 THR B O 1
ATOM 5753 N N . VAL B 1 129 ? 19.344 -16 -10.766 1 92 129 VAL B N 1
ATOM 5754 C CA . VAL B 1 129 ? 19.812 -17.312 -11.227 1 92 129 VAL B CA 1
ATOM 5755 C C . VAL B 1 129 ? 18.672 -18.312 -11.18 1 92 129 VAL B C 1
ATOM 5757 O O . VAL B 1 129 ? 18.234 -18.719 -10.102 1 92 129 VAL B O 1
ATOM 5760 N N . MET B 1 130 ? 18.203 -18.688 -12.281 1 92.25 130 MET B N 1
ATOM 5761 C CA . MET B 1 130 ? 17.062 -19.594 -12.367 1 92.25 130 MET B CA 1
ATOM 5762 C C . MET B 1 130 ? 17.5 -21.047 -12.156 1 92.25 130 MET B C 1
ATOM 5764 O O . MET B 1 130 ? 16.844 -21.797 -11.445 1 92.25 130 MET B O 1
ATOM 5768 N N . ILE B 1 131 ? 18.531 -21.422 -12.891 1 91.5 131 ILE B N 1
ATOM 5769 C CA . ILE B 1 131 ? 19.125 -22.75 -12.781 1 91.5 131 ILE B CA 1
ATOM 5770 C C . ILE B 1 131 ? 20.641 -22.625 -12.594 1 91.5 131 ILE B C 1
ATOM 5772 O O . ILE B 1 131 ? 21.328 -22.047 -13.438 1 91.5 131 ILE B O 1
ATOM 5776 N N . GLN B 1 132 ? 21.172 -23.125 -11.516 1 89.12 132 GLN B N 1
ATOM 5777 C CA . GLN B 1 132 ? 22.562 -22.953 -11.133 1 89.12 132 GLN B CA 1
ATOM 5778 C C . GLN B 1 132 ? 23.484 -23.719 -12.078 1 89.12 132 GLN B C 1
ATOM 5780 O O . GLN B 1 132 ? 24.547 -23.203 -12.477 1 89.12 132 GLN B O 1
ATOM 5785 N N . THR B 1 133 ? 23.094 -25 -12.406 1 91.25 133 THR B N 1
ATOM 5786 C CA . THR B 1 133 ? 23.938 -25.828 -13.273 1 91.25 133 THR B CA 1
ATOM 5787 C C . THR B 1 133 ? 23.109 -26.422 -14.406 1 91.25 133 THR B C 1
ATOM 5789 O O . THR B 1 133 ? 22.203 -27.234 -14.156 1 91.25 133 THR B O 1
ATOM 5792 N N . ILE B 1 134 ? 23.5 -26.094 -15.578 1 93.62 134 ILE B N 1
ATOM 5793 C CA . ILE B 1 134 ? 22.812 -26.594 -16.766 1 93.62 134 ILE B CA 1
ATOM 5794 C C . ILE B 1 134 ? 23.359 -27.984 -17.109 1 93.62 134 ILE B C 1
ATOM 5796 O O . ILE B 1 134 ? 24.562 -28.219 -17.078 1 93.62 134 ILE B O 1
ATOM 5800 N N . PRO B 1 135 ? 22.453 -28.859 -17.375 1 93.06 135 PRO B N 1
ATOM 5801 C CA . PRO B 1 135 ? 22.922 -30.188 -17.797 1 93.06 135 PRO B CA 1
ATOM 5802 C C . PRO B 1 135 ? 23.672 -30.156 -19.125 1 93.06 135 PRO B C 1
ATOM 5804 O O . PRO B 1 135 ? 23.453 -29.25 -19.938 1 93.06 135 PRO B O 1
ATOM 5807 N N . PRO B 1 136 ? 24.484 -31.125 -19.312 1 92.25 136 PRO B N 1
ATOM 5808 C CA . PRO B 1 136 ? 25.219 -31.172 -20.578 1 92.25 136 PRO B CA 1
ATOM 5809 C C . PRO B 1 136 ? 24.281 -31.312 -21.781 1 92.25 136 PRO B C 1
ATOM 5811 O O . PRO B 1 136 ? 23.266 -32 -21.703 1 92.25 136 PRO B O 1
ATOM 5814 N N . LYS B 1 137 ? 24.703 -30.625 -22.844 1 93 137 LYS B N 1
ATOM 5815 C CA . LYS B 1 137 ? 23.906 -30.656 -24.062 1 93 137 LYS B CA 1
ATOM 5816 C C . LYS B 1 137 ? 24.031 -32 -24.781 1 93 137 LYS B C 1
ATOM 5818 O O . LYS B 1 137 ? 24.984 -32.219 -25.531 1 93 137 LYS B O 1
ATOM 5823 N N . ILE B 1 138 ? 23.109 -32.875 -24.484 1 92.56 138 ILE B N 1
ATOM 5824 C CA . ILE B 1 138 ? 23.016 -34.188 -25.141 1 92.56 138 ILE B CA 1
ATOM 5825 C C . ILE B 1 138 ? 21.641 -34.344 -25.781 1 92.56 138 ILE B C 1
ATOM 5827 O O . ILE B 1 138 ? 20.609 -34.219 -25.109 1 92.56 138 ILE B O 1
ATOM 5831 N N . ASN B 1 139 ? 21.609 -34.562 -27.109 1 91.81 139 ASN B N 1
ATOM 5832 C CA . ASN B 1 139 ? 20.344 -34.719 -27.828 1 91.81 139 ASN B CA 1
ATOM 5833 C C . ASN B 1 139 ? 19.984 -36.219 -27.969 1 91.81 139 ASN B C 1
ATOM 5835 O O . ASN B 1 139 ? 20.828 -37.094 -27.766 1 91.81 139 ASN B O 1
ATOM 5839 N N . PHE B 1 140 ? 18.703 -36.406 -28.25 1 93.44 140 PHE B N 1
ATOM 5840 C CA . PHE B 1 140 ? 18.281 -37.781 -28.531 1 93.44 140 PHE B CA 1
ATOM 5841 C C . PHE B 1 140 ? 18.844 -38.25 -29.859 1 93.44 140 PHE B C 1
ATOM 5843 O O . PHE B 1 140 ? 18.875 -37.5 -30.844 1 93.44 140 PHE B O 1
ATOM 5850 N N . ASP B 1 141 ? 19.391 -39.438 -29.828 1 92.19 141 ASP B N 1
ATOM 5851 C CA . ASP B 1 141 ? 20.047 -39.969 -31.016 1 92.19 141 ASP B CA 1
ATOM 5852 C C . ASP B 1 141 ? 19.047 -40.75 -31.875 1 92.19 141 ASP B C 1
ATOM 5854 O O . ASP B 1 141 ? 19.109 -41.969 -31.969 1 92.19 141 ASP B O 1
ATOM 5858 N N . TYR B 1 142 ? 18.156 -40 -32.531 1 93.69 142 TYR B N 1
ATOM 5859 C CA . TYR B 1 142 ? 17.172 -40.594 -33.406 1 93.69 142 TYR B CA 1
ATOM 5860 C C . TYR B 1 142 ? 17.578 -40.469 -34.875 1 93.69 142 TYR B C 1
ATOM 5862 O O . TYR B 1 142 ? 17.984 -39.375 -35.312 1 93.69 142 TYR B O 1
ATOM 5870 N N . SER B 1 143 ? 17.609 -41.594 -35.594 1 93.5 143 SER B N 1
ATOM 5871 C CA . SER B 1 143 ? 17.859 -41.625 -37.031 1 93.5 143 SER B CA 1
ATOM 5872 C C . SER B 1 143 ? 16.906 -42.594 -37.719 1 93.5 143 SER B C 1
ATOM 5874 O O . SER B 1 143 ? 16.953 -43.812 -37.469 1 93.5 143 SER B O 1
ATOM 5876 N N . LEU B 1 144 ? 16.109 -42.094 -38.625 1 94.38 144 LEU B N 1
ATOM 5877 C CA . LEU B 1 144 ? 15.148 -42.969 -39.312 1 94.38 144 LEU B CA 1
ATOM 5878 C C . LEU B 1 144 ? 15.852 -44 -40.156 1 94.38 144 LEU B C 1
ATOM 5880 O O . LEU B 1 144 ? 15.492 -45.188 -40.125 1 94.38 144 LEU B O 1
ATOM 5884 N N . PRO B 1 145 ? 16.891 -43.625 -40.938 1 94.44 145 PRO B N 1
ATOM 5885 C CA . PRO B 1 145 ? 17.562 -44.656 -41.719 1 94.44 145 PRO B CA 1
ATOM 5886 C C . PRO B 1 145 ? 18.188 -45.75 -40.875 1 94.44 145 PRO B C 1
ATOM 5888 O O . PRO B 1 145 ? 18.125 -46.938 -41.25 1 94.44 145 PRO B O 1
ATOM 5891 N N . ARG B 1 146 ? 18.688 -45.406 -39.75 1 94.12 146 ARG B N 1
ATOM 5892 C CA . ARG B 1 146 ? 19.266 -46.406 -38.875 1 94.12 146 ARG B CA 1
ATOM 5893 C C . ARG B 1 146 ? 18.172 -47.312 -38.281 1 94.12 146 ARG B C 1
ATOM 5895 O O . ARG B 1 146 ? 18.344 -48.531 -38.188 1 94.12 146 ARG B O 1
ATOM 5902 N N . ASN B 1 147 ? 17.094 -46.75 -37.906 1 94.88 147 ASN B N 1
ATOM 5903 C CA . ASN B 1 147 ? 15.984 -47.531 -37.375 1 94.88 147 ASN B CA 1
ATOM 5904 C C . ASN B 1 147 ? 15.398 -48.469 -38.438 1 94.88 147 ASN B C 1
ATOM 5906 O O . ASN B 1 147 ? 15.016 -49.594 -38.125 1 94.88 147 ASN B O 1
ATOM 5910 N N . LYS B 1 148 ? 15.32 -47.938 -39.656 1 94.88 148 LYS B N 1
ATOM 5911 C CA . LYS B 1 148 ? 14.82 -48.781 -40.75 1 94.88 148 LYS B CA 1
ATOM 5912 C C . LYS B 1 148 ? 15.719 -50 -40.969 1 94.88 148 LYS B C 1
ATOM 5914 O O . LYS B 1 148 ? 15.234 -51.094 -41.188 1 94.88 148 LYS B O 1
ATOM 5919 N N . ARG B 1 149 ? 16.969 -49.75 -40.844 1 94.31 149 ARG B N 1
ATOM 5920 C CA . ARG B 1 149 ? 17.938 -50.844 -41.031 1 94.31 149 ARG B CA 1
ATOM 5921 C C . ARG B 1 149 ? 17.844 -51.844 -39.875 1 94.31 149 ARG B C 1
ATOM 5923 O O . ARG B 1 149 ? 17.828 -53.062 -40.125 1 94.31 149 ARG B O 1
ATOM 5930 N N . ASP B 1 150 ? 17.719 -51.375 -38.719 1 94.69 150 ASP B N 1
ATOM 5931 C CA . ASP B 1 150 ? 17.719 -52.219 -37.562 1 94.69 150 ASP B CA 1
ATOM 5932 C C . ASP B 1 150 ? 16.391 -52.969 -37.438 1 94.69 150 ASP B C 1
ATOM 5934 O O . ASP B 1 150 ? 16.344 -54.062 -36.812 1 94.69 150 ASP B O 1
ATOM 5938 N N . PHE B 1 151 ? 15.344 -52.406 -37.938 1 95.75 151 PHE B N 1
ATOM 5939 C CA . PHE B 1 151 ? 14.031 -53.031 -37.875 1 95.75 151 PHE B CA 1
ATOM 5940 C C . PHE B 1 151 ? 13.992 -54.312 -38.719 1 95.75 151 PHE B C 1
ATOM 5942 O O . PHE B 1 151 ? 13.438 -55.312 -38.312 1 95.75 151 PHE B O 1
ATOM 5949 N N . GLY B 1 152 ? 14.531 -54.219 -39.969 1 93.94 152 GLY B N 1
ATOM 5950 C CA . GLY B 1 152 ? 14.555 -55.375 -40.844 1 93.94 152 GLY B CA 1
ATOM 5951 C C . GLY B 1 152 ? 14.117 -55.094 -42.25 1 93.94 152 GLY B C 1
ATOM 5952 O O . GLY B 1 152 ? 14.18 -53.938 -42.688 1 93.94 152 GLY B O 1
ATOM 5953 N N . ILE B 1 153 ? 13.641 -56.094 -42.969 1 93.31 153 ILE B N 1
ATOM 5954 C CA . ILE B 1 153 ? 13.359 -56 -44.406 1 93.31 153 ILE B CA 1
ATOM 5955 C C . ILE B 1 153 ? 12.148 -55.125 -44.656 1 93.31 153 ILE B C 1
ATOM 5957 O O . ILE B 1 153 ? 12.055 -54.469 -45.688 1 93.31 153 ILE B O 1
ATOM 5961 N N . ASN B 1 154 ? 11.32 -55.062 -43.656 1 95.5 154 ASN B N 1
ATOM 5962 C CA . ASN B 1 154 ? 10.125 -54.25 -43.812 1 95.5 154 ASN B CA 1
ATOM 5963 C C . ASN B 1 154 ? 10.25 -52.906 -43.094 1 95.5 154 ASN B C 1
ATOM 5965 O O . ASN B 1 154 ? 9.273 -52.406 -42.531 1 95.5 154 ASN B O 1
ATOM 5969 N N . GLY B 1 155 ? 11.43 -52.344 -43 1 94.12 155 GLY B N 1
ATOM 5970 C CA . GLY B 1 155 ? 11.703 -51.062 -42.375 1 94.12 155 GLY B CA 1
ATOM 5971 C C . GLY B 1 155 ? 10.961 -49.906 -43 1 94.12 155 GLY B C 1
ATOM 5972 O O . GLY B 1 155 ? 10.812 -48.844 -42.375 1 94.12 155 GLY B O 1
ATOM 5973 N N . LYS B 1 156 ? 10.461 -50.031 -44.188 1 92.62 156 LYS B N 1
ATOM 5974 C CA . LYS B 1 156 ? 9.719 -49 -44.875 1 92.62 156 LYS B CA 1
ATOM 5975 C C . LYS B 1 156 ? 8.43 -48.656 -44.156 1 92.62 156 LYS B C 1
ATOM 5977 O O . LYS B 1 156 ? 7.84 -47.594 -44.406 1 92.62 156 LYS B O 1
ATOM 5982 N N . LEU B 1 157 ? 8.055 -49.5 -43.188 1 93.38 157 LEU B N 1
ATOM 5983 C CA . LEU B 1 157 ? 6.828 -49.281 -42.438 1 93.38 157 LEU B CA 1
ATOM 5984 C C . LEU B 1 157 ? 7.023 -48.156 -41.438 1 93.38 157 LEU B C 1
ATOM 5986 O O . LEU B 1 157 ? 6.051 -47.562 -40.938 1 93.38 157 LEU B O 1
ATOM 5990 N N . LEU B 1 158 ? 8.25 -47.875 -41.062 1 94 158 LEU B N 1
ATOM 5991 C CA . LEU B 1 158 ? 8.539 -46.906 -40.031 1 94 158 LEU B CA 1
ATOM 5992 C C . LEU B 1 158 ? 8.383 -45.5 -40.531 1 94 158 LEU B C 1
ATOM 5994 O O . LEU B 1 158 ? 8.82 -45.188 -41.656 1 94 158 LEU B O 1
ATOM 5998 N N . THR B 1 159 ? 7.645 -44.719 -39.812 1 91.19 159 THR B N 1
ATOM 5999 C CA . THR B 1 159 ? 7.473 -43.312 -40.125 1 91.19 159 THR B CA 1
ATOM 6000 C C . THR B 1 159 ? 8.414 -42.438 -39.312 1 91.19 159 THR B C 1
ATOM 6002 O O . THR B 1 159 ? 8.852 -42.844 -38.219 1 91.19 159 THR B O 1
ATOM 6005 N N . ASP B 1 160 ? 8.672 -41.312 -39.812 1 92.19 160 ASP B N 1
ATOM 6006 C CA . ASP B 1 160 ? 9.578 -40.375 -39.125 1 92.19 160 ASP B CA 1
ATOM 6007 C C . ASP B 1 160 ? 8.93 -39.812 -37.875 1 92.19 160 ASP B C 1
ATOM 6009 O O . ASP B 1 160 ? 7.84 -39.25 -37.906 1 92.19 160 ASP B O 1
ATOM 6013 N N . ILE B 1 161 ? 9.586 -40 -36.719 1 91.5 161 ILE B N 1
ATOM 6014 C CA . ILE B 1 161 ? 9.023 -39.531 -35.438 1 91.5 161 ILE B CA 1
ATOM 6015 C C . ILE B 1 161 ? 9.961 -38.469 -34.812 1 91.5 161 ILE B C 1
ATOM 6017 O O . ILE B 1 161 ? 10 -38.344 -33.594 1 91.5 161 ILE B O 1
ATOM 6021 N N . SER B 1 162 ? 10.742 -37.844 -35.625 1 90 162 SER B N 1
ATOM 6022 C CA . SER B 1 162 ? 11.68 -36.844 -35.156 1 90 162 SER B CA 1
ATOM 6023 C C . SER B 1 162 ? 10.945 -35.719 -34.406 1 90 162 SER B C 1
ATOM 6025 O O . SER B 1 162 ? 11.484 -35.156 -33.469 1 90 162 SER B O 1
ATOM 6027 N N . ASN B 1 163 ? 9.742 -35.5 -34.688 1 88.88 163 ASN B N 1
ATOM 6028 C CA . ASN B 1 163 ? 8.93 -34.438 -34.094 1 88.88 163 ASN B CA 1
ATOM 6029 C C . ASN B 1 163 ? 8.609 -34.75 -32.625 1 88.88 163 ASN B C 1
ATOM 6031 O O . ASN B 1 163 ? 8.359 -33.812 -31.859 1 88.88 163 ASN B O 1
ATOM 6035 N N . ILE B 1 164 ? 8.555 -36 -32.312 1 88.62 164 ILE B N 1
ATOM 6036 C CA . ILE B 1 164 ? 8.258 -36.375 -30.938 1 88.62 164 ILE B CA 1
ATOM 6037 C C . ILE B 1 164 ? 9.375 -35.906 -30 1 88.62 164 ILE B C 1
ATOM 6039 O O . ILE B 1 164 ? 9.109 -35.469 -28.875 1 88.62 164 ILE B O 1
ATOM 6043 N N . TYR B 1 165 ? 10.578 -35.969 -30.531 1 89.69 165 TYR B N 1
ATOM 6044 C CA . TYR B 1 165 ? 11.734 -35.594 -29.703 1 89.69 165 TYR B CA 1
ATOM 6045 C C . TYR B 1 165 ? 11.914 -34.094 -29.641 1 89.69 165 TYR B C 1
ATOM 6047 O O . TYR B 1 165 ? 12.695 -33.594 -28.828 1 89.69 165 TYR B O 1
ATOM 6055 N N . SER B 1 166 ? 11.141 -33.375 -30.438 1 87.38 166 SER B N 1
ATOM 6056 C CA . SER B 1 166 ? 11.141 -31.906 -30.344 1 87.38 166 SER B CA 1
ATOM 6057 C C . SER B 1 166 ? 10.055 -31.406 -29.391 1 87.38 166 SER B C 1
ATOM 6059 O O . SER B 1 166 ? 10.094 -30.266 -28.953 1 87.38 166 SER B O 1
ATOM 6061 N N . GLN B 1 167 ? 9.164 -32.312 -29.125 1 88.62 167 GLN B N 1
ATOM 6062 C CA . GLN B 1 167 ? 8.117 -32 -28.172 1 88.62 167 GLN B CA 1
ATOM 6063 C C . GLN B 1 167 ? 8.523 -32.438 -26.75 1 88.62 167 GLN B C 1
ATOM 6065 O O . GLN B 1 167 ? 8.125 -33.5 -26.297 1 88.62 167 GLN B O 1
ATOM 6070 N N . TYR B 1 168 ? 9.125 -31.516 -26.125 1 87.62 168 TYR B N 1
ATOM 6071 C CA . TYR B 1 168 ? 9.719 -31.828 -24.828 1 87.62 168 TYR B CA 1
ATOM 6072 C C . TYR B 1 168 ? 8.656 -32.25 -23.828 1 87.62 168 TYR B C 1
ATOM 6074 O O . TYR B 1 168 ? 8.891 -33.156 -23 1 87.62 168 TYR B O 1
ATOM 6082 N N . ASN B 1 169 ? 7.461 -31.719 -23.891 1 87.81 169 ASN B N 1
ATOM 6083 C CA . ASN B 1 169 ? 6.383 -32.094 -22.984 1 87.81 169 ASN B CA 1
ATOM 6084 C C . ASN B 1 169 ? 5.992 -33.562 -23.141 1 87.81 169 ASN B C 1
ATOM 6086 O O . ASN B 1 169 ? 5.742 -34.25 -22.156 1 87.81 169 ASN B O 1
ATOM 6090 N N . LEU B 1 170 ? 6.02 -34 -24.312 1 88.38 170 LEU B N 1
ATOM 6091 C CA . LEU B 1 170 ? 5.625 -35.375 -24.594 1 88.38 170 LEU B CA 1
ATOM 6092 C C . LEU B 1 170 ? 6.684 -36.375 -24.125 1 88.38 170 LEU B C 1
ATOM 6094 O O . LEU B 1 170 ? 6.363 -37.375 -23.5 1 88.38 170 LEU B O 1
ATOM 6098 N N . ILE B 1 171 ? 7.898 -36.062 -24.406 1 89.38 171 ILE B N 1
ATOM 6099 C CA . ILE B 1 171 ? 8.984 -36.969 -24.047 1 89.38 171 ILE B CA 1
ATOM 6100 C C . ILE B 1 171 ? 9.07 -37.094 -22.531 1 89.38 171 ILE B C 1
ATOM 6102 O O . ILE B 1 171 ? 9.336 -38.156 -22 1 89.38 171 ILE B O 1
ATOM 6106 N N . ILE B 1 172 ? 8.891 -35.969 -21.859 1 88.62 172 ILE B N 1
ATOM 6107 C CA . ILE B 1 172 ? 8.945 -36 -20.406 1 88.62 172 ILE B CA 1
ATOM 6108 C C . ILE B 1 172 ? 7.746 -36.75 -19.844 1 88.62 172 ILE B C 1
ATOM 6110 O O . ILE B 1 172 ? 7.887 -37.531 -18.891 1 88.62 172 ILE B O 1
ATOM 6114 N N . ARG B 1 173 ? 6.637 -36.562 -20.438 1 88.5 173 ARG B N 1
ATOM 6115 C CA . ARG B 1 173 ? 5.445 -37.312 -20.031 1 88.5 173 ARG B CA 1
ATOM 6116 C C . ARG B 1 173 ? 5.648 -38.812 -20.203 1 88.5 173 ARG B C 1
ATOM 6118 O O . ARG B 1 173 ? 5.242 -39.594 -19.344 1 88.5 173 ARG B O 1
ATOM 6125 N N . ILE B 1 174 ? 6.277 -39.219 -21.25 1 90.44 174 ILE B N 1
ATOM 6126 C CA . ILE B 1 174 ? 6.562 -40.625 -21.531 1 90.44 174 ILE B CA 1
ATOM 6127 C C . ILE B 1 174 ? 7.527 -41.156 -20.469 1 90.44 174 ILE B C 1
ATOM 6129 O O . ILE B 1 174 ? 7.312 -42.25 -19.922 1 90.44 174 ILE B O 1
ATOM 6133 N N . SER B 1 175 ? 8.508 -40.375 -20.188 1 88 175 SER B N 1
ATOM 6134 C CA . SER B 1 175 ? 9.523 -40.812 -19.234 1 88 175 SER B CA 1
ATOM 6135 C C . SER B 1 175 ? 8.945 -40.906 -17.828 1 88 175 SER B C 1
ATOM 6137 O O . SER B 1 175 ? 9.367 -41.781 -17.047 1 88 175 SER B O 1
ATOM 6139 N N . GLU B 1 176 ? 8.031 -40.094 -17.469 1 87.06 176 GLU B N 1
ATOM 6140 C CA . GLU B 1 176 ? 7.465 -40.062 -16.125 1 87.06 176 GLU B CA 1
ATOM 6141 C C . GLU B 1 176 ? 6.41 -41.156 -15.953 1 87.06 176 GLU B C 1
ATOM 6143 O O . GLU B 1 176 ? 6.219 -41.656 -14.844 1 87.06 176 GLU B O 1
ATOM 6148 N N . ASN B 1 177 ? 5.77 -41.562 -17.062 1 89.56 177 ASN B N 1
ATOM 6149 C CA . ASN B 1 177 ? 4.637 -42.469 -16.922 1 89.56 177 ASN B CA 1
ATOM 6150 C C . ASN B 1 177 ? 5 -43.875 -17.375 1 89.56 177 ASN B C 1
ATOM 6152 O O . ASN B 1 177 ? 4.238 -44.812 -17.141 1 89.56 177 ASN B O 1
ATOM 6156 N N . ILE B 1 178 ? 6.137 -44.062 -18.031 1 91.25 178 ILE B N 1
ATOM 6157 C CA . ILE B 1 178 ? 6.488 -45.375 -18.562 1 91.25 178 ILE B CA 1
ATOM 6158 C C . ILE B 1 178 ? 7.762 -45.875 -17.891 1 91.25 178 ILE B C 1
ATOM 6160 O O . ILE B 1 178 ? 8.75 -45.125 -17.781 1 91.25 178 ILE B O 1
ATOM 6164 N N . ASN B 1 179 ? 7.68 -47 -17.375 1 91.25 179 ASN B N 1
ATOM 6165 C CA . ASN B 1 179 ? 8.867 -47.656 -16.844 1 91.25 179 ASN B CA 1
ATOM 6166 C C . ASN B 1 179 ? 9.609 -48.438 -17.922 1 91.25 179 ASN B C 1
ATOM 6168 O O . ASN B 1 179 ? 9.312 -49.594 -18.188 1 91.25 179 ASN B O 1
ATOM 6172 N N . PHE B 1 180 ? 10.617 -47.969 -18.422 1 90.69 180 PHE B N 1
ATOM 6173 C CA . PHE B 1 180 ? 11.336 -48.5 -19.562 1 90.69 180 PHE B CA 1
ATOM 6174 C C . PHE B 1 180 ? 12.164 -49.719 -19.141 1 90.69 180 PHE B C 1
ATOM 6176 O O . PHE B 1 180 ? 12.602 -50.5 -20 1 90.69 180 PHE B O 1
ATOM 6183 N N . GLU B 1 181 ? 12.398 -49.875 -17.891 1 88.25 181 GLU B N 1
ATOM 6184 C CA . GLU B 1 181 ? 13.125 -51.031 -17.406 1 88.25 181 GLU B CA 1
ATOM 6185 C C . GLU B 1 181 ? 12.359 -52.312 -17.703 1 88.25 181 GLU B C 1
ATOM 6187 O O . GLU B 1 181 ? 12.961 -53.375 -17.875 1 88.25 181 GLU B O 1
ATOM 6192 N N . GLU B 1 182 ? 11.094 -52.188 -17.828 1 90.88 182 GLU B N 1
ATOM 6193 C CA . GLU B 1 182 ? 10.25 -53.344 -18.156 1 90.88 182 GLU B CA 1
ATOM 6194 C C . GLU B 1 182 ? 10.531 -53.844 -19.562 1 90.88 182 GLU B C 1
ATOM 6196 O O . GLU B 1 182 ? 10.414 -55.062 -19.828 1 90.88 182 GLU B O 1
ATOM 6201 N N . PHE B 1 183 ? 11.008 -53.031 -20.453 1 91.81 183 PHE B N 1
ATOM 6202 C CA . PHE B 1 183 ? 11.234 -53.406 -21.844 1 91.81 183 PHE B CA 1
ATOM 6203 C C . PHE B 1 183 ? 12.57 -54.125 -22.016 1 91.81 183 PHE B C 1
ATOM 6205 O O . PHE B 1 183 ? 12.867 -54.656 -23.078 1 91.81 183 PHE B O 1
ATOM 6212 N N . SER B 1 184 ? 13.375 -54.125 -21 1 87 184 SER B N 1
ATOM 6213 C CA . SER B 1 184 ? 14.672 -54.781 -21.047 1 87 184 SER B CA 1
ATOM 6214 C C . SER B 1 184 ? 14.578 -56.219 -20.516 1 87 184 SER B C 1
ATOM 6216 O O . SER B 1 184 ? 15.516 -57 -20.672 1 87 184 SER B O 1
ATOM 6218 N N . LEU B 1 185 ? 13.477 -56.531 -19.953 1 90.5 185 LEU B N 1
ATOM 6219 C CA . LEU B 1 185 ? 13.281 -57.844 -19.375 1 90.5 185 LEU B CA 1
ATOM 6220 C C . LEU B 1 185 ? 13.039 -58.875 -20.469 1 90.5 185 LEU B C 1
ATOM 6222 O O . LEU B 1 185 ? 12.43 -58.562 -21.5 1 90.5 185 LEU B O 1
ATOM 6226 N N . VAL B 1 186 ? 13.406 -60.156 -20.266 1 91 186 VAL B N 1
ATOM 6227 C CA . VAL B 1 186 ? 13.344 -61.25 -21.234 1 91 186 VAL B CA 1
ATOM 6228 C C . VAL B 1 186 ? 11.883 -61.594 -21.531 1 91 186 VAL B C 1
ATOM 6230 O O . VAL B 1 186 ? 11.531 -61.906 -22.672 1 91 186 VAL B O 1
ATOM 6233 N N . ARG B 1 187 ? 11.07 -61.469 -20.469 1 91.25 187 ARG B N 1
ATOM 6234 C CA . ARG B 1 187 ? 9.664 -61.812 -20.625 1 91.25 187 ARG B CA 1
ATOM 6235 C C . ARG B 1 187 ? 8.977 -60.875 -21.625 1 91.25 187 ARG B C 1
ATOM 6237 O O . ARG B 1 187 ? 7.973 -61.25 -22.234 1 91.25 187 ARG B O 1
ATOM 6244 N N . PHE B 1 188 ? 9.531 -59.688 -21.797 1 92.94 188 PHE B N 1
ATOM 6245 C CA . PHE B 1 188 ? 8.992 -58.75 -22.781 1 92.94 188 PHE B CA 1
ATOM 6246 C C . PHE B 1 188 ? 9.734 -58.875 -24.109 1 92.94 188 PHE B C 1
ATOM 6248 O O . PHE B 1 188 ? 9.109 -58.938 -25.172 1 92.94 188 PHE B O 1
ATOM 6255 N N . LYS B 1 189 ? 10.992 -58.969 -24.094 1 92 189 LYS B N 1
ATOM 6256 C CA . LYS B 1 189 ? 11.844 -58.906 -25.281 1 92 189 LYS B CA 1
ATOM 6257 C C . LYS B 1 189 ? 11.547 -60.094 -26.219 1 92 189 LYS B C 1
ATOM 6259 O O . LYS B 1 189 ? 11.531 -59.938 -27.438 1 92 189 LYS B O 1
ATOM 6264 N N . THR B 1 190 ? 11.281 -61.281 -25.656 1 92.94 190 THR B N 1
ATOM 6265 C CA . THR B 1 190 ? 11.094 -62.469 -26.469 1 92.94 190 THR B CA 1
ATOM 6266 C C . THR B 1 190 ? 9.82 -62.375 -27.297 1 92.94 190 THR B C 1
ATOM 6268 O O . THR B 1 190 ? 9.875 -62.438 -28.531 1 92.94 190 THR B O 1
ATOM 6271 N N . PRO B 1 191 ? 8.727 -62.125 -26.578 1 93.62 191 PRO B N 1
ATOM 6272 C CA . PRO B 1 191 ? 7.527 -61.969 -27.391 1 93.62 191 PRO B CA 1
ATOM 6273 C C . PRO B 1 191 ? 7.578 -60.75 -28.312 1 93.62 191 PRO B C 1
ATOM 6275 O O . PRO B 1 191 ? 7.047 -60.781 -29.422 1 93.62 191 PRO B O 1
ATOM 6278 N N . PHE B 1 192 ? 8.188 -59.75 -27.891 1 94.62 192 PHE B N 1
ATOM 6279 C CA . PHE B 1 192 ? 8.266 -58.5 -28.672 1 94.62 192 PHE B CA 1
ATOM 6280 C C . PHE B 1 192 ? 9.109 -58.719 -29.922 1 94.62 192 PHE B C 1
ATOM 6282 O O . PHE B 1 192 ? 8.719 -58.281 -31.016 1 94.62 192 PHE B O 1
ATOM 6289 N N . ASN B 1 193 ? 10.203 -59.375 -29.828 1 93.31 193 ASN B N 1
ATOM 6290 C CA . ASN B 1 193 ? 11.062 -59.688 -30.969 1 93.31 193 ASN B CA 1
ATOM 6291 C C . ASN B 1 193 ? 10.398 -60.656 -31.922 1 93.31 193 ASN B C 1
ATOM 6293 O O . ASN B 1 193 ? 10.625 -60.625 -33.125 1 93.31 193 ASN B O 1
ATOM 6297 N N . ALA B 1 194 ? 9.586 -61.562 -31.297 1 94.12 194 ALA B N 1
ATOM 6298 C CA . ALA B 1 194 ? 8.852 -62.531 -32.125 1 94.12 194 ALA B CA 1
ATOM 6299 C C . ALA B 1 194 ? 7.863 -61.812 -33.062 1 94.12 194 ALA B C 1
ATOM 6301 O O . ALA B 1 194 ? 7.668 -62.219 -34.188 1 94.12 194 ALA B O 1
ATOM 6302 N N . ILE B 1 195 ? 7.293 -60.781 -32.5 1 95.19 195 ILE B N 1
ATOM 6303 C CA . ILE B 1 195 ? 6.352 -59.969 -33.281 1 95.19 195 ILE B CA 1
ATOM 6304 C C . ILE B 1 195 ? 7.086 -59.281 -34.438 1 95.19 195 ILE B C 1
ATOM 6306 O O . ILE B 1 195 ? 6.617 -59.281 -35.562 1 95.19 195 ILE B O 1
ATOM 6310 N N . ILE B 1 196 ? 8.227 -58.781 -34.156 1 95.06 196 ILE B N 1
ATOM 6311 C CA . ILE B 1 196 ? 9.016 -58.062 -35.156 1 95.06 196 ILE B CA 1
ATOM 6312 C C . ILE B 1 196 ? 9.477 -59.062 -36.25 1 95.06 196 ILE B C 1
ATOM 6314 O O . ILE B 1 196 ? 9.453 -58.719 -37.438 1 95.06 196 ILE B O 1
ATOM 6318 N N . ALA B 1 197 ? 9.812 -60.25 -35.812 1 94.38 197 ALA B N 1
ATOM 6319 C CA . ALA B 1 197 ? 10.219 -61.281 -36.75 1 94.38 197 ALA B CA 1
ATOM 6320 C C . ALA B 1 197 ? 9.062 -61.688 -37.656 1 94.38 197 ALA B C 1
ATOM 6322 O O . ALA B 1 197 ? 9.258 -61.906 -38.875 1 94.38 197 ALA B O 1
ATOM 6323 N N . LYS B 1 198 ? 7.906 -61.75 -37.094 1 94.94 198 LYS B N 1
ATOM 6324 C CA . LYS B 1 198 ? 6.719 -62.094 -37.875 1 94.94 198 LYS B CA 1
ATOM 6325 C C . LYS B 1 198 ? 6.402 -61 -38.875 1 94.94 198 LYS B C 1
ATOM 6327 O O . LYS B 1 198 ? 5.984 -61.281 -40 1 94.94 198 LYS B O 1
ATOM 6332 N N . ILE B 1 199 ? 6.594 -59.781 -38.469 1 95.19 199 ILE B N 1
ATOM 6333 C CA . ILE B 1 199 ? 6.348 -58.656 -39.344 1 95.19 199 ILE B CA 1
ATOM 6334 C C . ILE B 1 199 ? 7.344 -58.688 -40.5 1 95.19 199 ILE B C 1
ATOM 6336 O O . ILE B 1 199 ? 6.977 -58.438 -41.656 1 95.19 199 ILE B O 1
ATOM 6340 N N . ASN B 1 200 ? 8.516 -59.094 -40.188 1 94.75 200 ASN B N 1
ATOM 6341 C CA . ASN B 1 200 ? 9.555 -59.094 -41.219 1 94.75 200 ASN B CA 1
ATOM 6342 C C . ASN B 1 200 ? 9.508 -60.375 -42.062 1 94.75 200 ASN B C 1
ATOM 6344 O O . ASN B 1 200 ? 10.25 -60.5 -43.031 1 94.75 200 ASN B O 1
ATOM 6348 N N . SER B 1 201 ? 8.609 -61.312 -41.719 1 93.88 201 SER B N 1
ATOM 6349 C CA . SER B 1 201 ? 8.398 -62.531 -42.531 1 93.88 201 SER B CA 1
ATOM 6350 C C . SER B 1 201 ? 7.387 -62.25 -43.656 1 93.88 201 SER B C 1
ATOM 6352 O O . SER B 1 201 ? 7.305 -63.031 -44.625 1 93.88 201 SER B O 1
ATOM 6354 N N . ILE B 1 202 ? 6.742 -61.188 -43.531 1 94 202 ILE B N 1
ATOM 6355 C CA . ILE B 1 202 ? 5.789 -60.812 -44.562 1 94 202 ILE B CA 1
ATOM 6356 C C . ILE B 1 202 ? 6.539 -60.375 -45.812 1 94 202 ILE B C 1
ATOM 6358 O O . ILE B 1 202 ? 7.594 -59.75 -45.719 1 94 202 ILE B O 1
ATOM 6362 N N . ASP B 1 203 ? 5.969 -60.625 -46.938 1 91.38 203 ASP B N 1
ATOM 6363 C CA . ASP B 1 203 ? 6.602 -60.312 -48.219 1 91.38 203 ASP B CA 1
ATOM 6364 C C . ASP B 1 203 ? 6.844 -58.812 -48.375 1 91.38 203 ASP B C 1
ATOM 6366 O O . ASP B 1 203 ? 5.902 -58.031 -48.312 1 91.38 203 ASP B O 1
ATOM 6370 N N . ASN B 1 204 ? 8.078 -58.531 -48.594 1 87.25 204 ASN B N 1
ATOM 6371 C CA . ASN B 1 204 ? 8.477 -57.125 -48.625 1 87.25 204 ASN B CA 1
ATOM 6372 C C . ASN B 1 204 ? 8.102 -56.5 -49.969 1 87.25 204 ASN B C 1
ATOM 6374 O O . ASN B 1 204 ? 8.266 -55.281 -50.156 1 87.25 204 ASN B O 1
ATOM 6378 N N . ARG B 1 205 ? 7.711 -57.219 -51.156 1 84.62 205 ARG B N 1
ATOM 6379 C CA . ARG B 1 205 ? 7.289 -56.719 -52.438 1 84.62 205 ARG B CA 1
ATOM 6380 C C . ARG B 1 205 ? 5.918 -56.062 -52.375 1 84.62 205 ARG B C 1
ATOM 6382 O O . ARG B 1 205 ? 5.531 -55.312 -53.25 1 84.62 205 ARG B O 1
ATOM 6389 N N . LYS B 1 206 ? 5.285 -56.25 -51.094 1 91.06 206 LYS B N 1
ATOM 6390 C CA . LYS B 1 206 ? 3.971 -55.656 -50.906 1 91.06 206 LYS B CA 1
ATOM 6391 C C . LYS B 1 206 ? 4.094 -54.188 -50.469 1 91.06 206 LYS B C 1
ATOM 6393 O O . LYS B 1 206 ? 5.16 -53.75 -50.062 1 91.06 206 LYS B O 1
ATOM 6398 N N . THR B 1 207 ? 2.99 -53.469 -50.75 1 92.38 207 THR B N 1
ATOM 6399 C CA . THR B 1 207 ? 2.998 -52.062 -50.344 1 92.38 207 THR B CA 1
ATOM 6400 C C . THR B 1 207 ? 2.885 -51.938 -48.812 1 92.38 207 THR B C 1
ATOM 6402 O O . THR B 1 207 ? 2.393 -52.844 -48.156 1 92.38 207 THR B O 1
ATOM 6405 N N . ALA B 1 208 ? 3.441 -50.812 -48.281 1 91.31 208 ALA B N 1
ATOM 6406 C CA . ALA B 1 208 ? 3.389 -50.562 -46.844 1 91.31 208 ALA B CA 1
ATOM 6407 C C . ALA B 1 208 ? 1.962 -50.688 -46.344 1 91.31 208 ALA B C 1
ATOM 6409 O O . ALA B 1 208 ? 1.739 -51.25 -45.25 1 91.31 208 ALA B O 1
ATOM 6410 N N . HIS B 1 209 ? 0.967 -50.219 -47.062 1 92.12 209 HIS B N 1
ATOM 6411 C CA . HIS B 1 209 ? -0.437 -50.281 -46.656 1 92.12 209 HIS B CA 1
ATOM 6412 C C . HIS B 1 209 ? -0.938 -51.719 -46.594 1 92.12 209 HIS B C 1
ATOM 6414 O O . HIS B 1 209 ? -1.668 -52.094 -45.688 1 92.12 209 HIS B O 1
ATOM 6420 N N . SER B 1 210 ? -0.487 -52.531 -47.594 1 93.06 210 SER B N 1
ATOM 6421 C CA . SER B 1 210 ? -0.901 -53.938 -47.625 1 93.06 210 SER B CA 1
ATOM 6422 C C . SER B 1 210 ? -0.297 -54.719 -46.5 1 93.06 210 SER B C 1
ATOM 6424 O O . SER B 1 210 ? -0.947 -55.625 -45.938 1 93.06 210 SER B O 1
ATOM 6426 N N . ILE B 1 211 ? 0.917 -54.344 -46.25 1 94.06 211 ILE B N 1
ATOM 6427 C CA . ILE B 1 211 ? 1.584 -55.062 -45.156 1 94.06 211 ILE B CA 1
ATOM 6428 C C . ILE B 1 211 ? 0.89 -54.719 -43.844 1 94.06 211 ILE B C 1
ATOM 6430 O O . ILE B 1 211 ? 0.667 -55.594 -43 1 94.06 211 ILE B O 1
ATOM 6434 N N . LYS B 1 212 ? 0.541 -53.438 -43.625 1 93.31 212 LYS B N 1
ATOM 6435 C CA . LYS B 1 212 ? -0.142 -53 -42.406 1 93.31 212 LYS B CA 1
ATOM 6436 C C . LYS B 1 212 ? -1.5 -53.688 -42.281 1 93.31 212 LYS B C 1
ATOM 6438 O O . LYS B 1 212 ? -1.894 -54.094 -41.188 1 93.31 212 LYS B O 1
ATOM 6443 N N . ASP B 1 213 ? -2.109 -53.844 -43.438 1 92.94 213 ASP B N 1
ATOM 6444 C CA . ASP B 1 213 ? -3.406 -54.531 -43.438 1 92.94 213 ASP B CA 1
ATOM 6445 C C . ASP B 1 213 ? -3.266 -56 -43.062 1 92.94 213 ASP B C 1
ATOM 6447 O O . ASP B 1 213 ? -4.121 -56.562 -42.375 1 92.94 213 ASP B O 1
ATOM 6451 N N . GLU B 1 214 ? -2.252 -56.594 -43.594 1 93.94 214 GLU B N 1
ATOM 6452 C CA . GLU B 1 214 ? -1.997 -58 -43.281 1 93.94 214 GLU B CA 1
ATOM 6453 C C . GLU B 1 214 ? -1.673 -58.188 -41.781 1 93.94 214 GLU B C 1
ATOM 6455 O O . GLU B 1 214 ? -2.088 -59.156 -41.188 1 93.94 214 GLU B O 1
ATOM 6460 N N . ILE B 1 215 ? -0.962 -57.188 -41.25 1 93.75 215 ILE B N 1
ATOM 6461 C CA . ILE B 1 215 ? -0.609 -57.25 -39.844 1 93.75 215 ILE B CA 1
ATOM 6462 C C . ILE B 1 215 ? -1.877 -57.188 -38.969 1 93.75 215 ILE B C 1
ATOM 6464 O O . ILE B 1 215 ? -1.986 -57.906 -37.969 1 93.75 215 ILE B O 1
ATOM 6468 N N . ILE B 1 216 ? -2.824 -56.406 -39.344 1 92.69 216 ILE B N 1
ATOM 6469 C CA . ILE B 1 216 ? -4.082 -56.25 -38.625 1 92.69 216 ILE B CA 1
ATOM 6470 C C . ILE B 1 216 ? -4.941 -57.5 -38.812 1 92.69 216 ILE B C 1
ATOM 6472 O O . ILE B 1 216 ? -5.512 -58 -37.844 1 92.69 216 ILE B O 1
ATOM 6476 N N . ARG B 1 217 ? -5.008 -58.031 -40.031 1 91.62 217 ARG B N 1
ATOM 6477 C CA . ARG B 1 217 ? -5.844 -59.188 -40.344 1 91.62 217 ARG B CA 1
ATOM 6478 C C . ARG B 1 217 ? -5.375 -60.438 -39.625 1 91.62 217 ARG B C 1
ATOM 6480 O O . ARG B 1 217 ? -6.191 -61.219 -39.125 1 91.62 217 ARG B O 1
ATOM 6487 N N . GLU B 1 218 ? -4.094 -60.594 -39.594 1 93.06 218 GLU B N 1
ATOM 6488 C CA . GLU B 1 218 ? -3.529 -61.781 -38.969 1 93.06 218 GLU B CA 1
ATOM 6489 C C . GLU B 1 218 ? -3.311 -61.562 -37.469 1 93.06 218 GLU B C 1
ATOM 6491 O O . GLU B 1 218 ? -2.824 -62.469 -36.781 1 93.06 218 GLU B O 1
ATOM 6496 N N . ASN B 1 219 ? -3.641 -60.469 -36.938 1 90.81 219 ASN B N 1
ATOM 6497 C CA . ASN B 1 219 ? -3.477 -60.125 -35.531 1 90.81 219 ASN B CA 1
ATOM 6498 C C . ASN B 1 219 ? -2.068 -60.438 -35.031 1 90.81 219 ASN B C 1
ATOM 6500 O O . ASN B 1 219 ? -1.897 -61.156 -34.062 1 90.81 219 ASN B O 1
ATOM 6504 N N . ILE B 1 220 ? -1.081 -59.875 -35.75 1 91.81 220 ILE B N 1
ATOM 6505 C CA . ILE B 1 220 ? 0.323 -60.188 -35.5 1 91.81 220 ILE B CA 1
ATOM 6506 C C . ILE B 1 220 ? 0.745 -59.5 -34.188 1 91.81 220 ILE B C 1
ATOM 6508 O O . ILE B 1 220 ? 1.515 -60.062 -33.406 1 91.81 220 ILE B O 1
ATOM 6512 N N . ILE B 1 221 ? 0.192 -58.281 -33.969 1 90.69 221 ILE B N 1
ATOM 6513 C CA . ILE B 1 221 ? 0.553 -57.531 -32.781 1 90.69 221 ILE B CA 1
ATOM 6514 C C . ILE B 1 221 ? -0.271 -58 -31.578 1 90.69 221 ILE B C 1
ATOM 6516 O O . ILE B 1 221 ? -1.31 -57.438 -31.25 1 90.69 221 ILE B O 1
ATOM 6520 N N . ASP B 1 222 ? 0.129 -59.094 -31.016 1 87.25 222 ASP B N 1
ATOM 6521 C CA . ASP B 1 222 ? -0.553 -59.719 -29.891 1 87.25 222 ASP B CA 1
ATOM 6522 C C . ASP B 1 222 ? 0.387 -59.844 -28.688 1 87.25 222 ASP B C 1
ATOM 6524 O O . ASP B 1 222 ? 1.066 -60.875 -28.547 1 87.25 222 ASP B O 1
ATOM 6528 N N . ILE B 1 223 ? 0.6 -58.781 -28.016 1 87.19 223 ILE B N 1
ATOM 6529 C CA . ILE B 1 223 ? 1.44 -58.781 -26.828 1 87.19 223 ILE B CA 1
ATOM 6530 C C . ILE B 1 223 ? 0.688 -58.125 -25.656 1 87.19 223 ILE B C 1
ATOM 6532 O O . ILE B 1 223 ? 0.089 -57.062 -25.812 1 87.19 223 ILE B O 1
ATOM 6536 N N . ASN B 1 224 ? 0.576 -58.906 -24.625 1 86.62 224 ASN B N 1
ATOM 6537 C CA . ASN B 1 224 ? -0.095 -58.375 -23.422 1 86.62 224 ASN B CA 1
ATOM 6538 C C . ASN B 1 224 ? 0.902 -57.812 -22.422 1 86.62 224 ASN B C 1
ATOM 6540 O O . ASN B 1 224 ? 1.387 -58.531 -21.547 1 86.62 224 ASN B O 1
ATOM 6544 N N . ASN B 1 225 ? 1.285 -56.594 -22.547 1 91.31 225 ASN B N 1
ATOM 6545 C CA . ASN B 1 225 ? 2.148 -55.875 -21.625 1 91.31 225 ASN B CA 1
ATOM 6546 C C . ASN B 1 225 ? 1.559 -54.5 -21.266 1 91.31 225 ASN B C 1
ATOM 6548 O O . ASN B 1 225 ? 1.28 -53.688 -22.141 1 91.31 225 ASN B O 1
ATOM 6552 N N . GLN B 1 226 ? 1.463 -54.344 -20.031 1 92.25 226 GLN B N 1
ATOM 6553 C CA . GLN B 1 226 ? 0.788 -53.156 -19.562 1 92.25 226 GLN B CA 1
ATOM 6554 C C . GLN B 1 226 ? 1.585 -51.875 -19.906 1 92.25 226 GLN B C 1
ATOM 6556 O O . GLN B 1 226 ? 1.01 -50.875 -20.281 1 92.25 226 GLN B O 1
ATOM 6561 N N . GLU B 1 227 ? 2.863 -51.906 -19.781 1 93.06 227 GLU B N 1
ATOM 6562 C CA . GLU B 1 227 ? 3.701 -50.719 -20.047 1 93.06 227 GLU B CA 1
ATOM 6563 C C . GLU B 1 227 ? 3.656 -50.344 -21.531 1 93.06 227 GLU B C 1
ATOM 6565 O O . GLU B 1 227 ? 3.676 -49.156 -21.875 1 93.06 227 GLU B O 1
ATOM 6570 N N . LEU B 1 228 ? 3.67 -51.344 -22.375 1 94 228 LEU B N 1
ATOM 6571 C CA . LEU B 1 228 ? 3.576 -51.094 -23.812 1 94 228 LEU B CA 1
ATOM 6572 C C . LEU B 1 228 ? 2.225 -50.469 -24.156 1 94 228 LEU B C 1
ATOM 6574 O O . LEU B 1 228 ? 2.146 -49.562 -24.984 1 94 228 LEU B O 1
ATOM 6578 N N . THR B 1 229 ? 1.247 -51 -23.5 1 93.38 229 THR B N 1
ATOM 6579 C CA . THR B 1 229 ? -0.086 -50.438 -23.719 1 93.38 229 THR B CA 1
ATOM 6580 C C . THR B 1 229 ? -0.145 -49 -23.281 1 93.38 229 THR B C 1
ATOM 6582 O O . THR B 1 229 ? -0.737 -48.156 -23.953 1 93.38 229 THR B O 1
ATOM 6585 N N . ASN B 1 230 ? 0.472 -48.688 -22.125 1 94.06 230 ASN B N 1
ATOM 6586 C CA . ASN B 1 230 ? 0.522 -47.312 -21.641 1 94.06 230 ASN B CA 1
ATOM 6587 C C . ASN B 1 230 ? 1.261 -46.406 -22.625 1 94.06 230 ASN B C 1
ATOM 6589 O O . ASN B 1 230 ? 0.838 -45.281 -22.859 1 94.06 230 ASN B O 1
ATOM 6593 N N . LEU B 1 231 ? 2.363 -46.875 -23.109 1 93.75 231 LEU B N 1
ATOM 6594 C CA . LEU B 1 231 ? 3.15 -46.125 -24.062 1 93.75 231 LEU B CA 1
ATOM 6595 C C . LEU B 1 231 ? 2.35 -45.812 -25.328 1 93.75 231 LEU B C 1
ATOM 6597 O O . LEU B 1 231 ? 2.346 -44.688 -25.828 1 93.75 231 LEU B O 1
ATOM 6601 N N . CYS B 1 232 ? 1.634 -46.844 -25.828 1 92.38 232 CYS B N 1
ATOM 6602 C CA . CYS B 1 232 ? 0.821 -46.688 -27.031 1 92.38 232 CYS B CA 1
ATOM 6603 C C . CYS B 1 232 ? -0.314 -45.688 -26.797 1 92.38 232 CYS B C 1
ATOM 6605 O O . CYS B 1 232 ? -0.658 -44.906 -27.688 1 92.38 232 CYS B O 1
ATOM 6607 N N . ASP B 1 233 ? -0.831 -45.688 -25.641 1 91.88 233 ASP B N 1
ATOM 6608 C CA . ASP B 1 233 ? -1.912 -44.781 -25.312 1 91.88 233 ASP B CA 1
ATOM 6609 C C . ASP B 1 233 ? -1.42 -43.312 -25.297 1 91.88 233 ASP B C 1
ATOM 6611 O O . ASP B 1 233 ? -2.111 -42.438 -25.797 1 91.88 233 ASP B O 1
ATOM 6615 N N . ILE B 1 234 ? -0.288 -43.031 -24.688 1 92.06 234 ILE B N 1
ATOM 6616 C CA . ILE B 1 234 ? 0.281 -41.688 -24.641 1 92.06 234 ILE B CA 1
ATOM 6617 C C . ILE B 1 234 ? 0.549 -41.219 -26.062 1 92.06 234 ILE B C 1
ATOM 6619 O O . ILE B 1 234 ? 0.308 -40.031 -26.375 1 92.06 234 ILE B O 1
ATOM 6623 N N . ILE B 1 235 ? 1.012 -42.156 -26.906 1 89.81 235 ILE B N 1
ATOM 6624 C CA . ILE B 1 235 ? 1.328 -41.812 -28.281 1 89.81 235 ILE B CA 1
ATOM 6625 C C . ILE B 1 235 ? 0.041 -41.5 -29.047 1 89.81 235 ILE B C 1
ATOM 6627 O O . ILE B 1 235 ? -0.004 -40.562 -29.844 1 89.81 235 ILE B O 1
ATOM 6631 N N . ARG B 1 236 ? -0.975 -42.219 -28.781 1 88.44 236 ARG B N 1
ATOM 6632 C CA . ARG B 1 236 ? -2.254 -42.031 -29.453 1 88.44 236 ARG B CA 1
ATOM 6633 C C . ARG B 1 236 ? -2.887 -40.688 -29.078 1 88.44 236 ARG B C 1
ATOM 6635 O O . ARG B 1 236 ? -3.488 -40.031 -29.922 1 88.44 236 ARG B O 1
ATOM 6642 N N . GLN B 1 237 ? -2.77 -40.312 -27.922 1 85.5 237 GLN B N 1
ATOM 6643 C CA . GLN B 1 237 ? -3.381 -39.094 -27.422 1 85.5 237 GLN B CA 1
ATOM 6644 C C . GLN B 1 237 ? -2.691 -37.844 -27.984 1 85.5 237 GLN B C 1
ATOM 6646 O O . GLN B 1 237 ? -3.312 -36.812 -28.141 1 85.5 237 GLN B O 1
ATOM 6651 N N . ASN B 1 238 ? -1.473 -37.938 -28.297 1 75.25 238 ASN B N 1
ATOM 6652 C CA . ASN B 1 238 ? -0.725 -36.719 -28.625 1 75.25 238 ASN B CA 1
ATOM 6653 C C . ASN B 1 238 ? -0.352 -36.656 -30.109 1 75.25 238 ASN B C 1
ATOM 6655 O O . ASN B 1 238 ? 0.194 -35.688 -30.578 1 75.25 238 ASN B O 1
ATOM 6659 N N . SER B 1 239 ? -0.492 -37.812 -30.766 1 68.06 239 SER B N 1
ATOM 6660 C CA . SER B 1 239 ? -0.058 -37.812 -32.156 1 68.06 239 SER B CA 1
ATOM 6661 C C . SER B 1 239 ? -1.217 -38.125 -33.094 1 68.06 239 SER B C 1
ATOM 6663 O O . SER B 1 239 ? -2.295 -38.531 -32.656 1 68.06 239 SER B O 1
ATOM 6665 N N . ALA B 1 240 ? -1.01 -37.719 -34.281 1 68.19 240 ALA B N 1
ATOM 6666 C CA . ALA B 1 240 ? -1.984 -37.906 -35.344 1 68.19 240 ALA B CA 1
ATOM 6667 C C . ALA B 1 240 ? -2.023 -39.344 -35.812 1 68.19 240 ALA B C 1
ATOM 6669 O O . ALA B 1 240 ? -2.623 -39.656 -36.875 1 68.19 240 ALA B O 1
ATOM 6670 N N . PHE B 1 241 ? -1.484 -40.25 -34.969 1 76.44 241 PHE B N 1
ATOM 6671 C CA . PHE B 1 241 ? -1.457 -41.625 -35.469 1 76.44 241 PHE B CA 1
ATOM 6672 C C . PHE B 1 241 ? -2.732 -42.375 -35.062 1 76.44 241 PHE B C 1
ATOM 6674 O O . PHE B 1 241 ? -3.08 -42.438 -33.875 1 76.44 241 PHE B O 1
ATOM 6681 N N . ASP B 1 242 ? -3.537 -42.656 -35.938 1 72.81 242 ASP B N 1
ATOM 6682 C CA . ASP B 1 242 ? -4.816 -43.312 -35.656 1 72.81 242 ASP B CA 1
ATOM 6683 C C . ASP B 1 242 ? -4.727 -44.812 -35.812 1 72.81 242 ASP B C 1
ATOM 6685 O O . ASP B 1 242 ? -5.43 -45.562 -35.125 1 72.81 242 ASP B O 1
ATOM 6689 N N . ASN B 1 243 ? -3.797 -45.25 -36.625 1 85.69 243 ASN B N 1
ATOM 6690 C CA . ASN B 1 243 ? -3.693 -46.656 -36.906 1 85.69 243 ASN B CA 1
ATOM 6691 C C . ASN B 1 243 ? -2.877 -47.406 -35.844 1 85.69 243 ASN B C 1
ATOM 6693 O O . ASN B 1 243 ? -1.866 -46.875 -35.375 1 85.69 243 ASN B O 1
ATOM 6697 N N . ILE B 1 244 ? -3.395 -48.562 -35.344 1 88.38 244 ILE B N 1
ATOM 6698 C CA . ILE B 1 244 ? -2.801 -49.344 -34.25 1 88.38 244 ILE B CA 1
ATOM 6699 C C . ILE B 1 244 ? -1.39 -49.781 -34.656 1 88.38 244 ILE B C 1
ATOM 6701 O O . ILE B 1 244 ? -0.491 -49.812 -33.812 1 88.38 244 ILE B O 1
ATOM 6705 N N . VAL B 1 245 ? -1.186 -50.094 -35.938 1 92.69 245 VAL B N 1
ATOM 6706 C CA . VAL B 1 245 ? 0.117 -50.562 -36.406 1 92.69 245 VAL B CA 1
ATOM 6707 C C . VAL B 1 245 ? 1.121 -49.406 -36.344 1 92.69 245 VAL B C 1
ATOM 6709 O O . VAL B 1 245 ? 2.262 -49.594 -35.906 1 92.69 245 VAL B O 1
ATOM 6712 N N . ASP B 1 246 ? 0.669 -48.281 -36.719 1 92.88 246 ASP B N 1
ATOM 6713 C CA . ASP B 1 246 ? 1.555 -47.125 -36.719 1 92.88 246 ASP B CA 1
ATOM 6714 C C . ASP B 1 246 ? 1.975 -46.75 -35.281 1 92.88 246 ASP B C 1
ATOM 6716 O O . ASP B 1 246 ? 3.131 -46.406 -35.062 1 92.88 246 ASP B O 1
ATOM 6720 N N . VAL B 1 247 ? 1.031 -46.812 -34.375 1 93.75 247 VAL B N 1
ATOM 6721 C CA . VAL B 1 247 ? 1.303 -46.531 -32.969 1 93.75 247 VAL B CA 1
ATOM 6722 C C . VAL B 1 247 ? 2.324 -47.5 -32.438 1 93.75 247 VAL B C 1
ATOM 6724 O O . VAL B 1 247 ? 3.238 -47.125 -31.688 1 93.75 247 VAL B O 1
ATOM 6727 N N . PHE B 1 248 ? 2.123 -48.75 -32.812 1 94.38 248 PHE B N 1
ATOM 6728 C CA . PHE B 1 248 ? 3.043 -49.812 -32.375 1 94.38 248 PHE B CA 1
ATOM 6729 C C . PHE B 1 248 ? 4.441 -49.562 -32.938 1 94.38 248 PHE B C 1
ATOM 6731 O O . PHE B 1 248 ? 5.434 -49.719 -32.219 1 94.38 248 PHE B O 1
ATOM 6738 N N . LEU B 1 249 ? 4.5 -49.219 -34.156 1 94.56 249 LEU B N 1
ATOM 6739 C CA . LEU B 1 249 ? 5.785 -49 -34.812 1 94.56 249 LEU B CA 1
ATOM 6740 C C . LEU B 1 249 ? 6.492 -47.781 -34.219 1 94.56 249 LEU B C 1
ATOM 6742 O O . LEU B 1 249 ? 7.723 -47.75 -34.125 1 94.56 249 LEU B O 1
ATOM 6746 N N . VAL B 1 250 ? 5.727 -46.812 -33.844 1 94.31 250 VAL B N 1
ATOM 6747 C CA . VAL B 1 250 ? 6.301 -45.656 -33.156 1 94.31 250 VAL B CA 1
ATOM 6748 C C . VAL B 1 250 ? 6.844 -46.062 -31.797 1 94.31 250 VAL B C 1
ATOM 6750 O O . VAL B 1 250 ? 7.93 -45.625 -31.391 1 94.31 250 VAL B O 1
ATOM 6753 N N . ALA B 1 251 ? 6.066 -46.844 -31.094 1 94.25 251 ALA B N 1
ATOM 6754 C CA . ALA B 1 251 ? 6.504 -47.344 -29.797 1 94.25 251 ALA B CA 1
ATOM 6755 C C . ALA B 1 251 ? 7.809 -48.125 -29.938 1 94.25 251 ALA B C 1
ATOM 6757 O O . ALA B 1 251 ? 8.695 -48 -29.094 1 94.25 251 ALA B O 1
ATOM 6758 N N . TRP B 1 252 ? 7.828 -48.906 -30.984 1 95.19 252 TRP B N 1
ATOM 6759 C CA . TRP B 1 252 ? 9.047 -49.688 -31.219 1 95.19 252 TRP B CA 1
ATOM 6760 C C . TRP B 1 252 ? 10.242 -48.75 -31.422 1 95.19 252 TRP B C 1
ATOM 6762 O O . TRP B 1 252 ? 11.328 -49 -30.891 1 95.19 252 TRP B O 1
ATOM 6772 N N . GLN B 1 253 ? 10.039 -47.75 -32.156 1 94.81 253 GLN B N 1
ATOM 6773 C CA . GLN B 1 253 ? 11.125 -46.812 -32.406 1 94.81 253 GLN B CA 1
ATOM 6774 C C . GLN B 1 253 ? 11.609 -46.156 -31.141 1 94.81 253 GLN B C 1
ATOM 6776 O O . GLN B 1 253 ? 12.82 -46 -30.938 1 94.81 253 GLN B O 1
ATOM 6781 N N . ILE B 1 254 ? 10.703 -45.719 -30.266 1 94.06 254 ILE B N 1
ATOM 6782 C CA . ILE B 1 254 ? 11.039 -45.031 -29.016 1 94.06 254 ILE B CA 1
ATOM 6783 C C . ILE B 1 254 ? 11.828 -46 -28.109 1 94.06 254 ILE B C 1
ATOM 6785 O O . ILE B 1 254 ? 12.844 -45.594 -27.531 1 94.06 254 ILE B O 1
ATOM 6789 N N . ILE B 1 255 ? 11.359 -47.25 -28.078 1 93.81 255 ILE B N 1
ATOM 6790 C CA . ILE B 1 255 ? 12.023 -48.25 -27.266 1 93.81 255 ILE B CA 1
ATOM 6791 C C . ILE B 1 255 ? 13.422 -48.531 -27.812 1 93.81 255 ILE B C 1
ATOM 6793 O O . ILE B 1 255 ? 14.383 -48.656 -27.047 1 93.81 255 ILE B O 1
ATOM 6797 N N . HIS B 1 256 ? 13.469 -48.562 -29.141 1 93.81 256 HIS B N 1
ATOM 6798 C CA . HIS B 1 256 ? 14.742 -48.844 -29.797 1 93.81 256 HIS B CA 1
ATOM 6799 C C . HIS B 1 256 ? 15.75 -47.75 -29.531 1 93.81 256 HIS B C 1
ATOM 6801 O O . HIS B 1 256 ? 16.922 -48.031 -29.25 1 93.81 256 HIS B O 1
ATOM 6807 N N . VAL B 1 257 ? 15.336 -46.531 -29.641 1 93.69 257 VAL B N 1
ATOM 6808 C CA . VAL B 1 257 ? 16.219 -45.406 -29.406 1 93.69 257 VAL B CA 1
ATOM 6809 C C . VAL B 1 257 ? 16.703 -45.406 -27.969 1 93.69 257 VAL B C 1
ATOM 6811 O O . VAL B 1 257 ? 17.875 -45.156 -27.688 1 93.69 257 VAL B O 1
ATOM 6814 N N . ARG B 1 258 ? 15.82 -45.594 -27.016 1 92.38 258 ARG B N 1
ATOM 6815 C CA . ARG B 1 258 ? 16.172 -45.625 -25.594 1 92.38 258 ARG B CA 1
ATOM 6816 C C . ARG B 1 258 ? 17.203 -46.719 -25.312 1 92.38 258 ARG B C 1
ATOM 6818 O O . ARG B 1 258 ? 18.188 -46.469 -24.594 1 92.38 258 ARG B O 1
ATOM 6825 N N . ASN B 1 259 ? 16.984 -47.875 -25.922 1 89.06 259 ASN B N 1
ATOM 6826 C CA . ASN B 1 259 ? 17.906 -49 -25.719 1 89.06 259 ASN B CA 1
ATOM 6827 C C . ASN B 1 259 ? 19.266 -48.719 -26.359 1 89.06 259 ASN B C 1
ATOM 6829 O O . ASN B 1 259 ? 20.297 -49.094 -25.797 1 89.06 259 ASN B O 1
ATOM 6833 N N . SER B 1 260 ? 19.234 -48.156 -27.484 1 90.56 260 SER B N 1
ATOM 6834 C CA . SER B 1 260 ? 20.484 -47.875 -28.203 1 90.56 260 SER B CA 1
ATOM 6835 C C . SER B 1 260 ? 21.312 -46.812 -27.5 1 90.56 260 SER B C 1
ATOM 6837 O O . SER B 1 260 ? 22.547 -46.875 -27.5 1 90.56 260 SER B O 1
ATOM 6839 N N . MET B 1 261 ? 20.719 -45.875 -26.844 1 92.25 261 MET B N 1
ATOM 6840 C CA . MET B 1 261 ? 21.406 -44.719 -26.219 1 92.25 261 MET B CA 1
ATOM 6841 C C . MET B 1 261 ? 21.922 -45.094 -24.828 1 92.25 261 MET B C 1
ATOM 6843 O O . MET B 1 261 ? 22.922 -44.531 -24.359 1 92.25 261 MET B O 1
ATOM 6847 N N . GLY B 1 262 ? 21.344 -45.969 -24.094 1 86.94 262 GLY B N 1
ATOM 6848 C CA . GLY B 1 262 ? 21.781 -46.375 -22.766 1 86.94 262 GLY B CA 1
ATOM 6849 C C . GLY B 1 262 ? 21.75 -45.25 -21.75 1 86.94 262 GLY B C 1
ATOM 6850 O O . GLY B 1 262 ? 20.734 -44.562 -21.578 1 86.94 262 GLY B O 1
ATOM 6851 N N . VAL B 1 263 ? 22.938 -44.906 -21.234 1 88.88 263 VAL B N 1
ATOM 6852 C CA . VAL B 1 263 ? 23.094 -43.906 -20.172 1 88.88 263 VAL B CA 1
ATOM 6853 C C . VAL B 1 263 ? 22.891 -42.531 -20.75 1 88.88 263 VAL B C 1
ATOM 6855 O O . VAL B 1 263 ? 22.391 -41.625 -20.062 1 88.88 263 VAL B O 1
ATOM 6858 N N . ASN B 1 264 ? 23.125 -42.406 -21.969 1 93 264 ASN B N 1
ATOM 6859 C CA . ASN B 1 264 ? 23 -41.094 -22.625 1 93 264 ASN B CA 1
ATOM 6860 C C . ASN B 1 264 ? 21.531 -40.656 -22.75 1 93 264 ASN B C 1
ATOM 6862 O O . ASN B 1 264 ? 21.25 -39.469 -22.906 1 93 264 ASN B O 1
ATOM 6866 N N . TYR B 1 265 ? 20.656 -41.594 -22.656 1 92.12 265 TYR B N 1
ATOM 6867 C CA . TYR B 1 265 ? 19.234 -41.281 -22.734 1 92.12 265 TYR B CA 1
ATOM 6868 C C . TYR B 1 265 ? 18.812 -40.438 -21.531 1 92.12 265 TYR B C 1
ATOM 6870 O O . TYR B 1 265 ? 18.062 -39.469 -21.688 1 92.12 265 TYR B O 1
ATOM 6878 N N . ARG B 1 266 ? 19.328 -40.812 -20.406 1 90.75 266 ARG B N 1
ATOM 6879 C CA . ARG B 1 266 ? 19.016 -40.062 -19.203 1 90.75 266 ARG B CA 1
ATOM 6880 C C . ARG B 1 266 ? 19.578 -38.656 -19.266 1 90.75 266 ARG B C 1
ATOM 6882 O O . ARG B 1 266 ? 18.938 -37.719 -18.797 1 90.75 266 ARG B O 1
ATOM 6889 N N . LYS B 1 267 ? 20.688 -38.562 -19.828 1 93.88 267 LYS B N 1
ATOM 6890 C CA . LYS B 1 267 ? 21.297 -37.25 -20 1 93.88 267 LYS B CA 1
ATOM 6891 C C . LYS B 1 267 ? 20.516 -36.375 -20.984 1 93.88 267 LYS B C 1
ATOM 6893 O O . LYS B 1 267 ? 20.344 -35.188 -20.797 1 93.88 267 LYS B O 1
ATOM 6898 N N . ALA B 1 268 ? 20.078 -37.062 -21.984 1 93.25 268 ALA B N 1
ATOM 6899 C CA . ALA B 1 268 ? 19.266 -36.344 -22.969 1 93.25 268 ALA B CA 1
ATOM 6900 C C . ALA B 1 268 ? 17.938 -35.906 -22.375 1 93.25 268 ALA B C 1
ATOM 6902 O O . ALA B 1 268 ? 17.453 -34.812 -22.703 1 93.25 268 ALA B O 1
ATOM 6903 N N . LEU B 1 269 ? 17.484 -36.75 -21.562 1 92.25 269 LEU B N 1
ATOM 6904 C CA . LEU B 1 269 ? 16.219 -36.406 -20.891 1 92.25 269 LEU B CA 1
ATOM 6905 C C . LEU B 1 269 ? 16.406 -35.219 -19.953 1 92.25 269 LEU B C 1
ATOM 6907 O O . LEU B 1 269 ? 15.547 -34.344 -19.875 1 92.25 269 LEU B O 1
ATOM 6911 N N . ALA B 1 270 ? 17.484 -35.188 -19.281 1 92.56 270 ALA B N 1
ATOM 6912 C CA . ALA B 1 270 ? 17.797 -34.062 -18.391 1 92.56 270 ALA B CA 1
ATOM 6913 C C . ALA B 1 270 ? 17.922 -32.75 -19.172 1 92.56 270 ALA B C 1
ATOM 6915 O O . ALA B 1 270 ? 17.469 -31.703 -18.719 1 92.56 270 ALA B O 1
ATOM 6916 N N . TYR B 1 271 ? 18.516 -32.875 -20.219 1 93.44 271 TYR B N 1
ATOM 6917 C CA . TYR B 1 271 ? 18.656 -31.672 -21.062 1 93.44 271 TYR B CA 1
ATOM 6918 C C . TYR B 1 271 ? 17.328 -31.25 -21.641 1 93.44 271 TYR B C 1
ATOM 6920 O O . TYR B 1 271 ? 17.047 -30.047 -21.75 1 93.44 271 TYR B O 1
ATOM 6928 N N . ALA B 1 272 ? 16.578 -32.188 -22.078 1 92.06 272 ALA B N 1
ATOM 6929 C CA . ALA B 1 272 ? 15.234 -31.875 -22.578 1 92.06 272 ALA B CA 1
ATOM 6930 C C . ALA B 1 272 ? 14.391 -31.188 -21.516 1 92.06 272 ALA B C 1
ATOM 6932 O O . ALA B 1 272 ? 13.625 -30.281 -21.812 1 92.06 272 ALA B O 1
ATOM 6933 N N . ASN B 1 273 ? 14.516 -31.656 -20.328 1 91.38 273 ASN B N 1
ATOM 6934 C CA . ASN B 1 273 ? 13.812 -31.016 -19.219 1 91.38 273 ASN B CA 1
ATOM 6935 C C . ASN B 1 273 ? 14.273 -29.578 -19 1 91.38 273 ASN B C 1
ATOM 6937 O O . ASN B 1 273 ? 13.469 -28.719 -18.656 1 91.38 273 ASN B O 1
ATOM 6941 N N . PHE B 1 274 ? 15.523 -29.406 -19.141 1 92.25 274 PHE B N 1
ATOM 6942 C CA . PHE B 1 274 ? 16.094 -28.062 -19.031 1 92.25 274 PHE B CA 1
ATOM 6943 C C . PHE B 1 274 ? 15.516 -27.156 -20.109 1 92.25 274 PHE B C 1
ATOM 6945 O O . PHE B 1 274 ? 15.109 -26.031 -19.828 1 92.25 274 PHE B O 1
ATOM 6952 N N . LEU B 1 275 ? 15.469 -27.672 -21.312 1 91.94 275 LEU B N 1
ATOM 6953 C CA . LEU B 1 275 ? 14.945 -26.875 -22.406 1 91.94 275 LEU B CA 1
ATOM 6954 C C . LEU B 1 275 ? 13.477 -26.547 -22.203 1 91.94 275 LEU B C 1
ATOM 6956 O O . LEU B 1 275 ? 13.023 -25.438 -22.516 1 91.94 275 LEU B O 1
ATOM 6960 N N . LYS B 1 276 ? 12.789 -27.484 -21.75 1 91.31 276 LYS B N 1
ATOM 6961 C CA . LYS B 1 276 ? 11.383 -27.25 -21.438 1 91.31 276 LYS B CA 1
ATOM 6962 C C . LYS B 1 276 ? 11.227 -26.125 -20.422 1 91.31 276 LYS B C 1
ATOM 6964 O O . LYS B 1 276 ? 10.398 -25.234 -20.609 1 91.31 276 LYS B O 1
ATOM 6969 N N . LYS B 1 277 ? 11.992 -26.156 -19.359 1 91.12 277 LYS B N 1
ATOM 6970 C CA . LYS B 1 277 ? 11.945 -25.141 -18.312 1 91.12 277 LYS B CA 1
ATOM 6971 C C . LYS B 1 277 ? 12.32 -23.766 -18.875 1 91.12 277 LYS B C 1
ATOM 6973 O O . LYS B 1 277 ? 11.703 -22.766 -18.516 1 91.12 277 LYS B O 1
ATOM 6978 N N . GLN B 1 278 ? 13.32 -23.781 -19.703 1 93 278 GLN B N 1
ATOM 6979 C CA . GLN B 1 278 ? 13.766 -22.531 -20.312 1 93 278 GLN B CA 1
ATOM 6980 C C . GLN B 1 278 ? 12.648 -21.891 -21.141 1 93 278 GLN B C 1
ATOM 6982 O O . GLN B 1 278 ? 12.414 -20.688 -21.047 1 93 278 GLN B O 1
ATOM 6987 N N . VAL B 1 279 ? 12 -22.719 -21.906 1 91.81 279 VAL B N 1
ATOM 6988 C CA . VAL B 1 279 ? 10.914 -22.219 -22.75 1 91.81 279 VAL B CA 1
ATOM 6989 C C . VAL B 1 279 ? 9.781 -21.703 -21.875 1 91.81 279 VAL B C 1
ATOM 6991 O O . VAL B 1 279 ? 9.172 -20.672 -22.172 1 91.81 279 VAL B O 1
ATOM 6994 N N . GLU B 1 280 ? 9.469 -22.391 -20.906 1 90.25 280 GLU B N 1
ATOM 6995 C CA . GLU B 1 280 ? 8.414 -21.984 -19.984 1 90.25 280 GLU B CA 1
ATOM 6996 C C . GLU B 1 280 ? 8.758 -20.656 -19.297 1 90.25 280 GLU B C 1
ATOM 6998 O O . GLU B 1 280 ? 7.902 -19.781 -19.141 1 90.25 280 GLU B O 1
ATOM 7003 N N . ILE B 1 281 ? 9.969 -20.531 -18.844 1 93 281 ILE B N 1
ATOM 7004 C CA . ILE B 1 281 ? 10.438 -19.328 -18.188 1 93 281 ILE B CA 1
ATOM 7005 C C . ILE B 1 281 ? 10.312 -18.141 -19.141 1 93 281 ILE B C 1
ATOM 7007 O O . ILE B 1 281 ? 9.742 -17.109 -18.781 1 93 281 ILE B O 1
ATOM 7011 N N . ASP B 1 282 ? 10.789 -18.328 -20.297 1 94 282 ASP B N 1
ATOM 7012 C CA . ASP B 1 282 ? 10.797 -17.25 -21.266 1 94 282 ASP B CA 1
ATOM 7013 C C . ASP B 1 282 ? 9.375 -16.875 -21.688 1 94 282 ASP B C 1
ATOM 7015 O O . ASP B 1 282 ? 9.07 -15.703 -21.891 1 94 282 ASP B O 1
ATOM 7019 N N . SER B 1 283 ? 8.578 -17.859 -21.859 1 90.31 283 SER B N 1
ATOM 7020 C CA . SER B 1 283 ? 7.184 -17.594 -22.203 1 90.31 283 SER B CA 1
ATOM 7021 C C . SER B 1 283 ? 6.473 -16.812 -21.109 1 90.31 283 SER B C 1
ATOM 7023 O O . SER B 1 283 ? 5.719 -15.883 -21.406 1 90.31 283 SER B O 1
ATOM 7025 N N . THR B 1 284 ? 6.688 -17.172 -19.906 1 87.88 284 THR B N 1
ATOM 7026 C CA . THR B 1 284 ? 6.074 -16.484 -18.781 1 87.88 284 THR B CA 1
ATOM 7027 C C . THR B 1 284 ? 6.578 -15.047 -18.688 1 87.88 284 THR B C 1
ATOM 7029 O O . THR B 1 284 ? 5.793 -14.125 -18.484 1 87.88 284 THR B O 1
ATOM 7032 N N . LEU B 1 285 ? 7.836 -14.859 -18.828 1 89.69 285 LEU B N 1
ATOM 7033 C CA . LEU B 1 285 ? 8.43 -13.531 -18.75 1 89.69 285 LEU B CA 1
ATOM 7034 C C . LEU B 1 285 ? 7.898 -12.633 -19.859 1 89.69 285 LEU B C 1
ATOM 7036 O O . LEU B 1 285 ? 7.68 -11.438 -19.656 1 89.69 285 LEU B O 1
ATOM 7040 N N . GLU B 1 286 ? 7.719 -13.242 -20.953 1 88.31 286 GLU B N 1
ATOM 7041 C CA . GLU B 1 286 ? 7.188 -12.484 -22.078 1 88.31 286 GLU B CA 1
ATOM 7042 C C . GLU B 1 286 ? 5.766 -12.008 -21.797 1 88.31 286 GLU B C 1
ATOM 7044 O O . GLU B 1 286 ? 5.402 -10.883 -22.141 1 88.31 286 GLU B O 1
ATOM 7049 N N . LYS B 1 287 ? 5.039 -12.805 -21.234 1 80.19 287 LYS B N 1
ATOM 7050 C CA . LYS B 1 287 ? 3.641 -12.5 -20.953 1 80.19 287 LYS B CA 1
ATOM 7051 C C . LYS B 1 287 ? 3.518 -11.438 -19.875 1 80.19 287 LYS B C 1
ATOM 7053 O O . LYS B 1 287 ? 2.604 -10.609 -19.906 1 80.19 287 LYS B O 1
ATOM 7058 N N . ILE B 1 288 ? 4.41 -11.461 -18.938 1 83.06 288 ILE B N 1
ATOM 7059 C CA . ILE B 1 288 ? 4.234 -10.609 -17.766 1 83.06 288 ILE B CA 1
ATOM 7060 C C . ILE B 1 288 ? 5.062 -9.336 -17.922 1 83.06 288 ILE B C 1
ATOM 7062 O O . ILE B 1 288 ? 4.926 -8.391 -17.141 1 83.06 288 ILE B O 1
ATOM 7066 N N . ASN B 1 289 ? 5.898 -9.219 -18.859 1 86.19 289 ASN B N 1
ATOM 7067 C CA . ASN B 1 289 ? 6.816 -8.094 -19.016 1 86.19 289 ASN B CA 1
ATOM 7068 C C . ASN B 1 289 ? 6.066 -6.797 -19.281 1 86.19 289 ASN B C 1
ATOM 7070 O O . ASN B 1 289 ? 5.648 -6.539 -20.406 1 86.19 289 ASN B O 1
ATOM 7074 N N . PRO B 1 290 ? 6.004 -5.965 -18.281 1 79.31 290 PRO B N 1
ATOM 7075 C CA . PRO B 1 290 ? 5.301 -4.695 -18.469 1 79.31 290 PRO B CA 1
ATOM 7076 C C . PRO B 1 290 ? 6.094 -3.695 -19.312 1 79.31 290 PRO B C 1
ATOM 7078 O O . PRO B 1 290 ? 5.539 -2.695 -19.781 1 79.31 290 PRO B O 1
ATOM 7081 N N . VAL B 1 291 ? 7.359 -3.918 -19.531 1 81.94 291 VAL B N 1
ATOM 7082 C CA . VAL B 1 291 ? 8.211 -2.992 -20.266 1 81.94 291 VAL B CA 1
ATOM 7083 C C . VAL B 1 291 ? 8.648 -3.631 -21.578 1 81.94 291 VAL B C 1
ATOM 7085 O O . VAL B 1 291 ? 9.781 -3.43 -22.031 1 81.94 291 VAL B O 1
ATOM 7088 N N . SER B 1 292 ? 7.836 -4.387 -22.094 1 83.31 292 SER B N 1
ATOM 7089 C CA . SER B 1 292 ? 8.18 -5.141 -23.297 1 83.31 292 SER B CA 1
ATOM 7090 C C . SER B 1 292 ? 8.469 -4.211 -24.469 1 83.31 292 SER B C 1
ATOM 7092 O O . SER B 1 292 ? 9.195 -4.582 -25.391 1 83.31 292 SER B O 1
ATOM 7094 N N . ASP B 1 293 ? 7.957 -2.967 -24.406 1 80.62 293 ASP B N 1
ATOM 7095 C CA . ASP B 1 293 ? 8.164 -2.002 -25.484 1 80.62 293 ASP B CA 1
ATOM 7096 C C . ASP B 1 293 ? 9.602 -1.487 -25.5 1 80.62 293 ASP B C 1
ATOM 7098 O O . ASP B 1 293 ? 10.094 -1.027 -26.531 1 80.62 293 ASP B O 1
ATOM 7102 N N . ARG B 1 294 ? 10.344 -1.638 -24.406 1 81.75 294 ARG B N 1
ATOM 7103 C CA . ARG B 1 294 ? 11.68 -1.056 -24.297 1 81.75 294 ARG B CA 1
ATOM 7104 C C . ARG B 1 294 ? 12.734 -2.139 -24.094 1 81.75 294 ARG B C 1
ATOM 7106 O O . ARG B 1 294 ? 13.867 -1.997 -24.547 1 81.75 294 ARG B O 1
ATOM 7113 N N . PHE B 1 295 ? 12.289 -3.172 -23.328 1 87.31 295 PHE B N 1
ATOM 7114 C CA . PHE B 1 295 ? 13.273 -4.18 -22.938 1 87.31 295 PHE B CA 1
ATOM 7115 C C . PHE B 1 295 ? 12.742 -5.582 -23.203 1 87.31 295 PHE B C 1
ATOM 7117 O O . PHE B 1 295 ? 11.625 -5.914 -22.812 1 87.31 295 PHE B O 1
ATOM 7124 N N . GLU B 1 296 ? 13.562 -6.289 -23.891 1 90.31 296 GLU B N 1
ATOM 7125 C CA . GLU B 1 296 ? 13.289 -7.723 -23.984 1 90.31 296 GLU B CA 1
ATOM 7126 C C . GLU B 1 296 ? 13.93 -8.477 -22.828 1 90.31 296 GLU B C 1
ATOM 7128 O O . GLU B 1 296 ? 15.148 -8.422 -22.625 1 90.31 296 GLU B O 1
ATOM 7133 N N . ILE B 1 297 ? 13.18 -9.062 -22.031 1 92.19 297 ILE B N 1
ATOM 7134 C CA . ILE B 1 297 ? 13.664 -9.805 -20.875 1 92.19 297 ILE B CA 1
ATOM 7135 C C . ILE B 1 297 ? 13.555 -11.305 -21.141 1 92.19 297 ILE B C 1
ATOM 7137 O O . ILE B 1 297 ? 12.453 -11.828 -21.312 1 92.19 297 ILE B O 1
ATOM 7141 N N . LYS B 1 298 ? 14.617 -11.914 -21.219 1 93.19 298 LYS B N 1
ATOM 7142 C CA . LYS B 1 298 ? 14.688 -13.359 -21.453 1 93.19 298 LYS B CA 1
ATOM 7143 C C . LYS B 1 298 ? 15.82 -13.992 -20.656 1 93.19 298 LYS B C 1
ATOM 7145 O O . LYS B 1 298 ? 16.688 -13.297 -20.125 1 93.19 298 LYS B O 1
ATOM 7150 N N . SER B 1 299 ? 15.648 -15.273 -20.5 1 94.31 299 SER B N 1
ATOM 7151 C CA . SER B 1 299 ? 16.719 -16 -19.828 1 94.31 299 SER B CA 1
ATOM 7152 C C . SER B 1 299 ? 17.938 -16.141 -20.734 1 94.31 299 SER B C 1
ATOM 7154 O O . SER B 1 299 ? 17.812 -16.141 -21.969 1 94.31 299 SER B O 1
ATOM 7156 N N . ALA B 1 300 ? 19.094 -16.078 -20.156 1 94.38 300 ALA B N 1
ATOM 7157 C CA . ALA B 1 300 ? 20.359 -16.234 -20.875 1 94.38 300 ALA B CA 1
ATOM 7158 C C . ALA B 1 300 ? 21.297 -17.188 -20.141 1 94.38 300 ALA B C 1
ATOM 7160 O O . ALA B 1 300 ? 21.234 -17.328 -18.922 1 94.38 300 ALA B O 1
ATOM 7161 N N . ILE B 1 301 ? 22.094 -17.906 -20.922 1 93.5 301 ILE B N 1
ATOM 7162 C CA . ILE B 1 301 ? 23.078 -18.828 -20.344 1 93.5 301 ILE B CA 1
ATOM 7163 C C . ILE B 1 301 ? 24.391 -18.094 -20.125 1 93.5 301 ILE B C 1
ATOM 7165 O O . ILE B 1 301 ? 24.953 -17.516 -21.047 1 93.5 301 ILE B O 1
ATOM 7169 N N . LYS B 1 302 ? 24.734 -18 -18.859 1 92.5 302 LYS B N 1
ATOM 7170 C CA . LYS B 1 302 ? 26.016 -17.406 -18.484 1 92.5 302 LYS B CA 1
ATOM 7171 C C . LYS B 1 302 ? 26.75 -18.297 -17.484 1 92.5 302 LYS B C 1
ATOM 7173 O O . LYS B 1 302 ? 26.188 -18.703 -16.469 1 92.5 302 LYS B O 1
ATOM 7178 N N . ASP B 1 303 ? 27.984 -18.672 -17.672 1 91.38 303 ASP B N 1
ATOM 7179 C CA . ASP B 1 303 ? 28.828 -19.438 -16.766 1 91.38 303 ASP B CA 1
ATOM 7180 C C . ASP B 1 303 ? 28.156 -20.75 -16.375 1 91.38 303 ASP B C 1
ATOM 7182 O O . ASP B 1 303 ? 28.047 -21.062 -15.188 1 91.38 303 ASP B O 1
ATOM 7186 N N . HIS B 1 304 ? 27.453 -21.453 -17.297 1 91.69 304 HIS B N 1
ATOM 7187 C CA . HIS B 1 304 ? 26.828 -22.766 -17.141 1 91.69 304 HIS B CA 1
ATOM 7188 C C . HIS B 1 304 ? 25.578 -22.672 -16.266 1 91.69 304 HIS B C 1
ATOM 7190 O O . HIS B 1 304 ? 25.141 -23.656 -15.688 1 91.69 304 HIS B O 1
ATOM 7196 N N . SER B 1 305 ? 25.156 -21.469 -16.062 1 93.81 305 SER B N 1
ATOM 7197 C CA . SER B 1 305 ? 23.922 -21.25 -15.336 1 93.81 305 SER B CA 1
ATOM 7198 C C . SER B 1 305 ? 22.891 -20.516 -16.203 1 93.81 305 SER B C 1
ATOM 7200 O O . SER B 1 305 ? 23.266 -19.828 -17.156 1 93.81 305 SER B O 1
ATOM 7202 N N . LEU B 1 306 ? 21.688 -20.781 -15.977 1 94.62 306 LEU B N 1
ATOM 7203 C CA . LEU B 1 306 ? 20.609 -20.031 -16.609 1 94.62 306 LEU B CA 1
ATOM 7204 C C . LEU B 1 306 ? 20.219 -18.828 -15.773 1 94.62 306 LEU B C 1
ATOM 7206 O O . LEU B 1 306 ? 19.781 -18.969 -14.625 1 94.62 306 LEU B O 1
ATOM 7210 N N . ILE B 1 307 ? 20.438 -17.625 -16.312 1 94.94 307 ILE B N 1
ATOM 7211 C CA . ILE B 1 307 ? 20.219 -16.422 -15.516 1 94.94 307 ILE B CA 1
ATOM 7212 C C . ILE B 1 307 ? 19.297 -15.469 -16.281 1 94.94 307 ILE B C 1
ATOM 7214 O O . ILE B 1 307 ? 19.141 -15.586 -17.5 1 94.94 307 ILE B O 1
ATOM 7218 N N . ILE B 1 308 ? 18.656 -14.617 -15.562 1 94.12 308 ILE B N 1
ATOM 7219 C CA . ILE B 1 308 ? 17.906 -13.5 -16.109 1 94.12 308 ILE B CA 1
ATOM 7220 C C . ILE B 1 308 ? 18.578 -12.188 -15.734 1 94.12 308 ILE B C 1
ATOM 7222 O O . ILE B 1 308 ? 18.781 -11.898 -14.547 1 94.12 308 ILE B O 1
ATOM 7226 N N . GLU B 1 309 ? 18.875 -11.453 -16.719 1 91.94 309 GLU B N 1
ATOM 7227 C CA . GLU B 1 309 ? 19.438 -10.125 -16.484 1 91.94 309 GLU B CA 1
ATOM 7228 C C . GLU B 1 309 ? 18.359 -9.047 -16.562 1 91.94 309 GLU B C 1
ATOM 7230 O O . GLU B 1 309 ? 17.484 -9.102 -17.422 1 91.94 309 GLU B O 1
ATOM 7235 N N . TRP B 1 310 ? 18.5 -8.172 -15.648 1 91.12 310 TRP B N 1
ATOM 7236 C CA . TRP B 1 310 ? 17.484 -7.133 -15.531 1 91.12 310 TRP B CA 1
ATOM 7237 C C . TRP B 1 310 ? 18.016 -5.801 -16.062 1 91.12 310 TRP B C 1
ATOM 7239 O O . TRP B 1 310 ? 19.219 -5.559 -16.062 1 91.12 310 TRP B O 1
ATOM 7249 N N . PRO B 1 311 ? 17.078 -4.934 -16.547 1 87.06 311 PRO B N 1
ATOM 7250 C CA . PRO B 1 311 ? 17.5 -3.568 -16.875 1 87.06 311 PRO B CA 1
ATOM 7251 C C . PRO B 1 311 ? 17.984 -2.789 -15.648 1 87.06 311 PRO B C 1
ATOM 7253 O O . PRO B 1 311 ? 17.781 -3.229 -14.516 1 87.06 311 PRO B O 1
ATOM 7256 N N . LYS B 1 312 ? 18.609 -1.71 -15.922 1 84.88 312 LYS B N 1
ATOM 7257 C CA . LYS B 1 312 ? 19.062 -0.864 -14.82 1 84.88 312 LYS B CA 1
ATOM 7258 C C . LYS B 1 312 ? 17.891 -0.381 -13.977 1 84.88 312 LYS B C 1
ATOM 7260 O O . LYS B 1 312 ? 16.812 -0.089 -14.508 1 84.88 312 LYS B O 1
ATOM 7265 N N . ALA B 1 313 ? 18.156 -0.245 -12.703 1 83.06 313 ALA B N 1
ATOM 7266 C CA . ALA B 1 313 ? 17.109 0.077 -11.734 1 83.06 313 ALA B CA 1
ATOM 7267 C C . ALA B 1 313 ? 16.469 1.429 -12.047 1 83.06 313 ALA B C 1
ATOM 7269 O O . ALA B 1 313 ? 15.281 1.626 -11.82 1 83.06 313 ALA B O 1
ATOM 7270 N N . ASN B 1 314 ? 17.25 2.305 -12.562 1 79.06 314 ASN B N 1
ATOM 7271 C CA . ASN B 1 314 ? 16.734 3.652 -12.789 1 79.06 314 ASN B CA 1
ATOM 7272 C C . ASN B 1 314 ? 15.953 3.736 -14.102 1 79.06 314 ASN B C 1
ATOM 7274 O O . ASN B 1 314 ? 15.367 4.777 -14.414 1 79.06 314 ASN B O 1
ATOM 7278 N N . MET B 1 315 ? 15.859 2.609 -14.844 1 83.19 315 MET B N 1
ATOM 7279 C CA . MET B 1 315 ? 15.188 2.623 -16.141 1 83.19 315 MET B CA 1
ATOM 7280 C C . MET B 1 315 ? 13.82 1.964 -16.047 1 83.19 315 MET B C 1
ATOM 7282 O O . MET B 1 315 ? 13.062 1.953 -17.031 1 83.19 315 MET B O 1
ATOM 7286 N N . ILE B 1 316 ? 13.562 1.371 -14.992 1 84.94 316 ILE B N 1
ATOM 7287 C CA . ILE B 1 316 ? 12.266 0.737 -14.766 1 84.94 316 ILE B CA 1
ATOM 7288 C C . ILE B 1 316 ? 11.68 1.22 -13.445 1 84.94 316 ILE B C 1
ATOM 7290 O O . ILE B 1 316 ? 12.414 1.604 -12.531 1 84.94 316 ILE B O 1
ATOM 7294 N N . SER B 1 317 ? 10.352 1.264 -13.398 1 85.88 317 SER B N 1
ATOM 7295 C CA . SER B 1 317 ? 9.727 1.679 -12.148 1 85.88 317 SER B CA 1
ATOM 7296 C C . SER B 1 317 ? 9.898 0.621 -11.062 1 85.88 317 SER B C 1
ATOM 7298 O O . SER B 1 317 ? 10.172 -0.543 -11.359 1 85.88 317 SER B O 1
ATOM 7300 N N . ASN B 1 318 ? 9.742 1.025 -9.789 1 83.56 318 ASN B N 1
ATOM 7301 C CA . ASN B 1 318 ? 9.867 0.103 -8.672 1 83.56 318 ASN B CA 1
ATOM 7302 C C . ASN B 1 318 ? 8.828 -1.013 -8.742 1 83.56 318 ASN B C 1
ATOM 7304 O O . ASN B 1 318 ? 9.141 -2.176 -8.477 1 83.56 318 ASN B O 1
ATOM 7308 N N . GLY B 1 319 ? 7.637 -0.702 -9.133 1 85.62 319 GLY B N 1
ATOM 7309 C CA . GLY B 1 319 ? 6.594 -1.707 -9.234 1 85.62 319 GLY B CA 1
ATOM 7310 C C . GLY B 1 319 ? 6.84 -2.705 -10.352 1 85.62 319 GLY B C 1
ATOM 7311 O O . GLY B 1 319 ? 6.586 -3.9 -10.188 1 85.62 319 GLY B O 1
ATOM 7312 N N . GLN B 1 320 ? 7.301 -2.213 -11.461 1 86.44 320 GLN B N 1
ATOM 7313 C CA . GLN B 1 320 ? 7.629 -3.084 -12.586 1 86.44 320 GLN B CA 1
ATOM 7314 C C . GLN B 1 320 ? 8.766 -4.039 -12.234 1 86.44 320 GLN B C 1
ATOM 7316 O O . GLN B 1 320 ? 8.688 -5.234 -12.523 1 86.44 320 GLN B O 1
ATOM 7321 N N . ARG B 1 321 ? 9.727 -3.486 -11.641 1 87.38 321 ARG B N 1
ATOM 7322 C CA . ARG B 1 321 ? 10.859 -4.285 -11.188 1 87.38 321 ARG B CA 1
ATOM 7323 C C . ARG B 1 321 ? 10.414 -5.379 -10.227 1 87.38 321 ARG B C 1
ATOM 7325 O O . ARG B 1 321 ? 10.773 -6.543 -10.391 1 87.38 321 ARG B O 1
ATOM 7332 N N . ASP B 1 322 ? 9.617 -5.004 -9.273 1 87.31 322 ASP B N 1
ATOM 7333 C CA . ASP B 1 322 ? 9.25 -5.918 -8.203 1 87.31 322 ASP B CA 1
ATOM 7334 C C . ASP B 1 322 ? 8.383 -7.059 -8.727 1 87.31 322 ASP B C 1
ATOM 7336 O O . ASP B 1 322 ? 8.555 -8.211 -8.32 1 87.31 322 ASP B O 1
ATOM 7340 N N . ILE B 1 323 ? 7.461 -6.785 -9.633 1 87.06 323 ILE B N 1
ATOM 7341 C CA . ILE B 1 323 ? 6.594 -7.848 -10.133 1 87.06 323 ILE B CA 1
ATOM 7342 C C . ILE B 1 323 ? 7.406 -8.812 -10.984 1 87.06 323 ILE B C 1
ATOM 7344 O O . ILE B 1 323 ? 7.207 -10.031 -10.922 1 87.06 323 ILE B O 1
ATOM 7348 N N . LEU B 1 324 ? 8.32 -8.289 -11.789 1 88.88 324 LEU B N 1
ATOM 7349 C CA . LEU B 1 324 ? 9.156 -9.125 -12.648 1 88.88 324 LEU B CA 1
ATOM 7350 C C . LEU B 1 324 ? 10.078 -10.008 -11.82 1 88.88 324 LEU B C 1
ATOM 7352 O O . LEU B 1 324 ? 10.164 -11.219 -12.047 1 88.88 324 LEU B O 1
ATOM 7356 N N . THR B 1 325 ? 10.742 -9.406 -10.898 1 89.56 325 THR B N 1
ATOM 7357 C CA . THR B 1 325 ? 11.672 -10.156 -10.062 1 89.56 325 THR B CA 1
ATOM 7358 C C . THR B 1 325 ? 10.93 -11.156 -9.18 1 89.56 325 THR B C 1
ATOM 7360 O O . THR B 1 325 ? 11.422 -12.258 -8.93 1 89.56 325 THR B O 1
ATOM 7363 N N . PHE B 1 326 ? 9.828 -10.812 -8.758 1 90.19 326 PHE B N 1
ATOM 7364 C CA . PHE B 1 326 ? 9.031 -11.688 -7.91 1 90.19 326 PHE B CA 1
ATOM 7365 C C . PHE B 1 326 ? 8.633 -12.953 -8.656 1 90.19 326 PHE B C 1
ATOM 7367 O O . PHE B 1 326 ? 8.852 -14.062 -8.164 1 90.19 326 PHE B O 1
ATOM 7374 N N . ILE B 1 327 ? 8.023 -12.734 -9.812 1 88.25 327 ILE B N 1
ATOM 7375 C CA . ILE B 1 327 ? 7.543 -13.867 -10.594 1 88.25 327 ILE B CA 1
ATOM 7376 C C . ILE B 1 327 ? 8.719 -14.773 -10.969 1 88.25 327 ILE B C 1
ATOM 7378 O O . ILE B 1 327 ? 8.602 -16 -10.93 1 88.25 327 ILE B O 1
ATOM 7382 N N . SER B 1 328 ? 9.812 -14.148 -11.281 1 91.44 328 SER B N 1
ATOM 7383 C CA . SER B 1 328 ? 11 -14.93 -11.617 1 91.44 328 SER B CA 1
ATOM 7384 C C . SER B 1 328 ? 11.469 -15.758 -10.422 1 91.44 328 SER B C 1
ATOM 7386 O O . SER B 1 328 ? 11.812 -16.922 -10.57 1 91.44 328 SER B O 1
ATOM 7388 N N . ARG B 1 329 ? 11.445 -15.164 -9.289 1 91.44 329 ARG B N 1
ATOM 7389 C CA . ARG B 1 329 ? 11.875 -15.867 -8.094 1 91.44 329 ARG B CA 1
ATOM 7390 C C . ARG B 1 329 ? 10.883 -16.969 -7.707 1 91.44 329 ARG B C 1
ATOM 7392 O O . ARG B 1 329 ? 11.273 -18 -7.18 1 91.44 329 ARG B O 1
ATOM 7399 N N . LEU B 1 330 ? 9.688 -16.703 -7.922 1 90.44 330 LEU B N 1
ATOM 7400 C CA . LEU B 1 330 ? 8.672 -17.719 -7.656 1 90.44 330 LEU B CA 1
ATOM 7401 C C . LEU B 1 330 ? 8.867 -18.922 -8.555 1 90.44 330 LEU B C 1
ATOM 7403 O O . LEU B 1 330 ? 8.688 -20.062 -8.117 1 90.44 330 LEU B O 1
ATOM 7407 N N . MET B 1 331 ? 9.156 -18.609 -9.797 1 90 331 MET B N 1
ATOM 7408 C CA . MET B 1 331 ? 9.438 -19.719 -10.719 1 90 331 MET B CA 1
ATOM 7409 C C . MET B 1 331 ? 10.656 -20.5 -10.258 1 90 331 MET B C 1
ATOM 7411 O O . MET B 1 331 ? 10.672 -21.734 -10.359 1 90 331 MET B O 1
ATOM 7415 N N . GLU B 1 332 ? 11.625 -19.766 -9.781 1 89.62 332 GLU B N 1
ATOM 7416 C CA . GLU B 1 332 ? 12.805 -20.422 -9.227 1 89.62 332 GLU B CA 1
ATOM 7417 C C . GLU B 1 332 ? 12.414 -21.391 -8.117 1 89.62 332 GLU B C 1
ATOM 7419 O O . GLU B 1 332 ? 12.922 -22.516 -8.062 1 89.62 332 GLU B O 1
ATOM 7424 N N . CYS B 1 333 ? 11.57 -20.938 -7.262 1 88.56 333 CYS B N 1
ATOM 7425 C CA . CYS B 1 333 ? 11.094 -21.781 -6.164 1 88.56 333 CYS B CA 1
ATOM 7426 C C . CYS B 1 333 ? 10.336 -22.984 -6.688 1 88.56 333 CYS B C 1
ATOM 7428 O O . CYS B 1 333 ? 10.484 -24.094 -6.164 1 88.56 333 CYS B O 1
ATOM 7430 N N . HIS B 1 334 ? 9.602 -22.781 -7.715 1 86.19 334 HIS B N 1
ATOM 7431 C CA . HIS B 1 334 ? 8.797 -23.844 -8.305 1 86.19 334 HIS B CA 1
ATOM 7432 C C . HIS B 1 334 ? 9.68 -24.938 -8.898 1 86.19 334 HIS B C 1
ATOM 7434 O O . HIS B 1 334 ? 9.367 -26.125 -8.773 1 86.19 334 HIS B O 1
ATOM 7440 N N . TYR B 1 335 ? 10.797 -24.625 -9.43 1 83.31 335 TYR B N 1
ATOM 7441 C CA . TYR B 1 335 ? 11.641 -25.578 -10.141 1 83.31 335 TYR B CA 1
ATOM 7442 C C . TYR B 1 335 ? 12.539 -26.328 -9.172 1 83.31 335 TYR B C 1
ATOM 7444 O O . TYR B 1 335 ? 13.094 -27.375 -9.523 1 83.31 335 TYR B O 1
ATOM 7452 N N . LYS B 1 336 ? 12.836 -25.906 -7.922 1 78.06 336 LYS B N 1
ATOM 7453 C CA . LYS B 1 336 ? 13.688 -26.594 -6.957 1 78.06 336 LYS B CA 1
ATOM 7454 C C . LYS B 1 336 ? 12.977 -27.828 -6.375 1 78.06 336 LYS B C 1
ATOM 7456 O O . LYS B 1 336 ? 13.633 -28.766 -5.934 1 78.06 336 LYS B O 1
ATOM 7461 N N . GLU B 1 337 ? 12.094 -28.453 -6.914 1 70.31 337 GLU B N 1
ATOM 7462 C CA . GLU B 1 337 ? 11.297 -29.625 -6.602 1 70.31 337 GLU B CA 1
ATOM 7463 C C . GLU B 1 337 ? 11.578 -30.125 -5.188 1 70.31 337 GLU B C 1
ATOM 7465 O O . GLU B 1 337 ? 12.219 -31.172 -5.008 1 70.31 337 GLU B O 1
ATOM 7470 N N . SER B 1 338 ? 11.273 -29.359 -4.129 1 76.19 338 SER B N 1
ATOM 7471 C CA . SER B 1 338 ? 11.398 -29.75 -2.727 1 76.19 338 SER B CA 1
ATOM 7472 C C . SER B 1 338 ? 10.102 -30.359 -2.207 1 76.19 338 SER B C 1
ATOM 7474 O O . SER B 1 338 ? 9.016 -30.047 -2.705 1 76.19 338 SER B O 1
ATOM 7476 N N . LYS B 1 339 ? 10.32 -31.438 -1.283 1 78.44 339 LYS B N 1
ATOM 7477 C CA . LYS B 1 339 ? 9.133 -32.062 -0.703 1 78.44 339 LYS B CA 1
ATOM 7478 C C . LYS B 1 339 ? 8.406 -31.078 0.233 1 78.44 339 LYS B C 1
ATOM 7480 O O . LYS B 1 339 ? 7.184 -30.969 0.192 1 78.44 339 LYS B O 1
ATOM 7485 N N . ALA B 1 340 ? 9.211 -30.422 1.105 1 92.69 340 ALA B N 1
ATOM 7486 C CA . ALA B 1 340 ? 8.641 -29.406 1.986 1 92.69 340 ALA B CA 1
ATOM 7487 C C . ALA B 1 340 ? 9.438 -28.109 1.909 1 92.69 340 ALA B C 1
ATOM 7489 O O . ALA B 1 340 ? 10.664 -28.125 2.002 1 92.69 340 ALA B O 1
ATOM 7490 N N . CYS B 1 341 ? 8.695 -27.062 1.668 1 95.12 341 CYS B N 1
ATOM 7491 C CA . CYS B 1 341 ? 9.367 -25.781 1.438 1 95.12 341 CYS B CA 1
ATOM 7492 C C . CYS B 1 341 ? 8.734 -24.672 2.279 1 95.12 341 CYS B C 1
ATOM 7494 O O . CYS B 1 341 ? 7.512 -24.625 2.43 1 95.12 341 CYS B O 1
ATOM 7496 N N . ILE B 1 342 ? 9.547 -23.891 2.947 1 96.06 342 ILE B N 1
ATOM 7497 C CA . ILE B 1 342 ? 9.102 -22.656 3.568 1 96.06 342 ILE B CA 1
ATOM 7498 C C . ILE B 1 342 ? 9.469 -21.469 2.678 1 96.06 342 ILE B C 1
ATOM 7500 O O . ILE B 1 342 ? 10.656 -21.219 2.422 1 96.06 342 ILE B O 1
ATOM 7504 N N . LEU B 1 343 ? 8.477 -20.844 2.168 1 95.25 343 LEU B N 1
ATOM 7505 C CA . LEU B 1 343 ? 8.656 -19.688 1.31 1 95.25 343 LEU B CA 1
ATOM 7506 C C . LEU B 1 343 ? 8.32 -18.391 2.062 1 95.25 343 LEU B C 1
ATOM 7508 O O . LEU B 1 343 ? 7.184 -18.188 2.484 1 95.25 343 LEU B O 1
ATOM 7512 N N . VAL B 1 344 ? 9.297 -17.531 2.273 1 95.56 344 VAL B N 1
ATOM 7513 C CA . VAL B 1 344 ? 9.094 -16.266 2.969 1 95.56 344 VAL B CA 1
ATOM 7514 C C . VAL B 1 344 ? 9.188 -15.109 1.973 1 95.56 344 VAL B C 1
ATOM 7516 O O . VAL B 1 344 ? 10.172 -15 1.234 1 95.56 344 VAL B O 1
ATOM 7519 N N . ILE B 1 345 ? 8.18 -14.344 1.902 1 92.25 345 ILE B N 1
ATOM 7520 C CA . ILE B 1 345 ? 8.133 -13.18 1.017 1 92.25 345 ILE B CA 1
ATOM 7521 C C . ILE B 1 345 ? 8.094 -11.898 1.845 1 92.25 345 ILE B C 1
ATOM 7523 O O . ILE B 1 345 ? 7.184 -11.703 2.654 1 92.25 345 ILE B O 1
ATOM 7527 N N . ASP B 1 346 ? 9.086 -11.031 1.634 1 88.5 346 ASP B N 1
ATOM 7528 C CA . ASP B 1 346 ? 9.203 -9.789 2.393 1 88.5 346 ASP B CA 1
ATOM 7529 C C . ASP B 1 346 ? 9.18 -8.578 1.464 1 88.5 346 ASP B C 1
ATOM 7531 O O . ASP B 1 346 ? 9.812 -8.586 0.406 1 88.5 346 ASP B O 1
ATOM 7535 N N . GLU B 1 347 ? 8.492 -7.484 1.806 1 74.75 347 GLU B N 1
ATOM 7536 C CA . GLU B 1 347 ? 8.484 -6.168 1.178 1 74.75 347 GLU B CA 1
ATOM 7537 C C . GLU B 1 347 ? 7.918 -6.23 -0.236 1 74.75 347 GLU B C 1
ATOM 7539 O O . GLU B 1 3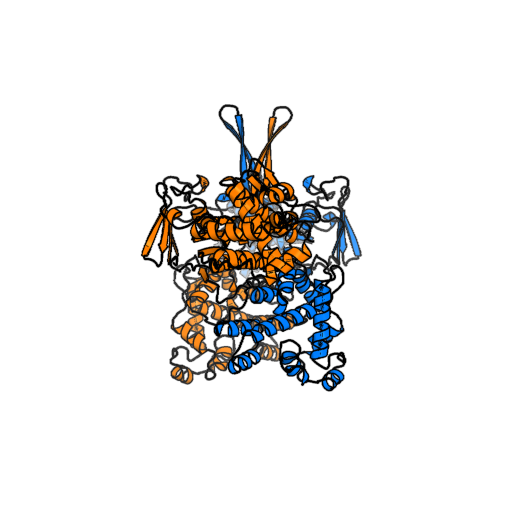47 ? 8.438 -5.586 -1.15 1 74.75 347 GLU B O 1
ATOM 7544 N N . PHE B 1 348 ? 7.121 -7.02 -0.727 1 66.31 348 PHE B N 1
ATOM 7545 C CA . PHE B 1 348 ? 6.754 -7.031 -2.139 1 66.31 348 PHE B CA 1
ATOM 7546 C C . PHE B 1 348 ? 5.426 -6.32 -2.361 1 66.31 348 PHE B C 1
ATOM 7548 O O . PHE B 1 348 ? 5.16 -5.812 -3.453 1 66.31 348 PHE B O 1
ATOM 7555 N N . PHE B 1 349 ? 4.746 -5.973 -1.368 1 68.19 349 PHE B N 1
ATOM 7556 C CA . PHE B 1 349 ? 3.445 -5.379 -1.661 1 68.19 349 PHE B CA 1
ATOM 7557 C C . PHE B 1 349 ? 3.525 -3.859 -1.646 1 68.19 349 PHE B C 1
ATOM 7559 O O . PHE B 1 349 ? 2.572 -3.178 -2.025 1 68.19 349 PHE B O 1
ATOM 7566 N N . ASP B 1 350 ? 4.785 -3.512 -1.658 1 75.56 350 ASP B N 1
ATOM 7567 C CA . ASP B 1 350 ? 4.801 -2.104 -1.278 1 75.56 350 ASP B CA 1
ATOM 7568 C C . ASP B 1 350 ? 4.648 -1.202 -2.502 1 75.56 350 ASP B C 1
ATOM 7570 O O . ASP B 1 350 ? 3.959 -0.182 -2.445 1 75.56 350 ASP B O 1
ATOM 7574 N N . TYR B 1 351 ? 5.203 -1.687 -3.625 1 79.56 351 TYR B N 1
ATOM 7575 C CA . TYR B 1 351 ? 5.227 -0.802 -4.785 1 79.56 351 TYR B CA 1
ATOM 7576 C C . TYR B 1 351 ? 4.23 -1.266 -5.844 1 79.56 351 TYR B C 1
ATOM 7578 O O . TYR B 1 351 ? 4.102 -0.642 -6.898 1 79.56 351 TYR B O 1
ATOM 7586 N N . LEU B 1 352 ? 3.539 -2.301 -5.551 1 81.25 352 LEU B N 1
ATOM 7587 C CA . LEU B 1 352 ? 2.662 -2.863 -6.57 1 81.25 352 LEU B CA 1
ATOM 7588 C C . LEU B 1 352 ? 1.333 -2.117 -6.617 1 81.25 352 LEU B C 1
ATOM 7590 O O . LEU B 1 352 ? 0.773 -1.771 -5.574 1 81.25 352 LEU B O 1
ATOM 7594 N N . ASP B 1 353 ? 0.936 -1.83 -7.789 1 82.06 353 ASP B N 1
ATOM 7595 C CA . ASP B 1 353 ? -0.389 -1.236 -7.934 1 82.06 353 ASP B CA 1
ATOM 7596 C C . ASP B 1 353 ? -1.483 -2.287 -7.758 1 82.06 353 ASP B C 1
ATOM 7598 O O . ASP B 1 353 ? -1.195 -3.445 -7.449 1 82.06 353 ASP B O 1
ATOM 7602 N N . ASP B 1 354 ? -2.703 -1.928 -7.961 1 78.44 354 ASP B N 1
ATOM 7603 C CA . ASP B 1 354 ? -3.84 -2.803 -7.688 1 78.44 354 ASP B CA 1
ATOM 7604 C C . ASP B 1 354 ? -3.795 -4.051 -8.562 1 78.44 354 ASP B C 1
ATOM 7606 O O . ASP B 1 354 ? -3.945 -5.172 -8.062 1 78.44 354 ASP B O 1
ATOM 7610 N N . ALA B 1 355 ? -3.607 -3.893 -9.812 1 80.44 355 ALA B N 1
ATOM 7611 C CA . ALA B 1 355 ? -3.611 -5.008 -10.758 1 80.44 355 ALA B CA 1
ATOM 7612 C C . ALA B 1 355 ? -2.449 -5.961 -10.484 1 80.44 355 ALA B C 1
ATOM 7614 O O . ALA B 1 355 ? -2.623 -7.18 -10.5 1 80.44 355 ALA B O 1
ATOM 7615 N N . ASN B 1 356 ? -1.341 -5.387 -10.227 1 82.56 356 ASN B N 1
ATOM 7616 C CA . ASN B 1 356 ? -0.159 -6.207 -9.977 1 82.56 356 ASN B CA 1
ATOM 7617 C C . ASN B 1 356 ? -0.246 -6.918 -8.625 1 82.56 356 ASN B C 1
ATOM 7619 O O . ASN B 1 356 ? 0.353 -7.98 -8.445 1 82.56 356 ASN B O 1
ATOM 7623 N N . LEU B 1 357 ? -0.899 -6.336 -7.73 1 81.88 357 LEU B N 1
ATOM 7624 C CA . LEU B 1 357 ? -1.133 -7.02 -6.465 1 81.88 357 LEU B CA 1
ATOM 7625 C C . LEU B 1 357 ? -1.964 -8.281 -6.668 1 81.88 357 LEU B C 1
ATOM 7627 O O . LEU B 1 357 ? -1.717 -9.305 -6.027 1 81.88 357 LEU B O 1
ATOM 7631 N N . VAL B 1 358 ? -2.908 -8.148 -7.5 1 83.12 358 VAL B N 1
ATOM 7632 C CA . VAL B 1 358 ? -3.736 -9.305 -7.816 1 83.12 358 VAL B CA 1
ATOM 7633 C C . VAL B 1 358 ? -2.908 -10.344 -8.578 1 83.12 358 VAL B C 1
ATOM 7635 O O . VAL B 1 358 ? -3.025 -11.547 -8.328 1 83.12 358 VAL B O 1
ATOM 7638 N N . ALA B 1 359 ? -2.135 -9.859 -9.516 1 82.38 359 ALA B N 1
ATOM 7639 C CA . ALA B 1 359 ? -1.245 -10.766 -10.242 1 82.38 359 ALA B CA 1
ATOM 7640 C C . ALA B 1 359 ? -0.335 -11.523 -9.281 1 82.38 359 ALA B C 1
ATOM 7642 O O . ALA B 1 359 ? -0.145 -12.734 -9.43 1 82.38 359 ALA B O 1
ATOM 7643 N N . PHE B 1 360 ? 0.169 -10.836 -8.367 1 84.94 360 PHE B N 1
ATOM 7644 C CA . PHE B 1 360 ? 0.995 -11.43 -7.328 1 84.94 360 PHE B CA 1
ATOM 7645 C C . PHE B 1 360 ? 0.253 -12.57 -6.633 1 84.94 360 PHE B C 1
ATOM 7647 O O . PHE B 1 360 ? 0.797 -13.664 -6.465 1 84.94 360 PHE B O 1
ATOM 7654 N N . GLN B 1 361 ? -0.91 -12.258 -6.234 1 83.81 361 GLN B N 1
ATOM 7655 C CA . GLN B 1 361 ? -1.726 -13.258 -5.547 1 83.81 361 GLN B CA 1
ATOM 7656 C C . GLN B 1 361 ? -2.01 -14.453 -6.453 1 83.81 361 GLN B C 1
ATOM 7658 O O . GLN B 1 361 ? -2.043 -15.594 -5.988 1 83.81 361 GLN B O 1
ATOM 7663 N N . TYR B 1 362 ? -2.191 -14.164 -7.691 1 85.31 362 TYR B N 1
ATOM 7664 C CA . TYR B 1 362 ? -2.457 -15.211 -8.672 1 85.31 362 TYR B CA 1
ATOM 7665 C C . TYR B 1 362 ? -1.285 -16.188 -8.766 1 85.31 362 TYR B C 1
ATOM 7667 O O . TYR B 1 362 ? -1.475 -17.391 -8.727 1 85.31 362 TYR B O 1
ATOM 7675 N N . TYR B 1 363 ? -0.169 -15.68 -8.844 1 86.12 363 TYR B N 1
ATOM 7676 C CA . TYR B 1 363 ? 1.007 -16.516 -9.031 1 86.12 363 TYR B CA 1
ATOM 7677 C C . TYR B 1 363 ? 1.315 -17.312 -7.762 1 86.12 363 TYR B C 1
ATOM 7679 O O . TYR B 1 363 ? 1.754 -18.469 -7.832 1 86.12 363 TYR B O 1
ATOM 7687 N N . ILE B 1 364 ? 1.106 -16.766 -6.625 1 87.88 364 ILE B N 1
ATOM 7688 C CA . ILE B 1 364 ? 1.289 -17.484 -5.371 1 87.88 364 ILE B CA 1
ATOM 7689 C C . ILE B 1 364 ? 0.282 -18.625 -5.285 1 87.88 364 ILE B C 1
ATOM 7691 O O . ILE B 1 364 ? 0.634 -19.75 -4.898 1 87.88 364 ILE B O 1
ATOM 7695 N N . SER B 1 365 ? -0.954 -18.266 -5.625 1 86.5 365 SER B N 1
ATOM 7696 C CA . SER B 1 365 ? -2.002 -19.281 -5.582 1 86.5 365 SER B CA 1
ATOM 7697 C C . SER B 1 365 ? -1.704 -20.422 -6.547 1 86.5 365 SER B C 1
ATOM 7699 O O . SER B 1 365 ? -1.942 -21.594 -6.23 1 86.5 365 SER B O 1
ATOM 7701 N N . THR B 1 366 ? -1.219 -20.047 -7.699 1 86.31 366 THR B N 1
ATOM 7702 C CA . THR B 1 366 ? -0.866 -21.047 -8.688 1 86.31 366 THR B CA 1
ATOM 7703 C C . THR B 1 366 ? 0.264 -21.938 -8.18 1 86.31 366 THR B C 1
ATOM 7705 O O . THR B 1 366 ? 0.271 -23.156 -8.422 1 86.31 366 THR B O 1
ATOM 7708 N N . LEU B 1 367 ? 1.211 -21.375 -7.535 1 89.25 367 LEU B N 1
ATOM 7709 C CA . LEU B 1 367 ? 2.301 -22.141 -6.945 1 89.25 367 LEU B CA 1
ATOM 7710 C C . LEU B 1 367 ? 1.776 -23.109 -5.879 1 89.25 367 LEU B C 1
ATOM 7712 O O . LEU B 1 367 ? 2.146 -24.281 -5.859 1 89.25 367 LEU B O 1
ATOM 7716 N N . ILE B 1 368 ? 0.934 -22.641 -5.043 1 89.62 368 ILE B N 1
ATOM 7717 C CA . ILE B 1 368 ? 0.362 -23.438 -3.973 1 89.62 368 ILE B CA 1
ATOM 7718 C C . ILE B 1 368 ? -0.416 -24.609 -4.57 1 89.62 368 ILE B C 1
ATOM 7720 O O . ILE B 1 368 ? -0.288 -25.75 -4.109 1 89.62 368 ILE B O 1
ATOM 7724 N N . ASP B 1 369 ? -1.159 -24.312 -5.594 1 87.38 369 ASP B N 1
ATOM 7725 C CA . ASP B 1 369 ? -1.939 -25.344 -6.258 1 87.38 369 ASP B CA 1
ATOM 7726 C C . ASP B 1 369 ? -1.029 -26.406 -6.883 1 87.38 369 ASP B C 1
ATOM 7728 O O . ASP B 1 369 ? -1.354 -27.594 -6.879 1 87.38 369 ASP B O 1
ATOM 7732 N N . SER B 1 370 ? 0.015 -25.969 -7.449 1 87.12 370 SER B N 1
ATOM 7733 C CA . SER B 1 370 ? 0.972 -26.906 -8.023 1 87.12 370 SER B CA 1
ATOM 7734 C C . SER B 1 370 ? 1.548 -27.828 -6.965 1 87.12 370 SER B C 1
ATOM 7736 O O . SER B 1 370 ? 1.707 -29.031 -7.199 1 87.12 370 SER B O 1
ATOM 7738 N N . TYR B 1 371 ? 1.858 -27.297 -5.793 1 89.94 371 TYR B N 1
ATOM 7739 C CA . TYR B 1 371 ? 2.352 -28.109 -4.688 1 89.94 371 TYR B CA 1
ATOM 7740 C C . TYR B 1 371 ? 1.292 -29.109 -4.227 1 89.94 371 TYR B C 1
ATOM 7742 O O . TYR B 1 371 ? 1.592 -30.281 -3.98 1 89.94 371 TYR B O 1
ATOM 7750 N N . ARG B 1 372 ? 0.116 -28.688 -4.203 1 86.62 372 ARG B N 1
ATOM 7751 C CA . ARG B 1 372 ? -0.986 -29.547 -3.785 1 86.62 372 ARG B CA 1
ATOM 7752 C C . ARG B 1 372 ? -1.18 -30.703 -4.762 1 86.62 372 ARG B C 1
ATOM 7754 O O . ARG B 1 372 ? -1.346 -31.844 -4.348 1 86.62 372 ARG B O 1
ATOM 7761 N N . LYS B 1 373 ? -1.165 -30.359 -6 1 85.5 373 LYS B N 1
ATOM 7762 C CA . LYS B 1 373 ? -1.362 -31.359 -7.043 1 85.5 373 LYS B CA 1
ATOM 7763 C C . LYS B 1 373 ? -0.267 -32.438 -7.004 1 85.5 373 LYS B C 1
ATOM 7765 O O . LYS B 1 373 ? -0.523 -33.594 -7.273 1 85.5 373 LYS B O 1
ATOM 7770 N N . ASN B 1 374 ? 0.9 -32.062 -6.629 1 86.44 374 ASN B N 1
ATOM 7771 C CA . ASN B 1 374 ? 2.035 -32.969 -6.605 1 86.44 374 ASN B CA 1
ATOM 7772 C C . ASN B 1 374 ? 2.246 -33.562 -5.215 1 86.44 374 ASN B C 1
ATOM 7774 O O . ASN B 1 374 ? 3.297 -34.156 -4.938 1 86.44 374 ASN B O 1
ATOM 7778 N N . ARG B 1 375 ? 1.317 -33.281 -4.262 1 89.56 375 ARG B N 1
ATOM 7779 C CA . ARG B 1 375 ? 1.337 -33.812 -2.9 1 89.56 375 ARG B CA 1
ATOM 7780 C C . ARG B 1 375 ? 2.588 -33.344 -2.156 1 89.56 375 ARG B C 1
ATOM 7782 O O . ARG B 1 375 ? 3.232 -34.156 -1.472 1 89.56 375 ARG B O 1
ATOM 7789 N N . ARG B 1 376 ? 2.986 -32.188 -2.49 1 92.19 376 ARG B N 1
ATOM 7790 C CA . ARG B 1 376 ? 4.074 -31.516 -1.793 1 92.19 376 ARG B CA 1
ATOM 7791 C C . ARG B 1 376 ? 3.533 -30.469 -0.816 1 92.19 376 ARG B C 1
ATOM 7793 O O . ARG B 1 376 ? 2.355 -30.109 -0.875 1 92.19 376 ARG B O 1
ATOM 7800 N N . ILE B 1 377 ? 4.457 -30.094 0.105 1 94.31 377 ILE B N 1
ATOM 7801 C CA . ILE B 1 377 ? 4.023 -29.188 1.153 1 94.31 377 ILE B CA 1
ATOM 7802 C C . ILE B 1 377 ? 4.797 -27.875 1.043 1 94.31 377 ILE B C 1
ATOM 7804 O O . ILE B 1 377 ? 6.016 -27.875 0.875 1 94.31 377 ILE B O 1
ATOM 7808 N N . ILE B 1 378 ? 4.059 -26.828 1.029 1 94.88 378 ILE B N 1
ATOM 7809 C CA . ILE B 1 378 ? 4.684 -25.516 1.011 1 94.88 378 ILE B CA 1
ATOM 7810 C C . ILE B 1 378 ? 4.051 -24.625 2.078 1 94.88 378 ILE B C 1
ATOM 7812 O O . ILE B 1 378 ? 2.84 -24.688 2.307 1 94.88 378 ILE B O 1
ATOM 7816 N N . PHE B 1 379 ? 4.855 -23.875 2.809 1 95.69 379 PHE B N 1
ATOM 7817 C CA . PHE B 1 379 ? 4.41 -22.891 3.779 1 95.69 379 PHE B CA 1
ATOM 7818 C C . PHE B 1 379 ? 4.715 -21.469 3.289 1 95.69 379 PHE B C 1
ATOM 7820 O O . PHE B 1 379 ? 5.734 -20.891 3.66 1 95.69 379 PHE B O 1
ATOM 7827 N N . PRO B 1 380 ? 3.816 -20.922 2.457 1 93.56 380 PRO B N 1
ATOM 7828 C CA . PRO B 1 380 ? 4.039 -19.531 2.037 1 93.56 380 PRO B CA 1
ATOM 7829 C C . PRO B 1 380 ? 3.787 -18.531 3.16 1 93.56 380 PRO B C 1
ATOM 7831 O O . PRO B 1 380 ? 2.682 -18.469 3.703 1 93.56 380 PRO B O 1
ATOM 7834 N N . ILE B 1 381 ? 4.77 -17.781 3.52 1 94.5 381 ILE B N 1
ATOM 7835 C CA . ILE B 1 381 ? 4.691 -16.75 4.551 1 94.5 381 ILE B CA 1
ATOM 7836 C C . ILE B 1 381 ? 4.855 -15.367 3.92 1 94.5 381 ILE B C 1
ATOM 7838 O O . ILE B 1 381 ? 5.926 -15.039 3.41 1 94.5 381 ILE B O 1
ATOM 7842 N N . LEU B 1 382 ? 3.82 -14.641 3.949 1 90.69 382 LEU B N 1
ATOM 7843 C CA . LEU B 1 382 ? 3.834 -13.281 3.42 1 90.69 382 LEU B CA 1
ATOM 7844 C C . LEU B 1 382 ? 3.908 -12.266 4.551 1 90.69 382 LEU B C 1
ATOM 7846 O O . LEU B 1 382 ? 3.016 -12.203 5.398 1 90.69 382 LEU B O 1
ATOM 7850 N N . LEU B 1 383 ? 4.969 -11.5 4.582 1 91.12 383 LEU B N 1
ATOM 7851 C CA . LEU B 1 383 ? 5.133 -10.461 5.59 1 91.12 383 LEU B CA 1
ATOM 7852 C C . LEU B 1 383 ? 4.617 -9.117 5.078 1 91.12 383 LEU B C 1
ATOM 7854 O O . LEU B 1 383 ? 4.996 -8.68 3.99 1 91.12 383 LEU B O 1
ATOM 7858 N N . THR B 1 384 ? 3.719 -8.5 5.793 1 85.88 384 THR B N 1
ATOM 7859 C CA . THR B 1 384 ? 3.162 -7.23 5.328 1 85.88 384 THR B CA 1
ATOM 7860 C C . THR B 1 384 ? 2.906 -6.289 6.504 1 85.88 384 THR B C 1
ATOM 7862 O O . THR B 1 384 ? 2.834 -6.73 7.652 1 85.88 384 THR B O 1
ATOM 7865 N N . HIS B 1 385 ? 2.889 -5.043 6.137 1 84 385 HIS B N 1
ATOM 7866 C CA . HIS B 1 385 ? 2.555 -4.027 7.133 1 84 385 HIS B CA 1
ATOM 7867 C C . HIS B 1 385 ? 1.104 -3.578 6.996 1 84 385 HIS B C 1
ATOM 7869 O O . HIS B 1 385 ? 0.602 -2.82 7.828 1 84 385 HIS B O 1
ATOM 7875 N N . ILE B 1 386 ? 0.491 -3.998 6.035 1 76 386 ILE B N 1
ATOM 7876 C CA . ILE B 1 386 ? -0.889 -3.594 5.789 1 76 386 ILE B CA 1
ATOM 7877 C C . ILE B 1 386 ? -1.839 -4.715 6.203 1 76 386 ILE B C 1
ATOM 7879 O O . ILE B 1 386 ? -1.592 -5.887 5.906 1 76 386 ILE B O 1
ATOM 7883 N N . ASP B 1 387 ? -2.834 -4.352 6.828 1 74.19 387 ASP B N 1
ATOM 7884 C CA . ASP B 1 387 ? -3.857 -5.316 7.215 1 74.19 387 ASP B CA 1
ATOM 7885 C C . ASP B 1 387 ? -4.703 -5.734 6.016 1 74.19 387 ASP B C 1
ATOM 7887 O O . ASP B 1 387 ? -5.348 -4.895 5.379 1 74.19 387 ASP B O 1
ATOM 7891 N N . PRO B 1 388 ? -4.695 -6.984 5.711 1 70.19 388 PRO B N 1
ATOM 7892 C CA . PRO B 1 388 ? -5.434 -7.461 4.539 1 70.19 388 PRO B CA 1
ATOM 7893 C C . PRO B 1 388 ? -6.93 -7.164 4.625 1 70.19 388 PRO B C 1
ATOM 7895 O O . PRO B 1 388 ? -7.605 -7.074 3.596 1 70.19 388 PRO B O 1
ATOM 7898 N N . ASN B 1 389 ? -7.441 -7 5.773 1 66 389 ASN B N 1
ATOM 7899 C CA . ASN B 1 389 ? -8.867 -6.719 5.914 1 66 389 ASN B CA 1
ATOM 7900 C C . ASN B 1 389 ? -9.195 -5.285 5.508 1 66 389 ASN B C 1
ATOM 7902 O O . ASN B 1 389 ? -10.359 -4.957 5.277 1 66 389 ASN B O 1
ATOM 7906 N N . TYR B 1 390 ? -8.195 -4.574 5.406 1 62.44 390 TYR B N 1
ATOM 7907 C CA . TYR B 1 390 ? -8.43 -3.182 5.043 1 62.44 390 TYR B CA 1
ATOM 7908 C C . TYR B 1 390 ? -8 -2.912 3.605 1 62.44 390 TYR B C 1
ATOM 7910 O O . TYR B 1 390 ? -8.016 -1.768 3.15 1 62.44 390 TYR B O 1
ATOM 7918 N N . LEU B 1 391 ? -7.492 -3.91 3.041 1 60.66 391 LEU B N 1
ATOM 7919 C CA . LEU B 1 391 ? -7.133 -3.773 1.634 1 60.66 391 LEU B CA 1
ATOM 7920 C C . LEU B 1 391 ? -8.117 -4.527 0.746 1 60.66 391 LEU B C 1
ATOM 7922 O O . LEU B 1 391 ? -8.211 -5.754 0.822 1 60.66 391 LEU B O 1
ATOM 7926 N N . LYS B 1 392 ? -8.867 -3.852 0.129 1 59.34 392 LYS B N 1
ATOM 7927 C CA . LYS B 1 392 ? -9.789 -4.5 -0.802 1 59.34 392 LYS B CA 1
ATOM 7928 C C . LYS B 1 392 ? -9.031 -5.285 -1.867 1 59.34 392 LYS B C 1
ATOM 7930 O O . LYS B 1 392 ? -9.609 -6.133 -2.551 1 59.34 392 LYS B O 1
ATOM 7935 N N . HIS B 1 393 ? -7.805 -5.082 -1.786 1 55.5 393 HIS B N 1
ATOM 7936 C CA . HIS B 1 393 ? -7.008 -5.672 -2.857 1 55.5 393 HIS B CA 1
ATOM 7937 C C . HIS B 1 393 ? -6.574 -7.09 -2.506 1 55.5 393 HIS B C 1
ATOM 7939 O O . HIS B 1 393 ? -6.098 -7.832 -3.371 1 55.5 393 HIS B O 1
ATOM 7945 N N . PHE B 1 394 ? -6.695 -7.359 -1.286 1 44.44 394 PHE B N 1
ATOM 7946 C CA . PHE B 1 394 ? -6.41 -8.75 -0.955 1 44.44 394 PHE B CA 1
ATOM 7947 C C . PHE B 1 394 ? -7.617 -9.633 -1.253 1 44.44 394 PHE B C 1
ATOM 7949 O O . PHE B 1 394 ? -8.57 -9.672 -0.474 1 44.44 394 PHE B O 1
ATOM 7956 N N . CYS B 1 395 ? -7.602 -10.227 -2.365 1 47.12 395 CYS B N 1
ATOM 7957 C CA . CYS B 1 395 ? -8.773 -10.922 -2.893 1 47.12 395 CYS B CA 1
ATOM 7958 C C . CYS B 1 395 ? -8.656 -12.422 -2.693 1 47.12 395 CYS B C 1
ATOM 7960 O O . CYS B 1 395 ? -9.367 -13.195 -3.344 1 47.12 395 CYS B O 1
ATOM 7962 N N . PHE B 1 396 ? -7.738 -12.789 -1.754 1 46.75 396 PHE B N 1
ATOM 7963 C CA . PHE B 1 396 ? -7.664 -14.219 -1.472 1 46.75 396 PHE B CA 1
ATOM 7964 C C . PHE B 1 396 ? -8.984 -14.719 -0.893 1 46.75 396 PHE B C 1
ATOM 7966 O O . PHE B 1 396 ? -9.773 -13.938 -0.37 1 46.75 396 PHE B O 1
ATOM 7973 N N . ASN B 1 397 ? -9.156 -16 -1.19 1 57.66 397 ASN B N 1
ATOM 7974 C CA . ASN B 1 397 ? -10.258 -16.641 -0.485 1 57.66 397 ASN B CA 1
ATOM 7975 C C . ASN B 1 397 ? -10.086 -16.547 1.028 1 57.66 397 ASN B C 1
ATOM 7977 O O . ASN B 1 397 ? -9.141 -17.094 1.584 1 57.66 397 ASN B O 1
ATOM 7981 N N . ASP B 1 398 ? -10.898 -15.828 1.638 1 59.44 398 ASP B N 1
ATOM 7982 C CA . ASP B 1 398 ? -10.82 -15.547 3.068 1 59.44 398 ASP B CA 1
ATOM 7983 C C . ASP B 1 398 ? -10.742 -16.844 3.875 1 59.44 398 ASP B C 1
ATOM 7985 O O . ASP B 1 398 ? -10.094 -16.891 4.922 1 59.44 398 ASP B O 1
ATOM 7989 N N . LYS B 1 399 ? -11.289 -17.812 3.32 1 63.59 399 LYS B N 1
ATOM 7990 C CA . LYS B 1 399 ? -11.328 -19.062 4.051 1 63.59 399 LYS B CA 1
ATOM 7991 C C . LYS B 1 399 ? -9.992 -19.797 3.945 1 63.59 399 LYS B C 1
ATOM 7993 O O . LYS B 1 399 ? -9.703 -20.688 4.75 1 63.59 399 LYS B O 1
ATOM 7998 N N . ARG B 1 400 ? -9.25 -19.406 3.055 1 72.31 400 ARG B N 1
ATOM 7999 C CA . ARG B 1 400 ? -7.961 -20.062 2.846 1 72.31 400 ARG B CA 1
ATOM 8000 C C . ARG B 1 400 ? -6.816 -19.188 3.34 1 72.31 400 ARG B C 1
ATOM 8002 O O . ARG B 1 400 ? -5.645 -19.531 3.178 1 72.31 400 ARG B O 1
ATOM 8009 N N . LEU B 1 401 ? -7.227 -18.188 3.971 1 78 401 LEU B N 1
ATOM 8010 C CA . LEU B 1 401 ? -6.211 -17.25 4.434 1 78 401 LEU B CA 1
ATOM 8011 C C . LEU B 1 401 ? -5.953 -17.422 5.926 1 78 401 LEU B C 1
ATOM 8013 O O . LEU B 1 401 ? -6.891 -17.609 6.707 1 78 401 LEU B O 1
ATOM 8017 N N . ASN B 1 402 ? -4.68 -17.578 6.242 1 84.31 402 ASN B N 1
ATOM 8018 C CA . ASN B 1 402 ? -4.266 -17.578 7.641 1 84.31 402 ASN B CA 1
ATOM 8019 C C . ASN B 1 402 ? -3.576 -16.266 8.023 1 84.31 402 ASN B C 1
ATOM 8021 O O . ASN B 1 402 ? -2.459 -16 7.578 1 84.31 402 ASN B O 1
ATOM 8025 N N . ILE B 1 403 ? -4.203 -15.484 8.781 1 84.44 403 ILE B N 1
ATOM 8026 C CA . ILE B 1 403 ? -3.658 -14.188 9.164 1 84.44 403 ILE B CA 1
ATOM 8027 C C . ILE B 1 403 ? -3.096 -14.258 10.578 1 84.44 403 ILE B C 1
ATOM 8029 O O . ILE B 1 403 ? -3.779 -14.711 11.5 1 84.44 403 ILE B O 1
ATOM 8033 N N . CYS B 1 404 ? -1.828 -13.883 10.68 1 86.75 404 CYS B N 1
ATOM 8034 C CA . CYS B 1 404 ? -1.16 -13.859 11.977 1 86.75 404 CYS B CA 1
ATOM 8035 C C . CYS B 1 404 ? -0.646 -12.461 12.297 1 86.75 404 CYS B C 1
ATOM 8037 O O . CYS B 1 404 ? 0.055 -11.852 11.484 1 86.75 404 CYS B O 1
ATOM 8039 N N . TYR B 1 405 ? -1.002 -11.969 13.414 1 85.56 405 TYR B N 1
ATOM 8040 C CA . TYR B 1 405 ? -0.485 -10.68 13.867 1 85.56 405 TYR B CA 1
ATOM 8041 C C . TYR B 1 405 ? 0.726 -10.867 14.773 1 85.56 405 TYR B C 1
ATOM 8043 O O . TYR B 1 405 ? 0.643 -11.547 15.797 1 85.56 405 TYR B O 1
ATOM 8051 N N . LEU B 1 406 ? 1.768 -10.297 14.422 1 86.44 406 LEU B N 1
ATOM 8052 C CA . LEU B 1 406 ? 3.043 -10.562 15.078 1 86.44 406 LEU B CA 1
ATOM 8053 C C . LEU B 1 406 ? 3.143 -9.797 16.391 1 86.44 406 LEU B C 1
ATOM 8055 O O . LEU B 1 406 ? 3.727 -10.297 17.359 1 86.44 406 LEU B O 1
ATOM 8059 N N . LYS B 1 407 ? 2.693 -8.609 16.375 1 83.25 407 LYS B N 1
ATOM 8060 C CA . LYS B 1 407 ? 2.822 -7.781 17.578 1 83.25 407 LYS B CA 1
ATOM 8061 C C . LYS B 1 407 ? 1.694 -8.062 18.562 1 83.25 407 LYS B C 1
ATOM 8063 O O . LYS B 1 407 ? 0.542 -8.234 18.156 1 83.25 407 LYS B O 1
ATOM 8068 N N . ASN B 1 408 ? 2.1 -8.258 19.766 1 78.81 408 ASN B N 1
ATOM 8069 C CA . ASN B 1 408 ? 1.107 -8.336 20.828 1 78.81 408 ASN B CA 1
ATOM 8070 C C . ASN B 1 408 ? 0.662 -6.945 21.281 1 78.81 408 ASN B C 1
ATOM 8072 O O . ASN B 1 408 ? 1.488 -6.047 21.453 1 78.81 408 ASN B O 1
ATOM 8076 N N . TYR B 1 409 ? -0.562 -6.773 21.297 1 80.25 409 TYR B N 1
ATOM 8077 C CA . TYR B 1 409 ? -1.1 -5.465 21.656 1 80.25 409 TYR B CA 1
ATOM 8078 C C . TYR B 1 409 ? -1.742 -5.504 23.047 1 80.25 409 TYR B C 1
ATOM 8080 O O . TYR B 1 409 ? -2.035 -6.582 23.562 1 80.25 409 TYR B O 1
ATOM 8088 N N . LYS B 1 410 ? -1.896 -4.387 23.609 1 81.31 410 LYS B N 1
ATOM 8089 C CA . LYS B 1 410 ? -2.463 -4.23 24.953 1 81.31 410 LYS B CA 1
ATOM 8090 C C . LYS B 1 410 ? -3.988 -4.27 24.906 1 81.31 410 LYS B C 1
ATOM 8092 O O . LYS B 1 410 ? -4.637 -4.492 25.938 1 81.31 410 LYS B O 1
ATOM 8097 N N . GLY B 1 411 ? -4.453 -4.137 23.781 1 86.12 411 GLY B N 1
ATOM 8098 C CA . GLY B 1 411 ? -5.902 -4.129 23.641 1 86.12 411 GLY B CA 1
ATOM 8099 C C . GLY B 1 411 ? -6.523 -5.508 23.797 1 86.12 411 GLY B C 1
ATOM 8100 O O . GLY B 1 411 ? -6.066 -6.469 23.172 1 86.12 411 GLY B O 1
ATOM 8101 N N . LYS B 1 412 ? -7.516 -5.582 24.734 1 88.56 412 LYS B N 1
ATOM 8102 C CA . LYS B 1 412 ? -8.281 -6.809 24.938 1 88.56 412 LYS B CA 1
ATOM 8103 C C . LYS B 1 412 ? -9.773 -6.508 25.078 1 88.56 412 LYS B C 1
ATOM 8105 O O . LYS B 1 412 ? -10.172 -5.691 25.906 1 88.56 412 LYS B O 1
ATOM 8110 N N . ILE B 1 413 ? -10.492 -7.18 24.25 1 90 413 ILE B N 1
ATOM 8111 C CA . ILE B 1 413 ? -11.938 -6.984 24.312 1 90 413 ILE B CA 1
ATOM 8112 C C . ILE B 1 413 ? -12.516 -7.781 25.484 1 90 413 ILE B C 1
ATOM 8114 O O . ILE B 1 413 ? -12.242 -8.977 25.625 1 90 413 ILE B O 1
ATOM 8118 N N . SER B 1 414 ? -13.258 -7.105 26.297 1 89.62 414 SER B N 1
ATOM 8119 C CA . SER B 1 414 ? -13.875 -7.773 27.438 1 89.62 414 SER B CA 1
ATOM 8120 C C . SER B 1 414 ? -14.961 -8.742 27 1 89.62 414 SER B C 1
ATOM 8122 O O . SER B 1 414 ? -15.586 -8.547 25.953 1 89.62 414 SER B O 1
ATOM 8124 N N . ASP B 1 415 ? -15.148 -9.734 27.812 1 89.69 415 ASP B N 1
ATOM 8125 C CA . ASP B 1 415 ? -16.188 -10.727 27.516 1 89.69 415 ASP B CA 1
ATOM 8126 C C . ASP B 1 415 ? -17.562 -10.078 27.453 1 89.69 415 ASP B C 1
ATOM 8128 O O . ASP B 1 415 ? -18.375 -10.422 26.594 1 89.69 415 ASP B O 1
ATOM 8132 N N . LYS B 1 416 ? -17.766 -9.227 28.328 1 91.94 416 LYS B N 1
ATOM 8133 C CA . LYS B 1 416 ? -19.047 -8.539 28.375 1 91.94 416 LYS B CA 1
ATOM 8134 C C . LYS B 1 416 ? -19.297 -7.734 27.094 1 91.94 416 LYS B C 1
ATOM 8136 O O . LYS B 1 416 ? -20.391 -7.738 26.547 1 91.94 416 LYS B O 1
ATOM 8141 N N . MET B 1 417 ? -18.297 -7.086 26.688 1 91.81 417 MET B N 1
ATOM 8142 C CA . MET B 1 417 ? -18.406 -6.289 25.469 1 91.81 417 MET B CA 1
ATOM 8143 C C . MET B 1 417 ? -18.594 -7.188 24.25 1 91.81 417 MET B C 1
ATOM 8145 O O . MET B 1 417 ? -19.375 -6.859 23.359 1 91.81 417 MET B O 1
ATOM 8149 N N . ALA B 1 418 ? -17.859 -8.25 24.234 1 89.25 418 ALA B N 1
ATOM 8150 C CA . ALA B 1 418 ? -17.984 -9.203 23.141 1 89.25 418 ALA B CA 1
ATOM 8151 C C . ALA B 1 418 ? -19.391 -9.781 23.062 1 89.25 418 ALA B C 1
ATOM 8153 O O . ALA B 1 418 ? -19.953 -9.922 21.969 1 89.25 418 ALA B O 1
ATOM 8154 N N . GLN B 1 419 ? -19.922 -10.07 24.203 1 90.12 419 GLN B N 1
ATOM 8155 C CA . GLN B 1 419 ? -21.281 -10.609 24.266 1 90.12 419 GLN B CA 1
ATOM 8156 C C . GLN B 1 419 ? -22.297 -9.57 23.812 1 90.12 419 GLN B C 1
ATOM 8158 O O . GLN B 1 419 ? -23.25 -9.898 23.094 1 90.12 419 GLN B O 1
ATOM 8163 N N . PHE B 1 420 ? -22.094 -8.445 24.25 1 92.25 420 PHE B N 1
ATOM 8164 C CA . PHE B 1 420 ? -23 -7.355 23.891 1 92.25 420 PHE B CA 1
ATOM 8165 C C . PHE B 1 420 ? -23.016 -7.137 22.375 1 92.25 420 PHE B C 1
ATOM 8167 O O . PHE B 1 420 ? -24.078 -7.086 21.766 1 92.25 420 PHE B O 1
ATOM 8174 N N . ILE B 1 421 ? -21.859 -7.078 21.75 1 88.62 421 ILE B N 1
ATOM 8175 C CA . ILE B 1 421 ? -21.75 -6.82 20.312 1 88.62 421 ILE B CA 1
ATOM 8176 C C . ILE B 1 421 ? -22.281 -8.023 19.531 1 88.62 421 ILE B C 1
ATOM 8178 O O . ILE B 1 421 ? -22.875 -7.863 18.469 1 88.62 421 ILE B O 1
ATOM 8182 N N . GLY B 1 422 ? -22 -9.148 20.078 1 86.25 422 GLY B N 1
ATOM 8183 C CA . GLY B 1 422 ? -22.516 -10.344 19.438 1 86.25 422 GLY B CA 1
ATOM 8184 C C . GLY B 1 422 ? -24.031 -10.391 19.375 1 86.25 422 GLY B C 1
ATOM 8185 O O . GLY B 1 422 ? -24.625 -10.93 18.438 1 86.25 422 GLY B O 1
ATOM 8186 N N . ALA B 1 423 ? -24.672 -9.758 20.328 1 89.81 423 ALA B N 1
ATOM 8187 C CA . ALA B 1 423 ? -26.125 -9.805 20.453 1 89.81 423 ALA B CA 1
ATOM 8188 C C . ALA B 1 423 ? -26.766 -8.578 19.797 1 89.81 423 ALA B C 1
ATOM 8190 O O . ALA B 1 423 ? -27.984 -8.461 19.75 1 89.81 423 ALA B O 1
ATOM 8191 N N . ARG B 1 424 ? -25.969 -7.809 19.203 1 87.88 424 ARG B N 1
ATOM 8192 C CA . ARG B 1 424 ? -26.453 -6.508 18.766 1 87.88 424 ARG B CA 1
ATOM 8193 C C . ARG B 1 424 ? -27.453 -6.656 17.625 1 87.88 424 ARG B C 1
ATOM 8195 O O . ARG B 1 424 ? -28.312 -5.789 17.422 1 87.88 424 ARG B O 1
ATOM 8202 N N . GLU B 1 425 ? -27.328 -7.766 16.922 1 86.69 425 GLU B N 1
ATOM 8203 C CA . GLU B 1 425 ? -28.203 -7.945 15.766 1 86.69 425 GLU B CA 1
ATOM 8204 C C . GLU B 1 425 ? -29.531 -8.57 16.172 1 86.69 425 GLU B C 1
ATOM 8206 O O . GLU B 1 425 ? -30.453 -8.688 15.344 1 86.69 425 GLU B O 1
ATOM 8211 N N . ASN B 1 426 ? -29.672 -8.891 17.422 1 89.75 426 ASN B N 1
ATOM 8212 C CA . ASN B 1 426 ? -30.938 -9.43 17.906 1 89.75 426 ASN B CA 1
ATOM 8213 C C . ASN B 1 426 ? -32.062 -8.406 17.797 1 89.75 426 ASN B C 1
ATOM 8215 O O . ASN B 1 426 ? -31.906 -7.254 18.203 1 89.75 426 ASN B O 1
ATOM 8219 N N . LEU B 1 427 ? -33.25 -8.758 17.312 1 89.94 427 LEU B N 1
ATOM 8220 C CA . LEU B 1 427 ? -34.344 -7.879 17 1 89.94 427 LEU B CA 1
ATOM 8221 C C . LEU B 1 427 ? -34.906 -7.195 18.25 1 89.94 427 LEU B C 1
ATOM 8223 O O . LEU B 1 427 ? -35.438 -6.094 18.172 1 89.94 427 LEU B O 1
ATOM 8227 N N . LEU B 1 428 ? -34.75 -7.809 19.406 1 91.19 428 LEU B N 1
ATOM 8228 C CA . LEU B 1 428 ? -35.281 -7.27 20.656 1 91.19 428 LEU B CA 1
ATOM 8229 C C . LEU B 1 428 ? -34.562 -5.957 21.016 1 91.19 428 LEU B C 1
ATOM 8231 O O . LEU B 1 428 ? -35.188 -5.066 21.609 1 91.19 428 LEU B O 1
ATOM 8235 N N . ILE B 1 429 ? -33.281 -5.91 20.656 1 92.44 429 ILE B N 1
ATOM 8236 C CA . ILE B 1 429 ? -32.531 -4.758 21.141 1 92.44 429 ILE B CA 1
ATOM 8237 C C . ILE B 1 429 ? -31.875 -4.031 19.969 1 92.44 429 ILE B C 1
ATOM 8239 O O . ILE B 1 429 ? -31.312 -2.949 20.141 1 92.44 429 ILE B O 1
ATOM 8243 N N . LYS B 1 430 ? -31.891 -4.516 18.797 1 92.88 430 LYS B N 1
ATOM 8244 C CA . LYS B 1 430 ? -31.141 -4.051 17.641 1 92.88 430 LYS B CA 1
ATOM 8245 C C . LYS B 1 430 ? -31.344 -2.553 17.406 1 92.88 430 LYS B C 1
ATOM 8247 O O . LYS B 1 430 ? -30.375 -1.798 17.312 1 92.88 430 LYS B O 1
ATOM 8252 N N . ASN B 1 431 ? -32.531 -2.102 17.375 1 91.94 431 ASN B N 1
ATOM 8253 C CA . ASN B 1 431 ? -32.812 -0.706 17.062 1 91.94 431 ASN B CA 1
ATOM 8254 C C . ASN B 1 431 ? -32.344 0.229 18.172 1 91.94 431 ASN B C 1
ATOM 8256 O O . ASN B 1 431 ? -31.75 1.272 17.875 1 91.94 431 ASN B O 1
ATOM 8260 N N . ALA B 1 432 ? -32.625 -0.166 19.344 1 93.06 432 ALA B N 1
ATOM 8261 C CA . ALA B 1 432 ? -32.219 0.669 20.469 1 93.06 432 ALA B CA 1
ATOM 8262 C C . ALA B 1 432 ? -30.688 0.744 20.578 1 93.06 432 ALA B C 1
ATOM 8264 O O . ALA B 1 432 ? -30.125 1.813 20.828 1 93.06 432 ALA B O 1
ATOM 8265 N N . VAL B 1 433 ? -30.062 -0.338 20.406 1 93.44 433 VAL B N 1
ATOM 8266 C CA . VAL B 1 433 ? -28.609 -0.408 20.531 1 93.44 433 VAL B CA 1
ATOM 8267 C C . VAL B 1 433 ? -27.953 0.394 19.406 1 93.44 433 VAL B C 1
ATOM 8269 O O . VAL B 1 433 ? -27.031 1.174 19.641 1 93.44 433 VAL B O 1
ATOM 8272 N N . ASP B 1 434 ? -28.422 0.298 18.219 1 91.69 434 ASP B N 1
ATOM 8273 C CA . ASP B 1 434 ? -27.844 0.98 17.078 1 91.69 434 ASP B CA 1
ATOM 8274 C C . ASP B 1 434 ? -28.047 2.49 17.172 1 91.69 434 ASP B C 1
ATOM 8276 O O . ASP B 1 434 ? -27.203 3.266 16.734 1 91.69 434 ASP B O 1
ATOM 8280 N N . THR B 1 435 ? -29.094 2.85 17.781 1 93 435 THR B N 1
ATOM 8281 C CA . THR B 1 435 ? -29.469 4.262 17.766 1 93 435 THR B CA 1
ATOM 8282 C C . THR B 1 435 ? -28.906 4.969 19 1 93 435 THR B C 1
ATOM 8284 O O . THR B 1 435 ? -28.391 6.082 18.906 1 93 435 THR B O 1
ATOM 8287 N N . TYR B 1 436 ? -28.969 4.23 20.141 1 93.62 436 TYR B N 1
ATOM 8288 C CA . TYR B 1 436 ? -28.734 4.969 21.375 1 93.62 436 TYR B CA 1
ATOM 8289 C C . TYR B 1 436 ? -27.438 4.523 22.047 1 93.62 436 TYR B C 1
ATOM 8291 O O . TYR B 1 436 ? -26.922 5.211 22.922 1 93.62 436 TYR B O 1
ATOM 8299 N N . TYR B 1 437 ? -26.922 3.393 21.719 1 94.69 437 TYR B N 1
ATOM 8300 C CA . TYR B 1 437 ? -25.734 2.867 22.375 1 94.69 437 TYR B CA 1
ATOM 8301 C C . TYR B 1 437 ? -24.5 3.08 21.531 1 94.69 437 TYR B C 1
ATOM 8303 O O . TYR B 1 437 ? -23.469 3.543 22.031 1 94.69 437 TYR B O 1
ATOM 8311 N N . LEU B 1 438 ? -24.594 2.781 20.25 1 93.88 438 LEU B N 1
ATOM 8312 C CA . LEU B 1 438 ? -23.422 2.764 19.375 1 93.88 438 LEU B CA 1
ATOM 8313 C C . LEU B 1 438 ? -23.25 4.102 18.672 1 93.88 438 LEU B C 1
ATOM 8315 O O . LEU B 1 438 ? -22.188 4.383 18.109 1 93.88 438 LEU B O 1
ATOM 8319 N N . HIS B 1 439 ? -24.25 4.891 18.688 1 94.75 439 HIS B N 1
ATOM 8320 C CA . HIS B 1 439 ? -24.219 6.207 18.062 1 94.75 439 HIS B CA 1
ATOM 8321 C C . HIS B 1 439 ? -24.703 7.289 19.016 1 94.75 439 HIS B C 1
ATOM 8323 O O . HIS B 1 439 ? -25.328 6.984 20.031 1 94.75 439 HIS B O 1
ATOM 8329 N N . TYR B 1 440 ? -24.375 8.492 18.703 1 95.62 440 TYR B N 1
ATOM 8330 C CA . TYR B 1 440 ? -24.797 9.609 19.531 1 95.62 440 TYR B CA 1
ATOM 8331 C C . TYR B 1 440 ? -26.281 9.898 19.359 1 95.62 440 TYR B C 1
ATOM 8333 O O . TYR B 1 440 ? -26.812 9.828 18.25 1 95.62 440 TYR B O 1
ATOM 8341 N N . HIS B 1 441 ? -26.906 10.117 20.391 1 95 441 HIS B N 1
ATOM 8342 C CA . HIS B 1 441 ? -28.281 10.609 20.422 1 95 441 HIS B CA 1
ATOM 8343 C C . HIS B 1 441 ? -28.531 11.484 21.641 1 95 441 HIS B C 1
ATOM 8345 O O . HIS B 1 441 ? -28.078 11.156 22.75 1 95 441 HIS B O 1
ATOM 8351 N N . PRO B 1 442 ? -29.156 12.57 21.422 1 93.5 442 PRO B N 1
ATOM 8352 C CA . PRO B 1 442 ? -29.359 13.508 22.547 1 93.5 442 PRO B CA 1
ATOM 8353 C C . PRO B 1 442 ? -30.328 12.977 23.594 1 93.5 442 PRO B C 1
ATOM 8355 O O . PRO B 1 442 ? -30.266 13.367 24.75 1 93.5 442 PRO B O 1
ATOM 8358 N N . ASN B 1 443 ? -31.203 11.984 23.297 1 90.75 443 ASN B N 1
ATOM 8359 C CA . ASN B 1 443 ? -32.25 11.5 24.203 1 90.75 443 ASN B CA 1
ATOM 8360 C C . ASN B 1 443 ? -31.891 10.125 24.781 1 90.75 443 ASN B C 1
ATOM 8362 O O . ASN B 1 443 ? -32.75 9.242 24.859 1 90.75 443 ASN B O 1
ATOM 8366 N N . ILE B 1 444 ? -30.672 9.977 25.188 1 91.25 444 ILE B N 1
ATOM 8367 C CA . ILE B 1 444 ? -30.25 8.656 25.641 1 91.25 444 ILE B CA 1
ATOM 8368 C C . ILE B 1 444 ? -30.797 8.398 27.047 1 91.25 444 ILE B C 1
ATOM 8370 O O . ILE B 1 444 ? -30.953 7.246 27.453 1 91.25 444 ILE B O 1
ATOM 8374 N N . ASP B 1 445 ? -31.203 9.43 27.766 1 89.06 445 ASP B N 1
ATOM 8375 C CA . ASP B 1 445 ? -31.625 9.305 29.156 1 89.06 445 ASP B CA 1
ATOM 8376 C C . ASP B 1 445 ? -33.062 8.742 29.234 1 89.06 445 ASP B C 1
ATOM 8378 O O . ASP B 1 445 ? -33.469 8.266 30.297 1 89.06 445 ASP B O 1
ATOM 8382 N N . THR B 1 446 ? -33.781 8.719 28.125 1 90.38 446 THR B N 1
ATOM 8383 C CA . THR B 1 446 ? -35.156 8.273 28.141 1 90.38 446 THR B CA 1
ATOM 8384 C C . THR B 1 446 ? -35.25 6.797 27.781 1 90.38 446 THR B C 1
ATOM 8386 O O . THR B 1 446 ? -36.344 6.207 27.844 1 90.38 446 THR B O 1
ATOM 8389 N N . ILE B 1 447 ? -34.188 6.195 27.484 1 92.81 447 ILE B N 1
ATOM 8390 C CA . ILE B 1 447 ? -34.219 4.828 26.969 1 92.81 447 ILE B CA 1
ATOM 8391 C C . ILE B 1 447 ? -33.781 3.857 28.062 1 92.81 447 ILE B C 1
ATOM 8393 O O . ILE B 1 447 ? -32.812 4.098 28.766 1 92.81 447 ILE B O 1
ATOM 8397 N N . ASP B 1 448 ? -34.594 2.867 28.344 1 93.88 448 ASP B N 1
ATOM 8398 C CA . ASP B 1 448 ? -34.281 1.801 29.297 1 93.88 448 ASP B CA 1
ATOM 8399 C C . ASP B 1 448 ? -34.688 0.439 28.75 1 93.88 448 ASP B C 1
ATOM 8401 O O . ASP B 1 448 ? -35.906 0.157 28.625 1 93.88 448 ASP B O 1
ATOM 8405 N N . ILE B 1 449 ? -33.688 -0.376 28.422 1 94.69 449 ILE B N 1
ATOM 8406 C CA . ILE B 1 449 ? -34 -1.691 27.875 1 94.69 449 ILE B CA 1
ATOM 8407 C C . ILE B 1 449 ? -33.406 -2.777 28.766 1 94.69 449 ILE B C 1
ATOM 8409 O O . ILE B 1 449 ? -32.875 -3.764 28.266 1 94.69 449 ILE B O 1
ATOM 8413 N N . THR B 1 450 ? -33.469 -2.631 30.031 1 94.25 450 THR B N 1
ATOM 8414 C CA . THR B 1 450 ? -32.906 -3.551 31.016 1 94.25 450 THR B CA 1
ATOM 8415 C C . THR B 1 450 ? -33.594 -4.906 30.953 1 94.25 450 THR B C 1
ATOM 8417 O O . THR B 1 450 ? -32.969 -5.945 31.125 1 94.25 450 THR B O 1
ATOM 8420 N N . GLU B 1 451 ? -34.875 -4.836 30.703 1 93.69 451 GLU B N 1
ATOM 8421 C CA . GLU B 1 451 ? -35.625 -6.086 30.625 1 93.69 451 GLU B CA 1
ATOM 8422 C C . GLU B 1 451 ? -35.188 -6.918 29.422 1 93.69 451 GLU B C 1
ATOM 8424 O O . GLU B 1 451 ? -35.094 -8.141 29.5 1 93.69 451 GLU B O 1
ATOM 8429 N N . GLU B 1 452 ? -35.031 -6.301 28.328 1 94.94 452 GLU B N 1
ATOM 8430 C CA . GLU B 1 452 ? -34.531 -6.984 27.125 1 94.94 452 GLU B CA 1
ATOM 8431 C C . GLU B 1 452 ? -33.156 -7.555 27.328 1 94.94 452 GLU B C 1
ATOM 8433 O O . GLU B 1 452 ? -32.844 -8.648 26.859 1 94.94 452 GLU B O 1
ATOM 8438 N N . PHE B 1 453 ? -32.281 -6.855 28.062 1 94.69 453 PHE B N 1
ATOM 8439 C CA . PHE B 1 453 ? -30.938 -7.312 28.359 1 94.69 453 PHE B CA 1
ATOM 8440 C C . PHE B 1 453 ? -30.969 -8.562 29.234 1 94.69 453 PHE B C 1
ATOM 8442 O O . PHE B 1 453 ? -30.141 -9.461 29.078 1 94.69 453 PHE B O 1
ATOM 8449 N N . LYS B 1 454 ? -31.906 -8.547 30.109 1 93.69 454 LYS B N 1
ATOM 8450 C CA . LYS B 1 454 ? -32.094 -9.711 30.984 1 93.69 454 LYS B CA 1
ATOM 8451 C C . LYS B 1 454 ? -32.469 -10.945 30.172 1 93.69 454 LYS B C 1
ATOM 8453 O O . LYS B 1 454 ? -31.953 -12.039 30.422 1 93.69 454 LYS B O 1
ATOM 8458 N N . GLN B 1 455 ? -33.281 -10.75 29.266 1 93.94 455 GLN B N 1
ATOM 8459 C CA . GLN B 1 455 ? -33.719 -11.852 28.406 1 93.94 455 GLN B CA 1
ATOM 8460 C C . GLN B 1 455 ? -32.562 -12.422 27.594 1 93.94 455 GLN B C 1
ATOM 8462 O O . GLN B 1 455 ? -32.531 -13.617 27.297 1 93.94 455 GLN B O 1
ATOM 8467 N N . LEU B 1 456 ? -31.656 -11.609 27.266 1 94.25 456 LEU B N 1
ATOM 8468 C CA . LEU B 1 456 ? -30.547 -12.023 26.422 1 94.25 456 LEU B CA 1
ATOM 8469 C C . LEU B 1 456 ? -29.312 -12.344 27.266 1 94.25 456 LEU B C 1
ATOM 8471 O O . LEU B 1 456 ? -28.234 -12.586 26.719 1 94.25 456 LEU B O 1
ATOM 8475 N N . SER B 1 457 ? -29.375 -12.289 28.656 1 92.81 457 SER B N 1
ATOM 8476 C CA . SER B 1 457 ? -28.297 -12.594 29.594 1 92.81 457 SER B CA 1
ATOM 8477 C C . SER B 1 457 ? -27.109 -11.672 29.375 1 92.81 457 SER B C 1
ATOM 8479 O O . SER B 1 457 ? -25.953 -12.125 29.328 1 92.81 457 SER B O 1
ATOM 8481 N N . LEU B 1 458 ? -27.453 -10.461 29.094 1 94.75 458 LEU B N 1
ATOM 8482 C CA . LEU B 1 458 ? -26.422 -9.453 28.922 1 94.75 458 LEU B CA 1
ATOM 8483 C C . LEU B 1 458 ? -26.156 -8.719 30.234 1 94.75 458 LEU B C 1
ATOM 8485 O O . LEU B 1 458 ? -26.828 -8.961 31.234 1 94.75 458 LEU B O 1
ATOM 8489 N N . ASN B 1 459 ? -25.125 -7.965 30.281 1 93.56 459 ASN B N 1
ATOM 8490 C CA . ASN B 1 459 ? -24.797 -7.184 31.469 1 93.56 459 ASN B CA 1
ATOM 8491 C C . ASN B 1 459 ? -25.891 -6.176 31.812 1 93.56 459 ASN B C 1
ATOM 8493 O O . ASN B 1 459 ? -26.109 -5.219 31.062 1 93.56 459 ASN B O 1
ATOM 8497 N N . LEU B 1 460 ? -26.484 -6.25 32.875 1 92.44 460 LEU B N 1
ATOM 8498 C CA . LEU B 1 460 ? -27.656 -5.461 33.25 1 92.44 460 LEU B CA 1
ATOM 8499 C C . LEU B 1 460 ? -27.266 -4.016 33.562 1 92.44 460 LEU B C 1
ATOM 8501 O O . LEU B 1 460 ? -28.094 -3.109 33.438 1 92.44 460 LEU B O 1
ATOM 8505 N N . ASP B 1 461 ? -26 -3.855 33.906 1 92.31 461 ASP B N 1
ATOM 8506 C CA . ASP B 1 461 ? -25.531 -2.5 34.188 1 92.31 461 ASP B CA 1
ATOM 8507 C C . ASP B 1 461 ? -25.625 -1.628 32.938 1 92.31 461 ASP B C 1
ATOM 8509 O O . ASP B 1 461 ? -25.703 -0.401 33.031 1 92.31 461 ASP B O 1
ATOM 8513 N N . TRP B 1 462 ? -25.688 -2.348 31.734 1 93.88 462 TRP B N 1
ATOM 8514 C CA . TRP B 1 462 ? -25.672 -1.628 30.469 1 93.88 462 TRP B CA 1
ATOM 8515 C C . TRP B 1 462 ? -27.078 -1.541 29.891 1 93.88 462 TRP B C 1
ATOM 8517 O O . TRP B 1 462 ? -27.25 -1.294 28.688 1 93.88 462 TRP B O 1
ATOM 8527 N N . GLY B 1 463 ? -28 -1.704 30.781 1 92.38 463 GLY B N 1
ATOM 8528 C CA . GLY B 1 463 ? -29.375 -1.632 30.312 1 92.38 463 GLY B CA 1
ATOM 8529 C C . GLY B 1 463 ? -29.781 -0.241 29.859 1 92.38 463 GLY B C 1
ATOM 8530 O O . GLY B 1 463 ? -30.703 -0.088 29.062 1 92.38 463 GLY B O 1
ATOM 8531 N N . THR B 1 464 ? -29.109 0.702 30.422 1 94.19 464 THR B N 1
ATOM 8532 C CA . THR B 1 464 ? -29.312 2.082 30 1 94.19 464 THR B CA 1
ATOM 8533 C C . THR B 1 464 ? -28.109 2.582 29.203 1 94.19 464 THR B C 1
ATOM 8535 O O . THR B 1 464 ? -26.969 2.316 29.578 1 94.19 464 THR B O 1
ATOM 8538 N N . PRO B 1 465 ? -28.422 3.309 28.109 1 95.19 465 PRO B N 1
ATOM 8539 C CA . PRO B 1 465 ? -27.312 3.812 27.266 1 95.19 465 PRO B CA 1
ATOM 8540 C C . PRO B 1 465 ? -26.359 4.719 28.047 1 95.19 465 PRO B C 1
ATOM 8542 O O . PRO B 1 465 ? -25.172 4.762 27.734 1 95.19 465 PRO B O 1
ATOM 8545 N N . ARG B 1 466 ? -26.875 5.391 29.016 1 94.25 466 ARG B N 1
ATOM 8546 C CA . ARG B 1 466 ? -26.047 6.293 29.812 1 94.25 466 ARG B CA 1
ATOM 8547 C C . ARG B 1 466 ? -24.969 5.527 30.547 1 94.25 466 ARG B C 1
ATOM 8549 O O . ARG B 1 466 ? -23.797 5.949 30.578 1 94.25 466 ARG B O 1
ATOM 8556 N N . MET B 1 467 ? -25.375 4.469 31.141 1 94.19 467 MET B N 1
ATOM 8557 C CA . MET B 1 467 ? -24.422 3.66 31.875 1 94.19 467 MET B CA 1
ATOM 8558 C C . MET B 1 467 ? -23.406 3.014 30.938 1 94.19 467 MET B C 1
ATOM 8560 O O . MET B 1 467 ? -22.234 2.875 31.281 1 94.19 467 MET B O 1
ATOM 8564 N N . PHE B 1 468 ? -23.859 2.625 29.844 1 95.69 468 PHE B N 1
ATOM 8565 C CA . PHE B 1 468 ? -22.953 2.068 28.828 1 95.69 468 PHE B CA 1
ATOM 8566 C C . PHE B 1 468 ? -21.953 3.113 28.359 1 95.69 468 PHE B C 1
ATOM 8568 O O . PHE B 1 468 ? -20.766 2.824 28.234 1 95.69 468 PHE B O 1
ATOM 8575 N N . LYS B 1 469 ? -22.438 4.258 28.125 1 95.75 469 LYS B N 1
ATOM 8576 C CA . LYS B 1 469 ? -21.578 5.352 27.688 1 95.75 469 LYS B CA 1
ATOM 8577 C C . LYS B 1 469 ? -20.5 5.645 28.734 1 95.75 469 LYS B C 1
ATOM 8579 O O . LYS B 1 469 ? -19.344 5.895 28.391 1 95.75 469 LYS B O 1
ATOM 8584 N N . LYS B 1 470 ? -20.875 5.617 29.938 1 94.75 470 LYS B N 1
ATOM 8585 C CA . LYS B 1 470 ? -19.906 5.828 31.016 1 94.75 470 LYS B CA 1
ATOM 8586 C C . LYS B 1 470 ? -18.812 4.773 30.969 1 94.75 470 LYS B C 1
ATOM 8588 O O . LYS B 1 470 ? -17.641 5.086 31.203 1 94.75 470 LYS B O 1
ATOM 8593 N N . LYS B 1 471 ? -19.25 3.635 30.734 1 94.44 471 LYS B N 1
ATOM 8594 C CA . LYS B 1 471 ? -18.281 2.545 30.656 1 94.44 471 LYS B CA 1
ATOM 8595 C C . LYS B 1 471 ? -17.297 2.748 29.5 1 94.44 471 LYS B C 1
ATOM 8597 O O . LYS B 1 471 ? -16.094 2.596 29.672 1 94.44 471 LYS B O 1
ATOM 8602 N N . VAL B 1 472 ? -17.812 3.049 28.328 1 95.56 472 VAL B N 1
ATOM 8603 C CA . VAL B 1 472 ? -16.953 3.188 27.156 1 95.56 472 VAL B CA 1
ATOM 8604 C C . VAL B 1 472 ? -16.047 4.406 27.312 1 95.56 472 VAL B C 1
ATOM 8606 O O . VAL B 1 472 ? -14.898 4.387 26.875 1 95.56 472 VAL B O 1
ATOM 8609 N N . ASP B 1 473 ? -16.531 5.406 27.969 1 95.62 473 ASP B N 1
ATOM 8610 C CA . ASP B 1 473 ? -15.719 6.598 28.203 1 95.62 473 ASP B CA 1
ATOM 8611 C C . ASP B 1 473 ? -14.602 6.305 29.203 1 95.62 473 ASP B C 1
ATOM 8613 O O . ASP B 1 473 ? -13.508 6.879 29.094 1 95.62 473 ASP B O 1
ATOM 8617 N N . ARG B 1 474 ? -14.922 5.52 30.125 1 94.44 474 ARG B N 1
ATOM 8618 C CA . ARG B 1 474 ? -13.891 5.109 31.078 1 94.44 474 ARG B CA 1
ATOM 8619 C C . ARG B 1 474 ? -12.758 4.371 30.375 1 94.44 474 ARG B C 1
ATOM 8621 O O . ARG B 1 474 ? -11.586 4.59 30.688 1 94.44 474 ARG B O 1
ATOM 8628 N N . GLU B 1 475 ? -13.133 3.543 29.5 1 94.56 475 GLU B N 1
ATOM 8629 C CA . GLU B 1 475 ? -12.125 2.812 28.75 1 94.56 475 GLU B CA 1
ATOM 8630 C C . GLU B 1 475 ? -11.297 3.756 27.875 1 94.56 475 GLU B C 1
ATOM 8632 O O . GLU B 1 475 ? -10.094 3.541 27.688 1 94.56 475 GLU B O 1
ATOM 8637 N N . LEU B 1 476 ? -11.914 4.695 27.328 1 95.38 476 LEU B N 1
ATOM 8638 C CA . LEU B 1 476 ? -11.195 5.691 26.547 1 95.38 476 LEU B CA 1
ATOM 8639 C C . LEU B 1 476 ? -10.188 6.449 27.406 1 95.38 476 LEU B C 1
ATOM 8641 O O . LEU B 1 476 ? -9.062 6.691 26.969 1 95.38 476 LEU B O 1
ATOM 8645 N N . ARG B 1 477 ? -10.617 6.816 28.562 1 94 477 ARG B N 1
ATOM 8646 C CA . ARG B 1 477 ? -9.727 7.523 29.469 1 94 477 ARG B CA 1
ATOM 8647 C C . ARG B 1 477 ? -8.531 6.652 29.844 1 94 477 ARG B C 1
ATOM 8649 O O . ARG B 1 477 ? -7.398 7.133 29.922 1 94 477 ARG B O 1
ATOM 8656 N N . LYS B 1 478 ? -8.836 5.422 30.109 1 93.44 478 LYS B N 1
ATOM 8657 C CA . LYS B 1 478 ? -7.762 4.477 30.406 1 93.44 478 LYS B CA 1
ATOM 8658 C C . LYS B 1 478 ? -6.777 4.383 29.25 1 93.44 478 LYS B C 1
ATOM 8660 O O . LYS B 1 478 ? -5.562 4.371 29.453 1 93.44 478 LYS B O 1
ATOM 8665 N N . TYR B 1 479 ? -7.246 4.352 28.109 1 93.81 479 TYR B N 1
ATOM 8666 C CA . TYR B 1 479 ? -6.453 4.27 26.891 1 93.81 479 TYR B CA 1
ATOM 8667 C C . TYR B 1 479 ? -5.594 5.512 26.719 1 93.81 479 TYR B C 1
ATOM 8669 O O . TYR B 1 479 ? -4.41 5.414 26.391 1 93.81 479 TYR B O 1
ATOM 8677 N N . LEU B 1 480 ? -6.078 6.648 26.984 1 92.75 480 LEU B N 1
ATOM 8678 C CA . LEU B 1 480 ? -5.391 7.902 26.703 1 92.75 480 LEU B CA 1
ATOM 8679 C C . LEU B 1 480 ? -4.441 8.273 27.844 1 92.75 480 LEU B C 1
ATOM 8681 O O . LEU B 1 480 ? -3.348 8.789 27.609 1 92.75 480 LEU B O 1
ATOM 8685 N N . LEU B 1 481 ? -4.832 7.957 29.094 1 90.88 481 LEU B N 1
ATOM 8686 C CA . LEU B 1 481 ? -4.137 8.539 30.234 1 90.88 481 LEU B CA 1
ATOM 8687 C C . LEU B 1 481 ? -3.287 7.496 30.938 1 90.88 481 LEU B C 1
ATOM 8689 O O . LEU B 1 481 ? -2.383 7.84 31.703 1 90.88 481 LEU B O 1
ATOM 8693 N N . GLU B 1 482 ? -3.543 6.281 30.766 1 90.5 482 GLU B N 1
ATOM 8694 C CA . GLU B 1 482 ? -2.789 5.227 31.438 1 90.5 482 GLU B CA 1
ATOM 8695 C C . GLU B 1 482 ? -2.045 4.352 30.438 1 90.5 482 GLU B C 1
ATOM 8697 O O . GLU B 1 482 ? -2.498 3.254 30.109 1 90.5 482 GLU B O 1
ATOM 8702 N N . PRO B 1 483 ? -0.803 4.941 30.266 1 78.56 483 PRO B N 1
ATOM 8703 C CA . PRO B 1 483 ? -0.004 4.199 29.297 1 78.56 483 PRO B CA 1
ATOM 8704 C C . PRO B 1 483 ? 0.482 2.854 29.828 1 78.56 483 PRO B C 1
ATOM 8706 O O . PRO B 1 483 ? 0.827 2.742 31 1 78.56 483 PRO B O 1
ATOM 8709 N N . GLY B 1 484 ? -0.009 1.688 29.578 1 78.81 484 GLY B N 1
ATOM 8710 C CA . GLY B 1 484 ? 0.465 0.372 29.984 1 78.81 484 GLY B CA 1
ATOM 8711 C C . GLY B 1 484 ? -0.653 -0.561 30.406 1 78.81 484 GLY B C 1
ATOM 8712 O O . GLY B 1 484 ? -0.457 -1.774 30.484 1 78.81 484 GLY B O 1
AT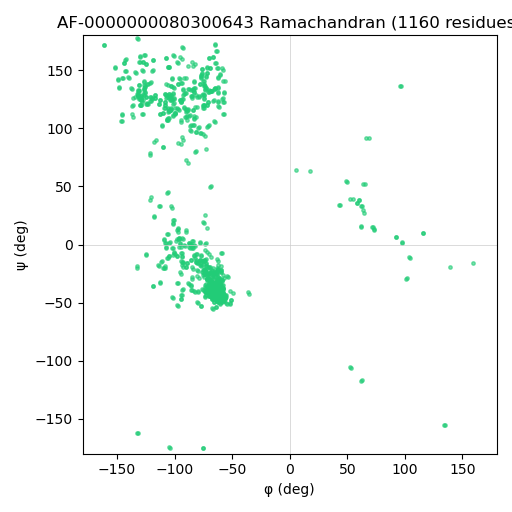OM 8713 N N . LYS B 1 485 ? -1.66 0.102 30.688 1 87.06 485 LYS B N 1
ATOM 8714 C CA . LYS B 1 485 ? -2.777 -0.727 31.125 1 87.06 485 LYS B CA 1
ATOM 8715 C C . LYS B 1 485 ? -3.561 -1.275 29.938 1 87.06 485 LYS B C 1
ATOM 8717 O O . LYS B 1 485 ? -3.553 -0.685 28.859 1 87.06 485 LYS B O 1
ATOM 8722 N N . THR B 1 486 ? -4.148 -2.395 30.266 1 92.19 486 THR B N 1
ATOM 8723 C CA . THR B 1 486 ? -5 -3.004 29.25 1 92.19 486 THR B CA 1
ATOM 8724 C C . THR B 1 486 ? -6.301 -2.223 29.094 1 92.19 486 THR B C 1
ATOM 8726 O O . THR B 1 486 ? -6.867 -1.744 30.078 1 92.19 486 THR B O 1
ATOM 8729 N N . TYR B 1 487 ? -6.641 -1.968 27.906 1 92.94 487 TYR B N 1
ATOM 8730 C CA . TYR B 1 487 ? -7.887 -1.272 27.594 1 92.94 487 TYR B CA 1
ATOM 8731 C C . TYR B 1 487 ? -8.719 -2.066 26.609 1 92.94 487 TYR B C 1
ATOM 8733 O O . TYR B 1 487 ? -8.234 -3.031 26 1 92.94 487 TYR B O 1
ATOM 8741 N N . ASP B 1 488 ? -9.977 -1.741 26.5 1 94.12 488 ASP B N 1
ATOM 8742 C CA . ASP B 1 488 ? -10.883 -2.363 25.547 1 94.12 488 ASP B CA 1
ATOM 8743 C C . ASP B 1 488 ? -10.969 -1.544 24.25 1 94.12 488 ASP B C 1
ATOM 8745 O O . ASP B 1 488 ? -11.641 -0.508 24.219 1 94.12 488 ASP B O 1
ATOM 8749 N N . PRO B 1 489 ? -10.344 -2.045 23.203 1 92.94 489 PRO B N 1
ATOM 8750 C CA . PRO B 1 489 ? -10.297 -1.27 21.953 1 92.94 489 PRO B CA 1
ATOM 8751 C C . PRO B 1 489 ? -11.688 -1.028 21.359 1 92.94 489 PRO B C 1
ATOM 8753 O O . PRO B 1 489 ? -11.906 -0.01 20.703 1 92.94 489 PRO B O 1
ATOM 8756 N N . LEU B 1 490 ? -12.57 -1.909 21.578 1 92.62 490 LEU B N 1
ATOM 8757 C CA . LEU B 1 490 ? -13.914 -1.742 21.047 1 92.62 490 LEU B CA 1
ATOM 8758 C C . LEU B 1 490 ? -14.656 -0.625 21.766 1 92.62 490 LEU B C 1
ATOM 8760 O O . LEU B 1 490 ? -15.375 0.157 21.156 1 92.62 490 LEU B O 1
ATOM 8764 N N . ALA B 1 491 ? -14.531 -0.645 23.016 1 94.31 491 ALA B N 1
ATOM 8765 C CA . ALA B 1 491 ? -15.125 0.43 23.797 1 94.31 491 ALA B CA 1
ATOM 8766 C C . ALA B 1 491 ? -14.578 1.79 23.375 1 94.31 491 ALA B C 1
ATOM 8768 O O . ALA B 1 491 ? -15.328 2.766 23.281 1 94.31 491 ALA B O 1
ATOM 8769 N N . VAL B 1 492 ? -13.297 1.806 23.203 1 94.62 492 VAL B N 1
ATOM 8770 C CA . VAL B 1 492 ? -12.648 3.037 22.766 1 94.62 492 VAL B CA 1
ATOM 8771 C C . VAL B 1 492 ? -13.219 3.467 21.406 1 94.62 492 VAL B C 1
ATOM 8773 O O . VAL B 1 492 ? -13.492 4.648 21.188 1 94.62 492 VAL B O 1
ATOM 8776 N N . CYS B 1 493 ? -13.344 2.516 20.547 1 94.31 493 CYS B N 1
ATOM 8777 C CA . CYS B 1 493 ? -13.898 2.771 19.219 1 94.31 493 CYS B CA 1
ATOM 8778 C C . CYS B 1 493 ? -15.281 3.402 19.312 1 94.31 493 CYS B C 1
ATOM 8780 O O . CYS B 1 493 ? -15.555 4.414 18.672 1 94.31 493 CYS B O 1
ATOM 8782 N N . VAL B 1 494 ? -16.109 2.879 20.125 1 94.38 494 VAL B N 1
ATOM 8783 C CA . VAL B 1 494 ? -17.484 3.352 20.281 1 94.38 494 VAL B CA 1
ATOM 8784 C C . VAL B 1 494 ? -17.484 4.746 20.891 1 94.38 494 VAL B C 1
ATOM 8786 O O . VAL B 1 494 ? -18.234 5.621 20.453 1 94.38 494 VAL B O 1
ATOM 8789 N N . SER B 1 495 ? -16.688 4.941 21.875 1 95.88 495 SER B N 1
ATOM 8790 C CA . SER B 1 495 ? -16.609 6.246 22.516 1 95.88 495 SER B CA 1
ATOM 8791 C C . SER B 1 495 ? -16.203 7.336 21.531 1 95.88 495 SER B C 1
ATOM 8793 O O . SER B 1 495 ? -16.75 8.438 21.547 1 95.88 495 SER B O 1
ATOM 8795 N N . ILE B 1 496 ? -15.234 7.008 20.75 1 95.62 496 ILE B N 1
ATOM 8796 C CA . ILE B 1 496 ? -14.773 7.949 19.75 1 95.62 496 ILE B CA 1
ATOM 8797 C C . ILE B 1 496 ? -15.914 8.273 18.781 1 95.62 496 ILE B C 1
ATOM 8799 O O . ILE B 1 496 ? -16.125 9.438 18.438 1 95.62 496 ILE B O 1
ATOM 8803 N N . ARG B 1 497 ? -16.578 7.262 18.359 1 94.94 497 ARG B N 1
ATOM 8804 C CA . ARG B 1 497 ? -17.703 7.43 17.438 1 94.94 497 ARG B CA 1
ATOM 8805 C C . ARG B 1 497 ? -18.75 8.359 18.016 1 94.94 497 ARG B C 1
ATOM 8807 O O . ARG B 1 497 ? -19.188 9.305 17.359 1 94.94 497 ARG B O 1
ATOM 8814 N N . ILE B 1 498 ? -19.109 8.133 19.203 1 95.69 498 ILE B N 1
ATOM 8815 C CA . ILE B 1 498 ? -20.141 8.914 19.875 1 95.69 498 ILE B CA 1
ATOM 8816 C C . ILE B 1 498 ? -19.688 10.367 20.016 1 95.69 498 ILE B C 1
ATOM 8818 O O . ILE B 1 498 ? -20.453 11.297 19.75 1 95.69 498 ILE B O 1
ATOM 8822 N N . LYS B 1 499 ? -18.484 10.547 20.375 1 95.62 499 LYS B N 1
ATOM 8823 C CA . LYS B 1 499 ? -17.953 11.891 20.594 1 95.62 499 LYS B CA 1
ATOM 8824 C C . LYS B 1 499 ? -17.906 12.68 19.281 1 95.62 499 LYS B C 1
ATOM 8826 O O . LYS B 1 499 ? -18.266 13.859 19.25 1 95.62 499 LYS B O 1
ATOM 8831 N N . ILE B 1 500 ? -17.469 12.078 18.297 1 95.25 500 ILE B N 1
ATOM 8832 C CA . ILE B 1 500 ? -17.375 12.734 16.984 1 95.25 500 ILE B CA 1
ATOM 8833 C C . ILE B 1 500 ? -18.781 13.133 16.516 1 95.25 500 ILE B C 1
ATOM 8835 O O . ILE B 1 500 ? -18.984 14.258 16.047 1 95.25 500 ILE B O 1
ATOM 8839 N N . GLU B 1 501 ? -19.703 12.18 16.656 1 95.62 501 GLU B N 1
ATOM 8840 C CA . GLU B 1 501 ? -21.078 12.477 16.25 1 95.62 501 GLU B CA 1
ATOM 8841 C C . GLU B 1 501 ? -21.672 13.586 17.125 1 95.62 501 GLU B C 1
ATOM 8843 O O . GLU B 1 501 ? -22.422 14.438 16.625 1 95.62 501 GLU B O 1
ATOM 8848 N N . GLU B 1 502 ? -21.375 13.539 18.359 1 95.25 502 GLU B N 1
ATOM 8849 C CA . GLU B 1 502 ? -21.828 14.586 19.266 1 95.25 502 GLU B CA 1
ATOM 8850 C C . GLU B 1 502 ? -21.297 15.953 18.859 1 95.25 502 GLU B C 1
ATOM 8852 O O . GLU B 1 502 ? -22.047 16.922 18.812 1 95.25 502 GLU B O 1
ATOM 8857 N N . ASN B 1 503 ? -20 16.031 18.641 1 95.06 503 ASN B N 1
ATOM 8858 C CA . ASN B 1 503 ? -19.391 17.281 18.203 1 95.06 503 ASN B CA 1
ATOM 8859 C C . ASN B 1 503 ? -20.016 17.812 16.922 1 95.06 503 ASN B C 1
ATOM 8861 O O . ASN B 1 503 ? -20.312 19 16.812 1 95.06 503 ASN B O 1
ATOM 8865 N N . ALA B 1 504 ? -20.219 16.922 15.984 1 93.62 504 ALA B N 1
ATOM 8866 C CA . ALA B 1 504 ? -20.812 17.312 14.703 1 93.62 504 ALA B CA 1
ATOM 8867 C C . ALA B 1 504 ? -22.25 17.797 14.898 1 93.62 504 ALA B C 1
ATOM 8869 O O . ALA B 1 504 ? -22.672 18.766 14.266 1 93.62 504 ALA B O 1
ATOM 8870 N N . TYR B 1 505 ? -22.938 17.031 15.742 1 94.94 505 TYR B N 1
ATOM 8871 C CA . TYR B 1 505 ? -24.297 17.422 16.062 1 94.94 505 TYR B CA 1
ATOM 8872 C C . TYR B 1 505 ? -24.359 18.812 16.656 1 94.94 505 TYR B C 1
ATOM 8874 O O . TYR B 1 505 ? -25.234 19.609 16.312 1 94.94 505 TYR B O 1
ATOM 8882 N N . ASN B 1 506 ? -23.422 19.172 17.469 1 93.94 506 ASN B N 1
ATOM 8883 C CA . ASN B 1 506 ? -23.391 20.453 18.172 1 93.94 506 ASN B CA 1
ATOM 8884 C C . ASN B 1 506 ? -23.016 21.594 17.234 1 93.94 506 ASN B C 1
ATOM 8886 O O . ASN B 1 506 ? -23.312 22.766 17.516 1 93.94 506 ASN B O 1
ATOM 8890 N N . TYR B 1 507 ? -22.391 21.297 16.156 1 92.12 507 TYR B N 1
ATOM 8891 C CA . TYR B 1 507 ? -22.047 22.312 15.172 1 92.12 507 TYR B CA 1
ATOM 8892 C C . TYR B 1 507 ? -23.281 22.766 14.391 1 92.12 507 TYR B C 1
ATOM 8894 O O . TYR B 1 507 ? -23.297 23.844 13.797 1 92.12 507 TYR B O 1
ATOM 8902 N N . ILE B 1 508 ? -24.297 21.828 14.406 1 93.12 508 ILE B N 1
ATOM 8903 C CA . ILE B 1 508 ? -25.5 22.109 13.633 1 93.12 508 ILE B CA 1
ATOM 8904 C C . ILE B 1 508 ? -26.453 22.953 14.453 1 93.12 508 ILE B C 1
ATOM 8906 O O . ILE B 1 508 ? -26.781 22.609 15.586 1 93.12 508 ILE B O 1
ATOM 8910 N N . ASP B 1 509 ? -26.938 24.078 13.922 1 89.88 509 ASP B N 1
ATOM 8911 C CA . ASP B 1 509 ? -27.781 25 14.672 1 89.88 509 ASP B CA 1
ATOM 8912 C C . ASP B 1 509 ? -29.25 24.719 14.43 1 89.88 509 ASP B C 1
ATOM 8914 O O . ASP B 1 509 ? -30.031 24.609 15.375 1 89.88 509 ASP B O 1
ATOM 8918 N N . ALA B 1 510 ? -29.641 24.547 13.141 1 91.69 510 ALA B N 1
ATOM 8919 C CA . ALA B 1 510 ? -31.047 24.391 12.789 1 91.69 510 ALA B CA 1
ATOM 8920 C C . ALA B 1 510 ? -31.594 23.047 13.266 1 91.69 510 ALA B C 1
ATOM 8922 O O . ALA B 1 510 ? -30.984 22 13.031 1 91.69 510 ALA B O 1
ATOM 8923 N N . ASP B 1 511 ? -32.75 23.109 13.938 1 91.56 511 ASP B N 1
ATOM 8924 C CA . ASP B 1 511 ? -33.344 21.906 14.516 1 91.56 511 ASP B CA 1
ATOM 8925 C C . ASP B 1 511 ? -33.719 20.906 13.43 1 91.56 511 ASP B C 1
ATOM 8927 O O . ASP B 1 511 ? -33.594 19.703 13.625 1 91.56 511 ASP B O 1
ATOM 8931 N N . ALA B 1 512 ? -34.188 21.406 12.398 1 91.56 512 ALA B N 1
ATOM 8932 C CA . ALA B 1 512 ? -34.562 20.516 11.297 1 91.56 512 ALA B CA 1
ATOM 8933 C C . ALA B 1 512 ? -33.344 19.734 10.797 1 91.56 512 ALA B C 1
ATOM 8935 O O . ALA B 1 512 ? -33.469 18.547 10.484 1 91.56 512 ALA B O 1
ATOM 8936 N N . HIS B 1 513 ? -32.25 20.406 10.734 1 93.62 513 HIS B N 1
ATOM 8937 C CA . HIS B 1 513 ? -31.016 19.766 10.273 1 93.62 513 HIS B CA 1
ATOM 8938 C C . HIS B 1 513 ? -30.484 18.781 11.312 1 93.62 513 HIS B C 1
ATOM 8940 O O . HIS B 1 513 ? -29.891 17.766 10.969 1 93.62 513 HIS B O 1
ATOM 8946 N N . LYS B 1 514 ? -30.734 19.062 12.539 1 94.5 514 LYS B N 1
ATOM 8947 C CA . LYS B 1 514 ? -30.312 18.172 13.617 1 94.5 514 LYS B CA 1
ATOM 8948 C C . LYS B 1 514 ? -31.078 16.844 13.562 1 94.5 514 LYS B C 1
ATOM 8950 O O . LYS B 1 514 ? -30.5 15.781 13.773 1 94.5 514 LYS B O 1
ATOM 8955 N N . GLN B 1 515 ? -32.375 16.922 13.289 1 93.75 515 GLN B N 1
ATOM 8956 C CA . GLN B 1 515 ? -33.188 15.711 13.203 1 93.75 515 GLN B CA 1
ATOM 8957 C C . GLN B 1 515 ? -32.75 14.844 12.023 1 93.75 515 GLN B C 1
ATOM 8959 O O . GLN B 1 515 ? -32.656 13.625 12.141 1 93.75 515 GLN B O 1
ATOM 8964 N N . GLU B 1 516 ? -32.5 15.453 10.961 1 94.31 516 GLU B N 1
ATOM 8965 C CA . GLU B 1 516 ? -32.031 14.703 9.797 1 94.31 516 GLU B CA 1
ATOM 8966 C C . GLU B 1 516 ? -30.688 14.047 10.055 1 94.31 516 GLU B C 1
ATOM 8968 O O . GLU B 1 516 ? -30.422 12.938 9.578 1 94.31 516 GLU B O 1
ATOM 8973 N N . PHE B 1 517 ? -29.844 14.797 10.773 1 94.88 517 PHE B N 1
ATOM 8974 C CA . PHE B 1 517 ? -28.547 14.273 11.148 1 94.88 517 PHE B CA 1
ATOM 8975 C C . PHE B 1 517 ? -28.688 12.992 11.961 1 94.88 517 PHE B C 1
ATOM 8977 O O . PHE B 1 517 ? -27.953 12.023 11.742 1 94.88 517 PHE B O 1
ATOM 8984 N N . LEU B 1 518 ? -29.703 12.945 12.805 1 93.62 518 LEU B N 1
ATOM 8985 C CA . LEU B 1 518 ? -29.891 11.812 13.703 1 93.62 518 LEU B CA 1
ATOM 8986 C C . LEU B 1 518 ? -30.453 10.617 12.953 1 93.62 518 LEU B C 1
ATOM 8988 O O . LEU B 1 518 ? -30.203 9.469 13.32 1 93.62 518 LEU B O 1
ATOM 8992 N N . ILE B 1 519 ? -31.109 10.844 11.852 1 91.06 519 ILE B N 1
ATOM 8993 C CA . ILE B 1 519 ? -31.766 9.773 11.094 1 91.06 519 ILE B CA 1
ATOM 8994 C C . ILE B 1 519 ? -30.781 9.203 10.078 1 91.06 519 ILE B C 1
ATOM 8996 O O . ILE B 1 519 ? -30.938 8.062 9.625 1 91.06 519 ILE B O 1
ATOM 9000 N N . THR B 1 520 ? -29.781 9.984 9.805 1 90.31 520 THR B N 1
ATOM 9001 C CA . THR B 1 520 ? -28.781 9.516 8.852 1 90.31 520 THR B CA 1
ATOM 9002 C C . THR B 1 520 ? -27.969 8.359 9.445 1 90.31 520 THR B C 1
ATOM 9004 O O . THR B 1 520 ? -27.516 8.438 10.586 1 90.31 520 THR B O 1
ATOM 9007 N N . HIS B 1 521 ? -27.844 7.348 8.68 1 87.31 521 HIS B N 1
ATOM 9008 C CA . HIS B 1 521 ? -27.141 6.168 9.156 1 87.31 521 HIS B CA 1
ATOM 9009 C C . HIS B 1 521 ? -25.656 6.219 8.781 1 87.31 521 HIS B C 1
ATOM 9011 O O . HIS B 1 521 ? -25.328 6.531 7.633 1 87.31 521 HIS B O 1
ATOM 9017 N N . GLY B 1 522 ? -24.844 5.91 9.789 1 89.12 522 GLY B N 1
ATOM 9018 C CA . GLY B 1 522 ? -23.406 5.898 9.57 1 89.12 522 GLY B CA 1
ATOM 9019 C C . GLY B 1 522 ? -22.734 7.191 9.977 1 89.12 522 GLY B C 1
ATOM 9020 O O . GLY B 1 522 ? -23.234 8.281 9.695 1 89.12 522 GLY B O 1
ATOM 9021 N N . THR B 1 523 ? -21.641 7.047 10.617 1 90 523 THR B N 1
ATOM 9022 C CA . THR B 1 523 ? -20.953 8.219 11.133 1 90 523 THR B CA 1
ATOM 9023 C C . THR B 1 523 ? -20.359 9.031 9.992 1 90 523 THR B C 1
ATOM 9025 O O . THR B 1 523 ? -20.422 10.266 9.992 1 90 523 THR B O 1
ATOM 9028 N N . THR B 1 524 ? -19.766 8.367 9.016 1 87.25 524 THR B N 1
ATOM 9029 C CA . THR B 1 524 ? -19.188 9.078 7.879 1 87.25 524 THR B CA 1
ATOM 9030 C C . THR B 1 524 ? -20.25 9.836 7.109 1 87.25 524 THR B C 1
ATOM 9032 O O . THR B 1 524 ? -20.047 10.977 6.691 1 87.25 524 THR B O 1
ATOM 9035 N N . GLU B 1 525 ? -21.312 9.188 6.945 1 88.56 525 GLU B N 1
ATOM 9036 C CA . GLU B 1 525 ? -22.422 9.828 6.238 1 88.56 525 GLU B CA 1
ATOM 9037 C C . GLU B 1 525 ? -22.984 11 7.035 1 88.56 525 GLU B C 1
ATOM 9039 O O . GLU B 1 525 ? -23.391 12.008 6.461 1 88.56 525 GLU B O 1
ATOM 9044 N N . LYS B 1 526 ? -23.047 10.844 8.312 1 93 526 LYS B N 1
ATOM 9045 C CA . LYS B 1 526 ? -23.469 11.953 9.172 1 93 526 LYS B CA 1
ATOM 9046 C C . LYS B 1 526 ? -22.531 13.148 9.016 1 93 526 LYS B C 1
ATOM 9048 O O . LYS B 1 526 ? -22.984 14.289 8.945 1 93 526 LYS B O 1
ATOM 9053 N N . LEU B 1 527 ? -21.281 12.844 9 1 90.69 527 LEU B N 1
ATOM 9054 C CA . LEU B 1 527 ? -20.281 13.906 8.82 1 90.69 527 LEU B CA 1
ATOM 9055 C C . LEU B 1 527 ? -20.438 14.57 7.461 1 90.69 527 LEU B C 1
ATOM 9057 O O . LEU B 1 527 ? -20.344 15.797 7.348 1 90.69 527 LEU B O 1
ATOM 9061 N N . ASN B 1 528 ? -20.688 13.742 6.496 1 88.38 528 ASN B N 1
ATOM 9062 C CA . ASN B 1 528 ? -20.906 14.281 5.16 1 88.38 528 ASN B CA 1
ATOM 9063 C C . ASN B 1 528 ? -22.141 15.18 5.117 1 88.38 528 ASN B C 1
ATOM 9065 O O . ASN B 1 528 ? -22.141 16.203 4.445 1 88.38 528 ASN B O 1
ATOM 9069 N N . TYR B 1 529 ? -23.141 14.727 5.754 1 91.19 529 TYR B N 1
ATOM 9070 C CA . TYR B 1 529 ? -24.359 15.531 5.832 1 91.19 529 TYR B CA 1
ATOM 9071 C C . TYR B 1 529 ? -24.078 16.891 6.469 1 91.19 529 TYR B C 1
ATOM 9073 O O . TYR B 1 529 ? -24.5 17.922 5.957 1 91.19 529 TYR B O 1
ATOM 9081 N N . ALA B 1 530 ? -23.391 16.844 7.566 1 91.56 530 ALA B N 1
ATOM 9082 C CA . ALA B 1 530 ? -23.016 18.094 8.227 1 91.56 530 ALA B CA 1
ATOM 9083 C C . ALA B 1 530 ? -22.203 19 7.297 1 91.56 530 ALA B C 1
ATOM 9085 O O . ALA B 1 530 ? -22.438 20.203 7.238 1 91.56 530 ALA B O 1
ATOM 9086 N N . HIS B 1 531 ? -21.312 18.375 6.629 1 88.25 531 HIS B N 1
ATOM 9087 C CA . HIS B 1 531 ? -20.5 19.109 5.668 1 88.25 531 HIS B CA 1
ATOM 9088 C C . HIS B 1 531 ? -21.359 19.75 4.578 1 88.25 531 HIS B C 1
ATOM 9090 O O . HIS B 1 531 ? -21.141 20.891 4.188 1 88.25 531 HIS B O 1
ATOM 9096 N N . ASP B 1 532 ? -22.328 19.031 4.133 1 88.56 532 ASP B N 1
ATOM 9097 C CA . ASP B 1 532 ? -23.203 19.5 3.068 1 88.56 532 ASP B CA 1
ATOM 9098 C C . ASP B 1 532 ? -24.078 20.656 3.547 1 88.56 532 ASP B C 1
ATOM 9100 O O . ASP B 1 532 ? -24.547 21.469 2.74 1 88.56 532 ASP B O 1
ATOM 9104 N N . GLN B 1 533 ? -24.281 20.719 4.82 1 90 533 GLN B N 1
ATOM 9105 C CA . GLN B 1 533 ? -25.078 21.797 5.402 1 90 533 GLN B CA 1
ATOM 9106 C C . GLN B 1 533 ? -24.203 23.031 5.641 1 90 533 GLN B C 1
ATOM 9108 O O . GLN B 1 533 ? -24.656 24.016 6.246 1 90 533 GLN B O 1
ATOM 9113 N N . GLY B 1 534 ? -22.922 23 5.254 1 85.94 534 GLY B N 1
ATOM 9114 C CA . GLY B 1 534 ? -22.047 24.172 5.312 1 85.94 534 GLY B CA 1
ATOM 9115 C C . GLY B 1 534 ? -21.172 24.203 6.551 1 85.94 534 GLY B C 1
ATOM 9116 O O . GLY B 1 534 ? -20.469 25.172 6.789 1 85.94 534 GLY B O 1
ATOM 9117 N N . ILE B 1 535 ? -21.297 23.203 7.332 1 89.12 535 ILE B N 1
ATOM 9118 C CA . ILE B 1 535 ? -20.469 23.141 8.539 1 89.12 535 ILE B CA 1
ATOM 9119 C C . ILE B 1 535 ? -19.047 22.703 8.172 1 89.12 535 ILE B C 1
ATOM 9121 O O . ILE B 1 535 ? -18.875 21.812 7.348 1 89.12 535 ILE B O 1
ATOM 9125 N N . VAL B 1 536 ? -18.109 23.375 8.797 1 85.19 536 VAL B N 1
ATOM 9126 C CA . VAL B 1 536 ? -16.719 22.984 8.578 1 85.19 536 VAL B CA 1
ATOM 9127 C C . VAL B 1 536 ? -16.328 21.875 9.539 1 85.19 536 VAL B C 1
ATOM 9129 O O . VAL B 1 536 ? -15.953 22.125 10.688 1 85.19 536 VAL B O 1
ATOM 9132 N N . VAL B 1 537 ? -16.375 20.688 9.023 1 87.5 537 VAL B N 1
ATOM 9133 C CA . VAL B 1 537 ? -16.016 19.531 9.82 1 87.5 537 VAL B CA 1
ATOM 9134 C C . VAL B 1 537 ? -14.5 19.328 9.781 1 87.5 537 VAL B C 1
ATOM 9136 O O . VAL B 1 537 ? -13.906 19.266 8.695 1 87.5 537 VAL B O 1
ATOM 9139 N N . PRO B 1 538 ? -13.883 19.25 10.945 1 86.06 538 PRO B N 1
ATOM 9140 C CA . PRO B 1 538 ? -12.438 18.984 10.961 1 86.06 538 PRO B CA 1
ATOM 9141 C C . PRO B 1 538 ? -12.062 17.703 10.234 1 86.06 538 PRO B C 1
ATOM 9143 O O . PRO B 1 538 ? -12.773 16.703 10.336 1 86.06 538 PRO B O 1
ATOM 9146 N N . GLU B 1 539 ? -10.977 17.734 9.523 1 85.69 539 GLU B N 1
ATOM 9147 C CA . GLU B 1 539 ? -10.492 16.578 8.766 1 85.69 539 GLU B CA 1
ATOM 9148 C C . GLU B 1 539 ? -10.188 15.406 9.688 1 85.69 539 GLU B C 1
ATOM 9150 O O . GLU B 1 539 ? -10.328 14.25 9.289 1 85.69 539 GLU B O 1
ATOM 9155 N N . THR B 1 540 ? -9.82 15.719 10.891 1 87.31 540 THR B N 1
ATOM 9156 C CA . THR B 1 540 ? -9.469 14.695 11.875 1 87.31 540 THR B CA 1
ATOM 9157 C C . THR B 1 540 ? -10.641 13.742 12.102 1 87.31 540 THR B C 1
ATOM 9159 O O . THR B 1 540 ? -10.438 12.555 12.352 1 87.31 540 THR B O 1
ATOM 9162 N N . TYR B 1 541 ? -11.859 14.273 11.961 1 90.12 541 TYR B N 1
ATOM 9163 C CA . TYR B 1 541 ? -13.039 13.438 12.164 1 90.12 541 TYR B CA 1
ATOM 9164 C C . TYR B 1 541 ? -13.148 12.375 11.07 1 90.12 541 TYR B C 1
ATOM 9166 O O . TYR B 1 541 ? -13.539 11.242 11.344 1 90.12 541 TYR B O 1
ATOM 9174 N N . TYR B 1 542 ? -12.797 12.758 9.891 1 85.88 542 TYR B N 1
ATOM 9175 C CA . TYR B 1 542 ? -12.828 11.805 8.789 1 85.88 542 TYR B CA 1
ATOM 9176 C C . TYR B 1 542 ? -11.68 10.805 8.898 1 85.88 542 TYR B C 1
ATOM 9178 O O . TYR B 1 542 ? -11.867 9.609 8.656 1 85.88 542 TYR B O 1
ATOM 9186 N N . LEU B 1 543 ? -10.531 11.289 9.281 1 84.75 543 LEU B N 1
ATOM 9187 C CA . LEU B 1 543 ? -9.352 10.445 9.367 1 84.75 543 LEU B CA 1
ATOM 9188 C C . LEU B 1 543 ? -9.531 9.359 10.422 1 84.75 543 LEU B C 1
ATOM 9190 O O . LEU B 1 543 ? -9.086 8.219 10.234 1 84.75 543 LEU B O 1
ATOM 9194 N N . LEU B 1 544 ? -10.188 9.727 11.461 1 88.38 544 LEU B N 1
ATOM 9195 C CA . LEU B 1 544 ? -10.406 8.766 12.539 1 88.38 544 LEU B CA 1
ATOM 9196 C C . LEU B 1 544 ? -11.438 7.715 12.125 1 88.38 544 LEU B C 1
ATOM 9198 O O . LEU B 1 544 ? -11.711 6.785 12.891 1 88.38 544 LEU B O 1
ATOM 9202 N N . GLY B 1 545 ? -11.938 7.812 10.906 1 86.81 545 GLY B N 1
ATOM 9203 C CA . GLY B 1 545 ? -12.812 6.789 10.352 1 86.81 545 GLY B CA 1
ATOM 9204 C C . GLY B 1 545 ? -12.164 5.422 10.289 1 86.81 545 GLY B C 1
ATOM 9205 O O . GLY B 1 545 ? -12.844 4.398 10.328 1 86.81 545 GLY B O 1
ATOM 9206 N N . ILE B 1 546 ? -10.898 5.422 10.289 1 83 546 ILE B N 1
ATOM 9207 C CA . ILE B 1 546 ? -10.156 4.164 10.266 1 83 546 ILE B CA 1
ATOM 9208 C C . ILE B 1 546 ? -10.43 3.379 11.547 1 83 546 ILE B C 1
ATOM 9210 O O . ILE B 1 546 ? -10.289 2.154 11.57 1 83 546 ILE B O 1
ATOM 9214 N N . ILE B 1 547 ? -10.805 4.137 12.594 1 87.81 547 ILE B N 1
ATOM 9215 C CA . ILE B 1 547 ? -11.086 3.506 13.883 1 87.81 547 ILE B CA 1
ATOM 9216 C C . ILE B 1 547 ? -12.586 3.283 14.031 1 87.81 547 ILE B C 1
ATOM 9218 O O . ILE B 1 547 ? -13.047 2.143 14.102 1 87.81 547 ILE B O 1
ATOM 9222 N N . TYR B 1 548 ? -13.344 4.316 13.844 1 89.31 548 TYR B N 1
ATOM 9223 C CA . TYR B 1 548 ? -14.742 4.219 14.25 1 89.31 548 TYR B CA 1
ATOM 9224 C C . TYR B 1 548 ? -15.57 3.508 13.188 1 89.31 548 TYR B C 1
ATOM 9226 O O . TYR B 1 548 ? -16.703 3.104 13.445 1 89.31 548 TYR B O 1
ATOM 9234 N N . ASN B 1 549 ? -15.07 3.312 12 1 82.88 549 ASN B N 1
ATOM 9235 C CA . ASN B 1 549 ? -15.797 2.58 10.977 1 82.88 549 ASN B CA 1
ATOM 9236 C C . ASN B 1 549 ? -15.438 1.098 10.977 1 82.88 549 ASN B C 1
ATOM 9238 O O . ASN B 1 549 ? -15.859 0.348 10.094 1 82.88 549 ASN B O 1
ATOM 9242 N N . HIS B 1 550 ? -14.672 0.712 11.891 1 80.19 550 HIS B N 1
ATOM 9243 C CA . HIS B 1 550 ? -14.312 -0.699 11.984 1 80.19 550 HIS B CA 1
ATOM 9244 C C . HIS B 1 550 ? -15.555 -1.575 12.109 1 80.19 550 HIS B C 1
ATOM 9246 O O . HIS B 1 550 ? -16.469 -1.257 12.867 1 80.19 550 HIS B O 1
ATOM 9252 N N . PRO B 1 551 ? -15.516 -2.623 11.211 1 70.75 551 PRO B N 1
ATOM 9253 C CA . PRO B 1 551 ? -16.688 -3.498 11.297 1 70.75 551 PRO B CA 1
ATOM 9254 C C . PRO B 1 551 ? -16.812 -4.184 12.656 1 70.75 551 PRO B C 1
ATOM 9256 O O . PRO B 1 551 ? -15.812 -4.676 13.195 1 70.75 551 PRO B O 1
ATOM 9259 N N . LEU B 1 552 ? -17.969 -4.105 13.211 1 66.81 552 LEU B N 1
ATOM 9260 C CA . LEU B 1 552 ? -18.203 -4.648 14.547 1 66.81 552 LEU B CA 1
ATOM 9261 C C . LEU B 1 552 ? -18.656 -6.105 14.469 1 66.81 552 LEU B C 1
ATOM 9263 O O . LEU B 1 552 ? -19.172 -6.652 15.445 1 66.81 552 LEU B O 1
ATOM 9267 N N . HIS B 1 553 ? -18.484 -6.711 13.148 1 59.56 553 HIS B N 1
ATOM 9268 C CA . HIS B 1 553 ? -18.891 -8.109 13.078 1 59.56 553 HIS B CA 1
ATOM 9269 C C . HIS B 1 553 ? -17.781 -9.031 13.578 1 59.56 553 HIS B C 1
ATOM 9271 O O . HIS B 1 553 ? -16.609 -8.828 13.258 1 59.56 553 HIS B O 1
ATOM 9277 N N . ILE B 1 554 ? -17.953 -9.641 14.672 1 51.06 554 ILE B N 1
ATOM 9278 C CA . ILE B 1 554 ? -17.016 -10.477 15.414 1 51.06 554 ILE B CA 1
ATOM 9279 C C . ILE B 1 554 ? -16.75 -11.773 14.656 1 51.06 554 ILE B C 1
ATOM 9281 O O . ILE B 1 554 ? -17.578 -12.695 14.68 1 51.06 554 ILE B O 1
ATOM 9285 N N . ALA B 1 555 ? -16.422 -11.695 13.352 1 48.06 555 ALA B N 1
ATOM 9286 C CA . ALA B 1 555 ? -15.977 -13.047 13.016 1 48.06 555 ALA B CA 1
ATOM 9287 C C . ALA B 1 555 ? -14.633 -13.359 13.672 1 48.06 555 ALA B C 1
ATOM 9289 O O . ALA B 1 555 ? -13.617 -12.734 13.344 1 48.06 555 ALA B O 1
ATOM 9290 N N . GLY B 1 556 ? -14.672 -14.141 14.797 1 52.56 556 GLY B N 1
ATOM 9291 C CA . GLY B 1 556 ? -13.602 -14.648 15.641 1 52.56 556 GLY B CA 1
ATOM 9292 C C . GLY B 1 556 ? -12.898 -13.562 16.438 1 52.56 556 GLY B C 1
ATOM 9293 O O . GLY B 1 556 ? -12.266 -12.68 15.852 1 52.56 556 GLY B O 1
ATOM 9294 N N . ASP B 1 557 ? -13.25 -13.148 17.734 1 50 557 ASP B N 1
ATOM 9295 C CA . ASP B 1 557 ? -12.984 -12.109 18.734 1 50 557 ASP B CA 1
ATOM 9296 C C . ASP B 1 557 ? -11.523 -11.672 18.688 1 50 557 ASP B C 1
ATOM 9298 O O . ASP B 1 557 ? -11.219 -10.484 18.781 1 50 557 ASP B O 1
ATOM 9302 N N . ASN B 1 558 ? -10.633 -12.586 18.562 1 55.72 558 ASN B N 1
ATOM 9303 C CA . ASN B 1 558 ? -9.219 -12.328 18.781 1 55.72 558 ASN B CA 1
ATOM 9304 C C . ASN B 1 558 ? -8.625 -11.5 17.641 1 55.72 558 ASN B C 1
ATOM 9306 O O . ASN B 1 558 ? -7.805 -10.609 17.875 1 55.72 558 ASN B O 1
ATOM 9310 N N . ASP B 1 559 ? -9.297 -11.422 16.547 1 70.44 559 ASP B N 1
ATOM 9311 C CA . ASP B 1 559 ? -8.695 -10.758 15.398 1 70.44 559 ASP B CA 1
ATOM 9312 C C . ASP B 1 559 ? -9.094 -9.289 15.344 1 70.44 559 ASP B C 1
ATOM 9314 O O . ASP B 1 559 ? -8.258 -8.422 15.07 1 70.44 559 ASP B O 1
ATOM 9318 N N . MET B 1 560 ? -10.117 -9.008 16.047 1 78.56 560 MET B N 1
ATOM 9319 C CA . MET B 1 560 ? -10.594 -7.629 16 1 78.56 560 MET B CA 1
ATOM 9320 C C . MET B 1 560 ? -9.805 -6.75 16.969 1 78.56 560 MET B C 1
ATOM 9322 O O . MET B 1 560 ? -9.492 -5.602 16.656 1 78.56 560 MET B O 1
ATOM 9326 N N . SER B 1 561 ? -9.547 -7.352 18.125 1 85 561 SER B N 1
ATOM 9327 C CA . SER B 1 561 ? -8.789 -6.609 19.141 1 85 561 SER B CA 1
ATOM 9328 C C . SER B 1 561 ? -7.426 -6.191 18.609 1 85 561 SER B C 1
ATOM 9330 O O . SER B 1 561 ? -7 -5.051 18.797 1 85 561 SER B O 1
ATOM 9332 N N . LYS B 1 562 ? -6.828 -7.094 17.938 1 82.62 562 LYS B N 1
ATOM 9333 C CA . LYS B 1 562 ? -5.488 -6.824 17.422 1 82.62 562 LYS B CA 1
ATOM 9334 C C . LYS B 1 562 ? -5.527 -5.801 16.297 1 82.62 562 LYS B C 1
ATOM 9336 O O . LYS B 1 562 ? -4.668 -4.922 16.219 1 82.62 562 LYS B O 1
ATOM 9341 N N . GLN B 1 563 ? -6.535 -5.867 15.508 1 81.62 563 GLN B N 1
ATOM 9342 C CA . GLN B 1 563 ? -6.688 -4.957 14.375 1 81.62 563 GLN B CA 1
ATOM 9343 C C . GLN B 1 563 ? -6.867 -3.518 14.852 1 81.62 563 GLN B C 1
ATOM 9345 O O . GLN B 1 563 ? -6.23 -2.6 14.328 1 81.62 563 GLN B O 1
ATOM 9350 N N . LEU B 1 564 ? -7.672 -3.357 15.805 1 86.81 564 LEU B N 1
ATOM 9351 C CA . LEU B 1 564 ? -7.957 -2.023 16.328 1 86.81 564 LEU B CA 1
ATOM 9352 C C . LEU B 1 564 ? -6.777 -1.489 17.125 1 86.81 564 LEU B C 1
ATOM 9354 O O . LEU B 1 564 ? -6.43 -0.311 17.016 1 86.81 564 LEU B O 1
ATOM 9358 N N . SER B 1 565 ? -6.227 -2.367 17.875 1 88 565 SER B N 1
ATOM 9359 C CA . SER B 1 565 ? -5.125 -1.946 18.734 1 88 565 SER B CA 1
ATOM 9360 C C . SER B 1 565 ? -3.918 -1.506 17.906 1 88 565 SER B C 1
ATOM 9362 O O . SER B 1 565 ? -3.182 -0.604 18.312 1 88 565 SER B O 1
ATOM 9364 N N . MET B 1 566 ? -3.752 -2.135 16.828 1 84.88 566 MET B N 1
ATOM 9365 C CA . MET B 1 566 ? -2.646 -1.785 15.938 1 84.88 566 MET B CA 1
ATOM 9366 C C . MET B 1 566 ? -2.74 -0.328 15.5 1 84.88 566 MET B C 1
ATOM 9368 O O . MET B 1 566 ? -1.722 0.352 15.367 1 84.88 566 MET B O 1
ATOM 9372 N N . LYS B 1 567 ? -3.881 0.136 15.328 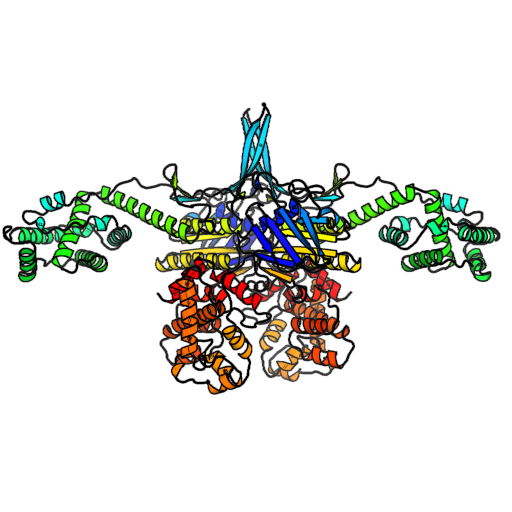1 86.19 567 LYS B N 1
ATOM 9373 C CA . LYS B 1 567 ? -4.102 1.52 14.914 1 86.19 567 LYS B CA 1
ATOM 9374 C C . LYS B 1 567 ? -4.109 2.457 16.109 1 86.19 567 LYS B C 1
ATOM 9376 O O . LYS B 1 567 ? -3.51 3.533 16.078 1 86.19 567 LYS B O 1
ATOM 9381 N N . LEU B 1 568 ? -4.699 1.996 17.188 1 89.38 568 LEU B N 1
ATOM 9382 C CA . LEU B 1 568 ? -4.914 2.834 18.359 1 89.38 568 LEU B CA 1
ATOM 9383 C C . LEU B 1 568 ? -3.596 3.115 19.078 1 89.38 568 LEU B C 1
ATOM 9385 O O . LEU B 1 568 ? -3.467 4.125 19.781 1 89.38 568 LEU B O 1
ATOM 9389 N N . GLU B 1 569 ? -2.686 2.299 18.922 1 87.31 569 GLU B N 1
ATOM 9390 C CA . GLU B 1 569 ? -1.434 2.461 19.656 1 87.31 569 GLU B CA 1
ATOM 9391 C C . GLU B 1 569 ? -0.47 3.377 18.906 1 87.31 569 GLU B C 1
ATOM 9393 O O . GLU B 1 569 ? 0.639 3.641 19.375 1 87.31 569 GLU B O 1
ATOM 9398 N N . ASN B 1 570 ? -0.834 3.889 17.781 1 84.31 570 ASN B N 1
ATOM 9399 C CA . ASN B 1 570 ? -0.081 4.93 17.094 1 84.31 570 ASN B CA 1
ATOM 9400 C C . ASN B 1 570 ? -0.21 6.277 17.797 1 84.31 570 ASN B C 1
ATOM 9402 O O . ASN B 1 570 ? -1.319 6.723 18.094 1 84.31 570 ASN B O 1
ATOM 9406 N N . GLU B 1 571 ? 0.856 6.93 17.953 1 83.62 571 GLU B N 1
ATOM 9407 C CA . GLU B 1 571 ? 0.869 8.141 18.766 1 83.62 571 GLU B CA 1
ATOM 9408 C C . GLU B 1 571 ? 0.161 9.289 18.062 1 83.62 571 GLU B C 1
ATOM 9410 O O . GLU B 1 571 ? -0.452 10.141 18.703 1 83.62 571 GLU B O 1
ATOM 9415 N N . THR B 1 572 ? 0.322 9.383 16.828 1 84.06 572 THR B N 1
ATOM 9416 C CA . THR B 1 572 ? -0.367 10.43 16.094 1 84.06 572 THR B CA 1
ATOM 9417 C C . THR B 1 572 ? -1.88 10.258 16.188 1 84.06 572 THR B C 1
ATOM 9419 O O . THR B 1 572 ? -2.609 11.234 16.391 1 84.06 572 THR B O 1
ATOM 9422 N N . ILE B 1 573 ? -2.305 9.031 16.062 1 87.25 573 ILE B N 1
ATOM 9423 C CA . ILE B 1 573 ? -3.732 8.75 16.172 1 87.25 573 ILE B CA 1
ATOM 9424 C C . ILE B 1 573 ? -4.215 9.062 17.578 1 87.25 573 ILE B C 1
ATOM 9426 O O . ILE B 1 573 ? -5.285 9.648 17.766 1 87.25 573 ILE B O 1
ATOM 9430 N N . LYS B 1 574 ? -3.41 8.719 18.547 1 89.56 574 LYS B N 1
ATOM 9431 C CA . LYS B 1 574 ? -3.74 9.031 19.938 1 89.56 574 LYS B CA 1
ATOM 9432 C C . LYS B 1 574 ? -3.879 10.539 20.141 1 89.56 574 LYS B C 1
ATOM 9434 O O . LYS B 1 574 ? -4.789 10.992 20.844 1 89.56 574 LYS B O 1
ATOM 9439 N N . SER B 1 575 ? -3.002 11.273 19.516 1 87.25 575 SER B N 1
ATOM 9440 C CA . SER B 1 575 ? -3.053 12.727 19.594 1 87.25 575 SER B CA 1
ATOM 9441 C C . SER B 1 575 ? -4.312 13.281 18.938 1 87.25 575 SER B C 1
ATOM 9443 O O . SER B 1 575 ? -4.945 14.195 19.469 1 87.25 575 SER B O 1
ATOM 9445 N N . MET B 1 576 ? -4.672 12.75 17.844 1 88.94 576 MET B N 1
ATOM 9446 C CA . MET B 1 576 ? -5.895 13.164 17.156 1 88.94 576 MET B CA 1
ATOM 9447 C C . MET B 1 576 ? -7.113 12.938 18.047 1 88.94 576 MET B C 1
ATOM 9449 O O . MET B 1 576 ? -8.008 13.781 18.094 1 88.94 576 MET B O 1
ATOM 9453 N N . ILE B 1 577 ? -7.078 11.789 18.703 1 93.12 577 ILE B N 1
ATOM 9454 C CA . ILE B 1 577 ? -8.203 11.422 19.547 1 93.12 577 ILE B CA 1
ATOM 9455 C C . ILE B 1 577 ? -8.289 12.375 20.734 1 93.12 577 ILE B C 1
ATOM 9457 O O . ILE B 1 577 ? -9.383 12.805 21.125 1 93.12 577 ILE B O 1
ATOM 9461 N N . ARG B 1 578 ? -7.191 12.75 21.266 1 90.75 578 ARG B N 1
ATOM 9462 C CA . ARG B 1 578 ? -7.148 13.664 22.406 1 90.75 578 ARG B CA 1
ATOM 9463 C C . ARG B 1 578 ? -7.758 15.016 22.047 1 90.75 578 ARG B C 1
ATOM 9465 O O . ARG B 1 578 ? -8.398 15.656 22.875 1 90.75 578 ARG B O 1
ATOM 9472 N N . HIS B 1 579 ? -7.621 15.406 20.844 1 89.25 579 HIS B N 1
ATOM 9473 C CA . HIS B 1 579 ? -8.062 16.719 20.391 1 89.25 579 HIS B CA 1
ATOM 9474 C C . HIS B 1 579 ? -9.578 16.766 20.203 1 89.25 579 HIS B C 1
ATOM 9476 O O . HIS B 1 579 ? -10.164 17.828 20.047 1 89.25 579 HIS B O 1
ATOM 9482 N N . LEU B 1 580 ? -10.211 15.594 20.297 1 91.06 580 LEU B N 1
ATOM 9483 C CA . LEU B 1 580 ? -11.656 15.555 20.141 1 91.06 580 LEU B CA 1
ATOM 9484 C C . LEU B 1 580 ? -12.344 16.266 21.297 1 91.06 580 LEU B C 1
ATOM 9486 O O . LEU B 1 580 ? -13.484 16.719 21.172 1 91.06 580 LEU B O 1
ATOM 9490 N N . TRP B 1 581 ? -11.695 16.406 22.453 1 85.75 581 TRP B N 1
ATOM 9491 C CA . TRP B 1 581 ? -12.289 17 23.641 1 85.75 581 TRP B CA 1
ATOM 9492 C C . TRP B 1 581 ? -11.75 18.406 23.875 1 85.75 581 TRP B C 1
ATOM 9494 O O . TRP B 1 581 ? -12.086 19.047 24.875 1 85.75 581 TRP B O 1
ATOM 9504 N N . GLU B 1 582 ? -10.914 18.922 23.062 1 76.62 582 GLU B N 1
ATOM 9505 C CA . GLU B 1 582 ? -10.398 20.281 23.172 1 76.62 582 GLU B CA 1
ATOM 9506 C C . GLU B 1 582 ? -11.25 21.266 22.375 1 76.62 582 GLU B C 1
ATOM 9508 O O . GLU B 1 582 ? -11.867 20.891 21.375 1 76.62 582 GLU B O 1
#

Foldseek 3Di:
DKWQKKWKDFWAAPHTFIFRHIFDWLFEEEEAEAPPPQLVSVLQQLVQDDQFARHHDQNTGYVSDPVRWIKIWTADPVGDIFIGTHGGGPPNVAAAEAEDDFQWDKDWDFDDDPNDTDIDIAIFGDWAFQFAAAFDDFAQPADLVVQLVVLALQSVLADDPVVCSVPLVLVLVLVVQADLVVCVDPVNVVLVVVLSVVLNPPDNVDDSVVSLVVCVVVVSVDDDDDRLVVQLVSCCVPDPDPRSVNSNSVSVSVSVSCVVCDPSVVSNSSNSVVVVLQVVLQVVLCVLQPVVVPDRWGWDDDPNTIITHDDGPVVDDPQNSLLNSLLSSLSSVLVVPDQEYEYEYEDRVPRHDLVSLVVNVVSSSVSSVVCVVVVGIYRYYYYDNDDLVPDPSNPPDPVSYHYHYRDDFLADADPLNLLCLQCCCPPLCVVVCQQQQQAADPPQVVAFQLVVCVVSVHDSLPRGSVSNLVVLVVLLCCLQPPDPHRGHLVSVLSNLRHLLLVVLLVQDDDPVLSVVLSVDDDSVVSNVSSVVVVGDRDVLSVVCCLRNVPDSPCPDRVVSRSSRRSVSVDVVNSVSSVVSVD/DKWQKKWKDFWAAPHTFIFRHIFDWLFEEEEAEAPPPQLVSVLQQLVQDDQFARHHDQNTGYVSDPVGWIKIWTADPVGDIFIGTHGGGPPNVAAAEAEDDFQWDKDWDFDQDPNDTDIDIAIFGDWAFQFAAAFDDFAQPADLVVQLVVLALQSVLADDPVVCSVPLVLVLVLVVQADLVVCVDPVNVVLVVQLSVVLNPPDNVDDSVVSLVVCVVVVSVDDDDDRLVVQLVSCCVPDPDPRSVNSSSVSVSVSVSCVVCDPSVVSNSSNSVVVVLQVVLQVVLCVLQPVVVPDRWGWDDDPNTIITHDDGPVVDDPQNSLLNSLLSSLSSVLVVPDQEYEYEYEDRVPRHDLVSLVVNVVSSSVSSVVCVVVVGIYRYYYYDNDDLVPDPSNPPDPVSYHYHYRDDFLADADPLNLLCLQCCCPPLCVVVCQQQAQAADPPQVVAFQLVVCVVSVHDSLPRGSVSNLVVLVVLLCCLQPPPPHRGHLVSVLSNLRHLLLVVLLVQDDDPVLSVVLSVDDDSVVSNVSSVVVVGDRDVLSVVCCLRNVPDSPCPDRVVSRSSRRSVSVDPVNSVSSVVSVD

Secondary structure (DSSP, 8-state):
--EEEEEEEEETTEEEEEE-SPBPTTS-EEEE--TTSSHHHHHHHHHTB-SSSB---GGGBGGG-TTS--EEEEEETTS-EEEE-SS-BSGGGT-EEEEE---EEEEEEEEEETTEEEEEEEEEEPPEEEESSPPP-------HHHHHHHH-TTGGGPPP-HHHHH-HHHHHHHHHH--GGGGGSHHHHHHHHHHHHHHHHS-TTS-HHHHHHHHHHTT------HHHHHHHHHHHHHSS--SHHHHHHHHHHHHHHHHHHTHHHHHHHHHHHHHHHHHHHHHHHHHH-TTTTT----EEEETTEEEE----GGGS-HHHHHHHHHHHHHHHHHHT--SEEEEEEES-SSS--HHHHHHHHHHHHHHHHHHHHTT-EEEEEEEESS-GGGBTT--S-GGG-EEEE-S--SB---HHHHHHHHTTT-TTTHHHIIIIISS--TTGGG---HHHHHHTT--GGGSSHHHHHHHHHHHHHHHHH-TTS-B-HHHHHHHHHHHHHHHHHHH---HHHHHHHHHS-SHHHHHHHHHHTT----HHHHHTHHHHT-----SSHHHHHHHHHHHHT-HHHHHHHHGGG-/--EEEEEEEEETTEEEEEE-SPBPTTS-EEEE--TTSSHHHHHHHHHTB-SSSB---GGGBGGG-TTS--EEEEEETTS-EEEE-SS-BSGGGT-EEEEE---EEEEEEEEEETTEEEEEEEEEEPPEEEESSPPP-------HHHHHHHH-TTGGGPPP-HHHHH-HHHHHHHHHH--GGGGGSHHHHHHHHHHHHHHHHS-TTS-HHHHHHHHHHTT------HHHHHHHHHHHHHSS--SHHHHHHHHHHHHHHHHHHTHHHHHHHHHHHHHHHHHHHHHHHHHH-TTTTT----EEEETTEEEE----GGGS-HHHHHHHHHHHHHHHHHHT--SEEEEEE-S-SSS--HHHHHHHHHHHHHHHHHHHHTT-EEEEEEEESS-GGGBTT--S-GGG-EEEE-S--SB---HHHHHHHHTTT-TTTHHHIIIIISS--TTGGG---HHHHHHTT--GGGSSHHHHHHHHHHHHHHHHH-TTS-B-HHHHHHHHHHHHHHHHHHH---HHHHHHHHHS-SHHHHHHHHHHTT----HHHHHTHHHHT-----SSHHHHHHHHHHHHT-HHHHHHHHGGG-